Protein AF-A0A0A2LIE2-F1 (afdb_monomer_lite)

InterPro domains:
  IPR001138 Zn(2)Cys(6) fungal-type DNA-binding domain [cd00067] (327-348)
  IPR007219 Xylanolytic transcriptional activator, regulatory domain [PF04082] (505-646)
  IPR007219 Xylanolytic transcriptional activator, regulatory domain [SM00906] (578-647)
  IPR009580 GPI biosynthesis protein Pig-F [PF06699] (43-262)
  IPR052073 Amide and Lactam Catabolism Regulators [PTHR47171] (327-833)

Organism: Penicillium italicum (NCBI:txid40296)

Sequence (941 aa):
MAPDTSSAPGASSLTPHAHDEKPSAPPVNILPPLIARIYSIAHPALLLALGATRFEALVADPTKELLFTLPWLTLVQIFYVIVCLPPAGSTPSTETSASAPADGKSSPRSAGPGGAARHGKHGKRKQHTNSWASIWSRLLPALLSLSLTFALATPVLTILLVLFGAPVTTHNSETVLCAAHMAVLSATALTYAHGLDRAVWNEVWGISRPADAVWGSALGTGLGAWFGAVPIPLDWDRPWQAFPITILVGAYIGYAVGSLLGRAPLIYGKRVKFTSEEDTHFVFRVILKDKNGFLERAFAVKGSTAFFPSGRFIANTEMPEYEEISVRCDFATQDPCTNCKKSDVECRPYTRKRKRFTNSLSPGRNVSTSAPLSQTPRRQVPPESPEAQVASQRTSLSKSHGMIPIETNAIVVANNGDPFIKEESYRGRSEYLSGSVPFDENMVKPGRETTYTNPKASETDMQMLRDQGAYELPPLSVQKELMASFNMHCAPWTPVVDPKWLDESAPRSMLLLQAIFLAGSRVSKAHLDYGSSEVFYRRAKLLFFFGGCDNPLISIVAACLLHWYNPVGPEDVSTDTSGSWIRTAGAMAFQIGLHKEPSPNSRDRGFRRRLWWSLVVRDNIISVGVGRPRTINLRDSDVLPPSLNDFPVKNFKSQLFLAYCTISRLLGDTVESHLRKEISRQRRVDLENAVYRWAKQVIPGLRSSVAAQEDAAICNLEVQQMLVMYFVVLTILHRSPTPGSVPPAAALVASSFIAGIYEEFLLRDELRYLGPVFAFYPLCAGLSLLSSCRYADLQSTAEHELTVMKLCLQKLSERWLSAVGPLRALNNLTEKVQELGPFGGSSPALDPDAASFFEGFDTKLCKQWQTIGHPSEPTSGNTGIAPTCTMAELHDTDALRSLDSPPGQPVDTYDLASLDISLDPFSNNWEGAGFDWSGSWLLNI

Structure (mmCIF, N/CA/C/O backbone):
data_AF-A0A0A2LIE2-F1
#
_entry.id   AF-A0A0A2LIE2-F1
#
loop_
_atom_site.group_PDB
_atom_site.id
_atom_site.type_symbol
_atom_site.label_atom_id
_atom_site.label_alt_id
_atom_site.label_comp_id
_atom_site.label_asym_id
_atom_site.label_entity_id
_atom_site.label_seq_id
_atom_site.pdbx_PDB_ins_code
_atom_site.Cartn_x
_atom_site.Cartn_y
_atom_site.Cartn_z
_atom_site.occupancy
_atom_site.B_iso_or_equiv
_atom_site.auth_seq_id
_atom_site.auth_comp_id
_atom_site.auth_asym_id
_atom_site.auth_atom_id
_atom_site.pdbx_PDB_model_num
ATOM 1 N N . MET A 1 1 ? 49.812 33.417 40.196 1.00 37.03 1 MET A N 1
ATOM 2 C CA . MET A 1 1 ? 49.835 33.953 38.820 1.00 37.03 1 MET A CA 1
ATOM 3 C C . MET A 1 1 ? 48.599 33.430 38.109 1.00 37.03 1 MET A C 1
ATOM 5 O O . MET A 1 1 ? 48.400 32.225 38.123 1.00 37.03 1 MET A O 1
ATOM 9 N N . ALA A 1 2 ? 47.759 34.331 37.600 1.00 34.53 2 ALA A N 1
ATOM 10 C CA . ALA A 1 2 ? 46.683 34.057 36.633 1.00 34.53 2 ALA A CA 1
ATOM 11 C C . ALA A 1 2 ? 47.268 34.236 35.196 1.00 34.53 2 ALA A C 1
ATOM 13 O O . ALA A 1 2 ? 48.460 34.569 35.138 1.00 34.53 2 ALA A O 1
ATOM 14 N N . PRO A 1 3 ? 46.546 34.080 34.059 1.00 44.44 3 PRO A N 1
ATOM 15 C CA . PRO A 1 3 ? 45.090 33.968 33.835 1.00 44.44 3 PRO A CA 1
ATOM 16 C C . PRO A 1 3 ? 44.693 32.538 33.350 1.00 44.44 3 PRO A C 1
ATOM 18 O O . PRO A 1 3 ? 45.457 31.613 33.608 1.00 44.44 3 PRO A O 1
ATOM 21 N N . ASP A 1 4 ? 43.540 32.219 32.737 1.00 25.47 4 ASP A N 1
ATOM 22 C CA . ASP A 1 4 ? 42.397 33.019 32.242 1.00 25.47 4 ASP A CA 1
ATOM 23 C C . ASP A 1 4 ? 41.071 32.216 32.267 1.00 25.47 4 ASP A C 1
ATOM 25 O O . ASP A 1 4 ? 41.098 30.990 32.390 1.00 25.47 4 ASP A O 1
ATOM 29 N N . THR A 1 5 ? 39.918 32.884 32.122 1.00 35.94 5 THR A N 1
ATOM 30 C CA . THR A 1 5 ? 38.569 32.275 32.082 1.00 35.94 5 THR A CA 1
ATOM 31 C C . THR A 1 5 ? 37.539 33.116 31.302 1.00 35.94 5 THR A C 1
ATOM 33 O O . THR A 1 5 ? 37.449 34.327 31.471 1.00 35.94 5 THR A O 1
ATOM 36 N N . SER A 1 6 ? 36.690 32.472 30.486 1.00 29.42 6 SER A N 1
ATOM 37 C CA . SER A 1 6 ? 35.354 32.944 30.025 1.00 29.42 6 SER A CA 1
ATOM 38 C C . SER A 1 6 ? 34.735 31.854 29.121 1.00 29.42 6 SER A C 1
ATOM 40 O O . SER A 1 6 ? 35.446 31.282 28.305 1.00 29.42 6 SER A O 1
ATOM 42 N N . SER A 1 7 ? 33.514 31.321 29.289 1.00 27.72 7 SER A N 1
ATOM 43 C CA . SER A 1 7 ? 32.151 31.838 29.564 1.00 27.72 7 SER A CA 1
ATOM 44 C C . SER A 1 7 ? 31.351 32.176 28.293 1.00 27.72 7 SER A C 1
ATOM 46 O O . SER A 1 7 ? 31.768 33.008 27.494 1.00 27.72 7 SER A O 1
ATOM 48 N N . ALA A 1 8 ? 30.188 31.535 28.130 1.00 32.38 8 ALA A N 1
ATOM 49 C CA . ALA A 1 8 ? 29.359 31.565 26.920 1.00 32.38 8 ALA A CA 1
ATOM 50 C C . ALA A 1 8 ? 28.439 32.799 26.781 1.00 32.38 8 ALA A C 1
ATOM 52 O O . ALA A 1 8 ? 28.049 33.407 27.778 1.00 32.38 8 ALA A O 1
ATOM 53 N N . PRO A 1 9 ? 27.978 33.071 25.550 1.00 30.97 9 PRO A N 1
ATOM 54 C CA . PRO A 1 9 ? 26.602 33.473 25.233 1.00 30.97 9 PRO A CA 1
ATOM 55 C C . PRO A 1 9 ? 25.960 32.440 24.270 1.00 30.97 9 PRO A C 1
ATOM 57 O O . PRO A 1 9 ? 26.658 31.634 23.668 1.00 30.97 9 PRO A O 1
ATOM 60 N N . GLY A 1 10 ? 24.650 32.363 24.038 1.00 25.02 10 GLY A N 1
ATOM 61 C CA . GLY A 1 10 ? 23.540 33.264 24.356 1.00 25.02 10 GLY A CA 1
ATOM 62 C C . GLY A 1 10 ? 22.604 33.283 23.139 1.00 25.02 10 GLY A C 1
ATOM 63 O O . GLY A 1 10 ? 23.027 33.683 22.059 1.00 25.02 10 GLY A O 1
ATOM 64 N N . ALA A 1 11 ? 21.377 32.775 23.274 1.00 30.20 11 ALA A N 1
ATOM 65 C CA . ALA A 1 11 ? 20.496 32.517 22.129 1.00 30.20 11 ALA A CA 1
ATOM 66 C C . ALA A 1 11 ? 19.982 33.802 21.452 1.00 30.20 11 ALA A C 1
ATOM 68 O O . ALA A 1 11 ? 19.648 34.776 22.126 1.00 30.20 11 ALA A O 1
ATOM 69 N N . SER A 1 12 ? 19.823 33.764 20.127 1.00 25.59 12 SER A N 1
ATOM 70 C CA . SER A 1 12 ? 19.104 34.781 19.356 1.00 25.59 12 SER A CA 1
ATOM 71 C C . SER A 1 12 ? 18.188 34.131 18.316 1.00 25.59 12 SER A C 1
ATOM 73 O O . SER A 1 12 ? 18.589 33.270 17.536 1.00 25.59 12 SER A O 1
ATOM 75 N N . SER A 1 13 ? 16.918 34.529 18.346 1.00 25.16 13 SER A N 1
ATOM 76 C CA . SER A 1 13 ? 15.871 34.083 17.432 1.00 25.16 13 SER A CA 1
ATOM 77 C C . SER A 1 13 ? 15.876 34.913 16.147 1.00 25.16 13 SER A C 1
ATOM 79 O O . SER A 1 13 ? 15.996 36.136 16.185 1.00 25.16 13 SER A O 1
ATOM 81 N N . LEU A 1 14 ? 15.692 34.249 15.003 1.00 29.27 14 LEU A N 1
ATOM 82 C CA . LEU A 1 14 ? 15.468 34.896 13.710 1.00 29.27 14 LEU A CA 1
ATOM 83 C C . LEU A 1 14 ? 14.033 34.630 13.255 1.00 29.27 14 LEU A C 1
ATOM 85 O O . LEU A 1 14 ? 13.678 33.513 12.887 1.00 29.27 14 LEU A O 1
ATOM 89 N N . THR A 1 15 ? 13.206 35.671 13.292 1.00 26.48 15 THR A N 1
ATOM 90 C CA . THR A 1 15 ? 11.876 35.681 12.679 1.00 26.48 15 THR A CA 1
ATOM 91 C C . THR A 1 15 ? 11.996 35.851 11.158 1.00 26.48 15 THR A C 1
ATOM 93 O O . THR A 1 15 ? 12.762 36.703 10.701 1.00 26.48 15 THR A O 1
ATOM 96 N N . PRO A 1 16 ? 11.246 35.093 10.338 1.00 28.89 16 PRO A N 1
ATOM 97 C CA . PRO A 1 16 ? 11.212 35.319 8.898 1.00 28.89 16 PRO A CA 1
ATOM 98 C C . PRO A 1 16 ? 10.393 36.577 8.564 1.00 28.89 16 PRO A C 1
ATOM 100 O O . PRO A 1 16 ? 9.299 36.786 9.088 1.00 28.89 16 PRO A O 1
ATOM 103 N N . HIS A 1 17 ? 10.922 37.418 7.673 1.00 26.08 17 HIS A N 1
ATOM 104 C CA . HIS A 1 17 ? 10.235 38.616 7.188 1.00 26.08 17 HIS A CA 1
ATOM 105 C C . HIS A 1 17 ? 9.015 38.262 6.322 1.00 26.08 17 HIS A C 1
ATOM 107 O O . HIS A 1 17 ? 9.109 37.448 5.404 1.00 26.08 17 HIS A O 1
ATOM 113 N N . ALA A 1 18 ? 7.889 38.938 6.560 1.00 28.58 18 ALA A N 1
ATOM 114 C CA . ALA A 1 18 ? 6.739 38.900 5.662 1.00 28.58 18 ALA A CA 1
ATOM 115 C C . ALA A 1 18 ? 7.013 39.723 4.388 1.00 28.58 18 ALA A C 1
ATOM 117 O O . ALA A 1 18 ? 7.525 40.841 4.464 1.00 28.58 18 ALA A O 1
ATOM 118 N N . HIS A 1 19 ? 6.647 39.185 3.224 1.00 31.48 19 HIS A N 1
ATOM 119 C CA . HIS A 1 19 ? 6.670 39.916 1.956 1.00 31.48 19 HIS A CA 1
ATOM 120 C C . HIS A 1 19 ? 5.383 40.738 1.779 1.00 31.48 19 HIS A C 1
ATOM 122 O O . HIS A 1 19 ? 4.287 40.181 1.812 1.00 31.48 19 HIS A O 1
ATOM 128 N N . ASP A 1 20 ? 5.516 42.042 1.521 1.00 33.31 20 ASP A N 1
ATOM 129 C CA . ASP A 1 20 ? 4.395 42.906 1.126 1.00 33.31 20 ASP A CA 1
ATOM 130 C C . ASP A 1 20 ? 3.891 42.547 -0.286 1.00 33.31 20 ASP A C 1
ATOM 132 O O . ASP A 1 20 ? 4.528 42.862 -1.297 1.00 33.31 20 ASP A O 1
ATOM 136 N N . GLU A 1 21 ? 2.717 41.913 -0.377 1.00 37.44 21 GLU A N 1
ATOM 137 C CA . GLU A 1 21 ? 2.031 41.698 -1.654 1.00 37.44 21 GLU A CA 1
ATOM 138 C C . GLU A 1 21 ? 1.377 42.984 -2.181 1.00 37.44 21 GLU A C 1
ATOM 140 O O . GLU A 1 21 ? 0.647 43.700 -1.492 1.00 37.44 21 GLU A O 1
ATOM 145 N N . LYS A 1 22 ? 1.590 43.251 -3.471 1.00 37.78 22 LYS A N 1
ATOM 146 C CA . LYS A 1 22 ? 1.030 44.408 -4.177 1.00 37.78 22 LYS A CA 1
ATOM 147 C C . LYS A 1 22 ? -0.492 44.234 -4.358 1.00 37.78 22 LYS A C 1
ATOM 149 O O . LYS A 1 22 ? -0.913 43.185 -4.846 1.00 37.78 22 LYS A O 1
ATOM 154 N N . PRO A 1 23 ? -1.338 45.231 -4.033 1.00 48.53 23 PRO A N 1
ATOM 155 C CA . PRO A 1 23 ? -2.790 45.057 -4.056 1.00 48.53 23 PRO A CA 1
ATOM 156 C C . PRO A 1 23 ? -3.329 44.772 -5.466 1.00 48.53 23 PRO A C 1
ATOM 158 O O . PRO A 1 23 ? -3.129 45.545 -6.405 1.00 48.53 23 PRO A O 1
ATOM 161 N N . SER A 1 24 ? -4.049 43.656 -5.583 1.00 58.06 24 SER A N 1
ATOM 162 C CA . SER A 1 24 ? -4.661 43.165 -6.819 1.00 58.06 24 SER A CA 1
ATOM 163 C C . SER A 1 24 ? -5.745 44.103 -7.378 1.00 58.06 24 SER A C 1
ATOM 165 O O . SER A 1 24 ? -6.510 44.725 -6.635 1.00 58.06 24 SER A O 1
ATOM 167 N N . ALA A 1 25 ? -5.838 44.162 -8.710 1.00 64.25 25 ALA A N 1
ATOM 168 C CA . ALA A 1 25 ? -6.752 45.026 -9.458 1.00 64.25 25 ALA A CA 1
ATOM 169 C C . ALA A 1 25 ? -8.251 44.803 -9.116 1.00 64.25 25 ALA A C 1
ATOM 171 O O . ALA A 1 25 ? -8.649 43.696 -8.735 1.00 64.25 25 ALA A O 1
ATOM 172 N N . PRO A 1 26 ? -9.108 45.837 -9.259 1.00 74.50 26 PRO A N 1
ATOM 173 C CA . PRO A 1 26 ? -10.554 45.716 -9.056 1.00 74.50 26 PRO A CA 1
ATOM 174 C C . PRO A 1 26 ? -11.240 44.856 -10.142 1.00 74.50 26 PRO A C 1
ATOM 176 O O . PRO A 1 26 ? -10.688 44.713 -11.234 1.00 74.50 26 PRO A O 1
ATOM 179 N N . PRO A 1 27 ? -12.454 44.325 -9.875 1.00 80.50 27 PRO A N 1
ATOM 180 C CA . PRO A 1 27 ? -13.254 43.598 -10.869 1.00 80.50 27 PRO A CA 1
ATOM 181 C C . PRO A 1 27 ? -13.601 44.466 -12.088 1.00 80.50 27 PRO A C 1
ATOM 183 O O . PRO A 1 27 ? -13.761 45.689 -11.973 1.00 80.50 27 PRO A O 1
ATOM 186 N N . VAL A 1 28 ? -13.753 43.828 -13.251 1.00 84.56 28 VAL A N 1
ATOM 187 C CA . VAL A 1 28 ? -14.075 44.498 -14.515 1.00 84.56 28 VAL A CA 1
ATOM 188 C C . VAL A 1 28 ? -15.536 44.947 -14.524 1.00 84.56 28 VAL A C 1
ATOM 190 O O . VAL A 1 28 ? -16.464 44.147 -14.643 1.00 84.56 28 VAL A O 1
ATOM 193 N N . ASN A 1 29 ? -15.740 46.263 -14.457 1.00 84.50 29 ASN A N 1
ATOM 194 C CA . ASN A 1 29 ? -17.062 46.864 -14.605 1.00 84.50 29 ASN A CA 1
ATOM 195 C C . ASN A 1 29 ? -17.468 46.913 -16.084 1.00 84.50 29 ASN A C 1
ATOM 197 O O . ASN A 1 29 ? -16.696 47.362 -16.934 1.00 84.50 29 ASN A O 1
ATOM 201 N N . ILE A 1 30 ? -18.715 46.535 -16.371 1.00 87.69 30 ILE A N 1
ATOM 202 C CA . ILE A 1 30 ? -19.346 46.790 -17.671 1.00 87.69 30 ILE A CA 1
ATOM 203 C C . ILE A 1 30 ? -19.454 48.300 -17.887 1.00 87.69 30 ILE A C 1
ATOM 205 O O . ILE A 1 30 ? -19.803 49.047 -16.968 1.00 87.69 30 ILE A O 1
ATOM 209 N N . LEU A 1 31 ? -19.185 48.749 -19.111 1.00 86.12 31 LEU A N 1
ATOM 210 C CA . LEU A 1 31 ? -19.222 50.167 -19.445 1.00 86.12 31 LEU A CA 1
ATOM 211 C C . LEU A 1 31 ? -20.613 50.796 -19.180 1.00 86.12 31 LEU A C 1
ATOM 213 O O . LEU A 1 31 ? -21.639 50.157 -19.427 1.00 86.12 31 LEU A O 1
ATOM 217 N N . PRO A 1 32 ? -20.683 52.065 -18.722 1.00 77.00 32 PRO A N 1
ATOM 218 C CA . PRO A 1 32 ? -21.946 52.728 -18.379 1.00 77.00 32 PRO A CA 1
ATOM 219 C C . PRO A 1 32 ? -23.053 52.809 -19.454 1.00 77.00 32 PRO A C 1
ATOM 221 O O . PRO A 1 32 ? -24.215 52.810 -19.041 1.00 77.00 32 PRO A O 1
ATOM 224 N N . PRO A 1 33 ? -22.777 52.910 -20.777 1.00 88.19 33 PRO A N 1
ATOM 225 C CA . PRO A 1 33 ? -23.817 53.126 -21.785 1.00 88.19 33 PRO A CA 1
ATOM 226 C C . PRO A 1 33 ? -24.933 52.077 -21.774 1.00 88.19 33 PRO A C 1
ATOM 228 O O . PRO A 1 33 ? -24.690 50.883 -21.603 1.00 88.19 33 PRO A O 1
ATOM 231 N N . LEU A 1 34 ? -26.165 52.514 -22.054 1.00 84.00 34 LEU A N 1
ATOM 232 C CA . LEU A 1 34 ? -27.344 51.640 -22.081 1.00 84.00 34 LEU A CA 1
ATOM 233 C C . LEU A 1 34 ? -27.162 50.439 -23.028 1.00 84.00 34 LEU A C 1
ATOM 235 O O . LEU A 1 34 ? -27.483 49.312 -22.660 1.00 84.00 34 LEU A O 1
ATOM 239 N N . ILE A 1 35 ? -26.565 50.670 -24.203 1.00 83.81 35 ILE A N 1
ATOM 240 C CA . ILE A 1 35 ? -26.252 49.633 -25.201 1.00 83.81 35 ILE A CA 1
ATOM 241 C C . ILE A 1 35 ? -25.323 48.558 -24.611 1.00 83.81 35 ILE A C 1
ATOM 243 O O . ILE A 1 35 ? -25.584 47.372 -24.779 1.00 83.81 35 ILE A O 1
ATOM 247 N N . ALA A 1 36 ? -24.288 48.952 -23.860 1.00 86.88 36 ALA A N 1
ATOM 248 C CA . ALA A 1 36 ? -23.361 48.026 -23.205 1.00 86.88 36 ALA A CA 1
ATOM 249 C C . ALA A 1 36 ? -24.055 47.183 -22.122 1.00 86.88 36 ALA A C 1
ATOM 251 O O . ALA A 1 36 ? -23.837 45.975 -22.011 1.00 86.88 36 ALA A O 1
ATOM 252 N N . ARG A 1 37 ? -24.951 47.797 -21.342 1.00 85.94 37 ARG A N 1
ATOM 253 C CA . ARG A 1 37 ? -25.727 47.089 -20.314 1.00 85.94 37 ARG A CA 1
ATOM 254 C C . ARG A 1 37 ? -26.698 46.076 -20.917 1.00 85.94 37 ARG A C 1
ATOM 256 O O . ARG A 1 37 ? -26.693 44.933 -20.472 1.00 85.94 37 ARG A O 1
ATOM 263 N N . ILE A 1 38 ? -27.464 46.466 -21.939 1.00 87.81 38 ILE A N 1
ATOM 264 C CA . ILE A 1 38 ? -28.408 45.579 -22.641 1.00 87.81 38 ILE A CA 1
ATOM 265 C C . ILE A 1 38 ? -27.652 44.445 -23.339 1.00 87.81 38 ILE A C 1
ATOM 267 O O . ILE A 1 38 ? -27.948 43.272 -23.106 1.00 87.81 38 ILE A O 1
ATOM 271 N N . TYR A 1 39 ? -26.637 44.772 -24.147 1.00 90.31 39 TYR A N 1
ATOM 272 C CA . TYR A 1 39 ? -25.902 43.766 -24.910 1.00 90.31 39 TYR A CA 1
ATOM 273 C C . TYR A 1 39 ? -25.180 42.770 -23.999 1.00 90.31 39 TYR A C 1
ATOM 275 O O . TYR A 1 39 ? -25.213 41.575 -24.259 1.00 90.31 39 TYR A O 1
ATOM 283 N N . SER A 1 40 ? -24.620 43.212 -22.870 1.00 88.12 40 SER A N 1
ATOM 284 C CA . SER A 1 40 ? -23.960 42.304 -21.921 1.00 88.12 40 SER A CA 1
ATOM 285 C C . SER A 1 40 ? -24.896 41.332 -21.177 1.00 88.12 40 SER A C 1
ATOM 287 O O . SER A 1 40 ? -24.400 40.447 -20.485 1.00 88.12 40 SER A O 1
ATOM 289 N N . ILE A 1 41 ? -26.222 41.473 -21.308 1.00 88.44 41 ILE A N 1
ATOM 290 C CA . ILE A 1 41 ? -27.223 40.484 -20.859 1.00 88.44 41 ILE A CA 1
ATOM 291 C C . ILE A 1 41 ? -27.715 39.645 -22.048 1.00 88.44 41 ILE A C 1
ATOM 293 O O . ILE A 1 41 ? -27.882 38.435 -21.921 1.00 88.44 41 ILE A O 1
ATOM 297 N N . ALA A 1 42 ? -27.904 40.267 -23.215 1.00 90.38 42 ALA A N 1
ATOM 298 C CA . ALA A 1 42 ? -28.334 39.582 -24.433 1.00 90.38 42 ALA A CA 1
ATOM 299 C C . ALA A 1 42 ? -27.258 38.651 -25.031 1.00 90.38 42 ALA A C 1
ATOM 301 O O . ALA A 1 42 ? -27.597 37.649 -25.651 1.00 90.38 42 ALA A O 1
ATOM 302 N N . HIS A 1 43 ? -25.971 38.952 -24.839 1.00 93.25 43 HIS A N 1
ATOM 303 C CA . HIS A 1 43 ? -24.834 38.239 -25.436 1.00 93.25 43 HIS A CA 1
ATOM 304 C C . HIS A 1 43 ? -24.760 36.746 -25.053 1.00 93.25 43 HIS A C 1
ATOM 306 O O . HIS A 1 43 ? -24.727 35.922 -25.966 1.00 93.25 43 HIS A O 1
ATOM 312 N N . PRO A 1 44 ? -24.848 36.344 -23.765 1.00 92.88 44 PRO A N 1
ATOM 313 C CA . PRO A 1 44 ? -25.015 34.936 -23.390 1.00 92.88 44 PRO A CA 1
ATOM 314 C C . PRO A 1 44 ? -26.179 34.226 -24.098 1.00 92.88 44 PRO A C 1
ATOM 316 O O . PRO A 1 44 ? -26.014 33.109 -24.584 1.00 92.88 44 PRO A O 1
ATOM 319 N N . ALA A 1 45 ? -27.342 34.877 -24.203 1.00 92.44 45 ALA A N 1
ATOM 320 C CA . ALA A 1 45 ? -28.514 34.305 -24.864 1.00 92.44 45 ALA A CA 1
ATOM 321 C C . ALA A 1 45 ? -28.326 34.190 -26.388 1.00 92.44 45 ALA A C 1
ATOM 323 O O . ALA A 1 45 ? -28.741 33.199 -26.981 1.00 92.44 45 ALA A O 1
ATOM 324 N N . LEU A 1 46 ? -27.651 35.159 -27.015 1.00 93.12 46 LEU A N 1
ATOM 325 C CA . LEU A 1 46 ? -27.302 35.142 -28.438 1.00 93.12 46 LEU A CA 1
ATOM 326 C C . LEU A 1 46 ? -26.342 33.991 -28.774 1.00 93.12 46 LEU A C 1
ATOM 328 O O . LEU A 1 46 ? -26.532 33.314 -29.781 1.0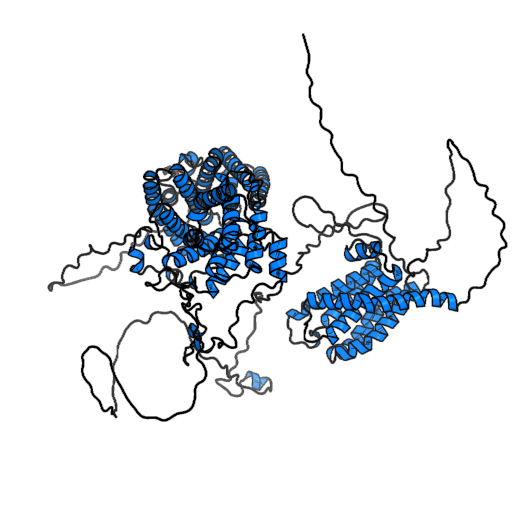0 93.12 46 LEU A O 1
ATOM 332 N N . LEU A 1 47 ? -25.345 33.734 -27.921 1.00 92.81 47 LEU A N 1
ATOM 333 C CA . LEU A 1 47 ? -24.417 32.611 -28.088 1.00 92.81 47 LEU A CA 1
ATOM 334 C C . LEU A 1 47 ? -25.116 31.255 -27.935 1.00 92.81 47 LEU A C 1
ATOM 336 O O . LEU A 1 47 ? -24.865 30.351 -28.730 1.00 92.81 47 LEU A O 1
ATOM 340 N N . LEU A 1 48 ? -26.020 31.120 -26.959 1.00 93.25 48 LEU A N 1
ATOM 341 C CA . LEU A 1 48 ? -26.832 29.910 -26.798 1.00 93.25 48 LEU A CA 1
ATOM 342 C C . LEU A 1 48 ? -27.803 29.707 -27.965 1.00 93.25 48 LEU A C 1
ATOM 344 O O . LEU A 1 48 ? -27.939 28.586 -28.443 1.00 93.25 48 LEU A O 1
ATOM 348 N N . ALA A 1 49 ? -28.432 30.772 -28.470 1.00 91.69 49 ALA A N 1
ATOM 349 C CA . ALA A 1 49 ? -29.295 30.699 -29.646 1.00 91.69 49 ALA A CA 1
ATOM 350 C C . ALA A 1 49 ? -28.513 30.297 -30.909 1.00 91.69 49 ALA A C 1
ATOM 352 O O . ALA A 1 49 ? -28.989 29.468 -31.684 1.00 91.69 49 ALA A O 1
ATOM 353 N N . LEU A 1 50 ? -27.296 30.824 -31.099 1.00 86.94 50 LEU A N 1
ATOM 354 C CA . LEU A 1 50 ? -26.409 30.435 -32.200 1.00 86.94 50 LEU A CA 1
ATOM 355 C C . LEU A 1 50 ? -26.017 28.950 -32.115 1.00 86.94 50 LEU A C 1
ATOM 357 O O . LEU A 1 50 ? -26.060 28.256 -33.125 1.00 86.94 50 LEU A O 1
ATOM 361 N N . GLY A 1 51 ? -25.694 28.450 -30.917 1.00 86.31 51 GLY A N 1
ATOM 362 C CA . GLY A 1 51 ? -25.409 27.029 -30.700 1.00 86.31 51 GLY A CA 1
ATOM 363 C C . GLY A 1 51 ? -26.631 26.132 -30.931 1.00 86.31 51 GLY A C 1
ATOM 364 O O . GLY A 1 51 ? -26.551 25.158 -31.673 1.00 86.31 51 GLY A O 1
ATOM 365 N N . ALA A 1 52 ? -27.783 26.483 -30.353 1.00 90.00 52 ALA A N 1
ATOM 366 C CA . ALA A 1 52 ? -29.011 25.691 -30.443 1.00 90.00 52 ALA A CA 1
ATOM 367 C C . ALA A 1 52 ? -29.583 25.625 -31.869 1.00 90.00 52 ALA A C 1
ATOM 369 O O . ALA A 1 52 ? -29.978 24.558 -32.326 1.00 90.00 52 ALA A O 1
ATOM 370 N N . THR A 1 53 ? -29.586 26.740 -32.608 1.00 90.56 53 THR A N 1
ATOM 371 C CA . THR A 1 53 ? -30.094 26.775 -33.997 1.00 90.56 53 THR A CA 1
ATOM 372 C C . THR A 1 53 ? -29.209 26.032 -34.998 1.00 90.56 53 THR A C 1
ATOM 374 O O . THR A 1 53 ? -29.678 25.684 -36.081 1.00 90.56 53 THR A O 1
ATOM 377 N N . ARG A 1 54 ? -27.942 25.775 -34.653 1.00 90.69 54 ARG A N 1
ATOM 378 C CA . ARG A 1 54 ? -26.992 24.995 -35.463 1.00 90.69 54 ARG A CA 1
ATOM 379 C C . ARG A 1 54 ? -26.742 23.590 -34.910 1.00 90.69 54 ARG A C 1
ATOM 381 O O . ARG A 1 54 ? -25.945 22.863 -35.490 1.00 90.69 54 ARG A O 1
ATOM 388 N N . PHE A 1 55 ? -27.425 23.186 -33.836 1.00 91.69 55 PHE A N 1
ATOM 389 C CA . PHE A 1 55 ? -27.159 21.927 -33.137 1.00 91.69 55 PHE A CA 1
ATOM 390 C C . PHE A 1 55 ? -27.334 20.694 -34.036 1.00 91.69 55 PHE A C 1
ATOM 392 O O . PHE A 1 55 ? -26.414 19.894 -34.138 1.00 91.69 55 PHE A O 1
ATOM 399 N N . GLU A 1 56 ? -28.444 20.584 -34.770 1.00 91.12 56 GLU A N 1
ATOM 400 C CA . GLU A 1 56 ? -28.670 19.475 -35.718 1.00 91.12 56 GLU A CA 1
ATOM 401 C C . GLU A 1 56 ? -27.571 19.384 -36.792 1.00 91.12 56 GLU A C 1
ATOM 403 O O . GLU A 1 56 ? -27.120 18.297 -37.148 1.00 91.12 56 GLU A O 1
ATOM 408 N N . ALA A 1 57 ? -27.081 20.529 -37.278 1.00 90.94 57 ALA A N 1
ATOM 409 C CA . ALA A 1 57 ? -25.993 20.568 -38.252 1.00 90.94 57 ALA A CA 1
ATOM 410 C C . ALA A 1 57 ? -24.645 20.172 -37.615 1.00 90.94 57 ALA A C 1
ATOM 412 O O . ALA A 1 57 ? -23.879 19.426 -38.221 1.00 90.94 57 ALA A O 1
ATOM 413 N N . LEU A 1 58 ? -24.379 20.620 -36.382 1.00 91.12 58 LEU A N 1
ATOM 414 C CA . LEU A 1 58 ? -23.192 20.263 -35.596 1.00 91.12 58 LEU A CA 1
ATOM 415 C C . LEU A 1 58 ? -23.137 18.756 -35.288 1.00 91.12 58 LEU A C 1
ATOM 417 O O . LEU A 1 58 ? -22.053 18.181 -35.247 1.00 91.12 58 LEU A O 1
ATOM 421 N N . VAL A 1 59 ? -24.297 18.122 -35.093 1.00 93.06 59 VAL A N 1
ATOM 422 C CA . VAL A 1 59 ? -24.428 16.667 -34.917 1.00 93.06 59 VAL A CA 1
ATOM 423 C C . VAL A 1 59 ? -24.217 15.912 -36.236 1.00 93.06 59 VAL A C 1
ATOM 425 O O . VAL A 1 59 ? -23.685 14.805 -36.222 1.00 93.06 59 VAL A O 1
ATOM 428 N N . ALA A 1 60 ? -24.595 16.500 -37.376 1.00 90.75 60 ALA A N 1
ATOM 429 C CA . ALA A 1 60 ? -24.431 15.887 -38.694 1.00 90.75 60 ALA A CA 1
ATOM 430 C C . ALA A 1 60 ? -22.991 15.969 -39.245 1.00 90.75 60 ALA A C 1
ATOM 432 O O . ALA A 1 60 ? -22.515 15.005 -39.844 1.00 90.75 60 ALA A O 1
ATOM 433 N N . ASP A 1 61 ? -22.299 17.100 -39.068 1.00 91.94 61 ASP A N 1
ATOM 434 C CA . ASP A 1 61 ? -20.897 17.284 -39.472 1.00 91.94 61 ASP A CA 1
ATOM 435 C C . ASP A 1 61 ? -20.182 18.289 -38.545 1.00 91.94 61 ASP A C 1
ATOM 437 O O . ASP A 1 61 ? -20.197 19.503 -38.800 1.00 91.94 61 ASP A O 1
ATOM 441 N N . PRO A 1 62 ? -19.538 17.814 -37.460 1.00 91.56 62 PRO A N 1
ATOM 442 C CA . PRO A 1 62 ? -18.960 18.703 -36.462 1.00 91.56 62 PRO A CA 1
ATOM 443 C C . PRO A 1 62 ? -17.796 19.527 -37.021 1.00 91.56 62 PRO A C 1
ATOM 445 O O . PRO A 1 62 ? -17.678 20.709 -36.708 1.00 91.56 62 PRO A O 1
ATOM 448 N N . THR A 1 63 ? -16.950 18.957 -37.882 1.00 91.69 63 THR A N 1
ATOM 449 C CA . THR A 1 63 ? -15.770 19.663 -38.404 1.00 91.69 63 THR A CA 1
ATOM 450 C C . THR A 1 63 ? -16.155 20.802 -39.346 1.00 91.69 63 THR A C 1
ATOM 452 O O . THR A 1 63 ? -15.597 21.899 -39.228 1.00 91.69 63 THR A O 1
ATOM 455 N N . LYS A 1 64 ? -17.126 20.597 -40.249 1.00 92.56 64 LYS A N 1
ATOM 456 C CA . LYS A 1 64 ? -17.585 21.673 -41.142 1.00 92.56 64 LYS A CA 1
ATOM 457 C C . LYS A 1 64 ? -18.343 22.760 -40.389 1.00 92.56 64 LYS A C 1
ATOM 459 O O . LYS A 1 64 ? -18.059 23.937 -40.612 1.00 92.56 64 LYS A O 1
ATOM 464 N N . GLU A 1 65 ? -19.267 22.398 -39.497 1.00 93.44 65 GLU A N 1
ATOM 465 C CA . GLU A 1 65 ? -20.034 23.408 -38.763 1.00 93.44 65 GLU A CA 1
ATOM 466 C C . GLU A 1 65 ? -19.162 24.204 -37.800 1.00 93.44 65 GLU A C 1
ATOM 468 O O . GLU A 1 65 ? -19.278 25.423 -37.796 1.00 93.44 65 GLU A O 1
ATOM 473 N N . LEU A 1 66 ? -18.218 23.586 -37.078 1.00 92.94 66 LEU A N 1
ATOM 474 C CA . LEU A 1 66 ? -17.303 24.342 -36.217 1.00 92.94 66 LEU A CA 1
ATOM 475 C C . LEU A 1 66 ? -16.471 25.351 -37.013 1.00 92.94 66 LEU A C 1
ATOM 477 O O . LEU A 1 66 ? -16.353 26.514 -36.622 1.00 92.94 66 LEU A O 1
ATOM 481 N N . LEU A 1 67 ? -15.920 24.944 -38.158 1.00 94.88 67 LEU A N 1
ATOM 482 C CA . LEU A 1 67 ? -15.174 25.864 -39.015 1.00 94.88 67 LEU A CA 1
ATOM 483 C C . LEU A 1 67 ? -16.062 27.016 -39.532 1.00 94.88 67 LEU A C 1
ATOM 485 O O . LEU A 1 67 ? -15.589 28.147 -39.645 1.00 94.88 67 LEU A O 1
ATOM 489 N N . PHE A 1 68 ? -17.345 26.751 -39.795 1.00 94.31 68 PHE A N 1
ATOM 490 C CA . PHE A 1 68 ? -18.328 27.744 -40.239 1.00 94.31 68 PHE A CA 1
ATOM 491 C C . PHE A 1 68 ? -18.838 28.669 -39.115 1.00 94.31 68 PHE A C 1
ATOM 493 O O . PHE A 1 68 ? -19.080 29.853 -39.358 1.00 94.31 68 PHE A O 1
ATOM 500 N N . THR A 1 69 ? -18.989 28.179 -37.881 1.00 92.62 69 THR A N 1
ATOM 501 C CA . THR A 1 69 ? -19.477 28.975 -36.741 1.00 92.62 69 THR A CA 1
ATOM 502 C C . THR A 1 69 ? -18.395 29.839 -36.104 1.00 92.62 69 THR A C 1
ATOM 504 O O . THR A 1 69 ? -18.718 30.884 -35.533 1.00 92.62 69 THR A O 1
ATOM 507 N N . LEU A 1 70 ? -17.117 29.461 -36.217 1.00 94.25 70 LEU A N 1
ATOM 508 C CA . LEU A 1 70 ? -15.999 30.179 -35.596 1.00 94.25 70 LEU A CA 1
ATOM 509 C C . LEU A 1 70 ? -15.888 31.665 -36.030 1.00 94.25 70 LEU A C 1
ATOM 511 O O . LEU A 1 70 ? -15.723 32.519 -35.152 1.00 94.25 70 LEU A O 1
ATOM 515 N N . PRO A 1 71 ? -16.049 32.049 -37.316 1.00 93.94 71 PRO A N 1
ATOM 516 C CA . PRO A 1 71 ? -16.124 33.458 -37.717 1.00 93.94 71 PRO A CA 1
ATOM 517 C C . PRO A 1 71 ? -17.279 34.227 -37.058 1.00 93.94 71 PRO A C 1
ATOM 519 O O . PRO A 1 71 ? -17.093 35.362 -36.622 1.00 93.94 71 PRO A O 1
ATOM 522 N N . TRP A 1 72 ? -18.460 33.619 -36.909 1.00 92.75 72 TRP A N 1
ATOM 523 C CA . TRP A 1 72 ? -19.592 34.282 -36.250 1.00 92.75 72 TRP A CA 1
ATOM 524 C C . TRP A 1 72 ? -19.386 34.415 -34.742 1.00 92.75 72 TRP A C 1
ATOM 526 O O . TRP A 1 72 ? -19.643 35.484 -34.188 1.00 92.75 72 TRP A O 1
ATOM 536 N N . LEU A 1 73 ? -18.840 33.384 -34.089 1.00 94.50 73 LEU A N 1
ATOM 537 C CA . LEU A 1 73 ? -18.454 33.445 -32.679 1.00 94.50 73 LEU A CA 1
ATOM 538 C C . LEU A 1 73 ? -17.437 34.570 -32.425 1.00 94.50 73 LEU A C 1
ATOM 540 O O . LEU A 1 73 ? -17.615 35.358 -31.494 1.00 94.50 73 LEU A O 1
ATOM 544 N N . THR A 1 74 ? -16.392 34.679 -33.252 1.00 94.25 74 THR A N 1
ATOM 545 C CA . THR A 1 74 ? -15.367 35.723 -33.082 1.00 94.25 74 THR A CA 1
ATOM 546 C C . THR A 1 74 ? -15.908 37.128 -33.320 1.00 94.25 74 THR A C 1
ATOM 548 O O . THR A 1 74 ? -15.569 38.027 -32.555 1.00 94.25 74 THR A O 1
ATOM 551 N N . LEU A 1 75 ? -16.790 37.335 -34.303 1.00 94.06 75 LEU A N 1
ATOM 552 C CA . LEU A 1 75 ? -17.432 38.635 -34.533 1.00 94.06 75 LEU A CA 1
ATOM 553 C C . LEU A 1 75 ? -18.337 39.049 -33.362 1.00 94.06 75 LEU A C 1
ATOM 555 O O . LEU A 1 75 ? -18.266 40.191 -32.905 1.00 94.06 75 LEU A O 1
ATOM 559 N N . VAL A 1 76 ? -19.131 38.115 -32.831 1.00 93.56 76 VAL A N 1
ATOM 560 C CA . VAL A 1 76 ? -19.997 38.338 -31.662 1.00 93.56 76 VAL A CA 1
ATOM 561 C C . VAL A 1 76 ? -19.165 38.639 -30.404 1.00 93.56 76 VAL A C 1
ATOM 563 O O . VAL A 1 76 ? -19.482 39.574 -29.668 1.00 93.56 76 VAL A O 1
ATOM 566 N N . GLN A 1 77 ? -18.040 37.945 -30.187 1.00 93.50 77 GLN A N 1
ATOM 567 C CA . GLN A 1 77 ? -17.128 38.242 -29.072 1.00 93.50 77 GLN A CA 1
ATOM 568 C C . GLN A 1 77 ? -16.331 39.546 -29.255 1.00 93.50 77 GLN A C 1
ATOM 570 O O . GLN A 1 77 ? -16.191 40.298 -28.291 1.00 93.50 77 GLN A O 1
ATOM 575 N N . ILE A 1 78 ? -15.862 39.882 -30.465 1.00 93.75 78 ILE A N 1
ATOM 576 C CA . ILE A 1 78 ? -15.231 41.187 -30.749 1.00 93.75 78 ILE A CA 1
ATOM 577 C C . ILE A 1 78 ? -16.208 42.322 -30.422 1.00 93.75 78 ILE A C 1
ATOM 579 O O . ILE A 1 78 ? -15.838 43.289 -29.752 1.00 93.75 78 ILE A O 1
ATOM 583 N N . PHE A 1 79 ? -17.463 42.204 -30.862 1.00 93.00 79 PHE A N 1
ATOM 584 C CA . PHE A 1 79 ? -18.481 43.210 -30.584 1.00 93.00 79 PHE A CA 1
ATOM 585 C C . PHE A 1 79 ? -18.751 43.332 -29.076 1.00 93.00 79 PHE A C 1
ATOM 587 O O . PHE A 1 79 ? -18.774 44.447 -28.550 1.00 93.00 79 PHE A O 1
ATOM 594 N N . TYR A 1 80 ? -18.850 42.206 -28.356 1.00 93.06 80 TYR A N 1
ATOM 595 C CA . TYR A 1 80 ? -18.962 42.198 -26.895 1.00 93.06 80 TYR A CA 1
ATOM 596 C C . TYR A 1 80 ? -17.819 42.957 -26.211 1.00 93.06 80 TYR A C 1
ATOM 598 O O . TYR A 1 80 ? -18.093 43.871 -25.431 1.00 93.06 80 TYR A O 1
ATOM 606 N N . VAL A 1 81 ? -16.552 42.645 -26.512 1.00 92.62 81 VAL A N 1
ATOM 607 C CA . VAL A 1 81 ? -15.421 43.281 -25.815 1.00 92.62 81 VAL A CA 1
ATOM 608 C C . VAL A 1 81 ? -15.297 44.776 -26.143 1.00 92.62 81 VAL A C 1
ATOM 610 O O . VAL A 1 81 ? -15.081 45.577 -25.235 1.00 92.62 81 VAL A O 1
ATOM 613 N N . ILE A 1 82 ? -15.541 45.191 -27.394 1.00 90.81 82 ILE A N 1
ATOM 614 C CA . ILE A 1 82 ? -15.489 46.608 -27.809 1.00 90.81 82 ILE A CA 1
ATOM 615 C C . ILE A 1 82 ? -16.595 47.445 -27.147 1.00 90.81 82 ILE A C 1
ATOM 617 O O . ILE A 1 82 ? -16.359 48.595 -26.749 1.00 90.81 82 ILE A O 1
ATOM 621 N N . VAL A 1 83 ? -17.811 46.896 -27.059 1.00 88.75 83 VAL A N 1
ATOM 622 C CA . VAL A 1 83 ? -19.002 47.621 -26.589 1.00 88.75 83 VAL A CA 1
ATOM 623 C C . VAL A 1 83 ? -19.144 47.562 -25.069 1.00 88.75 83 VAL A C 1
ATOM 625 O O . VAL A 1 83 ? -19.511 48.568 -24.462 1.00 88.75 83 VAL A O 1
ATOM 628 N N . CYS A 1 84 ? -18.849 46.419 -24.446 1.00 89.50 84 CYS A N 1
ATOM 629 C CA . CYS A 1 84 ? -19.168 46.167 -23.039 1.00 89.50 84 CYS A CA 1
ATOM 630 C C . CYS A 1 84 ? -17.990 46.330 -22.075 1.00 89.50 84 CYS A C 1
ATOM 632 O O . CYS A 1 84 ? -18.241 46.620 -20.905 1.00 89.50 84 CYS A O 1
ATOM 634 N N . LEU A 1 85 ? -16.740 46.165 -22.526 1.00 89.88 85 LEU A N 1
ATOM 635 C CA . LEU A 1 85 ? -15.568 46.105 -21.646 1.00 89.88 85 LEU A CA 1
ATOM 636 C C . LEU A 1 85 ? -14.607 47.296 -21.846 1.00 89.88 85 LEU A C 1
ATOM 638 O O . LEU A 1 85 ? -14.483 47.825 -22.956 1.00 89.88 85 LEU A O 1
ATOM 642 N N . PRO A 1 86 ? -13.891 47.729 -20.792 1.00 87.12 86 PRO A N 1
ATOM 643 C CA . PRO A 1 86 ? -12.755 48.634 -20.932 1.00 87.12 86 PRO A CA 1
ATOM 644 C C . PRO A 1 86 ? -11.541 47.885 -21.522 1.00 87.12 86 PRO A C 1
ATOM 646 O O . PRO A 1 86 ? -11.274 46.759 -21.101 1.00 87.12 86 PRO A O 1
ATOM 649 N N . PRO A 1 87 ? -10.781 48.479 -22.461 1.00 86.56 87 PRO A N 1
ATOM 650 C CA . PRO A 1 87 ? -9.510 47.909 -22.901 1.00 86.56 87 PRO A CA 1
ATOM 651 C C . PRO A 1 87 ? -8.447 48.040 -21.799 1.00 86.56 87 PRO A C 1
ATOM 653 O O . PRO A 1 87 ? -8.422 49.032 -21.056 1.00 86.56 87 PRO A O 1
ATOM 656 N N . ALA A 1 88 ? -7.545 47.061 -21.724 1.00 80.19 88 ALA A N 1
ATOM 657 C CA . ALA A 1 88 ? -6.430 47.044 -20.782 1.00 80.19 88 ALA A CA 1
ATOM 658 C C . ALA A 1 88 ? -5.625 48.362 -20.803 1.00 80.19 88 ALA A C 1
ATOM 660 O O . ALA A 1 88 ? -5.276 48.883 -21.862 1.00 80.19 88 ALA A O 1
ATOM 661 N N . GLY A 1 89 ? -5.334 48.907 -19.617 1.00 67.44 89 GLY A N 1
ATOM 662 C CA . GLY A 1 89 ? -4.586 50.161 -19.451 1.00 67.44 89 GLY A CA 1
ATOM 663 C C . GLY A 1 89 ? -5.415 51.455 -19.516 1.00 67.44 89 GLY A C 1
ATOM 664 O O . GLY A 1 89 ? -4.849 52.531 -19.337 1.00 67.44 89 GLY A O 1
ATOM 665 N N . SER A 1 90 ? -6.736 51.391 -19.723 1.00 66.44 90 SER A N 1
ATOM 666 C CA . SER A 1 90 ? -7.607 52.576 -19.642 1.00 66.44 90 SER A CA 1
ATOM 667 C C . SER A 1 90 ? -7.999 52.918 -18.193 1.00 66.44 90 SER A C 1
ATOM 669 O O . SER A 1 90 ? -8.435 52.055 -17.431 1.00 66.44 90 SER A O 1
ATOM 671 N N . THR A 1 91 ? -7.844 54.184 -17.787 1.00 41.41 91 THR A N 1
ATOM 672 C CA . THR A 1 91 ? -8.220 54.653 -16.442 1.00 41.41 91 THR A CA 1
ATOM 673 C C . THR A 1 91 ? -9.702 55.055 -16.379 1.00 41.41 91 THR A C 1
ATOM 675 O O . THR A 1 91 ? -10.191 55.738 -17.282 1.00 41.41 91 THR A O 1
ATOM 678 N N . PRO A 1 92 ? -10.450 54.669 -15.326 1.00 41.81 92 PRO A N 1
ATOM 679 C CA . PRO A 1 92 ? -11.852 55.051 -15.186 1.00 41.81 92 PRO A CA 1
ATOM 680 C C . PRO A 1 92 ? -11.980 56.517 -14.751 1.00 41.81 92 PRO A C 1
ATOM 682 O O . PRO A 1 92 ? -11.607 56.890 -13.639 1.00 41.81 92 PRO A O 1
ATOM 685 N N . SER A 1 93 ? -12.538 57.354 -15.625 1.00 31.69 93 SER A N 1
ATOM 686 C CA . SER A 1 93 ? -12.953 58.718 -15.294 1.00 31.69 93 SER A CA 1
ATOM 687 C C . SER A 1 93 ? -14.216 58.694 -14.426 1.00 31.69 93 SER A C 1
ATOM 689 O O . SER A 1 93 ? -15.290 58.348 -14.925 1.00 31.69 93 SER A O 1
ATOM 691 N N . THR A 1 94 ? -14.102 59.090 -13.159 1.00 27.66 94 THR A N 1
ATOM 692 C CA . THR A 1 94 ? -15.235 59.167 -12.221 1.00 27.66 94 THR A CA 1
ATOM 693 C C . THR A 1 94 ? -15.467 60.616 -11.800 1.00 27.66 94 THR A C 1
ATOM 695 O O . THR A 1 94 ? -14.592 61.227 -11.190 1.00 27.66 94 THR A O 1
ATOM 698 N N . GLU A 1 95 ? -16.646 61.161 -12.105 1.00 27.33 95 GLU A N 1
ATOM 699 C CA . GLU A 1 95 ? -17.069 62.496 -11.670 1.00 27.33 95 GLU A CA 1
ATOM 700 C C . GLU A 1 95 ? -18.035 62.436 -10.468 1.00 27.33 95 GLU A C 1
ATOM 702 O O . GLU A 1 95 ? -19.094 61.821 -10.541 1.00 27.33 95 GLU A O 1
ATOM 707 N N . THR A 1 96 ? -17.675 63.201 -9.429 1.00 26.59 96 THR A N 1
ATOM 708 C CA . THR A 1 96 ? -18.559 64.036 -8.582 1.00 26.59 96 THR A CA 1
ATOM 709 C C . THR A 1 96 ? -19.397 63.426 -7.432 1.00 26.59 96 THR A C 1
ATOM 711 O O . THR A 1 96 ? -20.130 62.456 -7.583 1.00 26.59 96 THR A O 1
ATOM 714 N N . SER A 1 97 ? -19.387 64.185 -6.316 1.00 26.06 97 SER A N 1
ATOM 715 C CA . SER A 1 97 ? -20.221 64.162 -5.084 1.00 26.06 97 SER A CA 1
ATOM 716 C C . SER A 1 97 ? -19.802 63.193 -3.949 1.00 26.06 97 SER A C 1
ATOM 718 O O . SER A 1 97 ? -19.571 62.019 -4.201 1.00 26.06 97 SER A O 1
ATOM 720 N N . ALA A 1 98 ? -19.670 63.610 -2.673 1.00 26.62 98 ALA A N 1
ATOM 721 C CA . ALA A 1 98 ? -19.714 64.963 -2.082 1.00 26.62 98 ALA A CA 1
ATOM 722 C C . ALA A 1 98 ? -18.886 65.094 -0.770 1.00 26.62 98 ALA A C 1
ATOM 724 O O . ALA A 1 98 ? -18.734 64.137 -0.022 1.00 26.62 98 ALA A O 1
ATOM 725 N N . SER A 1 99 ? -18.386 66.314 -0.527 1.00 27.16 99 SER A N 1
ATOM 726 C CA . SER A 1 99 ? -17.978 66.968 0.743 1.00 27.16 99 SER A CA 1
ATOM 727 C C . SER A 1 99 ? -17.726 66.170 2.046 1.00 27.16 99 SER A C 1
ATOM 729 O O . SER A 1 99 ? -18.666 65.682 2.670 1.00 27.16 99 SER A O 1
ATOM 731 N N . ALA A 1 100 ? -16.508 66.311 2.590 1.00 26.42 100 ALA A N 1
ATOM 732 C CA . ALA A 1 100 ? -16.225 66.392 4.035 1.00 26.42 100 ALA A CA 1
ATOM 733 C C . ALA A 1 100 ? -15.020 67.349 4.282 1.00 26.42 100 ALA A C 1
ATOM 735 O O . ALA A 1 100 ? -14.218 67.519 3.358 1.00 26.42 100 ALA A O 1
ATOM 736 N N . PRO A 1 101 ? -14.913 68.036 5.443 1.00 28.58 101 PRO A N 1
ATOM 737 C CA . PRO A 1 101 ? -14.017 69.188 5.620 1.00 28.58 101 PRO A CA 1
ATOM 738 C C . PRO A 1 101 ? -12.618 68.850 6.181 1.00 28.58 101 PRO A C 1
ATOM 740 O O . PRO A 1 101 ? -12.267 67.692 6.384 1.00 28.58 101 PRO A O 1
ATOM 743 N N . ALA A 1 102 ? -11.805 69.896 6.353 1.00 28.02 102 ALA A N 1
ATOM 744 C CA . ALA A 1 102 ? -10.359 69.853 6.576 1.00 28.02 102 ALA A CA 1
ATOM 745 C C . ALA A 1 102 ? -9.907 69.750 8.054 1.00 28.02 102 ALA A C 1
ATOM 747 O O . ALA A 1 102 ? -10.721 69.767 8.970 1.00 28.02 102 ALA A O 1
ATOM 748 N N . ASP A 1 103 ? -8.572 69.758 8.197 1.00 26.05 103 ASP A N 1
ATOM 749 C CA . ASP A 1 103 ? -7.707 69.953 9.380 1.00 26.05 103 ASP A CA 1
ATOM 750 C C . ASP A 1 103 ? -7.075 68.673 9.983 1.00 26.05 103 ASP A C 1
ATOM 752 O O . ASP A 1 103 ? -7.727 67.648 10.121 1.00 26.05 103 ASP A O 1
ATOM 756 N N . GLY A 1 104 ? -5.774 68.636 10.325 1.00 27.28 104 GLY A N 1
ATOM 757 C CA . GLY A 1 104 ? -4.769 69.711 10.320 1.00 27.28 104 GLY A CA 1
ATOM 758 C C . GLY A 1 104 ? -3.301 69.234 10.268 1.00 27.28 104 GLY A C 1
ATOM 759 O O . GLY A 1 104 ? -3.000 68.051 10.156 1.00 27.28 104 GLY A O 1
ATOM 760 N N . LYS A 1 105 ? -2.382 70.209 10.295 1.00 25.89 105 LYS A N 1
ATOM 761 C CA . LYS A 1 105 ? -0.910 70.097 10.126 1.00 25.89 105 LYS A CA 1
ATOM 762 C C . LYS A 1 105 ? -0.248 69.306 11.280 1.00 25.89 105 LYS A C 1
ATOM 764 O O . LYS A 1 105 ? -0.739 69.365 12.399 1.00 25.89 105 LYS A O 1
ATOM 769 N N . SER A 1 106 ? 0.919 68.675 11.095 1.00 26.89 106 SER A N 1
ATOM 770 C CA . SER A 1 106 ? 2.216 69.371 11.266 1.00 26.89 106 SER A CA 1
ATOM 771 C C . SER A 1 106 ? 3.446 68.613 10.713 1.00 26.89 106 SER A C 1
ATOM 773 O O . SER A 1 106 ? 3.396 67.434 10.385 1.00 26.89 106 SER A O 1
ATOM 775 N N . SER A 1 107 ? 4.562 69.344 10.581 1.00 24.58 107 SER A N 1
ATOM 776 C CA . SER A 1 107 ? 5.894 68.905 10.116 1.00 24.58 107 SER A CA 1
ATOM 777 C C . SER A 1 107 ? 6.942 69.229 11.201 1.00 24.58 107 SER A C 1
ATOM 779 O O . SER A 1 107 ? 6.643 70.043 12.079 1.00 24.58 107 SER A O 1
ATOM 781 N N . PRO A 1 108 ? 8.157 68.646 11.162 1.00 35.69 108 PRO A N 1
ATOM 782 C CA . PRO A 1 108 ? 9.352 69.413 10.735 1.00 35.69 108 PRO A CA 1
ATOM 783 C C . PRO A 1 108 ? 10.161 68.679 9.632 1.00 35.69 108 PRO A C 1
ATOM 785 O O . PRO A 1 108 ? 10.112 67.460 9.541 1.00 35.69 108 PRO A O 1
ATOM 788 N N . ARG A 1 109 ? 10.756 69.361 8.634 1.00 26.69 109 ARG A N 1
ATOM 789 C CA . ARG A 1 109 ? 12.120 69.967 8.603 1.00 26.69 109 ARG A CA 1
ATOM 790 C C . ARG A 1 109 ? 13.240 68.992 9.027 1.00 26.69 109 ARG A C 1
ATOM 792 O O . ARG A 1 109 ? 13.163 68.442 10.111 1.00 26.69 109 ARG A O 1
ATOM 799 N N . SER A 1 110 ? 14.338 68.806 8.284 1.00 27.14 110 SER A N 1
ATOM 800 C CA . SER A 1 110 ? 14.906 69.529 7.116 1.00 27.14 110 SER A CA 1
ATOM 801 C C . SER A 1 110 ? 15.752 68.552 6.244 1.00 27.14 110 SER A C 1
ATOM 803 O O . SER A 1 110 ? 15.789 67.375 6.578 1.00 27.14 110 SER A O 1
ATOM 805 N N . ALA A 1 111 ? 16.415 68.886 5.124 1.00 27.22 111 ALA A N 1
ATOM 806 C CA . ALA A 1 111 ? 16.793 70.184 4.541 1.00 27.22 111 ALA A CA 1
ATOM 807 C C . ALA A 1 111 ? 16.788 70.176 2.979 1.00 27.22 111 ALA A C 1
ATOM 809 O O . ALA A 1 111 ? 15.796 69.791 2.369 1.00 27.22 111 ALA A O 1
ATOM 810 N N . GLY A 1 112 ? 17.871 70.648 2.345 1.00 24.84 112 GLY A N 1
ATOM 811 C CA . GLY A 1 112 ? 18.193 70.626 0.905 1.00 24.84 112 GLY A CA 1
ATOM 812 C C . GLY A 1 112 ? 19.725 70.732 0.739 1.00 24.84 112 GLY A C 1
ATOM 813 O O . GLY A 1 112 ? 20.410 70.380 1.701 1.00 24.84 112 GLY A O 1
ATOM 814 N N . PRO A 1 113 ? 20.302 71.263 -0.365 1.00 39.31 113 PRO A N 1
ATOM 815 C CA . PRO A 1 113 ? 19.715 71.850 -1.585 1.00 39.31 113 PRO A CA 1
ATOM 816 C C . PRO A 1 113 ? 20.032 70.986 -2.840 1.00 39.31 113 PRO A C 1
ATOM 818 O O . PRO A 1 113 ? 20.654 69.941 -2.722 1.00 39.31 113 PRO A O 1
ATOM 821 N N . GLY A 1 114 ? 19.681 71.317 -4.087 1.00 27.38 114 GLY A N 1
ATOM 822 C CA . GLY A 1 114 ? 18.890 72.408 -4.667 1.00 27.38 114 GLY A CA 1
ATOM 823 C C . GLY A 1 114 ? 19.103 72.432 -6.193 1.00 27.38 114 GLY A C 1
ATOM 824 O O . GLY A 1 114 ? 20.200 72.153 -6.663 1.00 27.38 114 GLY A O 1
ATOM 825 N N . GLY A 1 115 ? 18.068 72.740 -6.979 1.00 26.86 115 GLY A N 1
ATOM 826 C CA . GLY A 1 115 ? 18.135 72.683 -8.448 1.00 26.86 115 GLY A CA 1
ATOM 827 C C . GLY A 1 115 ? 16.867 73.246 -9.085 1.00 26.86 115 GLY A C 1
ATOM 828 O O . GLY A 1 115 ? 15.874 72.544 -9.231 1.00 26.86 115 GLY A O 1
ATOM 829 N N . ALA A 1 116 ? 16.884 74.547 -9.371 1.00 28.72 116 ALA A N 1
ATOM 830 C CA . ALA A 1 116 ? 15.717 75.374 -9.669 1.00 28.72 116 ALA A CA 1
ATOM 831 C C . ALA A 1 116 ? 14.737 74.814 -10.723 1.00 28.72 116 ALA A C 1
ATOM 833 O O . ALA A 1 116 ? 15.085 74.585 -11.879 1.00 28.72 116 ALA A O 1
ATOM 834 N N . ALA A 1 117 ? 13.460 74.744 -10.346 1.00 27.72 117 ALA A N 1
ATOM 835 C CA . ALA A 1 117 ? 12.354 74.660 -11.291 1.00 27.72 117 ALA A CA 1
ATOM 836 C C . ALA A 1 117 ? 12.014 76.044 -11.871 1.00 27.72 117 ALA A C 1
ATOM 838 O O . ALA A 1 117 ? 12.062 77.042 -11.149 1.00 27.72 117 ALA A O 1
ATOM 839 N N . ARG A 1 118 ? 11.484 76.083 -13.102 1.00 26.81 118 ARG A N 1
ATOM 840 C CA . ARG A 1 118 ? 10.304 76.920 -13.394 1.00 26.81 118 ARG A CA 1
ATOM 841 C C . ARG A 1 118 ? 9.532 76.465 -14.634 1.00 26.81 118 ARG A C 1
ATOM 843 O O . ARG A 1 118 ? 9.915 76.713 -15.771 1.00 26.81 118 ARG A O 1
ATOM 850 N N . HIS A 1 119 ? 8.381 75.855 -14.380 1.00 27.36 119 HIS A N 1
ATOM 851 C CA . HIS A 1 119 ? 7.299 75.691 -15.347 1.00 27.36 119 HIS A CA 1
ATOM 852 C C . HIS A 1 119 ? 6.339 76.892 -15.274 1.00 27.36 119 HIS A C 1
ATOM 854 O O . HIS A 1 119 ? 6.134 77.452 -14.197 1.00 27.36 119 HIS A O 1
ATOM 860 N N . GLY A 1 120 ? 5.625 77.158 -16.373 1.00 27.70 120 GLY A N 1
ATOM 861 C CA . GLY A 1 120 ? 4.191 77.462 -16.280 1.00 27.70 120 GLY A CA 1
ATOM 862 C C . GLY A 1 120 ? 3.691 78.756 -16.926 1.00 27.70 120 GLY A C 1
ATOM 863 O O . GLY A 1 120 ? 3.717 79.812 -16.303 1.00 27.70 120 GLY A O 1
ATOM 864 N N . LYS A 1 121 ? 3.042 78.628 -18.092 1.00 25.25 121 LYS A N 1
ATOM 865 C CA . LYS A 1 121 ? 1.563 78.610 -18.241 1.00 25.25 121 LYS A CA 1
ATOM 866 C C . LYS A 1 121 ? 1.216 78.429 -19.731 1.00 25.25 121 LYS A C 1
ATOM 868 O O . LYS A 1 121 ? 1.684 79.176 -20.572 1.00 25.25 121 LYS A O 1
ATOM 873 N N . HIS A 1 122 ? 0.594 77.317 -20.123 1.00 29.53 122 HIS A N 1
ATOM 874 C CA . HIS A 1 122 ? -0.866 77.122 -20.162 1.00 29.53 122 HIS A CA 1
ATOM 875 C C . HIS A 1 122 ? -1.612 78.046 -21.142 1.00 29.53 122 HIS A C 1
ATOM 877 O O . HIS A 1 122 ? -2.055 79.130 -20.776 1.00 29.53 122 HIS A O 1
ATOM 883 N N . GLY A 1 123 ? -1.861 77.529 -22.349 1.00 25.72 123 GLY A N 1
ATOM 884 C CA . GLY A 1 123 ? -2.961 77.949 -23.217 1.00 25.72 123 GLY A CA 1
ATOM 885 C C . GLY A 1 123 ? -3.898 76.761 -23.451 1.00 25.72 123 GLY A C 1
ATOM 886 O O . GLY A 1 123 ? -3.478 75.749 -24.007 1.00 25.72 123 GLY A O 1
ATOM 887 N N . LYS A 1 124 ? -5.159 76.853 -23.010 1.00 35.16 124 LYS A N 1
ATOM 888 C CA . LYS A 1 124 ? -6.179 75.833 -23.309 1.00 35.16 124 LYS A CA 1
ATOM 889 C C . LYS A 1 124 ? -6.564 75.924 -24.788 1.00 35.16 124 LYS A C 1
ATOM 891 O O . LYS A 1 124 ? -6.962 76.996 -25.235 1.00 35.16 124 LYS A O 1
ATOM 896 N N . ARG A 1 125 ? -6.578 74.802 -25.513 1.00 26.77 125 ARG A N 1
ATOM 897 C CA . ARG A 1 125 ? -7.272 74.699 -26.806 1.00 26.77 125 ARG A CA 1
ATOM 898 C C . ARG A 1 125 ? -8.216 73.501 -26.779 1.00 26.77 125 ARG A C 1
ATOM 900 O O . ARG A 1 125 ? -7.782 72.377 -26.557 1.00 26.77 125 ARG A O 1
ATOM 907 N N . LYS A 1 126 ? -9.513 73.753 -26.993 1.00 37.97 126 LYS A N 1
ATOM 908 C CA . LYS A 1 126 ? -10.490 72.698 -27.302 1.00 37.97 126 LYS A CA 1
ATOM 909 C C . LYS A 1 126 ? -10.003 71.973 -28.557 1.00 37.97 126 LYS A C 1
ATOM 911 O O . LYS A 1 126 ? -9.786 72.639 -29.569 1.00 37.97 126 LYS A O 1
ATOM 916 N N . GLN A 1 127 ? -9.879 70.651 -28.512 1.00 33.38 127 GLN A N 1
ATOM 917 C CA . GLN A 1 127 ? -9.624 69.856 -29.707 1.00 33.38 127 GLN A CA 1
ATOM 918 C C . GLN A 1 127 ? -10.729 68.818 -29.880 1.00 33.38 127 GLN A C 1
ATOM 920 O O . GLN A 1 127 ? -10.939 67.943 -29.047 1.00 33.38 127 GLN A O 1
ATOM 925 N N . HIS A 1 128 ? -11.459 68.995 -30.974 1.00 39.72 128 HIS A N 1
ATOM 926 C CA . HIS A 1 128 ? -12.483 68.104 -31.491 1.00 39.72 128 HIS A CA 1
ATOM 927 C C . HIS A 1 128 ? -11.819 66.770 -31.863 1.00 39.72 128 HIS A C 1
ATOM 929 O O . HIS A 1 128 ? -11.060 66.715 -32.831 1.00 39.72 128 HIS A O 1
ATOM 935 N N . THR A 1 129 ? -12.024 65.718 -31.068 1.00 37.84 129 THR A N 1
ATOM 936 C CA . THR A 1 129 ? -11.427 64.403 -31.330 1.00 37.84 129 THR A CA 1
ATOM 937 C C . THR A 1 129 ? -12.281 63.624 -32.326 1.00 37.84 129 THR A C 1
ATOM 939 O O . THR A 1 129 ? -13.499 63.516 -32.198 1.00 37.84 129 THR A O 1
ATOM 942 N N . ASN A 1 130 ? -11.637 63.102 -33.368 1.00 43.16 130 ASN A N 1
ATOM 943 C CA . ASN A 1 130 ? -12.323 62.459 -34.485 1.00 43.16 130 ASN A CA 1
ATOM 944 C C . ASN A 1 130 ? -13.019 61.167 -34.026 1.00 43.16 130 ASN A C 1
ATOM 946 O O . ASN A 1 130 ? -12.366 60.295 -33.455 1.00 43.16 130 ASN A O 1
ATOM 950 N N . SER A 1 131 ? -14.310 61.007 -34.346 1.00 52.62 131 SER A N 1
ATOM 951 C CA . SER A 1 131 ? -15.113 59.818 -33.992 1.00 52.62 131 SER A CA 1
ATOM 952 C C . SER A 1 131 ? -14.415 58.495 -34.361 1.00 52.62 131 SER A C 1
ATOM 954 O O . SER A 1 131 ? -14.348 57.576 -33.546 1.00 52.62 131 SER A O 1
ATOM 956 N N . TRP A 1 132 ? -13.765 58.447 -35.529 1.00 48.97 132 TRP A N 1
ATOM 957 C CA . TRP A 1 132 ? -12.960 57.309 -35.981 1.00 48.97 132 TRP A CA 1
ATOM 958 C C . TRP A 1 132 ? -11.814 56.927 -35.026 1.00 48.97 132 TRP A C 1
ATOM 960 O O . TRP A 1 132 ? -11.594 55.742 -34.789 1.00 48.97 132 TRP A O 1
ATOM 970 N N . ALA A 1 133 ? -11.114 57.893 -34.422 1.00 57.19 133 ALA A N 1
ATOM 971 C CA . ALA A 1 133 ? -10.015 57.615 -33.490 1.00 57.19 133 ALA A CA 1
ATOM 972 C C . ALA A 1 133 ? -10.504 56.965 -32.179 1.00 57.19 133 ALA A C 1
ATOM 974 O O . ALA A 1 133 ? -9.773 56.190 -31.565 1.00 57.19 133 ALA A O 1
ATOM 975 N N . SER A 1 134 ? -11.756 57.228 -31.780 1.00 62.72 134 SER A N 1
ATOM 976 C CA . SER A 1 134 ? -12.397 56.579 -30.626 1.00 62.72 134 SER A CA 1
ATOM 977 C C . SER A 1 134 ? -12.810 55.126 -30.888 1.00 62.72 134 SER A C 1
ATOM 979 O O . SER A 1 134 ? -12.981 54.368 -29.934 1.00 62.72 134 SER A O 1
ATOM 981 N N . ILE A 1 135 ? -13.018 54.743 -32.151 1.00 64.69 135 ILE A N 1
ATOM 982 C CA . ILE A 1 135 ? -13.349 53.365 -32.540 1.00 64.69 135 ILE A CA 1
ATOM 983 C C . ILE A 1 135 ? -12.054 52.558 -32.685 1.00 64.69 135 ILE A C 1
ATOM 985 O O . ILE A 1 135 ? -11.924 51.483 -32.097 1.00 64.69 135 ILE A O 1
ATOM 989 N N . TRP A 1 136 ? -11.054 53.108 -33.383 1.00 72.12 136 TRP A N 1
ATOM 990 C CA . TRP A 1 136 ? -9.749 52.464 -33.569 1.00 72.12 136 TRP A CA 1
ATOM 991 C C . TRP A 1 136 ? -9.015 52.176 -32.250 1.00 72.12 136 TRP A C 1
ATOM 993 O O . TRP A 1 136 ? -8.367 51.136 -32.141 1.00 72.12 136 TRP A O 1
ATOM 1003 N N . SER A 1 137 ? -9.177 53.019 -31.222 1.00 77.94 137 SER A N 1
ATOM 1004 C CA . SER A 1 137 ? -8.580 52.799 -29.893 1.00 77.94 137 SER A CA 1
ATOM 1005 C C . SER A 1 137 ? -9.142 51.593 -29.125 1.00 77.94 137 SER A C 1
ATOM 1007 O O . SER A 1 137 ? -8.521 51.156 -28.161 1.00 77.94 137 SER A O 1
ATOM 1009 N N . ARG A 1 138 ? -10.284 51.032 -29.551 1.00 83.31 138 ARG A N 1
ATOM 1010 C CA . ARG A 1 138 ? -10.868 49.790 -29.004 1.00 83.31 138 ARG A CA 1
ATOM 1011 C C . ARG A 1 138 ? -10.763 48.616 -29.968 1.00 83.31 138 ARG A C 1
ATOM 1013 O O . ARG A 1 138 ? -10.506 47.493 -29.543 1.00 83.31 138 ARG A O 1
ATOM 1020 N N . LEU A 1 139 ? -10.910 48.881 -31.266 1.00 86.69 139 LEU A N 1
ATOM 1021 C CA . LEU A 1 139 ? -10.801 47.868 -32.311 1.00 86.69 139 LEU A CA 1
ATOM 1022 C C . LEU A 1 139 ? -9.399 47.246 -32.360 1.00 86.69 139 LEU A C 1
ATOM 1024 O O . LEU A 1 139 ? -9.286 46.028 -32.452 1.00 86.69 139 LEU A O 1
ATOM 1028 N N . LEU A 1 140 ? -8.334 48.049 -32.240 1.00 86.19 140 LEU A N 1
ATOM 1029 C CA . LEU A 1 140 ? -6.966 47.526 -32.272 1.00 86.19 140 LEU A CA 1
ATOM 1030 C C . LEU A 1 140 ? -6.666 46.591 -31.075 1.00 86.19 140 LEU A C 1
ATOM 1032 O O . LEU A 1 140 ? -6.237 45.464 -31.327 1.00 86.19 140 LEU A O 1
ATOM 1036 N N . PRO A 1 141 ? -6.960 46.948 -29.803 1.00 87.75 141 PRO A N 1
ATOM 1037 C CA . PRO A 1 141 ? -6.883 45.999 -28.690 1.00 87.75 141 PRO A CA 1
ATOM 1038 C C . PRO A 1 141 ? -7.744 44.743 -28.870 1.00 87.75 141 PRO A C 1
ATOM 1040 O O . PRO A 1 141 ? -7.294 43.659 -28.506 1.00 87.75 141 PRO A O 1
ATOM 1043 N N . ALA A 1 142 ? -8.946 44.843 -29.451 1.00 89.94 142 ALA A N 1
ATOM 1044 C CA . ALA A 1 142 ? -9.810 43.683 -29.696 1.00 89.94 142 ALA A CA 1
ATOM 1045 C C . ALA A 1 142 ? -9.207 42.708 -30.722 1.00 89.94 142 ALA A C 1
ATOM 1047 O O . ALA A 1 142 ? -9.152 41.505 -30.468 1.00 89.94 142 ALA A O 1
ATOM 1048 N N . LEU A 1 143 ? -8.682 43.219 -31.840 1.00 91.00 143 LEU A N 1
ATOM 1049 C CA . LEU A 1 143 ? -8.016 42.406 -32.864 1.00 91.00 143 LEU A CA 1
ATOM 1050 C C . LEU A 1 143 ? -6.703 41.788 -32.360 1.00 91.00 143 LEU A C 1
ATOM 1052 O O . LEU A 1 143 ? -6.408 40.634 -32.672 1.00 91.00 143 LEU A O 1
ATOM 1056 N N . LEU A 1 144 ? -5.930 42.515 -31.545 1.00 89.06 144 LEU A N 1
ATOM 1057 C CA . LEU A 1 144 ? -4.737 41.970 -30.887 1.00 89.06 144 LEU A CA 1
ATOM 1058 C C . LEU A 1 144 ? -5.101 40.867 -29.881 1.00 89.06 144 LEU A C 1
ATOM 1060 O O . LEU A 1 144 ? -4.468 39.816 -29.881 1.00 89.06 144 LEU A O 1
ATOM 1064 N N . SER A 1 145 ? -6.151 41.067 -29.080 1.00 92.12 145 SER A N 1
ATOM 1065 C CA . SER A 1 145 ? -6.643 40.081 -28.103 1.00 92.12 145 SER A CA 1
ATOM 1066 C C . SER A 1 145 ? -7.147 38.805 -28.776 1.00 92.12 145 SER A C 1
ATOM 1068 O O . SER A 1 145 ? -6.867 37.702 -28.305 1.00 92.12 145 SER A O 1
ATOM 1070 N N . LEU A 1 146 ? -7.833 38.929 -29.918 1.00 93.38 146 LEU A N 1
ATOM 1071 C CA . LEU A 1 146 ? -8.269 37.775 -30.701 1.00 93.38 146 LEU A CA 1
ATOM 1072 C C . LEU A 1 146 ? -7.084 37.039 -31.349 1.00 93.38 146 LEU A C 1
ATOM 1074 O O . LEU A 1 146 ? -6.988 35.819 -31.228 1.00 93.38 146 LEU A O 1
ATOM 1078 N N . SER A 1 147 ? -6.149 37.763 -31.974 1.00 92.12 147 SER A N 1
ATOM 1079 C CA . SER A 1 147 ? -4.925 37.171 -32.542 1.00 92.12 147 SER A CA 1
ATOM 1080 C C . SER A 1 147 ? -4.124 36.405 -31.484 1.00 92.12 147 SER A C 1
ATOM 1082 O O . SER A 1 147 ? -3.679 35.286 -31.720 1.00 92.12 147 SER A O 1
ATOM 1084 N N . LEU A 1 148 ? -3.998 36.978 -30.285 1.00 90.44 148 LEU A N 1
ATOM 1085 C CA . LEU A 1 148 ? -3.332 36.372 -29.135 1.00 90.44 148 LEU A CA 1
ATOM 1086 C C . LEU A 1 148 ? -4.090 35.150 -28.586 1.00 90.44 148 LEU A C 1
ATOM 1088 O O . LEU A 1 148 ? -3.469 34.162 -28.197 1.00 90.44 148 LEU A O 1
ATOM 1092 N N . THR A 1 149 ? -5.427 35.195 -28.597 1.00 92.88 149 THR A N 1
ATOM 1093 C CA . THR A 1 149 ? -6.287 34.054 -28.245 1.00 92.88 149 THR A CA 1
ATOM 1094 C C . THR A 1 149 ? -6.005 32.867 -29.168 1.00 92.88 149 THR A C 1
ATOM 1096 O O . THR A 1 149 ? -5.749 31.766 -28.683 1.00 92.88 149 THR A O 1
ATOM 1099 N N . PHE A 1 150 ? -5.969 33.087 -30.484 1.00 94.81 150 PHE A N 1
ATOM 1100 C CA . PHE A 1 150 ? -5.654 32.024 -31.439 1.00 94.81 150 PHE A CA 1
ATOM 1101 C C . PHE A 1 150 ? -4.195 31.559 -31.372 1.00 94.81 150 PHE A C 1
ATOM 1103 O O . PHE A 1 150 ? -3.942 30.362 -31.466 1.00 94.81 150 PHE A O 1
ATOM 1110 N N . ALA A 1 151 ? -3.240 32.473 -31.181 1.00 92.81 151 ALA A N 1
ATOM 1111 C CA . ALA A 1 151 ? -1.818 32.137 -31.158 1.00 92.81 151 ALA A CA 1
ATOM 1112 C C . ALA A 1 151 ? -1.373 31.398 -29.883 1.00 92.81 151 ALA A C 1
ATOM 1114 O O . ALA A 1 151 ? -0.470 30.569 -29.959 1.00 92.81 151 ALA A O 1
ATOM 1115 N N . LEU A 1 152 ? -1.971 31.695 -28.719 1.00 90.44 152 LEU A N 1
ATOM 1116 C CA . LEU A 1 152 ? -1.539 31.143 -27.426 1.00 90.44 152 LEU A CA 1
ATOM 1117 C C . LEU A 1 152 ? -2.599 30.271 -26.743 1.00 90.44 152 LEU A C 1
ATOM 1119 O O . LEU A 1 152 ? -2.287 29.163 -26.312 1.00 90.44 152 LEU A O 1
ATOM 1123 N N . ALA A 1 153 ? -3.845 30.740 -26.633 1.00 90.62 153 ALA A N 1
ATOM 1124 C CA . ALA A 1 153 ? -4.867 30.017 -25.876 1.00 90.62 153 ALA A CA 1
ATOM 1125 C C . ALA A 1 153 ? -5.377 28.775 -26.626 1.00 90.62 153 ALA A C 1
ATOM 1127 O O . ALA A 1 153 ? -5.588 27.743 -25.994 1.00 90.62 153 ALA A O 1
ATOM 1128 N N . THR A 1 154 ? -5.509 28.826 -27.957 1.00 95.38 154 THR A N 1
ATOM 1129 C CA . THR A 1 154 ? -5.939 27.659 -28.750 1.00 95.38 154 THR A CA 1
ATOM 1130 C C . THR A 1 154 ? -4.947 26.485 -28.678 1.00 95.38 154 THR A C 1
ATOM 1132 O O . THR A 1 154 ? -5.403 25.380 -28.379 1.00 95.38 154 THR A O 1
ATOM 1135 N N . PRO A 1 155 ? -3.616 26.651 -28.854 1.00 95.12 155 PRO A N 1
ATOM 1136 C CA . PRO A 1 155 ? -2.662 25.557 -28.646 1.00 95.12 155 PRO A CA 1
ATOM 1137 C C . PRO A 1 155 ? -2.674 25.003 -27.218 1.00 95.12 155 PRO A C 1
ATOM 1139 O O . PRO A 1 155 ? -2.702 23.788 -27.040 1.00 95.12 155 PRO A O 1
ATOM 1142 N N . VAL A 1 156 ? -2.724 25.872 -26.199 1.00 92.81 156 VAL A N 1
ATOM 1143 C CA . VAL A 1 156 ? -2.781 25.444 -24.789 1.00 92.81 156 VAL A CA 1
ATOM 1144 C C . VAL A 1 156 ? -4.047 24.629 -24.510 1.00 92.81 156 VAL A C 1
ATOM 1146 O O . VAL A 1 156 ? -3.957 23.555 -23.923 1.00 92.81 156 VAL A O 1
ATOM 1149 N N . LEU A 1 157 ? -5.217 25.076 -24.976 1.00 93.44 157 LEU A N 1
ATOM 1150 C CA . LEU A 1 157 ? -6.468 24.329 -24.815 1.00 93.44 157 LEU A CA 1
ATOM 1151 C C . LEU A 1 157 ? -6.515 23.052 -25.665 1.00 93.44 157 LEU A C 1
ATOM 1153 O O . LEU A 1 157 ? -7.114 22.077 -25.227 1.00 93.44 157 LEU A O 1
ATOM 1157 N N . THR A 1 158 ? -5.844 23.009 -26.820 1.00 94.38 158 THR A N 1
ATOM 1158 C CA . THR A 1 158 ? -5.693 21.777 -27.619 1.00 94.38 158 THR A CA 1
ATOM 1159 C C . THR A 1 158 ? -4.889 20.736 -26.840 1.00 94.38 158 THR A C 1
ATOM 1161 O O . THR A 1 158 ? -5.333 19.602 -26.689 1.00 94.38 158 THR A O 1
ATOM 1164 N N . ILE A 1 159 ? -3.740 21.137 -26.280 1.00 92.94 159 ILE A N 1
ATOM 1165 C CA . ILE A 1 159 ? -2.901 20.273 -25.436 1.00 92.94 159 ILE A CA 1
ATOM 1166 C C . ILE A 1 159 ? -3.685 19.810 -24.204 1.00 92.94 159 ILE A C 1
ATOM 1168 O O . ILE A 1 159 ? -3.646 18.630 -23.870 1.00 92.94 159 ILE A O 1
ATOM 1172 N N . LEU A 1 160 ? -4.435 20.704 -23.551 1.00 90.81 160 LEU A N 1
ATOM 1173 C CA . LEU A 1 160 ? -5.264 20.338 -22.403 1.00 90.81 160 LEU A CA 1
ATOM 1174 C C . LEU A 1 160 ? -6.367 19.344 -22.786 1.00 90.81 160 LEU A C 1
ATOM 1176 O O . LEU A 1 160 ? -6.488 18.332 -22.109 1.00 90.81 160 LEU A O 1
ATOM 1180 N N . LEU A 1 161 ? -7.123 19.557 -23.870 1.00 91.69 161 LEU A N 1
ATOM 1181 C CA . LEU A 1 161 ? -8.140 18.594 -24.322 1.00 91.69 161 LEU A CA 1
ATOM 1182 C C . LEU A 1 161 ? -7.534 17.208 -24.587 1.00 91.69 161 LEU A C 1
ATOM 1184 O O . LEU A 1 161 ? -8.117 16.209 -24.173 1.00 91.69 161 LEU A O 1
ATOM 1188 N N . VAL A 1 162 ? -6.347 17.142 -25.196 1.00 91.50 162 VAL A N 1
ATOM 1189 C CA . VAL A 1 162 ? -5.602 15.887 -25.396 1.00 91.50 162 VAL A CA 1
ATOM 1190 C C . VAL A 1 162 ? -5.202 15.243 -24.063 1.00 91.50 162 VAL A C 1
ATOM 1192 O O . VAL A 1 162 ? -5.453 14.057 -23.858 1.00 91.50 162 VAL A O 1
ATOM 1195 N N . LEU A 1 163 ? -4.648 16.011 -23.118 1.00 89.06 163 LEU A N 1
ATOM 1196 C CA . LEU A 1 163 ? -4.303 15.516 -21.776 1.00 89.06 163 LEU A CA 1
ATOM 1197 C C . LEU A 1 163 ? -5.533 15.043 -20.979 1.00 89.06 163 LEU A C 1
ATOM 1199 O O . LEU A 1 163 ? -5.419 14.116 -20.182 1.00 89.06 163 LEU A O 1
ATOM 1203 N N . PHE A 1 164 ? -6.702 15.647 -21.211 1.00 82.94 164 PHE A N 1
ATOM 1204 C CA . PHE A 1 164 ? -7.985 15.252 -20.624 1.00 82.94 164 PHE A CA 1
ATOM 1205 C C . PHE A 1 164 ? -8.713 14.132 -21.399 1.00 82.94 164 PHE A C 1
ATOM 1207 O O . PHE A 1 164 ? -9.805 13.740 -20.992 1.00 82.94 164 PHE A O 1
ATOM 1214 N N . GLY A 1 165 ? -8.111 13.571 -22.457 1.00 82.56 165 GLY A N 1
ATOM 1215 C CA . GLY A 1 165 ? -8.578 12.344 -23.116 1.00 82.56 165 GLY A CA 1
ATOM 1216 C C . GLY A 1 165 ? -9.007 12.471 -24.582 1.00 82.56 165 GLY A C 1
ATOM 1217 O O . GLY A 1 165 ? -9.470 11.479 -25.144 1.00 82.56 165 GLY A O 1
ATOM 1218 N N . ALA A 1 166 ? -8.858 13.634 -25.225 1.00 87.06 166 ALA A N 1
ATOM 1219 C CA . ALA A 1 166 ? -9.078 13.740 -26.668 1.00 87.06 166 ALA A CA 1
ATOM 1220 C C . ALA A 1 166 ? -8.026 12.916 -27.450 1.00 87.06 166 ALA A C 1
ATOM 1222 O O . ALA A 1 166 ? -6.845 12.919 -27.086 1.00 87.06 166 ALA A O 1
ATOM 1223 N N . PRO A 1 167 ? -8.421 12.199 -28.518 1.00 83.44 167 PRO A N 1
ATOM 1224 C CA . PRO A 1 167 ? -7.514 11.332 -29.268 1.00 83.44 167 PRO A CA 1
ATOM 1225 C C . PRO A 1 167 ? -6.355 12.104 -29.924 1.00 83.44 167 PRO A C 1
ATOM 1227 O O . PRO A 1 167 ? -6.553 13.110 -30.591 1.00 83.44 167 PRO A O 1
ATOM 1230 N N . VAL A 1 168 ? -5.131 11.585 -29.770 1.00 79.69 168 VAL A N 1
ATOM 1231 C CA . VAL A 1 168 ? -3.888 12.179 -30.318 1.00 79.69 168 VAL A CA 1
ATOM 1232 C C . VAL A 1 168 ? -3.727 11.926 -31.827 1.00 79.69 168 VAL A C 1
ATOM 1234 O O . VAL A 1 168 ? -2.998 12.635 -32.517 1.00 79.69 168 VAL A O 1
ATOM 1237 N N . THR A 1 169 ? -4.344 10.859 -32.340 1.00 76.81 169 THR A N 1
ATOM 1238 C CA . THR A 1 169 ? -4.099 10.325 -33.693 1.00 76.81 169 THR A CA 1
ATOM 1239 C C . THR A 1 169 ? -5.317 10.380 -34.614 1.00 76.81 169 THR A C 1
ATOM 1241 O O . THR A 1 169 ? -5.171 10.210 -35.823 1.00 76.81 169 THR A O 1
ATOM 1244 N N . THR A 1 170 ? -6.509 10.628 -34.073 1.00 78.19 170 THR A N 1
ATOM 1245 C CA . THR A 1 170 ? -7.773 10.756 -34.815 1.00 78.19 170 THR A CA 1
ATOM 1246 C C . THR A 1 170 ? -8.506 12.007 -34.336 1.00 78.19 170 THR A C 1
ATOM 1248 O O . THR A 1 170 ? -8.200 12.516 -33.267 1.00 78.19 170 THR A O 1
ATOM 1251 N N . HIS A 1 171 ? -9.453 12.531 -35.118 1.00 83.19 171 HIS A N 1
ATOM 1252 C CA . HIS A 1 171 ? -10.254 13.712 -34.750 1.00 83.19 171 HIS A CA 1
ATOM 1253 C C . HIS A 1 171 ? -9.427 14.969 -34.369 1.00 83.19 171 HIS A C 1
ATOM 1255 O O . HIS A 1 171 ? -9.786 15.761 -33.490 1.00 83.19 171 HIS A O 1
ATOM 1261 N N . ASN A 1 172 ? -8.279 15.159 -35.032 1.00 88.31 172 ASN A N 1
ATOM 1262 C CA . ASN A 1 172 ? -7.370 16.284 -34.784 1.00 88.31 172 ASN A CA 1
ATOM 1263 C C . ASN A 1 172 ? -8.016 17.638 -35.130 1.00 88.31 172 ASN A C 1
ATOM 1265 O O . ASN A 1 172 ? -7.862 18.612 -34.392 1.00 88.31 172 ASN A O 1
ATOM 1269 N N . SER A 1 173 ? -8.765 17.695 -36.235 1.00 91.19 173 SER A N 1
ATOM 1270 C CA . SER A 1 173 ? -9.527 18.870 -36.679 1.00 91.19 173 SER A CA 1
ATOM 1271 C C . SER A 1 173 ? -10.569 19.294 -35.646 1.00 91.19 173 SER A C 1
ATOM 1273 O O . SER A 1 173 ? -10.633 20.457 -35.263 1.00 91.19 173 SER A O 1
ATOM 1275 N N . GLU A 1 174 ? -11.334 18.330 -35.155 1.00 91.81 174 GLU A N 1
ATOM 1276 C CA . GLU A 1 174 ? -12.390 18.447 -34.162 1.00 91.81 174 GLU A CA 1
ATOM 1277 C C . GLU A 1 174 ? -11.822 18.961 -32.836 1.00 91.81 174 GLU A C 1
ATOM 1279 O O . GLU A 1 174 ? -12.370 19.887 -32.240 1.00 91.81 174 GLU A O 1
ATOM 1284 N N . THR A 1 175 ? -10.680 18.413 -32.409 1.00 93.94 175 THR A N 1
ATOM 1285 C CA . THR A 1 175 ? -9.988 18.808 -31.175 1.00 93.94 175 THR A CA 1
ATOM 1286 C C . THR A 1 175 ? -9.478 20.249 -31.253 1.00 93.94 175 THR A C 1
ATOM 1288 O O . THR A 1 175 ? -9.745 21.044 -30.350 1.00 93.94 175 THR A O 1
ATOM 1291 N N . VAL A 1 176 ? -8.805 20.626 -32.348 1.00 95.69 176 VAL A N 1
ATOM 1292 C CA . VAL A 1 176 ? -8.296 21.996 -32.557 1.00 95.69 176 VAL A CA 1
ATOM 1293 C C . VAL A 1 176 ? -9.439 23.003 -32.714 1.00 95.69 176 VAL A C 1
ATOM 1295 O O . VAL A 1 176 ? -9.380 24.095 -32.148 1.00 95.69 176 VAL A O 1
ATOM 1298 N N . LEU A 1 177 ? -10.507 22.654 -33.438 1.00 95.62 177 LEU A N 1
ATOM 1299 C CA . LEU A 1 177 ? -11.672 23.525 -33.610 1.00 95.62 177 LEU A CA 1
ATOM 1300 C C . LEU A 1 177 ? -12.468 23.681 -32.306 1.00 95.62 177 LEU A C 1
ATOM 1302 O O . LEU A 1 177 ? -12.877 24.798 -31.985 1.00 95.62 177 LEU A O 1
ATOM 1306 N N . CYS A 1 178 ? -12.633 22.621 -31.510 1.00 95.31 178 CYS A N 1
ATOM 1307 C CA . CYS A 1 178 ? -13.229 22.708 -30.174 1.00 95.31 178 CYS A CA 1
ATOM 1308 C C . CYS A 1 178 ? -12.389 23.603 -29.249 1.00 95.31 178 CYS A C 1
ATOM 1310 O O . CYS A 1 178 ? -12.922 24.527 -28.628 1.00 95.31 178 CYS A O 1
ATOM 1312 N N . ALA A 1 179 ? -11.064 23.406 -29.224 1.00 96.38 179 ALA A N 1
ATOM 1313 C CA . ALA A 1 179 ? -10.140 24.266 -28.488 1.00 96.38 179 ALA A CA 1
ATOM 1314 C C . ALA A 1 179 ? -10.233 25.733 -28.935 1.00 96.38 179 ALA A C 1
ATOM 1316 O O . ALA A 1 179 ? -10.217 26.626 -28.092 1.00 96.38 179 ALA A O 1
ATOM 1317 N N . ALA A 1 180 ? -10.390 25.997 -30.237 1.00 96.81 180 ALA A N 1
ATOM 1318 C CA . ALA A 1 180 ? -10.546 27.345 -30.778 1.00 96.81 180 ALA A CA 1
ATOM 1319 C C . ALA A 1 180 ? -11.837 28.032 -30.296 1.00 96.81 180 ALA A C 1
ATOM 1321 O O . ALA A 1 180 ? -11.798 29.202 -29.914 1.00 96.81 180 ALA A O 1
ATOM 1322 N N . HIS A 1 181 ? -12.964 27.315 -30.239 1.00 96.19 181 HIS A N 1
ATOM 1323 C CA . HIS A 1 181 ? -14.211 27.855 -29.682 1.00 96.19 181 HIS A CA 1
ATOM 1324 C C . HIS A 1 181 ? -14.073 28.130 -28.180 1.00 96.19 181 HIS A C 1
ATOM 1326 O O . HIS A 1 181 ? -14.412 29.220 -27.717 1.00 96.19 181 HIS A O 1
ATOM 1332 N N . MET A 1 182 ? -13.506 27.187 -27.419 1.00 96.38 182 MET A N 1
ATOM 1333 C CA . MET A 1 182 ? -13.242 27.369 -25.987 1.00 96.38 182 MET A CA 1
ATOM 1334 C C . MET A 1 182 ? -12.272 28.529 -25.714 1.00 96.38 182 MET A C 1
ATOM 1336 O O . MET A 1 182 ? -12.474 29.275 -24.755 1.00 96.38 182 MET A O 1
ATOM 1340 N N . ALA A 1 183 ? -11.257 28.732 -26.559 1.00 96.25 183 ALA A N 1
ATOM 1341 C CA . ALA A 1 183 ? -10.317 29.846 -26.465 1.00 96.25 183 ALA A CA 1
ATOM 1342 C C . ALA A 1 183 ? -11.019 31.193 -26.685 1.00 96.25 183 ALA A C 1
ATOM 1344 O O . ALA A 1 183 ? -10.844 32.118 -25.892 1.00 96.25 183 ALA A O 1
ATOM 1345 N N . VAL A 1 184 ? -11.860 31.296 -27.718 1.00 96.44 184 VAL A N 1
ATOM 1346 C CA . VAL A 1 184 ? -12.615 32.519 -28.034 1.00 96.44 184 VAL A CA 1
ATOM 1347 C C . VAL A 1 184 ? -13.663 32.844 -26.958 1.00 96.44 184 VAL A C 1
ATOM 1349 O O . VAL A 1 184 ? -13.861 34.014 -26.631 1.00 96.44 184 VAL A O 1
ATOM 1352 N N . LEU A 1 185 ? -14.288 31.830 -26.347 1.00 95.44 185 LEU A N 1
ATOM 1353 C CA . LEU A 1 185 ? -15.182 32.007 -25.196 1.00 95.44 185 LEU A CA 1
ATOM 1354 C C . LEU A 1 185 ? -14.429 32.442 -23.924 1.00 95.44 185 LEU A C 1
ATOM 1356 O O . LEU A 1 185 ? -14.856 33.373 -23.245 1.00 95.44 185 LEU A O 1
ATOM 1360 N N . SER A 1 186 ? -13.312 31.796 -23.582 1.00 93.44 186 SER A N 1
ATOM 1361 C CA . SER A 1 186 ? -12.651 31.995 -22.282 1.00 93.44 186 SER A CA 1
ATOM 1362 C C . SER A 1 186 ? -11.588 33.099 -22.269 1.00 93.44 186 SER A C 1
ATOM 1364 O O . SER A 1 186 ? -11.546 33.898 -21.334 1.00 93.44 186 SER A O 1
ATOM 1366 N N . ALA A 1 187 ? -10.733 33.184 -23.290 1.00 92.50 187 ALA A N 1
ATOM 1367 C CA . ALA A 1 187 ? -9.519 33.997 -23.243 1.00 92.50 187 ALA A CA 1
ATOM 1368 C C . ALA A 1 187 ? -9.651 35.376 -23.915 1.00 92.50 187 ALA A C 1
ATOM 1370 O O . ALA A 1 187 ? -8.957 36.306 -23.502 1.00 92.50 187 ALA A O 1
ATOM 1371 N N . THR A 1 188 ? -10.537 35.568 -24.902 1.00 92.88 188 THR A N 1
ATOM 1372 C CA . THR A 1 188 ? -10.627 36.848 -25.645 1.00 92.88 188 THR A CA 1
ATOM 1373 C C . THR A 1 188 ? -11.068 38.021 -24.763 1.00 92.88 188 THR A C 1
ATOM 1375 O O . THR A 1 188 ? -10.506 39.111 -24.856 1.00 92.88 188 THR A O 1
ATOM 1378 N N . ALA A 1 189 ? -12.019 37.811 -23.850 1.00 91.56 189 ALA A N 1
ATOM 1379 C CA . ALA A 1 189 ? -12.457 38.862 -22.930 1.00 91.56 189 ALA A CA 1
ATOM 1380 C C . ALA A 1 189 ? -11.421 39.144 -21.819 1.00 91.56 189 ALA A C 1
ATOM 1382 O O . ALA A 1 189 ? -11.215 40.304 -21.459 1.00 91.56 189 ALA A O 1
ATOM 1383 N N . LEU A 1 190 ? -10.722 38.109 -21.328 1.00 90.38 190 LEU A N 1
ATOM 1384 C CA . LEU A 1 190 ? -9.633 38.244 -20.348 1.00 90.38 190 LEU A CA 1
ATOM 1385 C C . LEU A 1 190 ? -8.437 39.010 -20.934 1.00 90.38 190 LEU A C 1
ATOM 1387 O O . LEU A 1 190 ? -7.974 39.983 -20.337 1.00 90.38 190 LEU A O 1
ATOM 1391 N N . THR A 1 191 ? -7.966 38.606 -22.118 1.00 90.56 191 THR A N 1
ATOM 1392 C CA . THR A 1 191 ? -6.852 39.266 -22.822 1.00 90.56 191 THR A CA 1
ATOM 1393 C C . THR A 1 191 ? -7.178 40.723 -23.155 1.00 90.56 191 THR A C 1
ATOM 1395 O O . THR A 1 191 ? -6.324 41.585 -22.966 1.00 90.56 191 THR A O 1
ATOM 1398 N N . TYR A 1 192 ? -8.418 41.036 -23.541 1.00 91.44 192 TYR A N 1
ATOM 1399 C CA . TYR A 1 192 ? -8.832 42.413 -23.823 1.00 91.44 192 TYR A CA 1
ATOM 1400 C C . TYR A 1 192 ? -8.899 43.308 -22.576 1.00 91.44 192 TYR A C 1
ATOM 1402 O O . TYR A 1 192 ? -8.420 44.444 -22.609 1.00 91.44 192 TYR A O 1
ATOM 1410 N N . ALA A 1 193 ? -9.480 42.818 -21.475 1.00 88.31 193 ALA A N 1
ATOM 1411 C CA . ALA A 1 193 ? -9.681 43.617 -20.263 1.00 88.31 193 ALA A CA 1
ATOM 1412 C C . ALA A 1 193 ? -8.415 43.751 -19.394 1.00 88.31 193 ALA A C 1
ATOM 1414 O O . ALA A 1 193 ? -8.265 44.735 -18.666 1.00 88.31 193 ALA A O 1
ATOM 1415 N N . HIS A 1 194 ? -7.502 42.775 -19.452 1.00 85.19 194 HIS A N 1
ATOM 1416 C CA . HIS A 1 194 ? -6.329 42.708 -18.571 1.00 85.19 194 HIS A CA 1
ATOM 1417 C C . HIS A 1 194 ? -4.971 42.654 -19.289 1.00 85.19 194 HIS A C 1
ATOM 1419 O O . HIS A 1 194 ? -3.939 42.850 -18.647 1.00 85.19 194 HIS A O 1
ATOM 1425 N N . GLY A 1 195 ? -4.937 42.411 -20.600 1.00 84.44 195 GLY A N 1
ATOM 1426 C CA . GLY A 1 195 ? -3.692 42.255 -21.349 1.00 84.44 195 GLY A CA 1
ATOM 1427 C C . GLY A 1 195 ? -2.920 40.990 -20.958 1.00 84.44 195 GLY A C 1
ATOM 1428 O O . GLY A 1 195 ? -3.500 39.943 -20.674 1.00 84.44 195 GLY A O 1
ATOM 1429 N N . LEU A 1 196 ? -1.589 41.095 -20.950 1.00 82.38 196 LEU A N 1
ATOM 1430 C CA . LEU A 1 196 ? -0.643 40.011 -20.645 1.00 82.38 196 LEU A CA 1
ATOM 1431 C C . LEU A 1 196 ? 0.082 40.198 -19.298 1.00 82.38 196 LEU A C 1
ATOM 1433 O O . LEU A 1 196 ? 1.199 39.717 -19.117 1.00 82.38 196 LEU A O 1
ATOM 1437 N N . ASP A 1 197 ? -0.525 40.904 -18.341 1.00 81.81 197 ASP A N 1
ATOM 1438 C CA . ASP A 1 197 ? 0.080 41.084 -17.017 1.00 81.81 197 ASP A CA 1
ATOM 1439 C C . ASP A 1 197 ? 0.195 39.737 -16.277 1.00 81.81 197 ASP A C 1
ATOM 1441 O O . ASP A 1 197 ? -0.804 39.089 -15.955 1.00 81.81 197 ASP A O 1
ATOM 1445 N N . ARG A 1 198 ? 1.434 39.323 -15.986 1.00 77.88 198 ARG A N 1
ATOM 1446 C CA . ARG A 1 198 ? 1.751 38.067 -15.293 1.00 77.88 198 ARG A CA 1
ATOM 1447 C C . ARG A 1 198 ? 1.040 37.957 -13.941 1.00 77.88 198 ARG A C 1
ATOM 1449 O O . ARG A 1 198 ? 0.607 36.865 -13.591 1.00 77.88 198 ARG A O 1
ATOM 1456 N N . ALA A 1 199 ? 0.884 39.058 -13.202 1.00 78.38 199 ALA A N 1
ATOM 1457 C CA . ALA A 1 199 ? 0.187 39.037 -11.916 1.00 78.38 199 ALA A CA 1
ATOM 1458 C C . ALA A 1 199 ? -1.304 38.701 -12.091 1.00 78.38 199 ALA A C 1
ATOM 1460 O O . ALA A 1 199 ? -1.846 37.873 -11.361 1.00 78.38 199 ALA A O 1
ATOM 1461 N N . VAL A 1 200 ? -1.949 39.269 -13.117 1.00 79.62 200 VAL A N 1
ATOM 1462 C CA . VAL A 1 200 ? -3.340 38.952 -13.473 1.00 79.62 200 VAL A CA 1
ATOM 1463 C C . VAL A 1 200 ? -3.471 37.481 -13.858 1.00 79.62 200 VAL A C 1
ATOM 1465 O O . VAL A 1 200 ? -4.328 36.792 -13.312 1.00 79.62 200 VAL A O 1
ATOM 1468 N N . TRP A 1 201 ? -2.631 36.985 -14.770 1.00 83.56 201 TRP A N 1
ATOM 1469 C CA . TRP A 1 201 ? -2.739 35.604 -15.247 1.00 83.56 201 TRP A CA 1
ATOM 1470 C C . TRP A 1 201 ? -2.461 34.574 -14.146 1.00 83.56 201 TRP A C 1
ATOM 1472 O O . TRP A 1 201 ? -3.167 33.569 -14.082 1.00 83.56 201 TRP A O 1
ATOM 1482 N N . ASN A 1 202 ? -1.535 34.851 -13.223 1.00 81.31 202 ASN A N 1
ATOM 1483 C CA . ASN A 1 202 ? -1.329 34.019 -12.035 1.00 81.31 202 ASN A CA 1
ATOM 1484 C C . ASN A 1 202 ? -2.595 33.941 -11.161 1.00 81.31 202 ASN A C 1
ATOM 1486 O O . ASN A 1 202 ? -2.981 32.852 -10.747 1.00 81.31 202 ASN A O 1
ATOM 1490 N N . GLU A 1 203 ? -3.286 35.061 -10.917 1.00 81.62 203 GLU A N 1
ATOM 1491 C CA . GLU A 1 203 ? -4.552 35.052 -10.168 1.00 81.62 203 GLU A CA 1
ATOM 1492 C C . GLU A 1 203 ? -5.711 34.380 -10.929 1.00 81.62 203 GLU A C 1
ATOM 1494 O O . GLU A 1 203 ? -6.613 33.829 -10.296 1.00 81.62 203 GLU A O 1
ATOM 1499 N N . VAL A 1 204 ? -5.718 34.438 -12.268 1.00 81.69 204 VAL A N 1
ATOM 1500 C CA . VAL A 1 204 ? -6.718 33.763 -13.118 1.00 81.69 204 VAL A CA 1
ATOM 1501 C C . VAL A 1 204 ? -6.571 32.245 -13.008 1.00 81.69 204 VAL A C 1
ATOM 1503 O O . VAL A 1 204 ? -7.563 31.574 -12.726 1.00 81.69 204 VAL A O 1
ATOM 1506 N N . TRP A 1 205 ? -5.351 31.720 -13.177 1.00 80.44 205 TRP A N 1
ATOM 1507 C CA . TRP A 1 205 ? -5.051 30.290 -13.025 1.00 80.44 205 TRP A CA 1
ATOM 1508 C C . TRP A 1 205 ? -5.193 29.814 -11.574 1.00 80.44 205 TRP A C 1
ATOM 1510 O O . TRP A 1 205 ? -5.725 28.737 -11.330 1.00 80.44 205 TRP A O 1
ATOM 1520 N N . GLY A 1 206 ? -4.786 30.638 -10.605 1.00 78.56 206 GLY A N 1
ATOM 1521 C CA . GLY A 1 206 ? -4.916 30.371 -9.170 1.00 78.56 206 GLY A CA 1
ATOM 1522 C C . GLY A 1 206 ? -6.305 30.643 -8.580 1.00 78.56 206 GLY A C 1
ATOM 1523 O O . GLY A 1 206 ? -6.414 30.763 -7.362 1.00 78.56 206 GLY A O 1
ATOM 1524 N N . ILE A 1 207 ? -7.348 30.811 -9.406 1.00 82.31 207 ILE A N 1
ATOM 1525 C CA . ILE A 1 207 ? -8.759 31.003 -9.002 1.00 82.31 207 ILE A CA 1
ATOM 1526 C C . ILE A 1 207 ? -8.926 32.099 -7.912 1.00 82.31 207 ILE A C 1
ATOM 1528 O O . ILE A 1 207 ? -9.780 32.015 -7.040 1.00 82.31 207 ILE A O 1
ATOM 1532 N N . SER A 1 208 ? -8.087 33.141 -7.935 1.00 77.44 208 SER A N 1
ATOM 1533 C CA . SER A 1 208 ? -7.956 34.150 -6.858 1.00 77.44 208 SER A CA 1
ATOM 1534 C C . SER A 1 208 ? -8.403 35.567 -7.270 1.00 77.44 208 SER A C 1
ATOM 1536 O O . SER A 1 208 ? -8.368 36.520 -6.476 1.00 77.44 208 SER A O 1
ATOM 1538 N N . ARG A 1 209 ? -8.853 35.716 -8.523 1.00 81.00 209 ARG A N 1
ATOM 1539 C CA . ARG A 1 209 ? -9.478 36.937 -9.058 1.00 81.00 209 ARG A CA 1
ATOM 1540 C C . ARG A 1 209 ? -10.787 37.275 -8.317 1.00 81.00 209 ARG A C 1
ATOM 1542 O O . ARG A 1 209 ? -11.464 36.380 -7.807 1.00 81.00 209 ARG A O 1
ATOM 1549 N N . PRO A 1 210 ? -11.177 38.562 -8.253 1.00 83.06 210 PRO A N 1
ATOM 1550 C CA . PRO A 1 210 ? -12.524 38.932 -7.837 1.00 83.06 210 PRO A CA 1
ATOM 1551 C C . PRO A 1 210 ? -13.515 38.501 -8.923 1.00 83.06 210 PRO A C 1
ATOM 1553 O O . PRO A 1 210 ? -13.250 38.684 -10.109 1.00 83.06 210 PRO A O 1
ATOM 1556 N N . ALA A 1 211 ? -14.655 37.941 -8.531 1.00 84.38 211 ALA A N 1
ATOM 1557 C CA . ALA A 1 211 ? -15.638 37.454 -9.484 1.00 84.38 211 ALA A CA 1
ATOM 1558 C C . ALA A 1 211 ? -16.258 38.611 -10.283 1.00 84.38 211 ALA A C 1
ATOM 1560 O O . ALA A 1 211 ? -16.808 39.556 -9.715 1.00 84.38 211 ALA A O 1
ATOM 1561 N N . ASP A 1 212 ? -16.178 38.521 -11.606 1.00 88.25 212 ASP A N 1
ATOM 1562 C CA . ASP A 1 212 ? -16.824 39.427 -12.548 1.00 88.25 212 ASP A CA 1
ATOM 1563 C C . ASP A 1 212 ? -17.331 38.659 -13.780 1.00 88.25 212 ASP A C 1
ATOM 1565 O O . ASP A 1 212 ? -17.171 37.441 -13.892 1.00 88.25 212 ASP A O 1
ATOM 1569 N N . ALA A 1 213 ? -17.969 39.370 -14.712 1.00 88.00 213 ALA A N 1
ATOM 1570 C CA . ALA A 1 213 ? -18.543 38.779 -15.920 1.00 88.00 213 ALA A CA 1
ATOM 1571 C C . ALA A 1 213 ? -17.505 38.132 -16.856 1.00 88.00 213 ALA A C 1
ATOM 1573 O O . ALA A 1 213 ? -17.889 37.304 -17.678 1.00 88.00 213 ALA A O 1
ATOM 1574 N N . VAL A 1 214 ? -16.232 38.539 -16.772 1.00 91.19 214 VAL A N 1
ATOM 1575 C CA . VAL A 1 214 ? -15.147 38.134 -17.677 1.00 91.19 214 VAL A CA 1
ATOM 1576 C C . VAL A 1 214 ? -14.465 36.877 -17.144 1.00 91.19 214 VAL A C 1
ATOM 1578 O O . VAL A 1 214 ? -14.390 35.861 -17.834 1.00 91.19 214 VAL A O 1
ATOM 1581 N N . TRP A 1 215 ? -14.012 36.911 -15.891 1.00 90.25 215 TRP A N 1
ATOM 1582 C CA . TRP A 1 215 ? -13.417 35.742 -15.250 1.00 90.25 215 TRP A CA 1
ATOM 1583 C C . TRP A 1 215 ? -14.464 34.652 -14.983 1.00 90.25 215 TRP A C 1
ATOM 1585 O O . TRP A 1 215 ? -14.199 33.473 -15.218 1.00 90.25 215 TRP A O 1
ATOM 1595 N N . GLY A 1 216 ? -15.686 35.038 -14.596 1.00 90.31 216 GLY A N 1
ATOM 1596 C CA . GLY A 1 216 ? -16.804 34.111 -14.417 1.00 90.31 216 GLY A CA 1
ATOM 1597 C C . GLY A 1 216 ? -17.163 33.361 -15.700 1.00 90.31 216 GLY A C 1
ATOM 1598 O O . GLY A 1 216 ? -17.387 32.153 -15.653 1.00 90.31 216 GLY A O 1
ATOM 1599 N N . SER A 1 217 ? -17.150 34.027 -16.863 1.00 92.50 217 SER A N 1
ATOM 1600 C CA . SER A 1 217 ? -17.405 33.358 -18.144 1.00 92.50 217 SER A CA 1
ATOM 1601 C C . SER A 1 217 ? -16.265 32.421 -18.558 1.00 92.50 217 SER A C 1
ATOM 1603 O O . SER A 1 217 ? -16.528 31.353 -19.108 1.00 92.50 217 SER A O 1
ATOM 1605 N N . ALA A 1 218 ? -15.009 32.766 -18.256 1.00 92.81 218 ALA A N 1
ATOM 1606 C CA . ALA A 1 218 ? -13.855 31.907 -18.523 1.00 92.81 218 ALA A CA 1
ATOM 1607 C C . ALA A 1 218 ? -13.868 30.627 -17.668 1.00 92.81 218 ALA A C 1
ATOM 1609 O O . ALA A 1 218 ? -13.794 29.524 -18.214 1.00 92.81 218 ALA A O 1
ATOM 1610 N N . LEU A 1 219 ? -14.052 30.763 -16.348 1.00 91.56 219 LEU A N 1
ATOM 1611 C CA . LEU A 1 219 ? -14.193 29.629 -15.428 1.00 91.56 219 LEU A CA 1
ATOM 1612 C C . LEU A 1 219 ? -15.414 28.770 -15.788 1.00 91.56 219 LEU A C 1
ATOM 1614 O O . LEU A 1 219 ? -15.321 27.544 -15.839 1.00 91.56 219 LEU A O 1
ATOM 1618 N N . GLY A 1 220 ? -16.542 29.417 -16.095 1.00 93.81 220 GLY A N 1
ATOM 1619 C CA . GLY A 1 220 ? -17.764 28.756 -16.540 1.00 93.81 220 GLY A CA 1
ATOM 1620 C C . GLY A 1 220 ? -17.566 27.942 -17.818 1.00 93.81 220 GLY A C 1
ATOM 1621 O O . GLY A 1 220 ? -18.023 26.807 -17.877 1.00 93.81 220 GLY A O 1
ATOM 1622 N N . THR A 1 221 ? -16.828 28.462 -18.806 1.00 95.56 221 THR A N 1
ATOM 1623 C CA . THR A 1 221 ? -16.494 27.730 -20.046 1.00 95.56 221 THR A CA 1
ATOM 1624 C C . THR A 1 221 ? -15.741 26.431 -19.739 1.00 95.56 221 THR A C 1
ATOM 1626 O O . THR A 1 221 ? -16.091 25.381 -20.273 1.00 95.56 221 THR A O 1
ATOM 1629 N N . GLY A 1 222 ? -14.740 26.479 -18.851 1.00 93.06 222 GLY A N 1
ATOM 1630 C CA . GLY A 1 222 ? -13.949 25.304 -18.465 1.00 93.06 222 GLY A CA 1
ATOM 1631 C C . GLY A 1 222 ? -14.746 24.265 -17.669 1.00 93.06 222 GLY A C 1
ATOM 1632 O O . GLY A 1 222 ? -14.739 23.086 -18.015 1.00 93.06 222 GLY A O 1
ATOM 1633 N N . LEU A 1 223 ? -15.484 24.698 -16.640 1.00 93.06 223 LEU A N 1
ATOM 1634 C CA . LEU A 1 223 ? -16.338 23.806 -15.842 1.00 93.06 223 LEU A CA 1
ATOM 1635 C C . LEU A 1 223 ? -17.477 23.207 -16.676 1.00 93.06 223 LEU A C 1
ATOM 1637 O O . LEU A 1 223 ? -17.788 22.027 -16.544 1.00 93.06 223 LEU A O 1
ATOM 1641 N N . GLY A 1 224 ? -18.076 24.005 -17.560 1.00 95.19 224 GLY A N 1
ATOM 1642 C CA . GLY A 1 224 ? -19.106 23.558 -18.489 1.00 95.19 224 GLY A CA 1
ATOM 1643 C C . GLY A 1 224 ? -18.585 22.509 -19.468 1.00 95.19 224 GLY A C 1
ATOM 1644 O O . GLY A 1 224 ? -19.230 21.481 -19.642 1.00 95.19 224 GLY A O 1
ATOM 1645 N N . ALA A 1 225 ? -17.398 22.717 -20.046 1.00 94.75 225 ALA A N 1
ATOM 1646 C CA . ALA A 1 225 ? -16.737 21.729 -20.899 1.00 94.75 225 ALA A CA 1
ATOM 1647 C C . ALA A 1 225 ? -16.453 20.411 -20.155 1.00 94.75 225 ALA A C 1
ATOM 1649 O O . ALA A 1 225 ? -16.678 19.335 -20.704 1.00 94.75 225 ALA A O 1
ATOM 1650 N N . TRP A 1 226 ? -16.027 20.491 -18.888 1.00 93.38 226 TRP A N 1
ATOM 1651 C CA . TRP A 1 226 ? -15.796 19.323 -18.034 1.00 93.38 226 TRP A CA 1
ATOM 1652 C C . TRP A 1 226 ? -17.085 18.537 -17.747 1.00 93.38 226 TRP A C 1
ATOM 1654 O O . TRP A 1 226 ? -17.123 17.328 -17.965 1.00 93.38 226 TRP A O 1
ATOM 1664 N N . PHE A 1 227 ? -18.180 19.206 -17.363 1.00 92.38 227 PHE A N 1
ATOM 1665 C CA . PHE A 1 227 ? -19.490 18.548 -17.245 1.00 92.38 227 PHE A CA 1
ATOM 1666 C C . PHE A 1 227 ? -19.988 18.001 -18.592 1.00 92.38 227 PHE A C 1
ATOM 1668 O O . PHE A 1 227 ? -20.583 16.927 -18.635 1.00 92.38 227 PHE A O 1
ATOM 1675 N N . GLY A 1 228 ? -19.693 18.689 -19.697 1.00 91.19 228 GLY A N 1
ATOM 1676 C CA . GLY A 1 228 ? -19.975 18.240 -21.061 1.00 91.19 228 GLY A CA 1
ATOM 1677 C C . GLY A 1 228 ? -19.202 16.987 -21.491 1.00 91.19 228 GLY A C 1
ATOM 1678 O O . GLY A 1 228 ? -19.595 16.347 -22.463 1.00 91.19 228 GLY A O 1
ATOM 1679 N N . ALA A 1 229 ? -18.152 16.583 -20.771 1.00 90.19 229 ALA A N 1
ATOM 1680 C CA . ALA A 1 229 ? -17.476 15.305 -20.994 1.00 90.19 229 ALA A CA 1
ATOM 1681 C C . ALA A 1 229 ? -18.190 14.121 -20.312 1.00 90.19 229 ALA A C 1
ATOM 1683 O O . ALA A 1 229 ? -18.052 12.994 -20.778 1.00 90.19 229 ALA A O 1
ATOM 1684 N N . VAL A 1 230 ? -18.983 14.352 -19.254 1.00 89.94 230 VAL A N 1
ATOM 1685 C CA . VAL A 1 230 ? -19.664 13.289 -18.480 1.00 89.94 230 VAL A CA 1
ATOM 1686 C C . VAL A 1 230 ? -20.627 12.434 -19.318 1.00 89.94 230 VAL A C 1
ATOM 1688 O O . VAL A 1 230 ? -20.666 11.228 -19.085 1.00 89.94 230 VAL A O 1
ATOM 1691 N N . PRO A 1 231 ? -21.367 12.969 -20.312 1.00 87.94 231 PRO A N 1
ATOM 1692 C CA . PRO A 1 231 ? -22.151 12.132 -21.211 1.00 87.94 231 PRO A CA 1
ATOM 1693 C C . PRO A 1 231 ? -21.320 11.143 -22.034 1.00 87.94 231 PRO A C 1
ATOM 1695 O O . PRO A 1 231 ? -21.833 10.074 -22.332 1.00 87.94 231 PRO A O 1
ATOM 1698 N N . ILE A 1 232 ? -20.068 11.444 -22.405 1.00 83.81 232 ILE A N 1
ATOM 1699 C CA . ILE A 1 232 ? -19.325 10.633 -23.390 1.00 83.81 232 ILE A CA 1
ATOM 1700 C C . ILE A 1 232 ? -19.143 9.171 -22.914 1.00 83.81 232 ILE A C 1
ATOM 1702 O O . ILE A 1 232 ? -19.504 8.277 -23.673 1.00 83.81 232 ILE A O 1
ATOM 1706 N N . PRO A 1 233 ? -18.700 8.876 -21.670 1.00 82.19 233 PRO A N 1
ATOM 1707 C CA . PRO A 1 233 ? -18.569 7.496 -21.187 1.00 82.19 233 PRO A CA 1
ATOM 1708 C C . PRO A 1 233 ? -19.883 6.773 -20.851 1.00 82.19 233 PRO A C 1
ATOM 1710 O O . PRO A 1 233 ? -19.826 5.606 -20.475 1.00 82.19 233 PRO A O 1
ATOM 1713 N N . LEU A 1 234 ? -21.045 7.439 -20.914 1.00 82.31 234 LEU A N 1
ATOM 1714 C CA . LEU A 1 234 ? -22.345 6.810 -20.621 1.00 82.31 234 LEU A CA 1
ATOM 1715 C C . LEU A 1 234 ? -22.925 6.021 -21.806 1.00 82.31 234 LEU A C 1
ATOM 1717 O O . LEU A 1 234 ? -23.918 5.328 -21.617 1.00 82.31 234 LEU A O 1
ATOM 1721 N N . ASP A 1 235 ? -22.328 6.171 -22.993 1.00 73.38 235 ASP A N 1
ATOM 1722 C CA . ASP A 1 235 ? -22.575 5.424 -24.236 1.00 73.38 235 ASP A CA 1
ATOM 1723 C C . ASP A 1 235 ? -24.054 5.049 -24.489 1.00 73.38 235 ASP A C 1
ATOM 1725 O O . ASP A 1 235 ? -24.481 3.906 -24.350 1.00 73.38 235 ASP A O 1
ATOM 1729 N N . TRP A 1 236 ? -24.877 6.049 -24.827 1.00 80.81 236 TRP A N 1
ATOM 1730 C CA . TRP A 1 236 ? -26.315 5.894 -25.096 1.00 80.81 236 TRP A CA 1
ATOM 1731 C C . TRP A 1 236 ? -26.606 5.656 -26.591 1.00 80.81 236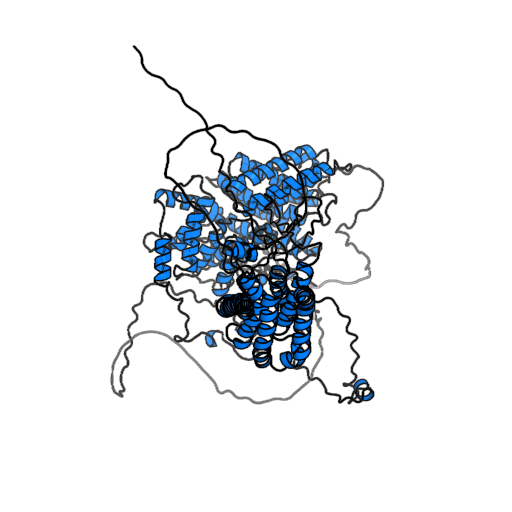 TRP A C 1
ATOM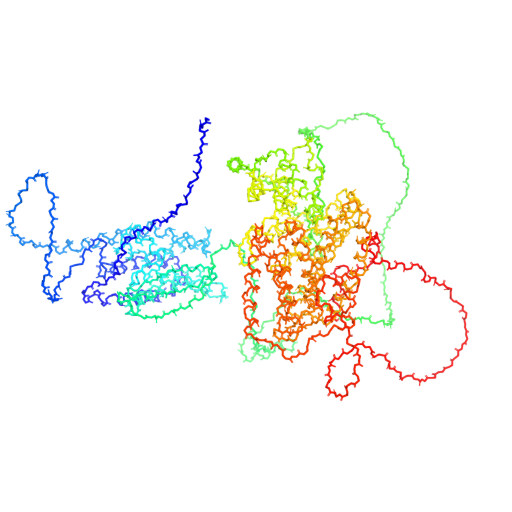 1733 O O . TRP A 1 236 ? -27.752 5.825 -27.026 1.00 80.81 236 TRP A O 1
ATOM 1743 N N . ASP A 1 237 ? -25.579 5.325 -27.386 1.00 77.56 237 ASP A N 1
ATOM 1744 C CA . ASP A 1 237 ? -25.635 5.129 -28.842 1.00 77.56 237 ASP A CA 1
ATOM 1745 C C . ASP A 1 237 ? -26.291 6.307 -29.607 1.00 77.56 237 ASP A C 1
ATOM 1747 O O . ASP A 1 237 ? -27.026 6.120 -30.585 1.00 77.56 237 ASP A O 1
ATOM 1751 N N . ARG A 1 238 ? -26.077 7.561 -29.164 1.00 88.25 238 ARG A N 1
ATOM 1752 C CA . ARG A 1 238 ? -26.664 8.759 -29.804 1.00 88.25 238 ARG A CA 1
ATOM 1753 C C . ARG A 1 238 ? -25.629 9.618 -30.537 1.00 88.25 238 ARG A C 1
ATOM 1755 O O . ARG A 1 238 ? -24.589 9.930 -29.968 1.00 88.25 238 ARG A O 1
ATOM 1762 N N . PRO A 1 239 ? -25.932 10.126 -31.750 1.00 86.56 239 PRO A N 1
ATOM 1763 C CA . PRO A 1 239 ? -24.962 10.891 -32.541 1.00 86.56 239 PRO A CA 1
ATOM 1764 C C . PRO A 1 239 ? -24.557 12.216 -31.877 1.00 86.56 239 PRO A C 1
ATOM 1766 O O . PRO A 1 239 ? -23.421 12.653 -32.021 1.00 86.56 239 PRO A O 1
ATOM 1769 N N . TRP A 1 240 ? -25.441 12.829 -31.081 1.00 90.19 240 TRP A N 1
ATOM 1770 C CA . TRP A 1 240 ? -25.126 14.053 -30.337 1.00 90.19 240 TRP A CA 1
ATOM 1771 C C . TRP A 1 240 ? -24.128 13.851 -29.187 1.00 90.19 240 TRP A C 1
ATOM 1773 O O . TRP A 1 240 ? -23.591 14.829 -28.673 1.00 90.19 240 TRP A O 1
ATOM 1783 N N . GLN A 1 241 ? -23.889 12.602 -28.781 1.00 91.19 241 GLN A N 1
ATOM 1784 C CA . GLN A 1 241 ? -22.985 12.220 -27.695 1.00 91.19 241 GLN A CA 1
ATOM 1785 C C . GLN A 1 241 ? -21.518 12.141 -28.151 1.00 91.19 241 GLN A C 1
ATOM 1787 O O . GLN A 1 241 ? -20.616 12.056 -27.320 1.00 91.19 241 GLN A O 1
ATOM 1792 N N . ALA A 1 242 ? -21.269 12.176 -29.465 1.00 88.44 242 ALA A N 1
ATOM 1793 C CA . ALA A 1 242 ? -19.935 12.064 -30.032 1.00 88.44 242 ALA A CA 1
ATOM 1794 C C . ALA A 1 242 ? -19.039 13.263 -29.668 1.00 88.44 242 ALA A C 1
ATOM 1796 O O . ALA A 1 242 ? -19.472 14.418 -29.611 1.00 88.44 242 ALA A O 1
ATOM 1797 N N . PHE A 1 243 ? -17.748 12.996 -29.473 1.00 90.00 243 PHE A N 1
ATOM 1798 C CA . PHE A 1 243 ? -16.738 14.044 -29.345 1.00 90.00 243 PHE A CA 1
ATOM 1799 C C . PHE A 1 243 ? -16.664 14.869 -30.649 1.00 90.00 243 PHE A C 1
ATOM 1801 O O . PHE A 1 243 ? -16.613 14.267 -31.721 1.00 90.00 243 PHE A O 1
ATOM 1808 N N . PRO A 1 244 ? -16.630 16.219 -30.606 1.00 93.00 244 PRO A N 1
ATOM 1809 C CA . PRO A 1 244 ? -16.500 17.097 -29.435 1.00 93.00 244 PRO A CA 1
ATOM 1810 C C . PRO A 1 244 ? -17.831 17.739 -28.971 1.00 93.00 244 PRO A C 1
ATOM 1812 O O . PRO A 1 244 ? -17.816 18.707 -28.207 1.00 93.00 244 PRO A O 1
ATOM 1815 N N . ILE A 1 245 ? -18.982 17.255 -29.451 1.00 93.31 245 ILE A N 1
ATOM 1816 C CA . ILE A 1 245 ? -20.276 17.961 -29.422 1.00 93.31 245 ILE A CA 1
ATOM 1817 C C . ILE A 1 245 ? -20.718 18.291 -27.989 1.00 93.31 245 ILE A C 1
ATOM 1819 O O . ILE A 1 245 ? -21.014 19.448 -27.682 1.00 93.31 245 ILE A O 1
ATOM 1823 N N . THR A 1 246 ? -20.730 17.308 -27.087 1.00 93.81 246 THR A N 1
ATOM 1824 C CA . THR A 1 246 ? -21.225 17.490 -25.710 1.00 93.81 246 THR A CA 1
ATOM 1825 C C . THR A 1 246 ? -20.336 18.413 -24.876 1.00 93.81 246 THR A C 1
ATOM 1827 O O . THR A 1 246 ? -20.846 19.233 -24.111 1.00 93.81 246 THR A O 1
ATOM 1830 N N . ILE A 1 247 ? -19.014 18.335 -25.068 1.00 94.19 247 ILE A N 1
ATOM 1831 C CA . ILE A 1 247 ? -18.020 19.214 -24.432 1.00 94.19 247 ILE A CA 1
ATOM 1832 C C . ILE A 1 247 ? -18.265 20.660 -24.865 1.00 94.19 247 ILE A C 1
ATOM 1834 O O . ILE A 1 247 ? -18.291 21.564 -24.030 1.00 94.19 247 ILE A O 1
ATOM 1838 N N . LEU A 1 248 ? -18.513 20.884 -26.156 1.00 94.44 248 LEU A N 1
ATOM 1839 C CA . LEU A 1 248 ? -18.793 22.211 -26.687 1.00 94.44 248 LEU A CA 1
ATOM 1840 C C . LEU A 1 248 ? -20.127 22.778 -26.180 1.00 94.44 248 LEU A C 1
ATOM 1842 O O . LEU A 1 248 ? -20.171 23.927 -25.742 1.00 94.44 248 LEU A O 1
ATOM 1846 N N . VAL A 1 249 ? -21.204 21.986 -26.189 1.00 95.00 249 VAL A N 1
ATOM 1847 C CA . VAL A 1 249 ? -22.505 22.397 -25.626 1.00 95.00 249 VAL A CA 1
ATOM 1848 C C . VAL A 1 249 ? -22.351 22.772 -24.151 1.00 95.00 249 VAL A C 1
ATOM 1850 O O . VAL A 1 249 ? -22.806 23.839 -23.731 1.00 95.00 249 VAL A O 1
ATOM 1853 N N . GLY A 1 250 ? -21.629 21.949 -23.387 1.00 95.81 250 GLY A N 1
ATOM 1854 C CA . GLY A 1 250 ? -21.254 22.243 -22.009 1.00 95.81 250 GLY A CA 1
ATOM 1855 C C . GLY A 1 250 ? -20.489 23.563 -21.876 1.00 95.81 250 GLY A C 1
ATOM 1856 O O . GLY A 1 250 ? -20.840 24.386 -21.033 1.00 95.81 250 GLY A O 1
ATOM 1857 N N . ALA A 1 251 ? -19.502 23.821 -22.738 1.00 96.38 251 ALA A N 1
ATOM 1858 C CA . ALA A 1 251 ? -18.715 25.055 -22.741 1.00 96.38 251 ALA A CA 1
ATOM 1859 C C . ALA A 1 251 ? -19.570 26.314 -22.994 1.00 96.38 251 ALA A C 1
ATOM 1861 O O . ALA A 1 251 ? -19.393 27.322 -22.309 1.00 96.38 251 ALA A O 1
ATOM 1862 N N . TYR A 1 252 ? -20.528 26.260 -23.927 1.00 96.19 252 TYR A N 1
ATOM 1863 C CA . TYR A 1 252 ? -21.445 27.371 -24.222 1.00 96.19 252 TYR A CA 1
ATOM 1864 C C . TYR A 1 252 ? -22.436 27.638 -23.077 1.00 96.19 252 TYR A C 1
ATOM 1866 O O . TYR A 1 252 ? -22.630 28.791 -22.682 1.00 96.19 252 TYR A O 1
ATOM 1874 N N . ILE A 1 253 ? -23.032 26.585 -22.503 1.00 96.25 253 ILE A N 1
ATOM 1875 C CA . ILE A 1 253 ? -23.911 26.690 -21.323 1.00 96.25 253 ILE A CA 1
ATOM 1876 C C . ILE A 1 253 ? -23.125 27.241 -20.130 1.00 96.25 253 ILE A C 1
ATOM 1878 O O . ILE A 1 253 ? -23.565 28.182 -19.467 1.00 96.25 253 ILE A O 1
ATOM 1882 N N . GLY A 1 254 ? -21.925 26.711 -19.900 1.00 95.94 254 GLY A N 1
ATOM 1883 C CA . GLY A 1 254 ? -21.016 27.142 -18.848 1.00 95.94 254 GLY A CA 1
ATOM 1884 C C . GLY A 1 254 ? -20.584 28.602 -18.987 1.00 95.94 254 GLY A C 1
ATOM 1885 O O . GLY A 1 254 ? -20.626 29.338 -18.002 1.00 95.94 254 GLY A O 1
ATOM 1886 N N . TYR A 1 255 ? -20.246 29.063 -20.198 1.00 96.31 255 TYR A N 1
ATOM 1887 C CA . TYR A 1 255 ? -19.970 30.477 -20.479 1.00 96.31 255 TYR A CA 1
ATOM 1888 C C . TYR A 1 255 ? -21.154 31.366 -20.080 1.00 96.31 255 TYR A C 1
ATOM 1890 O O . TYR A 1 255 ? -20.973 32.370 -19.388 1.00 96.31 255 TYR A O 1
ATOM 1898 N N . ALA A 1 256 ? -22.373 30.991 -20.485 1.00 95.75 256 ALA A N 1
ATOM 1899 C CA . ALA A 1 256 ? -23.571 31.779 -20.222 1.00 95.75 256 ALA A CA 1
ATOM 1900 C C . ALA A 1 256 ? -23.906 31.852 -18.723 1.00 95.75 256 ALA A C 1
ATOM 1902 O O . ALA A 1 256 ? -24.104 32.944 -18.185 1.00 95.75 256 ALA A O 1
ATOM 1903 N N . VAL A 1 257 ? -23.897 30.708 -18.031 1.00 94.62 257 VAL A N 1
ATOM 1904 C CA . VAL A 1 257 ? -24.113 30.626 -16.577 1.00 94.62 257 VAL A CA 1
ATOM 1905 C C . VAL A 1 257 ? -23.025 31.395 -15.823 1.00 94.62 257 VAL A C 1
ATOM 1907 O O . VAL A 1 257 ? -23.340 32.216 -14.964 1.00 94.62 257 VAL A O 1
ATOM 1910 N N . GLY A 1 258 ? -21.754 31.197 -16.178 1.00 92.12 258 GLY A N 1
ATOM 1911 C CA . GLY A 1 258 ? -20.615 31.868 -15.554 1.00 92.12 258 GLY A CA 1
ATOM 1912 C C . GLY A 1 258 ? -20.625 33.387 -15.744 1.00 92.12 258 GLY A C 1
ATOM 1913 O O . GLY A 1 258 ? -20.360 34.127 -14.797 1.00 92.12 258 GLY A O 1
ATOM 1914 N N . SER A 1 259 ? -21.004 33.870 -16.932 1.00 92.19 259 SER A N 1
ATOM 1915 C CA . SER A 1 259 ? -21.145 35.305 -17.209 1.00 92.19 259 SER A CA 1
ATOM 1916 C C . SER A 1 259 ? -22.272 35.942 -16.387 1.00 92.19 259 SER A C 1
ATOM 1918 O O . SER A 1 259 ? -22.094 37.027 -15.834 1.00 92.19 259 SER A O 1
ATOM 1920 N N . LEU A 1 260 ? -23.419 35.263 -16.245 1.00 90.88 260 LEU A N 1
ATOM 1921 C CA . LEU A 1 260 ? -24.552 35.753 -15.452 1.00 90.88 260 LEU A CA 1
ATOM 1922 C C . LEU A 1 260 ? -24.271 35.709 -13.941 1.00 90.88 260 LEU A C 1
ATOM 1924 O O . LEU A 1 260 ? -24.501 36.704 -13.252 1.00 90.88 260 LEU A O 1
ATOM 1928 N N . LEU A 1 261 ? -23.718 34.605 -13.423 1.00 87.94 261 LEU A N 1
ATOM 1929 C CA . LEU A 1 261 ? -23.334 34.478 -12.010 1.00 87.94 261 LEU A CA 1
ATOM 1930 C C . LEU A 1 261 ? -22.233 35.470 -11.626 1.00 87.94 261 LEU A C 1
ATOM 1932 O O . LEU A 1 261 ? -22.329 36.108 -10.579 1.00 87.94 261 LEU A O 1
ATOM 1936 N N . GLY A 1 262 ? -21.243 35.678 -12.499 1.00 86.00 262 GLY A N 1
ATOM 1937 C CA . GLY A 1 262 ? -20.190 36.677 -12.314 1.00 86.00 262 GLY A CA 1
ATOM 1938 C C . GLY A 1 262 ? -20.707 38.116 -12.204 1.00 86.00 262 GLY A C 1
ATOM 1939 O O . GLY A 1 262 ? -19.985 38.979 -11.724 1.00 86.00 262 GLY A O 1
ATOM 1940 N N . ARG A 1 263 ? -21.959 38.390 -12.600 1.00 84.25 263 ARG A N 1
ATOM 1941 C CA . ARG A 1 263 ? -22.629 39.701 -12.482 1.00 84.25 263 ARG A CA 1
ATOM 1942 C C . ARG A 1 263 ? -23.619 39.783 -11.321 1.00 84.25 263 ARG A C 1
ATOM 1944 O O . ARG A 1 263 ? -24.143 40.864 -11.054 1.00 84.25 263 ARG A O 1
ATOM 1951 N N . ALA A 1 264 ? -23.935 38.665 -10.669 1.00 85.31 264 ALA A N 1
ATOM 1952 C CA . ALA A 1 264 ? -24.931 38.637 -9.607 1.00 85.31 264 ALA A CA 1
ATOM 1953 C C . ALA A 1 264 ? -24.451 39.492 -8.416 1.00 85.31 264 ALA A C 1
ATOM 1955 O O . ALA A 1 264 ? -23.321 39.292 -7.967 1.00 85.31 264 ALA A O 1
ATOM 1956 N N . PRO A 1 265 ? -25.280 40.384 -7.832 1.00 78.12 265 PRO A N 1
ATOM 1957 C CA . PRO A 1 265 ? -24.863 41.243 -6.713 1.00 78.12 265 PRO A CA 1
ATOM 1958 C C . PRO A 1 265 ? -24.329 40.481 -5.490 1.00 78.12 265 PRO A C 1
ATOM 1960 O O . PRO A 1 265 ? -23.553 41.014 -4.707 1.00 78.12 265 PRO A O 1
ATOM 1963 N N . LEU A 1 266 ? -24.725 39.214 -5.334 1.00 77.19 266 LEU A N 1
ATOM 1964 C CA . LEU A 1 266 ? -24.275 38.326 -4.260 1.00 77.19 266 LEU A CA 1
ATOM 1965 C C . LEU A 1 266 ? -22.856 37.766 -4.460 1.00 77.19 266 LEU A C 1
ATOM 1967 O O . LEU A 1 266 ? -22.297 37.232 -3.499 1.00 77.19 266 LEU A O 1
ATOM 1971 N N . ILE A 1 267 ? -22.300 37.858 -5.672 1.00 79.19 267 ILE A N 1
ATOM 1972 C CA . ILE A 1 267 ? -21.037 37.229 -6.096 1.00 79.19 267 ILE A CA 1
ATOM 1973 C C . ILE A 1 267 ? -20.048 38.281 -6.629 1.00 79.19 267 ILE A C 1
ATOM 1975 O O . ILE A 1 267 ? -18.858 38.189 -6.340 1.00 79.19 267 ILE A O 1
ATOM 1979 N N . TYR A 1 268 ? -20.525 39.300 -7.353 1.00 84.12 268 TYR A N 1
ATOM 1980 C CA . TYR A 1 268 ? -19.690 40.324 -7.989 1.00 84.12 268 TYR A CA 1
ATOM 1981 C C . TYR A 1 268 ? -18.697 40.980 -7.016 1.00 84.12 268 TYR A C 1
ATOM 1983 O O . TYR A 1 268 ? -19.061 41.452 -5.941 1.00 84.12 268 TYR A O 1
ATOM 1991 N N . GLY A 1 269 ? -17.423 41.019 -7.404 1.00 78.50 269 GLY A N 1
ATOM 1992 C CA . GLY A 1 269 ? -16.326 41.609 -6.638 1.00 78.50 269 GLY A CA 1
ATOM 1993 C C . GLY A 1 269 ? -15.796 40.773 -5.469 1.00 78.50 269 GLY A C 1
ATOM 1994 O O . GLY A 1 269 ? -14.727 41.106 -4.950 1.00 78.50 269 GLY A O 1
ATOM 1995 N N . LYS A 1 270 ? -16.471 39.686 -5.074 1.00 80.50 270 LYS A N 1
ATOM 1996 C CA . LYS A 1 270 ? -15.984 38.766 -4.033 1.00 80.50 270 LYS A CA 1
ATOM 1997 C C . LYS A 1 270 ? -14.867 37.884 -4.581 1.00 80.50 270 LYS A C 1
ATOM 1999 O O . LYS A 1 270 ? -14.880 37.501 -5.747 1.00 80.50 270 LYS A O 1
ATOM 2004 N N . ARG A 1 271 ? -13.893 37.564 -3.732 1.00 77.31 271 ARG A N 1
ATOM 2005 C CA . ARG A 1 271 ? -12.740 36.714 -4.068 1.00 77.31 271 ARG A CA 1
ATOM 2006 C C . ARG A 1 271 ? -12.886 35.344 -3.424 1.00 77.31 271 ARG A C 1
ATOM 2008 O O . ARG A 1 271 ? -13.456 35.240 -2.340 1.00 77.31 271 ARG A O 1
ATOM 2015 N N . VAL A 1 272 ? -12.311 34.328 -4.056 1.00 72.75 272 VAL A N 1
ATOM 2016 C CA . VAL A 1 272 ? -11.998 33.055 -3.402 1.00 72.75 272 VAL A CA 1
ATOM 2017 C C . VAL A 1 272 ? -10.613 33.198 -2.770 1.00 72.75 272 VAL A C 1
ATOM 2019 O O . VAL A 1 272 ? -9.694 33.717 -3.402 1.00 72.75 272 VAL A O 1
ATOM 2022 N N . LYS A 1 273 ? -10.459 32.772 -1.514 1.00 62.41 273 LYS A N 1
ATOM 2023 C CA . LYS A 1 273 ? -9.150 32.568 -0.887 1.00 62.41 273 LYS A CA 1
ATOM 2024 C C . LYS A 1 273 ? -9.032 31.113 -0.469 1.00 62.41 273 LYS A C 1
ATOM 2026 O O . LYS A 1 273 ? -9.920 30.607 0.210 1.00 62.41 273 LYS A O 1
ATOM 2031 N N . PHE A 1 274 ? -7.927 30.487 -0.847 1.00 60.06 274 PHE A N 1
ATOM 2032 C CA . PHE A 1 274 ? -7.527 29.179 -0.349 1.00 60.06 274 PHE A CA 1
ATOM 2033 C C . PHE A 1 274 ? -6.712 29.396 0.925 1.00 60.06 274 PHE A C 1
ATOM 2035 O O . PHE A 1 274 ? -5.647 30.008 0.883 1.00 60.06 274 PHE A O 1
ATOM 2042 N N . THR A 1 275 ? -7.239 28.954 2.062 1.00 46.88 275 THR A N 1
ATOM 2043 C CA . THR A 1 275 ? -6.500 28.887 3.326 1.00 46.88 275 THR A CA 1
ATOM 2044 C C . THR A 1 275 ? -5.986 27.468 3.501 1.00 46.88 275 THR A C 1
ATOM 2046 O O . THR A 1 275 ? -6.788 26.537 3.544 1.00 46.88 275 THR A O 1
ATOM 2049 N N . SER A 1 276 ? -4.671 27.296 3.611 1.00 39.50 276 SER A N 1
ATOM 2050 C CA . SER A 1 276 ? -4.095 26.080 4.177 1.00 39.50 276 SER A CA 1
ATOM 2051 C C . SER A 1 276 ? -4.253 26.144 5.694 1.00 39.50 276 SER A C 1
ATOM 2053 O O . SER A 1 276 ? -3.591 26.958 6.338 1.00 39.50 276 SER A O 1
ATOM 2055 N N . GLU A 1 277 ? -5.132 25.319 6.257 1.00 35.56 277 GLU A N 1
ATOM 2056 C CA . GLU A 1 277 ? -4.982 24.925 7.658 1.00 35.56 277 GLU A CA 1
ATOM 2057 C C . GLU A 1 277 ? -3.826 23.922 7.741 1.00 35.56 277 GLU A C 1
ATOM 2059 O O . GLU A 1 277 ? -3.680 23.042 6.887 1.00 35.56 277 GLU A O 1
ATOM 2064 N N . GLU A 1 278 ? -2.971 24.100 8.745 1.00 43.50 278 GLU A N 1
ATOM 2065 C CA . GLU A 1 278 ? -2.095 23.028 9.200 1.00 43.50 278 GLU A CA 1
ATOM 2066 C C . GLU A 1 278 ? -2.987 21.939 9.823 1.00 43.50 278 GLU A C 1
ATOM 2068 O O . GLU A 1 278 ? -3.932 22.244 10.546 1.00 43.50 278 GLU A O 1
ATOM 2073 N N . ASP A 1 279 ? -2.683 20.680 9.503 1.00 35.19 279 ASP A N 1
ATOM 2074 C CA . ASP A 1 279 ? -3.413 19.457 9.866 1.00 35.19 279 ASP A CA 1
ATOM 2075 C C . ASP A 1 279 ? -4.827 19.207 9.276 1.00 35.19 279 ASP A C 1
ATOM 2077 O O . ASP A 1 279 ? -5.823 19.867 9.544 1.00 35.19 279 ASP A O 1
ATOM 2081 N N . THR A 1 280 ? -4.922 18.048 8.610 1.00 36.06 280 THR A N 1
ATOM 2082 C CA . THR A 1 280 ? -6.132 17.259 8.291 1.00 36.06 280 THR A CA 1
ATOM 2083 C C . THR A 1 280 ? -7.175 17.830 7.312 1.00 36.06 280 THR A C 1
ATOM 2085 O O . THR A 1 280 ? -7.977 18.695 7.628 1.00 36.06 280 THR A O 1
ATOM 2088 N N . HIS A 1 281 ? -7.275 17.154 6.157 1.00 32.66 281 HIS A N 1
ATOM 2089 C CA . HIS A 1 281 ? -8.242 17.352 5.065 1.00 32.66 281 HIS A CA 1
ATOM 2090 C C . HIS A 1 281 ? -8.164 18.701 4.323 1.00 32.66 281 HIS A C 1
ATOM 2092 O O . HIS A 1 281 ? -8.403 19.765 4.879 1.00 32.66 281 HIS A O 1
ATOM 2098 N N . PHE A 1 282 ? -7.991 18.644 2.995 1.00 31.12 282 PHE A N 1
ATOM 2099 C CA . PHE A 1 282 ? -8.270 19.778 2.104 1.00 31.12 282 PHE A CA 1
ATOM 2100 C C . PHE A 1 282 ? -9.780 20.081 2.075 1.00 31.12 282 PHE A C 1
ATOM 2102 O O . PHE A 1 282 ? -10.511 19.672 1.171 1.00 31.12 282 PHE A O 1
ATOM 2109 N N . VAL A 1 283 ? -10.267 20.799 3.086 1.00 34.50 283 VAL A N 1
ATOM 2110 C CA . VAL A 1 283 ? -11.617 21.361 3.104 1.00 34.50 283 VAL A CA 1
ATOM 2111 C C . VAL A 1 283 ? -11.600 22.649 2.285 1.00 34.50 283 VAL A C 1
ATOM 2113 O O . VAL A 1 283 ? -11.119 23.687 2.732 1.00 34.50 283 VAL A O 1
ATOM 2116 N N . PHE A 1 284 ? -12.145 22.599 1.068 1.00 35.62 284 PHE A N 1
ATOM 2117 C CA . PHE A 1 284 ? -12.270 23.767 0.189 1.00 35.62 284 PHE A CA 1
ATOM 2118 C C . PHE A 1 284 ? -13.280 24.788 0.746 1.00 35.62 284 PHE A C 1
ATOM 2120 O O . PHE A 1 284 ? -14.434 24.857 0.317 1.00 35.62 284 PHE A O 1
ATOM 2127 N N . ARG A 1 285 ? -12.850 25.605 1.715 1.00 35.28 285 ARG A N 1
ATOM 2128 C CA . ARG A 1 285 ? -13.656 26.679 2.304 1.00 35.28 285 ARG A CA 1
ATOM 2129 C C . ARG A 1 285 ? -13.586 27.929 1.425 1.00 35.28 285 ARG A C 1
ATOM 2131 O O . ARG A 1 285 ? -12.718 28.780 1.586 1.00 35.28 285 ARG A O 1
ATOM 2138 N N . VAL A 1 286 ? -14.530 28.066 0.495 1.00 41.72 286 VAL A N 1
ATOM 2139 C CA . VAL A 1 286 ? -14.665 29.278 -0.332 1.00 41.72 286 VAL A CA 1
ATOM 2140 C C . VAL A 1 286 ? -15.186 30.441 0.526 1.00 41.72 286 VAL A C 1
ATOM 2142 O O . VAL A 1 286 ? -16.392 30.595 0.723 1.00 41.72 286 VAL A O 1
ATOM 2145 N N . ILE A 1 287 ? -14.278 31.269 1.055 1.00 44.69 287 ILE A N 1
ATOM 2146 C CA . ILE A 1 287 ? -14.624 32.454 1.861 1.00 44.69 287 ILE A CA 1
ATOM 2147 C C . ILE A 1 287 ? -14.835 33.675 0.955 1.00 44.69 287 ILE A C 1
ATOM 2149 O O . ILE A 1 287 ? -13.887 34.365 0.580 1.00 44.69 287 ILE A O 1
ATOM 2153 N N . LEU A 1 288 ? -16.097 33.987 0.660 1.00 45.53 288 LEU A N 1
ATOM 2154 C CA . LEU A 1 288 ? -16.496 35.167 -0.114 1.00 45.53 288 LEU A CA 1
ATOM 2155 C C . LEU A 1 288 ? -16.482 36.457 0.737 1.00 45.53 288 LEU A C 1
ATOM 2157 O O . LEU A 1 288 ? -17.526 36.880 1.235 1.00 45.53 288 LEU A O 1
ATOM 2161 N N . LYS A 1 289 ? -15.325 37.119 0.880 1.00 44.28 289 LYS A N 1
ATOM 2162 C CA . LYS A 1 289 ? -15.248 38.448 1.531 1.00 44.28 289 LYS A CA 1
ATOM 2163 C C . LYS A 1 289 ? -15.786 39.572 0.634 1.00 44.28 289 LYS A C 1
ATOM 2165 O O . LYS A 1 289 ? -15.380 39.693 -0.520 1.00 44.28 289 LYS A O 1
ATOM 2170 N N . ASP A 1 290 ? -16.635 40.423 1.209 1.00 40.97 290 ASP A N 1
ATOM 2171 C CA . ASP A 1 290 ? -17.044 41.721 0.652 1.00 40.97 290 ASP A CA 1
ATOM 2172 C C . ASP A 1 290 ? -16.124 42.858 1.155 1.00 40.97 290 ASP A C 1
ATOM 2174 O O . ASP A 1 290 ? -15.456 42.719 2.185 1.00 40.97 290 ASP A O 1
ATOM 2178 N N . LYS A 1 291 ? -16.090 43.993 0.445 1.00 42.19 291 LYS A N 1
ATOM 2179 C CA . LYS A 1 291 ? -15.185 45.135 0.687 1.00 42.19 291 LYS A CA 1
ATOM 2180 C C . LYS A 1 291 ? -15.304 45.757 2.081 1.00 42.19 291 LYS A C 1
ATOM 2182 O O . LYS A 1 291 ? -14.333 46.345 2.544 1.00 42.19 291 LYS A O 1
ATOM 2187 N N . ASN A 1 292 ? -16.452 45.599 2.743 1.00 40.38 292 ASN A N 1
ATOM 2188 C CA . ASN A 1 292 ? -16.738 46.193 4.054 1.00 40.38 292 ASN A CA 1
ATOM 2189 C C . ASN A 1 292 ? -16.697 45.182 5.220 1.00 40.38 292 ASN A C 1
ATOM 2191 O O . ASN A 1 292 ? -17.045 45.534 6.341 1.00 40.38 292 ASN A O 1
ATOM 2195 N N . GLY A 1 293 ? -16.261 43.937 4.981 1.00 42.53 293 GLY A N 1
ATOM 2196 C CA . GLY A 1 293 ? -15.841 43.029 6.054 1.00 42.53 293 GLY A CA 1
ATOM 2197 C C . GLY A 1 293 ? -16.927 42.527 7.016 1.00 42.53 293 GLY A C 1
ATOM 2198 O O . GLY A 1 293 ? -16.631 42.391 8.201 1.00 42.53 293 GLY A O 1
ATOM 2199 N N . PHE A 1 294 ? -18.142 42.208 6.545 1.00 33.50 294 PHE A N 1
ATOM 2200 C CA . PHE A 1 294 ? -19.198 41.660 7.412 1.00 33.50 294 PHE A CA 1
ATOM 2201 C C . PHE A 1 294 ? -19.912 40.409 6.851 1.00 33.50 294 PHE A C 1
ATOM 2203 O O . PHE A 1 294 ? -20.411 40.419 5.729 1.00 33.50 294 PHE A O 1
ATOM 2210 N N . LEU A 1 295 ? -19.971 39.382 7.712 1.00 33.66 295 LEU A N 1
ATOM 2211 C CA . LEU A 1 295 ? -20.767 38.137 7.725 1.00 33.66 295 LEU A CA 1
ATOM 2212 C C . LEU A 1 295 ? -20.628 37.063 6.615 1.00 33.66 295 LEU A C 1
ATOM 2214 O O . LEU A 1 295 ? -20.529 37.318 5.417 1.00 33.66 295 LEU A O 1
ATOM 2218 N N . GLU A 1 296 ? -20.618 35.808 7.079 1.00 40.22 296 GLU A N 1
ATOM 2219 C CA . GLU A 1 296 ? -20.299 34.584 6.335 1.00 40.22 296 GLU A CA 1
ATOM 2220 C C . GLU A 1 296 ? -21.483 33.949 5.584 1.00 40.22 296 GLU A C 1
ATOM 2222 O O . GLU A 1 296 ? -22.608 33.879 6.079 1.00 40.22 296 GLU A O 1
ATOM 2227 N N . ARG A 1 297 ? -21.165 33.296 4.458 1.00 36.66 297 ARG A N 1
ATOM 2228 C CA . ARG A 1 297 ? -21.737 31.988 4.099 1.00 36.66 297 ARG A CA 1
ATOM 2229 C C . ARG A 1 297 ? -20.621 31.092 3.572 1.00 36.66 297 ARG A C 1
ATOM 2231 O O . ARG A 1 297 ? -20.098 31.345 2.490 1.00 36.66 297 ARG A O 1
ATOM 2238 N N . ALA A 1 298 ? -20.265 30.058 4.329 1.00 34.22 298 ALA A N 1
ATOM 2239 C CA . ALA A 1 298 ? -19.367 29.011 3.861 1.00 34.22 298 ALA A CA 1
ATOM 2240 C C . ALA A 1 298 ? -20.168 27.979 3.053 1.00 34.22 298 ALA A C 1
ATOM 2242 O O . ALA A 1 298 ? -21.081 27.349 3.583 1.00 34.22 298 ALA A O 1
ATOM 2243 N N . PHE A 1 299 ? -19.816 27.789 1.782 1.00 34.22 299 PHE A N 1
ATOM 2244 C CA . PHE A 1 299 ? -20.273 26.640 1.003 1.00 34.22 299 PHE A CA 1
ATOM 2245 C C . PHE A 1 299 ? -19.162 25.593 0.992 1.00 34.22 299 PHE A C 1
ATOM 2247 O O . PHE A 1 299 ? -18.130 25.783 0.351 1.00 34.22 299 PHE A O 1
ATOM 2254 N N . ALA A 1 300 ? -19.373 24.493 1.714 1.00 28.19 300 ALA A N 1
ATOM 2255 C CA . ALA A 1 300 ? -18.490 23.338 1.673 1.00 28.19 300 ALA A CA 1
ATOM 2256 C C . ALA A 1 300 ? -18.783 22.521 0.405 1.00 28.19 300 ALA A C 1
ATOM 2258 O O . ALA A 1 300 ? -19.675 21.673 0.391 1.00 28.19 300 ALA A O 1
ATOM 2259 N N . VAL A 1 301 ? -18.039 22.781 -0.671 1.00 32.59 301 VAL A N 1
ATOM 2260 C CA . VAL A 1 301 ? -18.052 21.915 -1.856 1.00 32.59 301 VAL A CA 1
ATOM 2261 C C . VAL A 1 301 ? -17.039 20.800 -1.627 1.00 32.59 301 VAL A C 1
ATOM 2263 O O . VAL A 1 301 ? -15.834 21.041 -1.563 1.00 32.59 301 VAL A O 1
ATOM 2266 N N . LYS A 1 302 ? -17.530 19.567 -1.488 1.00 26.11 302 LYS A N 1
ATOM 2267 C CA . LYS A 1 302 ? -16.705 18.373 -1.263 1.00 26.11 302 LYS A CA 1
ATOM 2268 C C . LYS A 1 302 ? -16.064 17.922 -2.586 1.00 26.11 302 LYS A C 1
ATOM 2270 O O . LYS A 1 302 ? -16.480 16.941 -3.190 1.00 26.11 302 LYS A O 1
ATOM 2275 N N . GLY A 1 303 ? -15.097 18.700 -3.070 1.00 27.80 303 GLY A N 1
ATOM 2276 C CA . GLY A 1 303 ? -14.358 18.418 -4.299 1.00 27.80 303 GLY A CA 1
ATOM 2277 C C . GLY A 1 303 ? -13.237 17.407 -4.065 1.00 27.80 303 GLY A C 1
ATOM 2278 O O . GLY A 1 303 ? -12.241 17.731 -3.426 1.00 27.80 303 GLY A O 1
ATOM 2279 N N . SER A 1 304 ? -13.370 16.197 -4.606 1.00 26.84 304 SER A N 1
ATOM 2280 C CA . SER A 1 304 ? -12.253 15.252 -4.696 1.00 26.84 304 SER A CA 1
ATOM 2281 C C . SER A 1 304 ? -11.286 15.700 -5.792 1.00 26.84 304 SER A C 1
ATOM 2283 O O . SER A 1 304 ? -11.631 15.673 -6.972 1.00 26.84 304 SER A O 1
ATOM 2285 N N . THR A 1 305 ? -10.062 16.084 -5.427 1.00 28.42 305 THR A N 1
ATOM 2286 C CA . THR A 1 305 ? -8.991 16.399 -6.385 1.00 28.42 305 THR A CA 1
ATOM 2287 C C . THR A 1 305 ? -8.435 15.133 -7.032 1.00 28.42 305 THR A C 1
ATOM 2289 O O . THR A 1 305 ? -7.375 14.637 -6.657 1.00 28.42 305 THR A O 1
ATOM 2292 N N . ALA A 1 306 ? -9.145 14.627 -8.037 1.00 25.62 306 ALA A N 1
ATOM 2293 C CA . ALA A 1 306 ? -8.611 13.668 -8.993 1.00 25.62 306 ALA A CA 1
ATOM 2294 C C . ALA A 1 306 ? -7.933 14.422 -10.152 1.00 25.62 306 ALA A C 1
ATOM 2296 O O . ALA A 1 306 ? -8.552 14.690 -11.179 1.00 25.62 306 ALA A O 1
ATOM 2297 N N . PHE A 1 307 ? -6.652 14.763 -9.984 1.00 24.94 307 PHE A N 1
ATOM 2298 C CA . PHE A 1 307 ? -5.756 15.007 -11.118 1.00 24.94 307 PHE A CA 1
ATOM 2299 C C . PHE A 1 307 ? -4.972 13.713 -11.387 1.00 24.94 307 PHE A C 1
ATOM 2301 O O . PHE A 1 307 ? -4.409 13.120 -10.470 1.00 24.94 307 PHE A O 1
ATOM 2308 N N . PHE A 1 308 ? -5.027 13.257 -12.638 1.00 25.06 308 PHE A N 1
ATOM 2309 C CA . PHE A 1 308 ? -4.641 11.935 -13.150 1.00 25.06 308 PHE A CA 1
ATOM 2310 C C . PHE A 1 308 ? -3.458 11.202 -12.481 1.00 25.06 308 PHE A C 1
ATOM 2312 O O . PHE A 1 308 ? -2.326 11.686 -12.529 1.00 25.06 308 PHE A O 1
ATOM 2319 N N . PRO A 1 309 ? -3.644 9.922 -12.100 1.00 24.92 309 PRO A N 1
ATOM 2320 C CA . PRO A 1 309 ? -2.728 8.872 -12.523 1.00 24.92 309 PRO A CA 1
ATOM 2321 C C . PRO A 1 309 ? -2.951 8.538 -14.012 1.00 24.92 309 PRO A C 1
ATOM 2323 O O . PRO A 1 309 ? -4.061 8.641 -14.539 1.00 24.92 309 PRO A O 1
ATOM 2326 N N . SER A 1 310 ? -1.882 8.133 -14.694 1.00 27.73 310 SER A N 1
ATOM 2327 C CA . SER A 1 310 ? -1.870 7.779 -16.117 1.00 27.73 310 SER A CA 1
ATOM 2328 C C . SER A 1 310 ? -2.770 6.579 -16.461 1.00 27.73 310 SER A C 1
ATOM 2330 O O . SER A 1 310 ? -3.070 5.722 -15.631 1.00 27.73 310 SER A O 1
ATOM 2332 N N . GLY A 1 311 ? -3.236 6.545 -17.713 1.00 30.55 311 GLY A N 1
ATOM 2333 C CA . GLY A 1 311 ? -4.413 5.777 -18.115 1.00 30.55 311 GLY A CA 1
ATOM 2334 C C . GLY A 1 311 ? -4.332 4.252 -17.975 1.00 30.55 311 GLY A C 1
ATOM 2335 O O . GLY A 1 311 ? -3.493 3.590 -18.586 1.00 30.55 311 GLY A O 1
ATOM 2336 N N . ARG A 1 312 ? -5.335 3.691 -17.291 1.00 25.88 312 ARG A N 1
ATOM 2337 C CA . ARG A 1 312 ? -5.921 2.376 -17.591 1.00 25.88 312 ARG A CA 1
ATOM 2338 C C . ARG A 1 312 ? -7.374 2.357 -17.115 1.00 25.88 312 ARG A C 1
ATOM 2340 O O . ARG A 1 312 ? -7.632 2.243 -15.921 1.00 25.88 312 ARG A O 1
ATOM 2347 N N . PHE A 1 313 ? -8.320 2.458 -18.046 1.00 23.89 313 PHE A N 1
ATOM 2348 C CA . PHE A 1 313 ? -9.721 2.166 -17.749 1.00 23.89 313 PHE A CA 1
ATOM 2349 C C . PHE A 1 313 ? -9.887 0.650 -17.601 1.00 23.89 313 PHE A C 1
ATOM 2351 O O . PHE A 1 313 ? -9.774 -0.092 -18.575 1.00 23.89 313 PHE A O 1
ATOM 2358 N N . ILE A 1 314 ? -10.160 0.199 -16.378 1.00 27.09 314 ILE A N 1
ATOM 2359 C CA . ILE A 1 314 ? -10.855 -1.063 -16.127 1.00 27.09 314 ILE A CA 1
ATOM 2360 C C . ILE A 1 314 ? -12.276 -0.659 -15.751 1.00 27.09 314 ILE A C 1
ATOM 2362 O O . ILE A 1 314 ? -12.480 -0.014 -14.723 1.00 27.09 314 ILE A O 1
ATOM 2366 N N . ALA A 1 315 ? -13.242 -0.989 -16.604 1.00 25.66 315 ALA A N 1
ATOM 2367 C CA . ALA A 1 315 ? -14.647 -0.773 -16.297 1.00 25.66 315 ALA A CA 1
ATOM 2368 C C . ALA A 1 315 ? -15.078 -1.754 -15.200 1.00 25.66 315 ALA A C 1
ATOM 2370 O O . ALA A 1 315 ? -14.953 -2.962 -15.375 1.00 25.66 315 ALA A O 1
ATOM 2371 N N . ASN A 1 316 ? -15.574 -1.222 -14.086 1.00 25.25 316 ASN A N 1
ATOM 2372 C CA . ASN A 1 316 ? -16.329 -1.951 -13.073 1.00 25.25 316 ASN A CA 1
ATOM 2373 C C . ASN A 1 316 ? -17.229 -0.941 -12.354 1.00 25.25 316 ASN A C 1
ATOM 2375 O O . ASN A 1 316 ? -16.800 -0.274 -11.413 1.00 25.25 316 ASN A O 1
ATOM 2379 N N . THR A 1 317 ? -18.476 -0.846 -12.806 1.00 28.09 317 THR A N 1
ATOM 2380 C CA . THR A 1 317 ? -19.549 -0.188 -12.061 1.00 28.09 317 THR A CA 1
ATOM 2381 C C . THR A 1 317 ? -20.737 -1.134 -12.061 1.00 28.09 317 THR A C 1
ATOM 2383 O O . THR A 1 317 ? -21.235 -1.510 -13.122 1.00 28.09 317 THR A O 1
ATOM 2386 N N . GLU A 1 318 ? -21.159 -1.554 -10.874 1.00 28.78 318 GLU A N 1
ATOM 2387 C CA . GLU A 1 318 ? -22.375 -2.343 -10.690 1.00 28.78 318 GLU A CA 1
ATOM 2388 C C . GLU A 1 318 ? -23.592 -1.482 -11.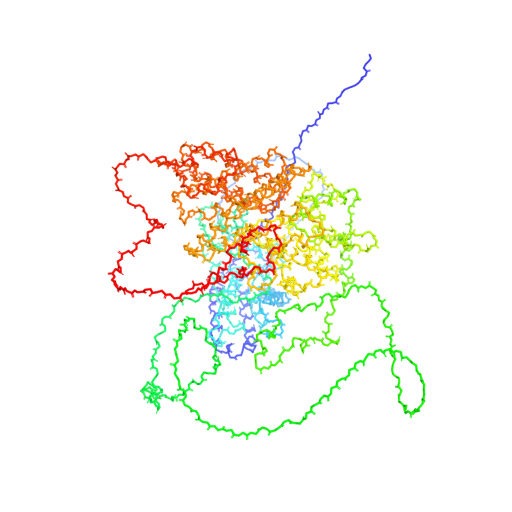069 1.00 28.78 318 GLU A C 1
ATOM 2390 O O . GLU A 1 318 ? -23.660 -0.300 -10.721 1.00 28.78 318 GLU A O 1
ATOM 2395 N N . MET A 1 319 ? -24.537 -2.056 -11.818 1.00 26.23 319 MET A N 1
ATOM 2396 C CA . MET A 1 319 ? -25.789 -1.382 -12.171 1.00 26.23 319 MET A CA 1
ATOM 2397 C C . MET A 1 319 ? -26.790 -1.463 -11.008 1.00 26.23 319 MET A C 1
ATOM 2399 O O . MET A 1 319 ? -26.849 -2.500 -10.346 1.00 26.23 319 MET A O 1
ATOM 2403 N N . PRO A 1 320 ? -27.627 -0.432 -10.783 1.00 29.36 320 PRO A N 1
ATOM 2404 C CA . PRO A 1 320 ? -28.842 -0.601 -9.995 1.00 29.36 320 PRO A CA 1
ATOM 2405 C C . PRO A 1 320 ? -29.822 -1.515 -10.746 1.00 29.36 320 PRO A C 1
ATOM 2407 O O . PRO A 1 320 ? -29.925 -1.444 -11.972 1.00 29.36 320 PRO A O 1
ATOM 2410 N N . GLU A 1 321 ? -30.548 -2.361 -10.015 1.00 29.50 321 GLU A N 1
ATOM 2411 C CA . GLU A 1 321 ? -31.551 -3.259 -10.594 1.00 29.50 321 GLU A CA 1
ATOM 2412 C C . GLU A 1 321 ? -32.641 -2.475 -11.341 1.00 29.50 321 GLU A C 1
ATOM 2414 O O . GLU A 1 321 ? -33.243 -1.543 -10.804 1.00 29.50 321 GLU A O 1
ATOM 2419 N N . TYR A 1 322 ? -32.911 -2.887 -12.581 1.00 28.19 322 TYR A N 1
ATOM 2420 C CA . TYR A 1 322 ? -34.071 -2.457 -13.355 1.00 28.19 322 TYR A CA 1
ATOM 2421 C C . TYR A 1 322 ? -34.914 -3.694 -13.663 1.00 28.19 322 TYR A C 1
ATOM 2423 O O . TYR A 1 322 ? -34.416 -4.673 -14.221 1.00 28.19 322 TYR A O 1
ATOM 2431 N N . GLU A 1 323 ? -36.184 -3.667 -13.274 1.00 31.20 323 GLU A N 1
ATOM 2432 C CA . GLU A 1 323 ? -37.084 -4.812 -13.395 1.00 31.20 323 GLU A CA 1
ATOM 2433 C C . GLU A 1 323 ? -37.608 -4.921 -14.843 1.00 31.20 323 GLU A C 1
ATOM 2435 O O . GLU A 1 323 ? -38.625 -4.334 -15.213 1.00 31.20 323 GLU A O 1
ATOM 2440 N N . GLU A 1 324 ? -36.882 -5.641 -15.707 1.00 31.73 324 GLU A N 1
ATOM 2441 C CA . GLU A 1 324 ? -37.332 -5.913 -17.079 1.00 31.73 324 GLU A CA 1
ATOM 2442 C C . GLU A 1 324 ? -38.537 -6.868 -17.091 1.00 31.73 324 GLU A C 1
ATOM 2444 O O . GLU A 1 324 ? -38.408 -8.089 -16.940 1.00 31.73 324 GLU A O 1
ATOM 2449 N N . ILE A 1 325 ? -39.724 -6.325 -17.377 1.00 32.16 325 ILE A N 1
ATOM 2450 C CA . ILE A 1 325 ? -40.918 -7.118 -17.693 1.00 32.16 325 ILE A CA 1
ATOM 2451 C C . ILE A 1 325 ? -40.730 -7.772 -19.071 1.00 32.16 325 ILE A C 1
ATOM 2453 O O . ILE A 1 325 ? -41.149 -7.255 -20.109 1.00 32.16 325 ILE A O 1
ATOM 2457 N N . SER A 1 326 ? -40.087 -8.939 -19.085 1.00 39.19 326 SER A N 1
ATOM 2458 C CA . SER A 1 326 ? -39.910 -9.737 -20.298 1.00 39.19 326 SER A CA 1
ATOM 2459 C C . SER A 1 326 ? -41.222 -10.415 -20.721 1.00 39.19 326 SER A C 1
ATOM 2461 O O . SER A 1 326 ? -41.787 -11.259 -20.021 1.00 39.19 326 SER A O 1
ATOM 2463 N N . VAL A 1 327 ? -41.726 -10.063 -21.907 1.00 59.19 327 VAL A N 1
ATOM 2464 C CA . VAL A 1 327 ? -42.914 -10.706 -22.488 1.00 59.19 327 VAL A CA 1
ATOM 2465 C C . VAL A 1 327 ? -42.506 -12.029 -23.139 1.00 59.19 327 VAL A C 1
ATOM 2467 O O . VAL A 1 327 ? -41.662 -12.070 -24.035 1.00 59.19 327 VAL A O 1
ATOM 2470 N N . ARG A 1 328 ? -43.111 -13.135 -22.695 1.00 60.88 328 ARG A N 1
ATOM 2471 C CA . ARG A 1 328 ? -42.757 -14.486 -23.152 1.00 60.88 328 ARG A CA 1
ATOM 2472 C C . ARG A 1 328 ? -43.086 -14.675 -24.639 1.00 60.88 328 ARG A C 1
ATOM 2474 O O . ARG A 1 328 ? -44.224 -14.476 -25.057 1.00 60.88 328 ARG A O 1
ATOM 2481 N N . CYS A 1 329 ? -42.094 -15.093 -25.423 1.00 77.31 329 CYS A N 1
ATOM 2482 C CA . CYS A 1 329 ? -42.248 -15.409 -26.843 1.00 77.31 329 CYS A CA 1
ATOM 2483 C C . CYS A 1 329 ? -42.572 -16.900 -27.040 1.00 77.31 329 CYS A C 1
ATOM 2485 O O . CYS A 1 329 ? -41.840 -17.768 -26.566 1.00 77.31 329 CYS A O 1
ATOM 2487 N N . ASP A 1 330 ? -43.654 -17.189 -27.759 1.00 82.44 330 ASP A N 1
ATOM 2488 C CA . ASP A 1 330 ? -44.199 -18.522 -28.047 1.00 82.44 330 ASP A CA 1
ATOM 2489 C C . ASP A 1 330 ? -43.815 -19.056 -29.444 1.00 82.44 330 ASP A C 1
ATOM 2491 O O . ASP A 1 330 ? -44.416 -20.008 -29.943 1.00 82.44 330 ASP A O 1
ATOM 2495 N N . PHE A 1 331 ? -42.760 -18.493 -30.052 1.00 80.38 331 PHE A N 1
ATOM 2496 C CA . PHE A 1 331 ? -42.241 -18.879 -31.376 1.00 80.38 331 PHE A CA 1
ATOM 2497 C C . PHE A 1 331 ? -41.970 -20.388 -31.523 1.00 80.38 331 PHE A C 1
ATOM 2499 O O . PHE A 1 331 ? -42.170 -20.966 -32.585 1.00 80.38 331 PHE A O 1
ATOM 2506 N N . ALA A 1 332 ? -41.543 -21.054 -30.445 1.00 70.69 332 ALA A N 1
ATOM 2507 C CA . ALA A 1 332 ? -41.268 -22.494 -30.447 1.00 70.69 332 ALA A CA 1
ATOM 2508 C C . ALA A 1 332 ? -42.524 -23.374 -30.637 1.00 70.69 332 ALA A C 1
ATOM 2510 O O . ALA A 1 332 ? -42.396 -24.558 -30.938 1.00 70.69 332 ALA A O 1
ATOM 2511 N N . THR A 1 333 ? -43.719 -22.810 -30.443 1.00 76.12 333 THR A N 1
ATOM 2512 C CA . THR A 1 333 ? -45.018 -23.480 -30.617 1.00 76.12 333 THR A CA 1
ATOM 2513 C C . THR A 1 333 ? -45.831 -22.927 -31.787 1.00 76.12 333 THR A C 1
ATOM 2515 O O . THR A 1 333 ? -46.698 -23.635 -32.294 1.00 76.12 333 THR A O 1
ATOM 2518 N N . GLN A 1 334 ? -45.572 -21.690 -32.226 1.00 73.00 334 GLN A N 1
ATOM 2519 C CA . GLN A 1 334 ? -46.285 -21.055 -33.332 1.00 73.00 334 GLN A CA 1
ATOM 2520 C C . GLN A 1 334 ? -45.402 -20.026 -34.053 1.00 73.00 334 GLN A C 1
ATOM 2522 O O . GLN A 1 334 ? -44.866 -19.119 -33.420 1.00 73.00 334 GLN A O 1
ATOM 2527 N N . ASP A 1 335 ? -45.303 -20.141 -35.378 1.00 79.88 335 ASP A N 1
ATOM 2528 C CA . ASP A 1 335 ? -44.586 -19.206 -36.253 1.00 79.88 335 ASP A CA 1
ATOM 2529 C C . ASP A 1 335 ? -45.586 -18.524 -37.218 1.00 79.88 335 ASP A C 1
ATOM 2531 O O . ASP A 1 335 ? -46.289 -19.236 -37.947 1.00 79.88 335 ASP A O 1
ATOM 2535 N N . PRO A 1 336 ? -45.726 -17.181 -37.217 1.00 80.25 336 PRO A N 1
ATOM 2536 C CA . PRO A 1 336 ? -45.122 -16.224 -36.285 1.00 80.25 336 PRO A CA 1
ATOM 2537 C C . PRO A 1 336 ? -45.735 -16.310 -34.878 1.00 80.25 336 PRO A C 1
ATOM 2539 O O . PRO A 1 336 ? -46.899 -16.685 -34.715 1.00 80.25 336 PRO A O 1
ATOM 2542 N N . CYS A 1 337 ? -44.969 -15.899 -33.862 1.00 88.62 337 CYS A N 1
ATOM 2543 C CA . CYS A 1 337 ? -45.409 -15.946 -32.465 1.00 88.62 337 CYS A CA 1
ATOM 2544 C C . CYS A 1 337 ? -46.624 -15.032 -32.202 1.00 88.62 337 CYS A C 1
ATOM 2546 O O . CYS A 1 337 ? -46.826 -14.028 -32.898 1.00 88.62 337 CYS A O 1
ATOM 2548 N N . THR A 1 338 ? -47.425 -15.337 -31.174 1.00 85.75 338 THR A N 1
ATOM 2549 C CA . THR A 1 338 ? -48.700 -14.648 -30.899 1.00 85.75 338 THR A CA 1
ATOM 2550 C C . THR A 1 338 ? -48.525 -13.138 -30.723 1.00 85.75 338 THR A C 1
ATOM 2552 O O . THR A 1 338 ? -49.381 -12.360 -31.149 1.00 85.75 338 THR A O 1
ATOM 2555 N N . ASN A 1 339 ? -47.410 -12.704 -30.131 1.00 83.06 339 ASN A N 1
ATOM 2556 C CA . ASN A 1 339 ? -47.142 -11.287 -29.885 1.00 83.06 339 ASN A CA 1
ATOM 2557 C C . ASN A 1 339 ? -46.731 -10.541 -31.166 1.00 83.06 339 ASN A C 1
ATOM 2559 O O . ASN A 1 339 ? -47.308 -9.498 -31.459 1.00 83.06 339 ASN A O 1
ATOM 2563 N N . CYS A 1 340 ? -45.835 -11.101 -31.987 1.00 83.94 340 CYS A N 1
ATOM 2564 C CA . CYS A 1 340 ? -45.494 -10.515 -33.291 1.00 83.94 340 CYS A CA 1
ATOM 2565 C C . CYS A 1 340 ? -46.710 -10.466 -34.229 1.00 83.94 340 CYS A C 1
ATOM 2567 O O . CYS A 1 340 ? -46.923 -9.460 -34.901 1.00 83.94 340 CYS A O 1
ATOM 2569 N N . LYS A 1 341 ? -47.564 -11.499 -34.196 1.00 82.56 341 LYS A N 1
ATOM 2570 C CA . LYS A 1 341 ? -48.823 -11.545 -34.951 1.00 82.56 341 LYS A CA 1
ATOM 2571 C C . LYS A 1 341 ? -49.847 -10.497 -34.495 1.00 82.56 341 LYS A C 1
ATOM 2573 O O . LYS A 1 341 ? -50.586 -9.980 -35.325 1.00 82.56 341 LYS A O 1
ATOM 2578 N N . LYS A 1 342 ? -49.917 -10.179 -33.196 1.00 84.19 342 LYS A N 1
ATOM 2579 C CA . LYS A 1 342 ? -50.794 -9.115 -32.665 1.00 84.19 342 LYS A CA 1
ATOM 2580 C C . LYS A 1 342 ? -50.286 -7.707 -32.966 1.00 84.19 342 LYS A C 1
ATOM 2582 O O . LYS A 1 342 ? -51.098 -6.800 -33.101 1.00 84.19 342 LYS A O 1
ATOM 2587 N N . SER A 1 343 ? -48.971 -7.530 -33.026 1.00 78.12 343 SER A N 1
ATOM 2588 C CA . SER A 1 343 ? -48.329 -6.233 -33.262 1.00 78.12 343 SER A CA 1
ATOM 2589 C C . SER A 1 343 ? -48.044 -5.940 -34.743 1.00 78.12 343 SER A C 1
ATOM 2591 O O . SER A 1 343 ? -47.477 -4.894 -35.030 1.00 78.12 343 SER A O 1
ATOM 2593 N N . ASP A 1 344 ? -48.431 -6.842 -35.653 1.00 75.81 344 ASP A N 1
ATOM 2594 C CA . ASP A 1 344 ? -48.210 -6.761 -37.108 1.00 75.81 344 ASP A CA 1
ATOM 2595 C C . ASP A 1 344 ? -46.736 -6.508 -37.493 1.00 75.81 344 ASP A C 1
ATOM 2597 O O . ASP A 1 344 ? -46.407 -5.688 -38.349 1.00 75.81 344 ASP A O 1
ATOM 2601 N N . VAL A 1 345 ? -45.819 -7.211 -36.811 1.00 78.38 345 VAL A N 1
ATOM 2602 C CA . VAL A 1 345 ? -44.363 -7.102 -37.021 1.00 78.38 345 VAL A CA 1
ATOM 2603 C C . VAL A 1 345 ? -43.779 -8.441 -37.458 1.00 78.38 345 VAL A C 1
ATOM 2605 O O . VAL A 1 345 ? -44.162 -9.499 -36.956 1.00 78.38 345 VAL A O 1
ATOM 2608 N N . GLU A 1 346 ? -42.796 -8.395 -38.357 1.00 77.25 346 GLU A N 1
ATOM 2609 C CA . GLU A 1 346 ? -42.096 -9.580 -38.856 1.00 77.25 346 GLU A CA 1
ATOM 2610 C C . GLU A 1 346 ? -41.408 -10.353 -37.712 1.00 77.25 346 GLU A C 1
ATOM 2612 O O . GLU A 1 346 ? -40.519 -9.841 -37.028 1.00 77.25 346 GLU A O 1
ATOM 2617 N N . CYS A 1 347 ? -41.810 -11.609 -37.503 1.00 80.69 347 CYS A N 1
ATOM 2618 C CA . CYS A 1 347 ? -41.246 -12.457 -36.457 1.00 80.69 347 CYS A CA 1
ATOM 2619 C C . CYS A 1 347 ? -39.945 -13.106 -36.948 1.00 80.69 347 CYS A C 1
ATOM 2621 O O . CYS A 1 347 ? -39.972 -13.956 -37.834 1.00 80.69 347 CYS A O 1
ATOM 2623 N N . ARG A 1 348 ? -38.795 -12.716 -36.381 1.00 77.00 348 ARG A N 1
ATOM 2624 C CA . ARG A 1 348 ? -37.480 -13.260 -36.762 1.00 77.00 348 ARG A CA 1
ATOM 2625 C C . ARG A 1 348 ? -36.868 -14.103 -35.633 1.00 77.00 348 ARG A C 1
ATOM 2627 O O . ARG A 1 348 ? -36.594 -13.553 -34.564 1.00 77.00 348 ARG A O 1
ATOM 2634 N N . PRO A 1 349 ? -36.593 -15.406 -35.839 1.00 67.75 349 PRO A N 1
ATOM 2635 C CA . PRO A 1 349 ? -35.964 -16.241 -34.818 1.00 67.75 349 PRO A CA 1
ATOM 2636 C C . PRO A 1 349 ? -34.511 -15.833 -34.542 1.00 67.75 349 PRO A C 1
ATOM 2638 O O . PRO A 1 349 ? -33.640 -15.914 -35.408 1.00 67.75 349 PRO A O 1
ATOM 2641 N N . TYR A 1 350 ? -34.219 -15.457 -33.295 1.00 53.06 350 TYR A N 1
ATOM 2642 C CA . TYR A 1 350 ? -32.858 -15.152 -32.852 1.00 53.06 350 TYR A CA 1
ATOM 2643 C C . TYR A 1 350 ? -32.050 -16.435 -32.585 1.00 53.06 350 TYR A C 1
ATOM 2645 O O . TYR A 1 350 ? -32.141 -17.054 -31.522 1.00 53.06 350 TYR A O 1
ATOM 2653 N N . THR A 1 351 ? -31.201 -16.834 -33.535 1.00 41.97 351 THR A N 1
ATOM 2654 C CA . THR A 1 351 ? -30.268 -17.956 -33.350 1.00 41.97 351 THR A CA 1
ATOM 2655 C C . THR A 1 351 ? -29.052 -17.543 -32.515 1.00 41.97 351 THR A C 1
ATOM 2657 O O . THR A 1 351 ? -28.041 -17.071 -33.044 1.00 41.97 351 THR A O 1
ATOM 2660 N N . ARG A 1 352 ? -29.113 -17.761 -31.196 1.00 36.66 352 ARG A N 1
ATOM 2661 C CA . ARG A 1 352 ? -27.986 -17.532 -30.276 1.00 36.66 352 ARG A CA 1
ATOM 2662 C C . ARG A 1 352 ? -26.819 -18.485 -30.580 1.00 36.66 352 ARG A C 1
ATOM 2664 O O . ARG A 1 352 ? -26.851 -19.653 -30.198 1.00 36.66 352 ARG A O 1
ATOM 2671 N N . LYS A 1 353 ? -25.734 -17.989 -31.186 1.00 38.78 353 LYS A N 1
ATOM 2672 C CA . LYS A 1 353 ? -24.475 -18.749 -31.312 1.00 38.78 353 LYS A CA 1
ATOM 2673 C C . LYS A 1 353 ? -23.780 -18.861 -29.946 1.00 38.78 353 LYS A C 1
ATOM 2675 O O . LYS A 1 353 ? -23.032 -17.971 -29.558 1.00 38.78 353 LYS A O 1
ATOM 2680 N N . ARG A 1 354 ? -23.996 -19.963 -29.217 1.00 34.56 354 ARG A N 1
ATOM 2681 C CA . ARG A 1 354 ? -23.229 -20.300 -28.000 1.00 34.56 354 ARG A CA 1
ATOM 2682 C C . ARG A 1 354 ? -22.879 -21.792 -27.971 1.00 34.56 354 ARG A C 1
ATOM 2684 O O . ARG A 1 354 ? -23.777 -22.627 -27.910 1.00 34.56 354 ARG A O 1
ATOM 2691 N N . LYS A 1 355 ? -21.582 -22.131 -27.959 1.00 30.08 355 LYS A N 1
ATOM 2692 C CA . LYS A 1 355 ? -21.126 -23.462 -27.514 1.00 30.08 355 LYS A CA 1
ATOM 2693 C C . LYS A 1 355 ? -21.348 -23.575 -26.002 1.00 30.08 355 LYS A C 1
ATOM 2695 O O . LYS A 1 355 ? -21.114 -22.621 -25.263 1.00 30.08 355 LYS A O 1
ATOM 2700 N N . ARG A 1 356 ? -21.838 -24.731 -25.563 1.00 29.12 356 ARG A N 1
ATOM 2701 C CA . ARG A 1 356 ? -22.280 -25.008 -24.193 1.00 29.12 356 ARG A CA 1
ATOM 2702 C C . ARG A 1 356 ? -21.184 -25.760 -23.439 1.00 29.12 356 ARG A C 1
ATOM 2704 O O . ARG A 1 356 ? -20.806 -26.838 -23.874 1.00 29.12 356 ARG A O 1
ATOM 2711 N N . PHE A 1 357 ? -20.767 -25.235 -22.292 1.00 27.19 357 PHE A N 1
ATOM 2712 C CA . PHE A 1 357 ? -20.311 -26.052 -21.169 1.00 27.19 357 PHE A CA 1
ATOM 2713 C C . PHE A 1 357 ? -21.091 -25.621 -19.929 1.00 27.19 357 PHE A C 1
ATOM 2715 O O . PHE A 1 357 ? -21.373 -24.438 -19.737 1.00 27.19 357 PHE A O 1
ATOM 2722 N N . THR A 1 358 ? -21.517 -26.608 -19.151 1.00 30.23 358 THR A N 1
ATOM 2723 C CA . THR A 1 358 ? -22.365 -26.466 -17.967 1.00 30.23 358 THR A CA 1
ATOM 2724 C C . THR A 1 358 ? -21.655 -27.129 -16.801 1.00 30.23 358 THR A C 1
ATOM 2726 O O . THR A 1 358 ? -21.533 -28.351 -16.801 1.00 30.23 358 THR A O 1
ATOM 2729 N N . ASN A 1 359 ? -21.248 -26.346 -15.803 1.00 25.97 359 ASN A N 1
ATOM 2730 C CA . ASN A 1 359 ? -20.890 -26.891 -14.498 1.00 25.97 359 ASN A CA 1
ATOM 2731 C C . ASN A 1 359 ? -22.142 -26.852 -13.621 1.00 25.97 359 ASN A C 1
ATOM 2733 O O . ASN A 1 359 ? -22.498 -25.814 -13.071 1.00 25.97 359 ASN A O 1
ATOM 2737 N N . SER A 1 360 ? -22.821 -27.992 -13.537 1.00 28.59 360 SER A N 1
ATOM 2738 C CA . SER A 1 360 ? -23.864 -28.258 -12.551 1.00 28.59 360 SER A CA 1
ATOM 2739 C C . SER A 1 360 ? -23.353 -29.391 -11.670 1.00 28.59 360 SER A C 1
ATOM 2741 O O . SER A 1 360 ? -23.161 -30.501 -12.160 1.00 28.59 360 SER A O 1
ATOM 2743 N N . LEU A 1 361 ? -23.084 -29.102 -10.397 1.00 28.97 361 LEU A N 1
ATOM 2744 C CA . LEU A 1 361 ? -22.652 -30.101 -9.424 1.00 28.97 361 LEU A CA 1
ATOM 2745 C C . LEU A 1 361 ? -23.879 -30.702 -8.735 1.00 28.97 361 LEU A C 1
ATOM 2747 O O . LEU A 1 361 ? -24.621 -30.009 -8.047 1.00 28.97 361 LEU A O 1
ATOM 2751 N N . SER A 1 362 ? -24.099 -31.998 -8.942 1.00 29.59 362 SER A N 1
ATOM 2752 C CA . SER A 1 362 ? -24.931 -32.870 -8.103 1.00 29.59 362 SER A CA 1
ATOM 2753 C C . SER A 1 362 ? -24.533 -34.329 -8.389 1.00 29.59 362 SER A C 1
ATOM 2755 O O . SER A 1 362 ? -24.290 -34.660 -9.552 1.00 29.59 362 SER A O 1
ATOM 2757 N N . PRO A 1 363 ? -24.403 -35.201 -7.372 1.00 32.69 363 PRO A N 1
ATOM 2758 C CA . PRO A 1 363 ? -23.723 -36.489 -7.524 1.00 32.69 363 PRO A CA 1
ATOM 2759 C C . PRO A 1 363 ? -24.622 -37.597 -8.100 1.00 32.69 363 PRO A C 1
ATOM 2761 O O . PRO A 1 363 ? -25.736 -37.831 -7.634 1.00 32.69 363 PRO A O 1
ATOM 2764 N N . GLY A 1 364 ? -24.106 -38.327 -9.095 1.00 27.84 364 GLY A N 1
ATOM 2765 C CA . GLY A 1 364 ? -24.784 -39.461 -9.730 1.00 27.84 364 GLY A CA 1
ATOM 2766 C C . GLY A 1 364 ? -24.526 -40.789 -9.012 1.00 27.84 364 GLY A C 1
ATOM 2767 O O . GLY A 1 364 ? -23.407 -41.293 -9.006 1.00 27.84 364 GLY A O 1
ATOM 2768 N N . ARG A 1 365 ? -25.581 -41.369 -8.433 1.00 25.97 365 ARG A N 1
ATOM 2769 C CA . ARG A 1 365 ? -25.597 -42.693 -7.784 1.00 25.97 365 ARG A CA 1
ATOM 2770 C C . ARG A 1 365 ? -25.642 -43.813 -8.841 1.00 25.97 365 ARG A C 1
ATOM 2772 O O . ARG A 1 365 ? -26.276 -43.647 -9.880 1.00 25.97 365 ARG A O 1
ATOM 2779 N N . ASN A 1 366 ? -25.015 -44.959 -8.563 1.00 28.34 366 ASN A N 1
ATOM 2780 C CA . ASN A 1 366 ? -25.068 -46.160 -9.416 1.00 28.34 366 ASN A CA 1
ATOM 2781 C C . ASN A 1 366 ? -26.513 -46.640 -9.678 1.00 28.34 366 ASN A C 1
ATOM 2783 O O . ASN A 1 366 ? -27.324 -46.579 -8.756 1.00 28.34 366 ASN A O 1
ATOM 2787 N N . VAL A 1 367 ? -26.779 -47.227 -10.859 1.00 26.39 367 VAL A N 1
ATOM 2788 C CA . VAL A 1 367 ? -27.395 -48.570 -11.044 1.00 26.39 367 VAL A CA 1
ATOM 2789 C C . VAL A 1 367 ? -27.504 -48.948 -12.539 1.00 26.39 367 VAL A C 1
ATOM 2791 O O . VAL A 1 367 ? -27.723 -48.113 -13.411 1.00 26.39 367 VAL A O 1
ATOM 2794 N N . SER A 1 368 ? -27.316 -50.241 -12.806 1.00 25.03 368 SER A N 1
ATOM 2795 C CA . SER A 1 368 ? -27.290 -50.956 -14.091 1.00 25.03 368 SER A CA 1
ATOM 2796 C C . SER A 1 368 ? -28.618 -51.004 -14.870 1.00 25.03 368 SER A C 1
ATOM 2798 O O . SER A 1 368 ? -29.664 -51.129 -14.242 1.00 25.03 368 SER A O 1
ATOM 2800 N N . THR A 1 369 ? -28.579 -51.143 -16.211 1.00 25.48 369 THR A N 1
ATOM 2801 C CA . THR A 1 369 ? -29.162 -52.318 -16.929 1.00 25.48 369 THR A CA 1
ATOM 2802 C C . THR A 1 369 ? -28.837 -52.406 -18.440 1.00 25.48 369 THR A C 1
ATOM 2804 O O . THR A 1 369 ? -28.931 -51.435 -19.178 1.00 25.48 369 THR A O 1
ATOM 2807 N N . SER A 1 370 ? -28.458 -53.621 -18.866 1.00 25.14 370 SER A N 1
ATOM 2808 C CA . SER A 1 370 ? -28.662 -54.307 -20.170 1.00 25.14 370 SER A CA 1
ATOM 2809 C C . SER A 1 370 ? -28.887 -53.538 -21.498 1.00 25.14 370 SER A C 1
ATOM 2811 O O . SER A 1 370 ? -29.961 -52.988 -21.703 1.00 25.14 370 SER A O 1
ATOM 2813 N N . ALA A 1 371 ? -27.922 -53.685 -22.431 1.00 23.33 371 ALA A N 1
ATOM 2814 C CA . ALA A 1 371 ? -27.962 -54.457 -23.711 1.00 23.33 371 ALA A CA 1
ATOM 2815 C C . ALA A 1 371 ? -29.196 -54.373 -24.675 1.00 23.33 371 ALA A C 1
ATOM 2817 O O . ALA A 1 371 ? -30.283 -54.052 -24.213 1.00 23.33 371 ALA A O 1
ATOM 2818 N N . PRO A 1 372 ? -29.107 -54.766 -25.983 1.00 34.69 372 PRO A N 1
ATOM 2819 C CA . PRO A 1 372 ? -28.001 -55.460 -26.680 1.00 34.69 372 PRO A CA 1
ATOM 2820 C C . PRO A 1 372 ? -27.606 -54.936 -28.100 1.00 34.69 372 PRO A C 1
ATOM 2822 O O . PRO A 1 372 ? -28.329 -54.152 -28.691 1.00 34.69 372 PRO A O 1
ATOM 2825 N N . LEU A 1 373 ? -26.473 -55.455 -28.629 1.00 25.72 373 LEU A N 1
ATOM 2826 C CA . LEU A 1 373 ? -26.161 -55.883 -30.030 1.00 25.72 373 LEU A CA 1
ATOM 2827 C C . LEU A 1 373 ? -26.620 -55.018 -31.249 1.00 25.72 373 LEU A C 1
ATOM 2829 O O . LEU A 1 373 ? -27.738 -54.543 -31.310 1.00 25.72 373 LEU A O 1
ATOM 2833 N N . SER A 1 374 ? -25.905 -54.888 -32.377 1.00 25.67 374 SER A N 1
ATOM 2834 C CA . SER A 1 374 ? -24.584 -55.354 -32.851 1.00 25.67 374 SER A CA 1
ATOM 2835 C C . SER A 1 374 ? -24.378 -54.882 -34.306 1.00 25.67 374 SER A C 1
ATOM 2837 O O . SER A 1 374 ? -25.364 -54.884 -35.038 1.00 25.67 374 SER A O 1
ATOM 2839 N N . GLN A 1 375 ? -23.142 -54.612 -34.760 1.00 26.62 375 GLN A N 1
ATOM 2840 C CA . GLN A 1 375 ? -22.531 -55.184 -35.989 1.00 26.62 375 GLN A CA 1
ATOM 2841 C C . GLN A 1 375 ? -21.158 -54.551 -36.320 1.00 26.62 375 GLN A C 1
ATOM 2843 O O . GLN A 1 375 ? -20.904 -53.373 -36.095 1.00 26.62 375 GLN A O 1
ATOM 2848 N N . THR A 1 376 ? -20.259 -55.401 -36.812 1.00 22.11 376 THR A N 1
ATOM 2849 C CA . THR A 1 376 ? -18.823 -55.223 -37.126 1.00 22.11 376 THR A CA 1
ATOM 2850 C C . THR A 1 376 ? -18.609 -55.232 -38.666 1.00 22.11 376 THR A C 1
ATOM 2852 O O . THR A 1 376 ? -19.609 -55.193 -39.380 1.00 22.11 376 THR A O 1
ATOM 2855 N N . PRO A 1 377 ? -17.406 -55.451 -39.265 1.00 35.44 377 PRO A N 1
ATOM 2856 C CA . PRO A 1 377 ? -16.018 -54.987 -39.004 1.00 35.44 377 PRO A CA 1
ATOM 2857 C C . PRO A 1 377 ? -15.251 -54.490 -40.272 1.00 35.44 377 PRO A C 1
ATOM 2859 O O . PRO A 1 377 ? -15.630 -54.811 -41.395 1.00 35.44 377 PRO A O 1
ATOM 2862 N N . ARG A 1 378 ? -14.056 -53.885 -40.088 1.00 23.41 378 ARG A N 1
ATOM 2863 C CA . ARG A 1 378 ? -12.754 -54.151 -40.797 1.00 23.41 378 ARG A CA 1
ATOM 2864 C C . ARG A 1 378 ? -11.721 -53.086 -40.344 1.00 23.41 378 ARG A C 1
ATOM 2866 O O . ARG A 1 378 ? -12.068 -51.917 -40.347 1.00 23.41 378 ARG A O 1
ATOM 2873 N N . ARG A 1 379 ? -10.528 -53.366 -39.777 1.00 24.09 379 ARG A N 1
ATOM 2874 C CA . ARG A 1 379 ? -9.371 -54.227 -40.172 1.00 24.09 379 ARG A CA 1
ATOM 2875 C C . ARG A 1 379 ? -8.787 -53.749 -41.525 1.00 24.09 379 ARG A C 1
ATOM 2877 O O . ARG A 1 379 ? -9.553 -53.651 -42.469 1.00 24.09 379 ARG A O 1
ATOM 2884 N N . GLN A 1 380 ? -7.493 -53.439 -41.701 1.00 24.86 380 GLN A N 1
ATOM 2885 C CA . GLN A 1 380 ? -6.275 -54.063 -41.145 1.00 24.86 380 GLN A CA 1
ATOM 2886 C C . GLN A 1 380 ? -5.083 -53.092 -40.956 1.00 24.86 380 GLN A C 1
ATOM 2888 O O . GLN A 1 380 ? -4.955 -52.105 -41.671 1.00 24.86 380 GLN A O 1
ATOM 2893 N N . VAL A 1 381 ? -4.167 -53.480 -40.061 1.00 30.89 381 VAL A N 1
ATOM 2894 C CA . VAL A 1 381 ? -2.740 -53.095 -40.019 1.00 30.89 381 VAL A CA 1
ATOM 2895 C C . VAL A 1 381 ? -1.911 -54.293 -40.527 1.00 30.89 381 VAL A C 1
ATOM 2897 O O . VAL A 1 381 ? -2.323 -55.427 -40.260 1.00 30.89 381 VAL A O 1
ATOM 2900 N N . PRO A 1 382 ? -0.766 -54.087 -41.204 1.00 30.42 382 PRO A N 1
ATOM 2901 C CA . PRO A 1 382 ? 0.335 -55.056 -41.279 1.00 30.42 382 PRO A CA 1
ATOM 2902 C C . PRO A 1 382 ? 1.601 -54.572 -40.520 1.00 30.42 382 PRO A C 1
ATOM 2904 O O . PRO A 1 382 ? 1.705 -53.376 -40.243 1.00 30.42 382 PRO A O 1
ATOM 2907 N N . PRO A 1 383 ? 2.528 -55.470 -40.122 1.00 34.81 383 PRO A N 1
ATOM 2908 C CA . PRO A 1 383 ? 3.075 -55.383 -38.762 1.00 34.81 383 PRO A CA 1
ATOM 2909 C C . PRO A 1 383 ? 4.614 -55.514 -38.619 1.00 34.81 383 PRO A C 1
ATOM 2911 O O . PRO A 1 383 ? 5.340 -55.678 -39.593 1.00 34.81 383 PRO A O 1
ATOM 2914 N N . GLU A 1 384 ? 5.027 -55.556 -37.344 1.00 25.02 384 GLU A N 1
ATOM 2915 C CA . GLU A 1 384 ? 6.158 -56.319 -36.772 1.00 25.02 384 GLU A CA 1
ATOM 2916 C C . GLU A 1 384 ? 7.594 -55.745 -36.714 1.00 25.02 384 GLU A C 1
ATOM 2918 O O . GLU A 1 384 ? 8.009 -54.845 -37.437 1.00 25.02 384 GLU A O 1
ATOM 2923 N N . SER A 1 385 ? 8.281 -56.248 -35.681 1.00 25.55 385 SER A N 1
ATOM 2924 C CA . SER A 1 385 ? 9.538 -55.854 -35.015 1.00 25.55 385 SER A CA 1
ATOM 2925 C C . SER A 1 385 ? 10.635 -56.928 -35.308 1.00 25.55 385 SER A C 1
ATOM 2927 O O . SER A 1 385 ? 10.418 -57.657 -36.279 1.00 25.55 385 SER A O 1
ATOM 2929 N N . PRO A 1 386 ? 11.769 -57.130 -34.572 1.00 38.28 386 PRO A N 1
ATOM 2930 C CA . PRO A 1 386 ? 12.297 -56.508 -33.337 1.00 38.28 386 PRO A CA 1
ATOM 2931 C C . PRO A 1 386 ? 13.841 -56.249 -33.314 1.00 38.28 386 PRO A C 1
ATOM 2933 O O . PRO A 1 386 ? 14.491 -56.254 -34.351 1.00 38.28 386 PRO A O 1
ATOM 2936 N N . GLU A 1 387 ? 14.400 -56.067 -32.098 1.00 25.52 387 GLU A N 1
ATOM 2937 C CA . GLU A 1 387 ? 15.833 -56.188 -31.702 1.00 25.52 387 GLU A CA 1
ATOM 2938 C C . GLU A 1 387 ? 16.840 -55.102 -32.175 1.00 25.52 387 GLU A C 1
ATOM 2940 O O . GLU A 1 387 ? 16.561 -54.331 -33.084 1.00 25.52 387 GLU A O 1
ATOM 2945 N N . ALA A 1 388 ? 18.075 -54.999 -31.649 1.00 25.14 388 ALA A N 1
ATOM 2946 C CA . ALA A 1 388 ? 18.597 -54.874 -30.266 1.00 25.14 388 ALA A CA 1
ATOM 2947 C C . ALA A 1 388 ? 20.129 -54.575 -30.336 1.00 25.14 388 ALA A C 1
ATOM 2949 O O . ALA A 1 388 ? 20.743 -54.892 -31.346 1.00 25.14 388 ALA A O 1
ATOM 2950 N N . GLN A 1 389 ? 20.754 -54.074 -29.248 1.00 24.89 389 GLN A N 1
ATOM 2951 C CA . GLN A 1 389 ? 22.231 -53.946 -29.041 1.00 24.89 389 GLN A CA 1
ATOM 2952 C C . GLN A 1 389 ? 22.944 -52.859 -29.911 1.00 24.89 389 GLN A C 1
ATOM 2954 O O . GLN A 1 389 ? 22.678 -52.744 -31.095 1.00 24.89 389 GLN A O 1
ATOM 2959 N N . VAL A 1 390 ? 23.722 -51.869 -29.427 1.00 24.80 390 VAL A N 1
ATOM 2960 C CA . VAL A 1 390 ? 24.880 -51.726 -28.493 1.00 24.80 390 VAL A CA 1
ATOM 2961 C C . VAL A 1 390 ? 26.202 -51.438 -29.251 1.00 24.80 390 VAL A C 1
ATOM 2963 O O . VAL A 1 390 ? 26.568 -52.153 -30.170 1.00 24.80 390 VAL A O 1
ATOM 2966 N N . ALA A 1 391 ? 26.935 -50.419 -28.765 1.00 24.06 391 ALA A N 1
ATOM 2967 C CA . ALA A 1 391 ? 28.369 -50.111 -28.961 1.00 24.06 391 ALA A CA 1
ATOM 2968 C C . ALA A 1 391 ? 28.920 -49.496 -30.286 1.00 24.06 391 ALA A C 1
ATOM 2970 O O . ALA A 1 391 ? 29.151 -50.173 -31.273 1.00 24.06 391 ALA A O 1
ATOM 2971 N N . SER A 1 392 ? 29.365 -48.233 -30.148 1.00 23.53 392 SER A N 1
ATOM 2972 C CA . SER A 1 392 ? 30.774 -47.773 -30.285 1.00 23.53 392 SER A CA 1
ATOM 2973 C C . SER A 1 392 ? 31.507 -47.676 -31.649 1.00 23.53 392 SER A C 1
ATOM 2975 O O . SER A 1 392 ? 31.541 -48.608 -32.434 1.00 23.53 392 SER A O 1
ATOM 2977 N N . GLN A 1 393 ? 32.263 -46.566 -31.785 1.00 24.33 393 GLN A N 1
ATOM 2978 C CA . GLN A 1 393 ? 33.431 -46.308 -32.668 1.00 24.33 393 GLN A CA 1
ATOM 2979 C C . GLN A 1 393 ? 33.203 -46.334 -34.201 1.00 24.33 393 GLN A C 1
ATOM 2981 O O . GLN A 1 393 ? 32.867 -47.343 -34.794 1.00 24.33 393 GLN A O 1
ATOM 2986 N N . ARG A 1 394 ? 33.241 -45.179 -34.889 1.00 21.80 394 ARG A N 1
ATOM 2987 C CA . ARG A 1 394 ? 34.397 -44.332 -35.309 1.00 21.80 394 ARG A CA 1
ATOM 2988 C C . ARG A 1 394 ? 35.098 -44.815 -36.594 1.00 21.80 394 ARG A C 1
ATOM 2990 O O . ARG A 1 394 ? 35.633 -45.912 -36.620 1.00 21.80 394 ARG A O 1
ATOM 2997 N N . THR A 1 395 ? 35.268 -43.862 -37.529 1.00 22.27 395 THR A N 1
ATOM 2998 C CA . THR A 1 395 ? 36.224 -43.835 -38.673 1.00 22.27 395 THR A CA 1
ATOM 2999 C C . THR A 1 395 ? 36.038 -44.910 -39.770 1.00 22.27 395 THR A C 1
ATOM 3001 O O . THR A 1 395 ? 35.767 -46.055 -39.464 1.00 22.27 395 THR A O 1
ATOM 3004 N N . SER A 1 396 ? 36.186 -44.642 -41.078 1.00 22.81 396 SER A N 1
ATOM 3005 C CA . SER A 1 396 ? 36.533 -43.407 -41.822 1.00 22.81 396 SER A CA 1
ATOM 3006 C C . SER A 1 396 ? 36.453 -43.619 -43.352 1.00 22.81 396 SER A C 1
ATOM 3008 O O . SER A 1 396 ? 36.826 -44.701 -43.782 1.00 22.81 396 SER A O 1
ATOM 3010 N N . LEU A 1 397 ? 36.187 -42.548 -44.134 1.00 23.67 397 LEU A N 1
ATOM 3011 C CA . LEU A 1 397 ? 36.645 -42.313 -45.539 1.00 23.67 397 LEU A CA 1
ATOM 3012 C C . LEU A 1 397 ? 36.149 -43.294 -46.654 1.00 23.67 397 LEU A C 1
ATOM 3014 O O . LEU A 1 397 ? 36.073 -44.490 -46.446 1.00 23.67 397 LEU A O 1
ATOM 3018 N N . SER A 1 398 ? 35.864 -42.902 -47.912 1.00 23.86 398 SER A N 1
ATOM 3019 C CA . SER A 1 398 ? 35.778 -41.579 -48.570 1.00 23.86 398 SER A CA 1
ATOM 3020 C C . SER A 1 398 ? 35.153 -41.657 -49.990 1.00 23.86 398 SER A C 1
ATOM 3022 O O . SER A 1 398 ? 35.227 -42.711 -50.612 1.00 23.86 398 SER A O 1
ATOM 3024 N N . LYS A 1 399 ? 34.721 -40.495 -50.532 1.00 26.38 399 LYS A N 1
ATOM 3025 C CA . LYS A 1 399 ? 34.412 -40.170 -51.960 1.00 26.38 399 LYS A CA 1
ATOM 3026 C C . LYS A 1 399 ? 33.109 -40.785 -52.548 1.00 26.38 399 LYS A C 1
ATOM 3028 O O . LYS A 1 399 ? 32.734 -41.883 -52.178 1.00 26.38 399 LYS A O 1
ATOM 3033 N N . SER A 1 400 ? 32.363 -40.120 -53.450 1.00 24.72 400 SER A N 1
ATOM 3034 C CA . SER A 1 400 ? 32.666 -38.914 -54.259 1.00 24.72 400 SER A CA 1
ATOM 3035 C C . SER A 1 400 ? 31.475 -37.966 -54.550 1.00 24.72 400 SER A C 1
ATOM 3037 O O . SER A 1 400 ? 30.460 -38.396 -55.080 1.00 24.72 400 SER A O 1
ATOM 3039 N N . HIS A 1 401 ? 31.712 -36.664 -54.342 1.00 24.61 401 HIS A N 1
ATOM 3040 C CA . HIS A 1 401 ? 31.327 -35.497 -55.170 1.00 24.61 401 HIS A CA 1
ATOM 3041 C C . HIS A 1 401 ? 29.900 -35.309 -55.746 1.00 24.61 401 HIS A C 1
ATOM 3043 O O . HIS A 1 401 ? 29.528 -35.900 -56.753 1.00 24.61 401 HIS A O 1
ATOM 3049 N N . GLY A 1 402 ? 29.241 -34.257 -55.244 1.00 26.16 402 GLY A N 1
ATOM 3050 C CA . GLY A 1 402 ? 28.289 -33.379 -55.944 1.00 26.16 402 GLY A CA 1
ATOM 3051 C C . GLY A 1 402 ? 28.246 -32.038 -55.190 1.00 26.16 402 GLY A C 1
ATOM 3052 O O . GLY A 1 402 ? 28.120 -32.057 -53.969 1.00 26.16 402 GLY A O 1
ATOM 3053 N N . MET A 1 403 ? 28.475 -30.896 -55.852 1.00 23.22 403 MET A N 1
ATOM 3054 C CA . MET A 1 403 ? 28.981 -29.669 -55.197 1.00 23.22 403 MET A CA 1
ATOM 3055 C C . MET A 1 403 ? 28.183 -28.408 -55.580 1.00 23.22 403 MET A C 1
ATOM 3057 O O . MET A 1 403 ? 28.136 -28.073 -56.758 1.00 23.22 403 MET A O 1
ATOM 3061 N N . ILE A 1 404 ? 27.627 -27.686 -54.593 1.00 25.70 404 ILE A N 1
ATOM 3062 C CA . ILE A 1 404 ? 27.082 -26.307 -54.690 1.00 25.70 404 ILE A CA 1
ATOM 3063 C C . ILE A 1 404 ? 27.423 -25.574 -53.358 1.00 25.70 404 ILE A C 1
ATOM 3065 O O . ILE A 1 404 ? 27.460 -26.250 -52.326 1.00 25.70 404 ILE A O 1
ATOM 3069 N N . PRO A 1 405 ? 27.782 -24.266 -53.339 1.00 27.50 405 PRO A N 1
ATOM 3070 C CA . PRO A 1 405 ? 28.696 -23.744 -52.313 1.00 27.50 405 PRO A CA 1
ATOM 3071 C C . PRO A 1 405 ? 28.076 -23.012 -51.103 1.00 27.50 405 PRO A C 1
ATOM 3073 O O . PRO A 1 405 ? 27.176 -22.193 -51.233 1.00 27.50 405 PRO A O 1
ATOM 3076 N N . ILE A 1 406 ? 28.684 -23.294 -49.945 1.00 24.25 406 ILE A N 1
ATOM 3077 C CA . ILE A 1 406 ? 29.054 -22.424 -48.805 1.00 24.25 406 ILE A CA 1
ATOM 3078 C C . ILE A 1 406 ? 28.392 -21.029 -48.706 1.00 24.25 406 ILE A C 1
ATOM 3080 O O . ILE A 1 406 ? 28.768 -20.110 -49.430 1.00 24.25 406 ILE A O 1
ATOM 3084 N N . GLU A 1 407 ? 27.625 -20.827 -47.629 1.00 26.67 407 GLU A N 1
ATOM 3085 C CA . GLU A 1 407 ? 27.637 -19.573 -46.856 1.00 26.67 407 GLU A CA 1
ATOM 3086 C C . GLU A 1 407 ? 28.169 -19.821 -45.432 1.00 26.67 407 GLU A C 1
ATOM 3088 O O . GLU A 1 407 ? 28.151 -20.940 -44.909 1.00 26.67 407 GLU A O 1
ATOM 3093 N N . THR A 1 408 ? 28.738 -18.776 -44.834 1.00 25.55 408 THR A N 1
ATOM 3094 C CA . THR A 1 408 ? 29.717 -18.890 -43.747 1.00 25.55 408 THR A CA 1
ATOM 3095 C C . THR A 1 408 ? 29.070 -19.000 -42.364 1.00 25.55 408 THR A C 1
ATOM 3097 O O . THR A 1 408 ? 28.554 -18.020 -41.830 1.00 25.55 408 THR A O 1
ATOM 3100 N N . ASN A 1 409 ? 29.202 -20.161 -41.713 1.00 25.05 409 ASN A N 1
ATOM 3101 C CA . ASN A 1 409 ? 28.918 -20.293 -40.280 1.00 25.05 409 ASN A CA 1
ATOM 3102 C C . ASN A 1 409 ? 29.941 -19.496 -39.454 1.00 25.05 409 ASN A C 1
ATOM 3104 O O . ASN A 1 409 ? 31.050 -19.966 -39.192 1.00 25.05 409 ASN A O 1
ATOM 3108 N N . ALA A 1 410 ? 29.554 -18.301 -39.006 1.00 25.44 410 ALA A N 1
ATOM 3109 C CA . ALA A 1 410 ? 30.292 -17.571 -37.985 1.00 25.44 410 ALA A CA 1
ATOM 3110 C C . ALA A 1 410 ? 30.180 -18.307 -36.639 1.00 25.44 410 ALA A C 1
ATOM 3112 O O . ALA A 1 410 ? 29.094 -18.461 -36.077 1.00 25.44 410 ALA A O 1
ATOM 3113 N N . ILE A 1 411 ? 31.323 -18.763 -36.127 1.00 25.89 411 ILE A N 1
ATOM 3114 C CA . ILE A 1 411 ? 31.445 -19.415 -34.823 1.00 25.89 411 ILE A CA 1
ATOM 3115 C C . ILE A 1 411 ? 31.092 -18.395 -33.735 1.00 25.89 411 ILE A C 1
ATOM 3117 O O . ILE A 1 411 ? 31.887 -17.506 -33.430 1.00 25.89 411 ILE A O 1
ATOM 3121 N N . VAL A 1 412 ? 29.919 -18.538 -33.113 1.00 26.92 412 VAL A N 1
ATOM 3122 C CA . VAL A 1 412 ? 29.652 -17.876 -31.831 1.00 26.92 412 VAL A CA 1
ATOM 3123 C C . VAL A 1 412 ? 30.388 -18.667 -30.758 1.00 26.92 412 VAL A C 1
ATOM 3125 O O . VAL A 1 412 ? 29.995 -19.775 -30.396 1.00 26.92 412 VAL A O 1
ATOM 3128 N N . VAL A 1 413 ? 31.494 -18.090 -30.294 1.00 24.25 413 VAL A N 1
ATOM 3129 C CA . VAL A 1 413 ? 32.289 -18.591 -29.172 1.00 24.25 413 VAL A CA 1
ATOM 3130 C C . VAL A 1 413 ? 31.385 -18.789 -27.957 1.00 24.25 413 VAL A C 1
ATOM 3132 O O . VAL A 1 413 ? 30.637 -17.889 -27.574 1.00 24.25 413 VAL A O 1
ATOM 3135 N N . ALA A 1 414 ? 31.467 -19.969 -27.342 1.00 26.73 414 ALA A N 1
ATOM 3136 C CA . ALA A 1 414 ? 30.773 -20.253 -26.097 1.00 26.73 414 ALA A CA 1
ATOM 3137 C C . ALA A 1 414 ? 31.350 -19.381 -24.970 1.00 26.73 414 ALA A C 1
ATOM 3139 O O . ALA A 1 414 ? 32.476 -19.601 -24.528 1.00 26.73 414 ALA A O 1
ATOM 3140 N N . ASN A 1 415 ? 30.564 -18.415 -24.492 1.00 25.28 415 ASN A N 1
ATOM 3141 C CA . ASN A 1 415 ? 30.797 -17.784 -23.198 1.00 25.28 415 ASN A CA 1
ATOM 3142 C C . ASN A 1 415 ? 30.011 -18.548 -22.130 1.00 25.28 415 ASN A C 1
ATOM 3144 O O . ASN A 1 415 ? 28.810 -18.773 -22.279 1.00 25.28 415 ASN A O 1
ATOM 3148 N N . ASN A 1 416 ? 30.695 -18.917 -21.047 1.00 30.83 416 ASN A N 1
ATOM 3149 C CA . ASN A 1 416 ? 30.119 -19.619 -19.902 1.00 30.83 416 ASN A CA 1
ATOM 3150 C C . ASN A 1 416 ? 29.200 -18.690 -19.088 1.00 30.83 416 ASN A C 1
ATOM 3152 O O . ASN A 1 416 ? 29.614 -18.123 -18.081 1.00 30.83 416 ASN A O 1
ATOM 3156 N N . GLY A 1 417 ? 27.951 -18.547 -19.524 1.00 29.22 417 GLY A N 1
ATOM 3157 C CA . GLY A 1 417 ? 26.838 -18.079 -18.699 1.00 29.22 417 GLY A CA 1
ATOM 3158 C C . GLY A 1 417 ? 25.793 -19.186 -18.600 1.00 29.22 417 GLY A C 1
ATOM 3159 O O . GLY A 1 417 ? 25.483 -19.808 -19.617 1.00 29.22 417 GLY A O 1
ATOM 3160 N N . ASP A 1 418 ? 25.275 -19.451 -17.395 1.00 29.77 418 ASP A N 1
ATOM 3161 C CA . ASP A 1 418 ? 24.207 -20.441 -17.189 1.00 29.77 418 ASP A CA 1
ATOM 3162 C C . ASP A 1 418 ? 23.039 -20.184 -18.168 1.00 29.77 418 ASP A C 1
ATOM 3164 O O . ASP A 1 418 ? 22.678 -19.023 -18.402 1.00 29.77 418 ASP A O 1
ATOM 3168 N N . PRO A 1 419 ? 22.427 -21.234 -18.751 1.00 33.22 419 PRO A N 1
ATOM 3169 C CA . PRO A 1 419 ? 21.329 -21.059 -19.688 1.00 33.22 419 PRO A CA 1
ATOM 3170 C C . PRO A 1 419 ? 20.169 -20.336 -18.999 1.00 33.22 419 PRO A C 1
ATOM 3172 O O . PRO A 1 419 ? 19.629 -20.812 -18.001 1.00 33.22 419 PRO A O 1
ATOM 3175 N N . PHE A 1 420 ? 19.794 -19.185 -19.565 1.00 39.25 420 PHE A N 1
ATOM 3176 C CA . PHE A 1 420 ? 18.643 -18.380 -19.159 1.00 39.25 420 PHE A CA 1
ATOM 3177 C C . PHE A 1 420 ? 17.441 -19.289 -18.883 1.00 39.25 420 PHE A C 1
ATOM 3179 O O . PHE A 1 420 ? 17.012 -20.016 -19.783 1.00 39.25 420 PHE A O 1
ATOM 3186 N N . ILE A 1 421 ? 16.917 -19.256 -17.651 1.00 40.72 421 ILE A N 1
ATOM 3187 C CA . ILE A 1 421 ? 15.817 -20.128 -17.228 1.00 40.72 421 ILE A CA 1
ATOM 3188 C C . ILE A 1 421 ? 14.578 -19.759 -18.035 1.00 40.72 421 ILE A C 1
ATOM 3190 O O . ILE A 1 421 ? 13.865 -18.801 -17.750 1.00 40.72 421 ILE A O 1
ATOM 3194 N N . LYS A 1 422 ? 14.366 -20.549 -19.084 1.00 41.19 422 LYS A N 1
ATOM 3195 C CA . LYS A 1 422 ? 13.235 -20.488 -20.000 1.00 41.19 422 LYS A CA 1
ATOM 3196 C C . LYS A 1 422 ? 12.284 -21.654 -19.724 1.00 41.19 422 LYS A C 1
ATOM 3198 O O . LYS A 1 422 ? 11.710 -22.210 -20.657 1.00 41.19 422 LYS A O 1
ATOM 3203 N N . GLU A 1 423 ? 12.148 -22.019 -18.443 1.00 43.09 423 GLU A N 1
ATOM 3204 C CA . GLU A 1 423 ? 10.959 -22.740 -17.983 1.00 43.09 423 GLU A CA 1
ATOM 3205 C C . GLU A 1 423 ? 9.721 -21.933 -18.387 1.00 43.09 423 GLU A C 1
ATOM 3207 O O . GLU A 1 423 ? 9.779 -20.707 -18.509 1.00 43.09 423 GLU A O 1
ATOM 3212 N N . GLU A 1 424 ? 8.635 -22.636 -18.691 1.00 46.62 424 GLU A N 1
ATOM 3213 C CA . GLU A 1 424 ? 7.519 -22.113 -19.475 1.00 46.62 424 GLU A CA 1
ATOM 3214 C C . GLU A 1 424 ? 6.765 -21.021 -18.704 1.00 46.62 424 GLU A C 1
ATOM 3216 O O . GLU A 1 424 ? 5.849 -21.265 -17.923 1.00 46.62 424 GLU A O 1
ATOM 3221 N N . SER A 1 425 ? 7.208 -19.780 -18.915 1.00 42.56 425 SER A N 1
ATOM 3222 C CA . SER A 1 425 ? 6.899 -18.614 -18.090 1.00 42.56 425 SER A CA 1
ATOM 3223 C C . SER A 1 425 ? 5.524 -18.009 -18.374 1.00 42.56 425 SER A C 1
ATOM 3225 O O . SER A 1 425 ? 5.380 -16.792 -18.484 1.00 42.56 425 SER A O 1
ATOM 3227 N N . TYR A 1 426 ? 4.512 -18.853 -18.550 1.00 53.22 426 TYR A N 1
ATOM 3228 C CA . TYR A 1 426 ? 3.134 -18.444 -18.768 1.00 53.22 426 TYR A CA 1
ATOM 3229 C C . TYR A 1 426 ? 2.210 -19.640 -18.513 1.00 53.22 426 TYR A C 1
ATOM 3231 O O . TYR A 1 426 ? 2.448 -20.718 -19.057 1.00 53.22 426 TYR A O 1
ATOM 3239 N N . ARG A 1 427 ? 1.098 -19.446 -17.783 1.00 51.66 427 ARG A N 1
ATOM 3240 C CA . ARG A 1 427 ? -0.116 -20.208 -18.118 1.00 51.66 427 ARG A CA 1
ATOM 3241 C C . ARG A 1 427 ? -0.479 -19.776 -19.525 1.00 51.66 427 ARG A C 1
ATOM 3243 O O . ARG A 1 427 ? -1.023 -18.686 -19.709 1.00 51.66 427 ARG A O 1
ATOM 3250 N N . GLY A 1 428 ? -0.050 -20.570 -20.501 1.00 58.53 428 GLY A N 1
ATOM 3251 C CA . GLY A 1 428 ? -0.233 -20.244 -21.901 1.00 58.53 428 GLY A CA 1
ATOM 3252 C C . GLY A 1 428 ? -1.694 -19.931 -22.180 1.00 58.53 428 GLY A C 1
ATOM 3253 O O . GLY A 1 428 ? -2.598 -20.509 -21.572 1.00 58.53 428 GLY A O 1
ATOM 3254 N N . ARG A 1 429 ? -1.941 -19.092 -23.185 1.00 69.50 429 ARG A N 1
ATOM 3255 C CA . ARG A 1 429 ? -3.254 -19.072 -23.831 1.00 69.50 429 ARG A CA 1
ATOM 3256 C C . ARG A 1 429 ? -3.630 -20.495 -24.257 1.00 69.50 429 ARG A C 1
ATOM 3258 O O . ARG A 1 429 ? -4.800 -20.842 -24.202 1.00 69.50 429 ARG A O 1
ATOM 3265 N N . SER A 1 430 ? -2.644 -21.343 -24.562 1.00 68.44 430 SER A N 1
ATOM 3266 C CA . SER A 1 430 ? -2.783 -22.797 -24.724 1.00 68.44 430 SER A CA 1
ATOM 3267 C C . SER A 1 430 ? -3.609 -23.505 -23.642 1.00 68.44 430 SER A C 1
ATOM 3269 O O . SER A 1 430 ? -4.451 -24.326 -23.996 1.00 68.44 430 SER A O 1
ATOM 3271 N N . GLU A 1 431 ? -3.460 -23.181 -22.353 1.00 70.06 431 GLU A N 1
ATOM 3272 C CA . GLU A 1 431 ? -4.129 -23.912 -21.258 1.00 70.06 431 GLU A CA 1
ATOM 3273 C C . GLU A 1 431 ? -5.667 -23.823 -21.347 1.00 70.06 431 GLU A C 1
ATOM 3275 O O . GLU A 1 431 ? -6.367 -24.731 -20.903 1.00 70.06 431 GLU A O 1
ATOM 3280 N N . TYR A 1 432 ? -6.203 -22.776 -21.993 1.00 73.25 432 TYR A N 1
ATOM 3281 C CA . TYR A 1 432 ? -7.643 -22.592 -22.219 1.00 73.25 432 TYR A CA 1
ATOM 3282 C C . TYR A 1 432 ? -8.062 -22.431 -23.697 1.00 73.25 432 TYR A C 1
ATOM 3284 O O . TYR A 1 432 ? -9.255 -22.510 -23.997 1.00 73.25 432 TYR A O 1
ATOM 3292 N N . LEU A 1 433 ? -7.126 -22.235 -24.636 1.00 73.31 433 LEU A N 1
ATOM 3293 C CA . LEU A 1 433 ? -7.396 -22.157 -26.081 1.00 73.31 433 LEU A CA 1
ATOM 3294 C C . LEU A 1 433 ? -7.151 -23.473 -26.835 1.00 73.31 433 LEU A C 1
ATOM 3296 O O . LEU A 1 433 ? -7.771 -23.663 -27.881 1.00 73.31 433 LEU A O 1
ATOM 3300 N N . SER A 1 434 ? -6.330 -24.402 -26.328 1.00 66.12 434 SER A N 1
ATOM 3301 C CA . SER A 1 434 ? -5.958 -25.642 -27.046 1.00 66.12 434 SER A CA 1
ATOM 3302 C C . SER A 1 434 ? -7.082 -26.676 -27.217 1.00 66.12 434 SER A C 1
ATOM 3304 O O . SER A 1 434 ? -6.833 -27.789 -27.674 1.00 66.12 434 SER A O 1
ATOM 3306 N N . GLY A 1 435 ? -8.323 -26.346 -26.843 1.00 71.31 435 GLY A N 1
ATOM 3307 C CA . GLY A 1 435 ? -9.411 -27.308 -26.645 1.00 71.31 435 GLY A CA 1
ATOM 3308 C C . GLY A 1 435 ? -9.699 -28.230 -27.836 1.00 71.31 435 GLY A C 1
ATOM 3309 O O . GLY A 1 435 ? -9.655 -29.446 -27.690 1.00 71.31 435 GLY A O 1
ATOM 3310 N N . SER A 1 436 ? -10.018 -27.678 -29.013 1.00 73.31 436 SER A N 1
ATOM 3311 C CA . SER A 1 436 ? -10.303 -28.479 -30.225 1.00 73.31 436 SER A CA 1
ATOM 3312 C C . SER A 1 436 ? -9.249 -28.351 -31.327 1.00 73.31 436 SER A C 1
ATOM 3314 O O . SER A 1 436 ? -9.414 -28.935 -32.394 1.00 73.31 436 SER A O 1
ATOM 3316 N N . VAL A 1 437 ? -8.208 -27.550 -31.102 1.00 74.44 437 VAL A N 1
ATOM 3317 C CA . VAL A 1 437 ? -7.093 -27.321 -32.027 1.00 74.44 437 VAL A CA 1
ATOM 3318 C C . VAL A 1 437 ? -5.835 -27.208 -31.169 1.00 74.44 437 VAL A C 1
ATOM 3320 O O . VAL A 1 437 ? -5.852 -26.401 -30.240 1.00 74.44 437 VAL A O 1
ATOM 3323 N N . PRO A 1 438 ? -4.758 -27.967 -31.441 1.00 73.00 438 PRO A N 1
ATOM 3324 C CA . PRO A 1 438 ? -3.519 -27.828 -30.690 1.00 73.00 438 PRO A CA 1
ATOM 3325 C C . PRO A 1 438 ? -2.955 -26.417 -30.894 1.00 73.00 438 PRO A C 1
ATOM 3327 O O . PRO A 1 438 ? -2.618 -26.033 -32.014 1.00 73.00 438 PRO A O 1
ATOM 3330 N N . PHE A 1 439 ? -2.871 -25.649 -29.811 1.00 69.25 439 PHE A N 1
ATOM 3331 C CA . PHE A 1 439 ? -2.232 -24.341 -29.782 1.00 69.25 439 PHE A CA 1
ATOM 3332 C C . PHE A 1 439 ? -1.027 -24.427 -28.845 1.00 69.25 439 PHE A C 1
ATOM 3334 O O . PHE A 1 439 ? -1.166 -24.600 -27.636 1.00 69.25 439 PHE A O 1
ATOM 3341 N N . ASP A 1 440 ? 0.168 -24.328 -29.411 1.00 68.00 440 ASP A N 1
ATOM 3342 C CA . ASP A 1 440 ? 1.402 -24.202 -28.646 1.00 68.00 440 ASP A CA 1
ATOM 3343 C C . ASP A 1 440 ? 1.783 -22.714 -28.590 1.00 68.00 440 ASP A C 1
ATOM 3345 O O . ASP A 1 440 ? 1.826 -22.035 -29.616 1.00 68.00 440 ASP A O 1
ATOM 3349 N N . GLU A 1 441 ? 2.079 -22.188 -27.399 1.00 70.44 441 GLU A N 1
ATOM 3350 C CA . GLU A 1 441 ? 2.521 -20.799 -27.231 1.00 70.44 441 GLU A CA 1
ATOM 3351 C C . GLU A 1 441 ? 3.845 -20.532 -27.982 1.00 70.44 441 GLU A C 1
ATOM 3353 O O . GLU A 1 441 ? 4.112 -19.397 -28.382 1.00 70.44 441 GLU A O 1
ATOM 3358 N N . ASN A 1 442 ? 4.644 -21.573 -28.270 1.00 68.12 442 ASN A N 1
ATOM 3359 C CA . ASN A 1 442 ? 5.794 -21.496 -29.175 1.00 68.12 442 ASN A CA 1
ATOM 3360 C C . ASN A 1 442 ? 5.421 -20.991 -30.578 1.00 68.12 442 ASN A C 1
ATOM 3362 O O . ASN A 1 442 ? 6.234 -20.311 -31.199 1.00 68.12 442 ASN A O 1
ATOM 3366 N N . MET A 1 443 ? 4.200 -21.255 -31.062 1.00 69.81 443 MET A N 1
ATOM 3367 C CA . MET A 1 443 ? 3.714 -20.788 -32.370 1.00 69.81 443 MET A CA 1
ATOM 3368 C C . MET A 1 443 ? 3.536 -19.265 -32.430 1.00 69.81 443 MET A C 1
ATOM 3370 O O . MET A 1 443 ? 3.472 -18.701 -33.519 1.00 69.81 443 MET A O 1
ATOM 3374 N N . VAL A 1 444 ? 3.443 -18.599 -31.272 1.00 67.44 444 VAL A N 1
ATOM 3375 C CA . VAL A 1 444 ? 3.305 -17.137 -31.159 1.00 67.44 444 VAL A CA 1
ATOM 3376 C C . VAL A 1 444 ? 4.557 -16.497 -30.545 1.00 67.44 444 VAL A C 1
ATOM 3378 O O . VAL A 1 444 ? 4.583 -15.290 -30.304 1.00 67.44 444 VAL A O 1
ATOM 3381 N N . LYS A 1 445 ? 5.632 -17.270 -30.322 1.00 64.06 445 LYS A N 1
ATOM 3382 C CA . LYS A 1 445 ? 6.932 -16.682 -29.985 1.00 64.06 445 LYS A CA 1
ATOM 3383 C C . LYS A 1 445 ? 7.413 -15.875 -31.197 1.00 64.06 445 LYS A C 1
ATOM 3385 O O . LYS A 1 445 ? 7.486 -16.437 -32.291 1.00 64.06 445 LYS A O 1
ATOM 3390 N N . PRO A 1 446 ? 7.748 -14.581 -31.034 1.00 58.44 446 PRO A N 1
ATOM 3391 C CA . PRO A 1 446 ? 8.330 -13.810 -32.120 1.00 58.44 446 PRO A CA 1
ATOM 3392 C C . PRO A 1 446 ? 9.589 -14.508 -32.640 1.00 58.44 446 PRO A C 1
ATOM 3394 O O . PRO A 1 446 ? 10.391 -15.034 -31.861 1.00 58.44 446 PRO A O 1
ATOM 3397 N N . GLY A 1 447 ? 9.767 -14.507 -33.962 1.00 57.94 447 GLY A N 1
ATOM 3398 C CA . GLY A 1 447 ? 10.996 -14.991 -34.586 1.00 57.94 447 GLY A CA 1
ATOM 3399 C C . GLY A 1 447 ? 12.209 -14.164 -34.143 1.00 57.94 447 GLY A C 1
ATOM 3400 O O . GLY A 1 447 ? 12.080 -13.135 -33.471 1.00 57.94 447 GLY A O 1
ATOM 3401 N N . ARG A 1 448 ? 13.418 -14.564 -34.564 1.00 58.06 448 ARG A N 1
ATOM 3402 C CA . ARG A 1 448 ? 14.641 -13.778 -34.284 1.00 58.06 448 ARG A CA 1
ATOM 3403 C C . ARG A 1 448 ? 14.513 -12.310 -34.721 1.00 58.06 448 ARG A C 1
ATOM 3405 O O . ARG A 1 448 ? 15.059 -11.439 -34.060 1.00 58.06 448 ARG A O 1
ATOM 3412 N N . GLU A 1 449 ? 13.742 -12.052 -35.773 1.00 53.56 449 GLU A N 1
ATOM 3413 C CA . GLU A 1 449 ? 13.470 -10.726 -36.350 1.00 53.56 449 GLU A CA 1
ATOM 3414 C C . GLU A 1 449 ? 12.534 -9.838 -35.508 1.00 53.56 449 GLU A C 1
ATOM 3416 O O . GLU A 1 449 ? 12.514 -8.626 -35.689 1.00 53.56 449 GLU A O 1
ATOM 3421 N N . THR A 1 450 ? 11.755 -10.416 -34.587 1.00 53.47 450 THR A N 1
ATOM 3422 C CA . THR A 1 450 ? 10.763 -9.702 -33.753 1.00 53.47 450 THR A CA 1
ATOM 3423 C C . THR A 1 450 ? 11.015 -9.872 -32.252 1.00 53.47 450 THR A C 1
ATOM 3425 O O . THR A 1 450 ? 10.201 -9.473 -31.419 1.00 53.47 450 THR A O 1
ATOM 3428 N N . THR A 1 451 ? 12.156 -10.458 -31.880 1.00 53.19 451 THR A N 1
ATOM 3429 C CA . THR A 1 451 ? 12.584 -10.576 -30.483 1.00 53.19 451 THR A CA 1
ATOM 3430 C C . THR A 1 451 ? 12.873 -9.184 -29.920 1.00 53.19 451 THR A C 1
ATOM 3432 O O . THR A 1 451 ? 13.884 -8.576 -30.261 1.00 53.19 451 THR A O 1
ATOM 3435 N N . TYR A 1 452 ? 12.002 -8.687 -29.036 1.00 55.16 452 TYR A N 1
ATOM 3436 C CA . TYR A 1 452 ? 12.241 -7.455 -28.281 1.00 55.16 452 TYR A CA 1
ATOM 3437 C C . TYR A 1 452 ? 13.461 -7.640 -27.368 1.00 55.16 452 TYR A C 1
ATOM 3439 O O . TYR A 1 452 ? 13.369 -8.178 -26.264 1.00 55.16 452 TYR A O 1
ATOM 3447 N N . THR A 1 453 ? 14.629 -7.209 -27.841 1.00 56.72 453 THR A N 1
ATOM 3448 C CA . THR A 1 453 ? 15.778 -6.956 -26.977 1.00 56.72 453 THR A CA 1
ATOM 3449 C C . THR A 1 453 ? 15.480 -5.696 -26.183 1.00 56.72 453 THR A C 1
ATOM 3451 O O . THR A 1 453 ? 15.230 -4.654 -26.792 1.00 56.72 453 THR A O 1
ATOM 3454 N N . ASN A 1 454 ? 15.527 -5.779 -24.852 1.00 59.88 454 ASN A N 1
ATOM 3455 C CA . ASN A 1 454 ? 15.405 -4.601 -23.996 1.00 59.88 454 ASN A CA 1
ATOM 3456 C C . ASN A 1 454 ? 16.411 -3.546 -24.498 1.00 59.88 454 ASN A C 1
ATOM 3458 O O . ASN A 1 454 ? 17.599 -3.877 -24.605 1.00 59.88 454 ASN A O 1
ATOM 3462 N N . PRO A 1 455 ? 15.974 -2.332 -24.887 1.00 60.47 455 PRO A N 1
ATOM 3463 C CA . PRO A 1 455 ? 16.893 -1.332 -25.398 1.00 60.47 455 PRO A CA 1
ATOM 3464 C C . PRO A 1 455 ? 17.927 -1.047 -24.312 1.00 60.47 455 PRO A C 1
ATOM 3466 O O . PRO A 1 455 ? 17.575 -0.784 -23.161 1.00 60.47 455 PRO A O 1
ATOM 3469 N N . LYS A 1 456 ? 19.213 -1.142 -24.671 1.00 66.81 456 LYS A N 1
ATOM 3470 C CA . LYS A 1 456 ? 20.289 -0.725 -23.770 1.00 66.81 456 LYS A CA 1
ATOM 3471 C C . LYS A 1 456 ? 20.024 0.722 -23.363 1.00 66.81 456 LYS A C 1
ATOM 3473 O O . LYS A 1 456 ? 19.614 1.512 -24.215 1.00 66.81 456 LYS A O 1
ATOM 3478 N N . ALA A 1 457 ? 20.256 1.031 -22.087 1.00 75.44 457 ALA A N 1
ATOM 3479 C CA . ALA A 1 457 ? 20.109 2.377 -21.542 1.00 75.44 457 ALA A CA 1
ATOM 3480 C C . ALA A 1 457 ? 20.735 3.397 -22.502 1.00 75.44 457 ALA A C 1
ATOM 3482 O O . ALA A 1 457 ? 21.873 3.204 -22.945 1.00 75.44 457 ALA A O 1
ATOM 3483 N N . SER A 1 458 ? 19.980 4.430 -22.883 1.00 83.06 458 SER A N 1
ATOM 3484 C CA . SER A 1 458 ? 20.481 5.414 -23.842 1.00 83.06 458 SER A CA 1
ATOM 3485 C C . SER A 1 458 ? 21.674 6.162 -23.244 1.00 83.06 458 SER A C 1
ATOM 3487 O O . SER A 1 458 ? 21.829 6.223 -22.025 1.00 83.06 458 SER A O 1
ATOM 3489 N N . GLU A 1 459 ? 22.518 6.781 -24.073 1.00 86.50 459 GLU A N 1
ATOM 3490 C CA . GLU A 1 459 ? 23.638 7.569 -23.533 1.00 86.50 459 GLU A CA 1
ATOM 3491 C C . GLU A 1 459 ? 23.138 8.714 -22.629 1.00 86.50 459 GLU A C 1
ATOM 3493 O O . GLU A 1 459 ? 23.794 9.073 -21.655 1.00 86.50 459 GLU A O 1
ATOM 3498 N N . THR A 1 460 ? 21.931 9.231 -22.886 1.00 89.75 460 THR A N 1
ATOM 3499 C CA . THR A 1 460 ? 21.249 10.202 -22.021 1.00 89.75 460 THR A CA 1
ATOM 3500 C C . THR A 1 460 ? 20.841 9.596 -20.674 1.00 89.75 460 THR A C 1
ATOM 3502 O O . THR A 1 460 ? 21.064 10.231 -19.645 1.00 89.75 460 THR A O 1
ATOM 3505 N N . ASP A 1 461 ? 20.313 8.367 -20.650 1.00 89.31 461 ASP A N 1
ATOM 3506 C CA . ASP A 1 461 ? 20.000 7.652 -19.403 1.00 89.31 461 ASP A CA 1
ATOM 3507 C C . ASP A 1 461 ? 21.275 7.361 -18.603 1.00 89.31 461 ASP A C 1
ATOM 3509 O O . ASP A 1 461 ? 21.333 7.602 -17.399 1.00 89.31 461 ASP A O 1
ATOM 3513 N N . MET A 1 462 ? 22.331 6.898 -19.278 1.00 89.31 462 MET A N 1
ATOM 3514 C CA . MET A 1 462 ? 23.629 6.624 -18.662 1.00 89.31 462 MET A CA 1
ATOM 3515 C C . MET A 1 462 ? 24.277 7.896 -18.107 1.00 89.31 462 MET A C 1
ATOM 3517 O O . MET A 1 462 ? 24.847 7.860 -17.016 1.00 89.31 462 MET A O 1
ATOM 3521 N N . GLN A 1 463 ? 24.155 9.029 -18.804 1.00 92.56 463 GLN A N 1
ATOM 3522 C CA . GLN A 1 463 ? 24.608 10.323 -18.301 1.00 92.56 463 GLN A CA 1
ATOM 3523 C C . GLN A 1 463 ? 23.795 10.768 -17.080 1.00 92.56 463 GLN A C 1
ATOM 3525 O O . GLN A 1 463 ? 24.389 11.102 -16.059 1.00 92.56 463 GLN A O 1
ATOM 3530 N N . MET A 1 464 ? 22.462 10.667 -17.124 1.00 93.50 464 MET A N 1
ATOM 3531 C CA . MET A 1 464 ? 21.603 10.939 -15.966 1.00 93.50 464 MET A CA 1
ATOM 3532 C C . MET A 1 464 ? 21.984 10.066 -14.760 1.00 93.50 464 MET A C 1
ATOM 3534 O O . MET A 1 464 ? 22.068 10.569 -13.644 1.00 93.50 464 MET A O 1
ATOM 3538 N N . LEU A 1 465 ? 22.241 8.770 -14.954 1.00 93.75 465 LEU A N 1
ATOM 3539 C CA . LEU A 1 465 ? 22.646 7.870 -13.870 1.00 93.75 465 LEU A CA 1
ATOM 3540 C C . LEU A 1 465 ? 23.998 8.259 -13.254 1.00 93.75 465 LEU A C 1
ATOM 3542 O O . LEU A 1 465 ? 24.166 8.124 -12.040 1.00 93.75 465 LEU A O 1
ATOM 3546 N N . ARG A 1 466 ? 24.942 8.769 -14.057 1.00 93.44 466 ARG A N 1
ATOM 3547 C CA . ARG A 1 466 ? 26.210 9.335 -13.567 1.00 93.44 466 ARG A CA 1
ATOM 3548 C C . ARG A 1 466 ? 25.974 10.629 -12.783 1.00 93.44 466 ARG A C 1
ATOM 3550 O O . ARG A 1 466 ? 26.406 10.715 -11.639 1.00 93.44 466 ARG A O 1
ATOM 3557 N N . ASP A 1 467 ? 25.220 11.573 -13.341 1.00 94.19 467 ASP A N 1
ATOM 3558 C CA . ASP A 1 467 ? 24.943 12.887 -12.732 1.00 94.19 467 ASP A CA 1
ATOM 3559 C C . ASP A 1 467 ? 24.104 12.797 -11.444 1.00 94.19 467 ASP A C 1
ATOM 3561 O O . ASP A 1 467 ? 24.181 13.662 -10.575 1.00 94.19 467 ASP A O 1
ATOM 3565 N N . GLN A 1 468 ? 23.297 11.743 -11.302 1.00 93.69 468 GLN A N 1
ATOM 3566 C CA . GLN A 1 468 ? 22.528 11.429 -10.092 1.00 93.69 468 GLN A CA 1
ATOM 3567 C C . GLN A 1 468 ? 23.292 10.540 -9.093 1.00 93.69 468 GLN A C 1
ATOM 3569 O O . GLN A 1 468 ? 22.709 10.096 -8.100 1.00 93.69 468 GLN A O 1
ATOM 3574 N N . GLY A 1 469 ? 24.565 10.226 -9.358 1.00 92.69 469 GLY A N 1
ATOM 3575 C CA . GLY A 1 469 ? 25.397 9.405 -8.479 1.00 92.69 469 GLY A CA 1
ATOM 3576 C C . GLY A 1 469 ? 24.878 7.975 -8.286 1.00 92.69 469 GLY A C 1
ATOM 3577 O O . GLY A 1 469 ? 25.110 7.375 -7.241 1.00 92.69 469 GLY A O 1
ATOM 3578 N N . ALA A 1 470 ? 24.143 7.403 -9.248 1.00 92.56 470 ALA A N 1
ATOM 3579 C CA . ALA A 1 470 ? 23.459 6.113 -9.086 1.00 92.56 470 ALA A CA 1
ATOM 3580 C C . ALA A 1 470 ? 24.417 4.947 -8.763 1.00 92.56 470 ALA A C 1
ATOM 3582 O O . ALA A 1 470 ? 24.060 4.018 -8.036 1.00 92.56 470 ALA A O 1
ATOM 3583 N N . TYR A 1 471 ? 25.651 5.028 -9.265 1.00 91.88 471 TYR A N 1
ATOM 3584 C CA . TYR A 1 471 ? 26.715 4.041 -9.062 1.00 91.88 471 TYR A CA 1
ATOM 3585 C C . TYR A 1 471 ? 27.623 4.328 -7.853 1.00 91.88 471 TYR A C 1
ATOM 3587 O O . TYR A 1 471 ? 28.567 3.581 -7.608 1.00 91.88 471 TYR A O 1
ATOM 3595 N N . GLU A 1 472 ? 27.364 5.395 -7.094 1.00 91.69 472 GLU A N 1
ATOM 3596 C CA . GLU A 1 472 ? 28.177 5.752 -5.933 1.00 91.69 472 GLU A CA 1
ATOM 3597 C C . GLU A 1 472 ? 27.876 4.841 -4.739 1.00 91.69 472 GLU A C 1
ATOM 3599 O O . GLU A 1 472 ? 26.724 4.666 -4.324 1.00 91.69 472 GLU A O 1
ATOM 3604 N N . LEU A 1 473 ? 28.941 4.298 -4.152 1.00 89.94 473 LEU A N 1
ATOM 3605 C CA . LEU A 1 473 ? 28.905 3.463 -2.956 1.00 89.94 473 LEU A CA 1
ATOM 3606 C C . LEU A 1 473 ? 29.496 4.243 -1.765 1.00 89.94 473 LEU A C 1
ATOM 3608 O O . LEU A 1 473 ? 30.454 4.996 -1.953 1.00 89.94 473 LEU A O 1
ATOM 3612 N N . PRO A 1 474 ? 28.979 4.063 -0.535 1.00 90.56 474 PRO A N 1
ATOM 3613 C CA . PRO A 1 474 ? 29.566 4.668 0.661 1.00 90.56 474 PRO A CA 1
ATOM 3614 C C . PRO A 1 474 ? 30.912 3.992 1.013 1.00 90.56 474 PRO A C 1
ATOM 3616 O O . PRO A 1 474 ? 31.265 2.975 0.407 1.00 90.56 474 PRO A O 1
ATOM 3619 N N . PRO A 1 475 ? 31.682 4.495 1.998 1.00 90.94 475 PRO A N 1
ATOM 3620 C CA . PRO A 1 475 ? 32.929 3.858 2.431 1.00 90.94 475 PRO A CA 1
ATOM 3621 C C . PRO A 1 475 ? 32.752 2.373 2.794 1.00 90.94 475 PRO A C 1
ATOM 3623 O O . PRO A 1 475 ? 31.713 1.978 3.321 1.00 90.94 475 PRO A O 1
ATOM 3626 N N . LEU A 1 476 ? 33.773 1.538 2.559 1.00 90.38 476 LEU A N 1
ATOM 3627 C CA . LEU A 1 476 ? 33.685 0.077 2.754 1.00 90.38 476 LEU A CA 1
ATOM 3628 C C . LEU A 1 476 ? 33.275 -0.345 4.179 1.00 90.38 476 LEU A C 1
ATOM 3630 O O . LEU A 1 476 ? 32.636 -1.381 4.343 1.00 90.38 476 LEU A O 1
ATOM 3634 N N . SER A 1 477 ? 33.609 0.444 5.203 1.00 89.94 477 SER A N 1
ATOM 3635 C CA . SER A 1 477 ? 33.132 0.239 6.579 1.00 89.94 477 SER A CA 1
ATOM 3636 C C . SER A 1 477 ? 31.609 0.377 6.684 1.00 89.94 477 SER A C 1
ATOM 3638 O O . SER A 1 477 ? 30.951 -0.504 7.229 1.00 89.94 477 SER A O 1
ATOM 3640 N N . VAL A 1 478 ? 31.046 1.431 6.089 1.00 90.38 478 VAL A N 1
ATOM 3641 C CA . VAL A 1 478 ? 29.598 1.680 6.022 1.00 90.38 478 VAL A CA 1
ATOM 3642 C C . VAL A 1 478 ? 28.897 0.601 5.194 1.00 90.38 478 VAL A C 1
ATOM 3644 O O . VAL A 1 478 ? 27.857 0.104 5.609 1.00 90.38 478 VAL A O 1
ATOM 3647 N N . GLN A 1 479 ? 29.481 0.171 4.068 1.00 91.56 479 GLN A N 1
ATOM 3648 C CA . GLN A 1 479 ? 28.937 -0.943 3.277 1.00 91.56 479 GLN A CA 1
ATOM 3649 C C . GLN A 1 479 ? 28.842 -2.239 4.099 1.00 91.56 479 GLN A C 1
ATOM 3651 O O . GLN A 1 479 ? 27.819 -2.919 4.054 1.00 91.56 479 GLN A O 1
ATOM 3656 N N . LYS A 1 480 ? 29.891 -2.569 4.868 1.00 92.00 480 LYS A N 1
ATOM 3657 C CA . LYS A 1 480 ? 29.919 -3.753 5.742 1.00 92.00 480 LYS A CA 1
ATOM 3658 C C . LYS A 1 480 ? 28.885 -3.664 6.865 1.00 92.00 480 LYS A C 1
ATOM 3660 O O . LYS A 1 480 ? 28.171 -4.636 7.083 1.00 92.00 480 LYS A O 1
ATOM 3665 N N . GLU A 1 481 ? 28.757 -2.510 7.517 1.00 91.94 481 GLU A N 1
ATOM 3666 C CA . GLU A 1 481 ? 27.765 -2.274 8.579 1.00 91.94 481 GLU A CA 1
ATOM 3667 C C . GLU A 1 481 ? 26.319 -2.371 8.059 1.00 91.94 481 GLU A C 1
ATOM 3669 O O . GLU A 1 481 ? 25.472 -3.026 8.668 1.00 91.94 481 GLU A O 1
ATOM 3674 N N . LEU A 1 482 ? 26.038 -1.783 6.891 1.00 93.31 482 LEU A N 1
ATOM 3675 C CA . LEU A 1 482 ? 24.734 -1.873 6.227 1.00 93.31 482 LEU A CA 1
ATOM 3676 C C . LEU A 1 482 ? 24.397 -3.311 5.815 1.00 93.31 482 LEU A C 1
ATOM 3678 O O . LEU A 1 482 ? 23.270 -3.761 6.018 1.00 93.31 482 LEU A O 1
ATOM 3682 N N . MET A 1 483 ? 25.373 -4.042 5.270 1.00 93.38 483 MET A N 1
ATOM 3683 C CA . MET A 1 483 ? 25.228 -5.449 4.892 1.00 93.38 483 MET A CA 1
ATOM 3684 C C . MET A 1 483 ? 25.007 -6.346 6.120 1.00 93.38 483 MET A C 1
ATOM 3686 O O . MET A 1 483 ? 24.145 -7.222 6.089 1.00 93.38 483 MET A O 1
ATOM 3690 N N . ALA A 1 484 ? 25.729 -6.110 7.220 1.00 93.88 484 ALA A N 1
ATOM 3691 C CA . ALA A 1 484 ? 25.532 -6.815 8.486 1.00 93.88 484 ALA A CA 1
ATOM 3692 C C . ALA A 1 484 ? 24.134 -6.542 9.065 1.00 93.88 484 ALA A C 1
ATOM 3694 O O . ALA A 1 484 ? 23.399 -7.484 9.353 1.00 93.88 484 ALA A O 1
ATOM 3695 N N . SER A 1 485 ? 23.728 -5.269 9.126 1.00 94.06 485 SER A N 1
ATOM 3696 C CA . SER A 1 485 ? 22.390 -4.841 9.561 1.00 94.06 485 SER A CA 1
ATOM 3697 C C . SER A 1 485 ? 21.279 -5.510 8.733 1.00 94.06 485 SER A C 1
ATOM 3699 O O . SER A 1 485 ? 20.317 -6.042 9.290 1.00 94.06 485 SER A O 1
ATOM 3701 N N . PHE A 1 486 ? 21.433 -5.556 7.403 1.00 95.31 486 PHE A N 1
ATOM 3702 C CA . PHE A 1 486 ? 20.515 -6.252 6.497 1.00 95.31 486 PHE A CA 1
ATOM 3703 C C . PHE A 1 486 ? 20.462 -7.766 6.757 1.00 95.31 486 PHE A C 1
ATOM 3705 O O . PHE A 1 486 ? 19.374 -8.327 6.902 1.00 95.31 486 PHE A O 1
ATOM 3712 N N . ASN A 1 487 ? 21.615 -8.433 6.839 1.00 94.06 487 ASN A N 1
ATOM 3713 C CA . ASN A 1 487 ? 21.691 -9.881 7.050 1.00 94.06 487 ASN A CA 1
ATOM 3714 C C . ASN A 1 487 ? 21.118 -10.306 8.410 1.00 94.06 487 ASN A C 1
ATOM 3716 O O . ASN A 1 487 ? 20.530 -11.379 8.520 1.00 94.06 487 ASN A O 1
ATOM 3720 N N . MET A 1 488 ? 21.264 -9.457 9.428 1.00 93.00 488 MET A N 1
ATOM 3721 C CA . MET A 1 488 ? 20.810 -9.715 10.790 1.00 93.00 488 MET A CA 1
ATOM 3722 C C . MET A 1 488 ? 19.302 -9.492 10.972 1.00 93.00 488 MET A C 1
ATOM 3724 O O . MET A 1 488 ? 18.654 -10.302 11.629 1.00 93.00 488 MET A O 1
ATOM 3728 N N . HIS A 1 489 ? 18.738 -8.425 10.388 1.00 93.50 489 HIS A N 1
ATOM 3729 C CA . HIS A 1 489 ? 17.365 -7.986 10.685 1.00 93.50 489 HIS A CA 1
ATOM 3730 C C . HIS A 1 489 ? 16.387 -8.026 9.497 1.00 93.50 489 HIS A C 1
ATOM 3732 O O . HIS A 1 489 ? 15.181 -8.043 9.723 1.00 93.50 489 HIS A O 1
ATOM 3738 N N . CYS A 1 490 ? 16.856 -8.077 8.244 1.00 95.00 490 CYS A N 1
ATOM 3739 C CA . CYS A 1 490 ? 15.991 -8.062 7.050 1.00 95.00 490 CYS A CA 1
ATOM 3740 C C . CYS A 1 490 ? 15.984 -9.396 6.286 1.00 95.00 490 CYS A C 1
ATOM 3742 O O . CYS A 1 490 ? 14.934 -9.827 5.796 1.00 95.00 490 CYS A O 1
ATOM 3744 N N . ALA A 1 491 ? 17.141 -10.053 6.168 1.00 93.69 491 ALA A N 1
ATOM 3745 C CA . ALA A 1 491 ? 17.296 -11.305 5.427 1.00 93.69 491 ALA A CA 1
ATOM 3746 C C . ALA A 1 491 ? 16.499 -12.500 6.003 1.00 93.69 491 ALA A C 1
ATOM 3748 O O . ALA A 1 491 ? 15.948 -13.246 5.191 1.00 93.69 491 ALA A O 1
ATOM 3749 N N . PRO A 1 492 ? 16.326 -12.682 7.334 1.00 92.69 492 PRO A N 1
ATOM 3750 C CA . PRO A 1 492 ? 15.488 -13.759 7.882 1.00 92.69 492 PRO A CA 1
ATOM 3751 C C . PRO A 1 492 ? 14.038 -13.714 7.381 1.00 92.69 492 PRO A C 1
ATOM 3753 O O . PRO A 1 492 ? 13.434 -14.740 7.080 1.00 92.69 492 PRO A O 1
ATOM 3756 N N . TRP A 1 493 ? 13.503 -12.505 7.204 1.00 94.06 493 TRP A N 1
ATOM 3757 C CA . TRP A 1 493 ? 12.152 -12.257 6.696 1.00 94.06 493 TRP A CA 1
ATOM 3758 C C . TRP A 1 493 ? 12.077 -12.185 5.163 1.00 94.06 493 TRP A C 1
ATOM 3760 O O . TRP A 1 493 ? 10.980 -12.039 4.615 1.00 94.06 493 TRP A O 1
ATOM 3770 N N . THR A 1 494 ? 13.224 -12.196 4.475 1.00 93.31 494 THR A N 1
ATOM 3771 C CA . THR A 1 494 ? 13.366 -12.026 3.016 1.00 93.31 494 THR A CA 1
ATOM 3772 C C . THR A 1 494 ? 14.601 -12.801 2.500 1.00 93.31 494 THR A C 1
ATOM 3774 O O . THR A 1 494 ? 15.589 -12.188 2.086 1.00 93.31 494 THR A O 1
ATOM 3777 N N . PRO A 1 495 ? 14.602 -14.152 2.522 1.00 94.56 495 PRO A N 1
ATOM 3778 C CA . PRO A 1 495 ? 15.763 -14.994 2.195 1.00 94.56 495 PRO A CA 1
ATOM 3779 C C . PRO A 1 495 ? 15.987 -15.131 0.672 1.00 94.56 495 PRO A C 1
ATOM 3781 O O . PRO A 1 495 ? 16.076 -16.232 0.116 1.00 94.56 495 PRO A O 1
ATOM 3784 N N . VAL A 1 496 ? 16.050 -13.982 -0.008 1.00 94.19 496 VAL A N 1
ATOM 3785 C CA . VAL A 1 496 ? 15.974 -13.813 -1.470 1.00 94.19 496 VAL A CA 1
ATOM 3786 C C . VAL A 1 496 ? 17.240 -13.236 -2.106 1.00 94.19 496 VAL A C 1
ATOM 3788 O O . VAL A 1 496 ? 17.301 -13.081 -3.322 1.00 94.19 496 VAL A O 1
ATOM 3791 N N . VAL A 1 497 ? 18.253 -12.913 -1.304 1.00 92.81 497 VAL A N 1
ATOM 3792 C CA . VAL A 1 497 ? 19.575 -12.519 -1.803 1.00 92.81 497 VAL A CA 1
ATOM 3793 C C . VAL A 1 497 ? 20.440 -13.769 -1.860 1.00 92.81 497 VAL A C 1
ATOM 3795 O O . VAL A 1 497 ? 20.688 -14.403 -0.836 1.00 92.81 497 VAL A O 1
ATOM 3798 N N . ASP A 1 498 ? 20.874 -14.148 -3.059 1.00 87.19 498 ASP A N 1
ATOM 3799 C CA . ASP A 1 498 ? 21.800 -15.262 -3.230 1.00 87.19 498 ASP A CA 1
ATOM 3800 C C . ASP A 1 498 ? 23.251 -14.777 -3.022 1.00 87.19 498 ASP A C 1
ATOM 3802 O O . ASP A 1 498 ? 23.659 -13.821 -3.693 1.00 87.19 498 ASP A O 1
ATOM 3806 N N . PRO A 1 499 ? 24.052 -15.403 -2.134 1.00 86.25 499 PRO A N 1
ATOM 3807 C CA . PRO A 1 499 ? 25.439 -15.005 -1.892 1.00 86.25 499 PRO A CA 1
ATOM 3808 C C . PRO A 1 499 ? 26.297 -14.921 -3.160 1.00 86.25 499 PRO A C 1
ATOM 3810 O O . PRO A 1 499 ? 27.183 -14.071 -3.231 1.00 86.25 499 PRO A O 1
ATOM 3813 N N . LYS A 1 500 ? 26.006 -15.729 -4.195 1.00 85.69 500 LYS A N 1
ATOM 3814 C CA . LYS A 1 500 ? 26.764 -15.713 -5.460 1.00 85.69 500 LYS A CA 1
ATOM 3815 C C . LYS A 1 500 ? 26.647 -14.384 -6.224 1.00 85.69 500 LYS A C 1
ATOM 3817 O O . LYS A 1 500 ? 27.485 -14.088 -7.065 1.00 85.69 500 LYS A O 1
ATOM 3822 N N . TRP A 1 501 ? 25.623 -13.571 -5.944 1.00 87.19 501 TRP A N 1
ATOM 3823 C CA . TRP A 1 501 ? 25.447 -12.238 -6.540 1.00 87.19 501 TRP A CA 1
ATOM 3824 C C . TRP A 1 501 ? 26.218 -11.129 -5.810 1.00 87.19 501 TRP A C 1
ATOM 3826 O O . TRP A 1 501 ? 26.249 -9.992 -6.284 1.00 87.19 501 TRP A O 1
ATOM 3836 N N . LEU A 1 502 ? 26.816 -11.446 -4.657 1.00 85.75 502 LEU A N 1
ATOM 3837 C CA . LEU A 1 502 ? 27.606 -10.528 -3.836 1.00 85.75 502 LEU A CA 1
ATOM 3838 C C . LEU A 1 502 ? 29.110 -10.844 -3.861 1.00 85.75 502 LEU A C 1
ATOM 3840 O O . LEU A 1 502 ? 29.876 -10.140 -3.198 1.00 85.75 502 LEU A O 1
ATOM 3844 N N . ASP A 1 503 ? 29.540 -11.859 -4.614 1.00 81.25 503 ASP A N 1
ATOM 3845 C CA . ASP A 1 503 ? 30.954 -12.202 -4.792 1.00 81.25 503 ASP A CA 1
ATOM 3846 C C . ASP A 1 503 ? 31.753 -11.012 -5.368 1.00 81.25 503 ASP A C 1
ATOM 3848 O O . ASP A 1 503 ? 31.238 -10.205 -6.141 1.00 81.25 503 ASP A O 1
ATOM 3852 N N . GLU A 1 504 ? 33.010 -10.884 -4.949 1.00 76.00 504 GLU A N 1
ATOM 3853 C CA . GLU A 1 504 ? 33.965 -9.866 -5.409 1.00 76.00 504 GLU A CA 1
ATOM 3854 C C . GLU A 1 504 ? 34.695 -10.297 -6.683 1.00 76.00 504 GLU A C 1
ATOM 3856 O O . GLU A 1 504 ? 35.247 -9.452 -7.383 1.00 76.00 504 GLU A O 1
ATOM 3861 N N . SER A 1 505 ? 34.655 -11.592 -7.019 1.00 74.25 505 SER A N 1
ATOM 3862 C CA . SER A 1 505 ? 35.225 -12.126 -8.261 1.00 74.25 505 SER A CA 1
ATOM 3863 C C . SER A 1 505 ? 34.463 -11.699 -9.527 1.00 74.25 505 SER A C 1
ATOM 3865 O O . SER A 1 505 ? 35.013 -11.756 -10.629 1.00 74.25 505 SER A O 1
ATOM 3867 N N . ALA A 1 506 ? 33.213 -11.248 -9.378 1.00 71.31 506 ALA A N 1
ATOM 3868 C CA . ALA A 1 506 ? 32.305 -10.882 -10.460 1.00 71.31 506 ALA A CA 1
ATOM 3869 C C . ALA A 1 506 ? 31.812 -9.424 -10.327 1.00 71.31 506 ALA A C 1
ATOM 3871 O O . ALA A 1 506 ? 31.735 -8.889 -9.218 1.00 71.31 506 ALA A O 1
ATOM 3872 N N . PRO A 1 507 ? 31.426 -8.755 -11.433 1.00 74.81 507 PRO A N 1
ATOM 3873 C CA . PRO A 1 507 ? 30.834 -7.420 -11.368 1.00 74.81 507 PRO A CA 1
ATOM 3874 C C . PRO A 1 507 ? 29.483 -7.456 -10.632 1.00 74.81 507 PRO A C 1
ATOM 3876 O O . PRO A 1 507 ? 28.467 -7.897 -11.170 1.00 74.81 507 PRO A O 1
ATOM 3879 N N . ARG A 1 508 ? 29.479 -6.976 -9.383 1.00 82.25 508 ARG A N 1
ATOM 3880 C CA . ARG A 1 508 ? 28.291 -6.898 -8.518 1.00 82.25 508 ARG A CA 1
ATOM 3881 C C . ARG A 1 508 ? 27.189 -6.041 -9.149 1.00 82.25 508 ARG A C 1
ATOM 3883 O O . ARG A 1 508 ? 27.448 -4.954 -9.665 1.00 82.25 508 ARG A O 1
ATOM 3890 N N . SER A 1 509 ? 25.934 -6.478 -9.024 1.00 89.19 509 SER A N 1
ATOM 3891 C CA . SER A 1 509 ? 24.791 -5.665 -9.452 1.00 89.19 509 SER A CA 1
ATOM 3892 C C . SER A 1 509 ? 24.628 -4.443 -8.546 1.00 89.19 509 SER A C 1
ATOM 3894 O O . SER A 1 509 ? 24.262 -4.564 -7.376 1.00 89.19 509 SER A O 1
ATOM 3896 N N . MET A 1 510 ? 24.852 -3.251 -9.104 1.00 91.44 510 MET A N 1
ATOM 3897 C CA . MET A 1 510 ? 24.678 -1.992 -8.377 1.00 91.44 510 MET A CA 1
ATOM 3898 C C . MET A 1 510 ? 23.240 -1.821 -7.863 1.00 91.44 510 MET A C 1
ATOM 3900 O O . MET A 1 510 ? 23.040 -1.396 -6.730 1.00 91.44 510 MET A O 1
ATOM 3904 N N . LEU A 1 511 ? 22.238 -2.216 -8.658 1.00 94.25 511 LEU A N 1
ATOM 3905 C CA . LEU A 1 511 ? 20.828 -2.187 -8.258 1.00 94.25 511 LEU A CA 1
ATOM 3906 C C . LEU A 1 511 ? 20.592 -3.001 -6.975 1.00 94.25 511 LEU A C 1
ATOM 3908 O O . LEU A 1 511 ? 19.944 -2.517 -6.047 1.00 94.25 511 LEU A O 1
ATOM 3912 N N . LEU A 1 512 ? 21.154 -4.213 -6.908 1.00 94.81 512 LEU A N 1
ATOM 3913 C CA . LEU A 1 512 ? 21.039 -5.081 -5.737 1.00 94.81 512 LEU A CA 1
ATOM 3914 C C . LEU A 1 512 ? 21.736 -4.474 -4.512 1.00 94.81 512 LEU A C 1
ATOM 3916 O O . LEU A 1 512 ? 21.150 -4.463 -3.433 1.00 94.81 512 LEU A O 1
ATOM 3920 N N . LEU A 1 513 ? 22.946 -3.926 -4.677 1.00 94.31 513 LEU A N 1
ATOM 3921 C CA . LEU A 1 513 ? 23.683 -3.278 -3.586 1.00 94.31 513 LEU A CA 1
ATOM 3922 C C . LEU A 1 513 ? 22.926 -2.074 -3.014 1.00 94.31 513 LEU A C 1
ATOM 3924 O O . LEU A 1 513 ? 22.728 -2.009 -1.804 1.00 94.31 513 LEU A O 1
ATOM 3928 N N . GLN A 1 514 ? 22.445 -1.157 -3.862 1.00 95.56 514 GLN A N 1
ATOM 3929 C CA . GLN A 1 514 ? 21.690 0.016 -3.404 1.00 95.56 514 GLN A CA 1
ATOM 3930 C C . GLN A 1 514 ? 20.376 -0.399 -2.703 1.00 95.56 514 GLN A C 1
ATOM 3932 O O . GLN A 1 514 ? 20.007 0.188 -1.686 1.00 95.56 514 GLN A O 1
ATOM 3937 N N . ALA A 1 515 ? 19.695 -1.451 -3.181 1.00 96.88 515 ALA A N 1
ATOM 3938 C CA . ALA A 1 515 ? 18.485 -1.980 -2.543 1.00 96.88 515 ALA A CA 1
ATOM 3939 C C . ALA A 1 515 ? 18.762 -2.667 -1.185 1.00 96.88 515 ALA A C 1
ATOM 3941 O O . ALA A 1 515 ? 17.985 -2.506 -0.242 1.00 96.88 515 ALA A O 1
ATOM 3942 N N . ILE A 1 516 ? 19.887 -3.380 -1.051 1.00 96.31 516 ILE A N 1
ATOM 3943 C CA . ILE A 1 516 ? 20.349 -3.941 0.229 1.00 96.31 516 ILE A CA 1
ATOM 3944 C C . ILE A 1 516 ? 20.729 -2.822 1.206 1.00 96.31 516 ILE A C 1
ATOM 3946 O O . ILE A 1 516 ? 20.338 -2.871 2.370 1.00 96.31 516 ILE A O 1
ATOM 3950 N N . PHE A 1 517 ? 21.444 -1.790 0.751 1.00 95.19 517 PHE A N 1
ATOM 3951 C CA . PHE A 1 517 ? 21.843 -0.655 1.588 1.00 95.19 517 PHE A CA 1
ATOM 3952 C C . PHE A 1 517 ? 20.654 0.175 2.066 1.00 95.19 517 PHE A C 1
ATOM 3954 O O . PHE A 1 517 ? 20.629 0.571 3.229 1.00 95.19 517 PHE A O 1
ATOM 3961 N N . LEU A 1 518 ? 19.624 0.357 1.236 1.00 95.25 518 LEU A N 1
ATOM 3962 C CA . LEU A 1 518 ? 18.338 0.895 1.678 1.00 95.25 518 LEU A CA 1
ATOM 3963 C C . LEU A 1 518 ? 17.777 0.081 2.854 1.00 95.25 518 LEU A C 1
ATOM 3965 O O . LEU A 1 518 ? 17.517 0.649 3.916 1.00 95.25 518 LEU A O 1
ATOM 3969 N N . ALA A 1 519 ? 17.615 -1.233 2.682 1.00 95.25 519 ALA A N 1
ATOM 3970 C CA . ALA A 1 519 ? 17.040 -2.095 3.709 1.00 95.25 519 ALA A CA 1
ATOM 3971 C C . ALA A 1 519 ? 17.891 -2.098 4.994 1.00 95.25 519 ALA A C 1
ATOM 3973 O O . ALA A 1 519 ? 17.355 -1.902 6.080 1.00 95.25 519 ALA A O 1
ATOM 3974 N N . GLY A 1 520 ? 19.216 -2.222 4.871 1.00 94.38 520 GLY A N 1
ATOM 3975 C CA . GLY A 1 520 ? 20.163 -2.143 5.985 1.00 94.38 520 GLY A CA 1
ATOM 3976 C C . GLY A 1 520 ? 20.133 -0.793 6.710 1.00 94.38 520 GLY A C 1
ATOM 3977 O O . GLY A 1 520 ? 20.125 -0.758 7.937 1.00 94.38 520 GLY A O 1
ATOM 3978 N N . SER A 1 521 ? 20.030 0.327 5.984 1.00 93.00 521 SER A N 1
ATOM 3979 C CA . SER A 1 521 ? 19.993 1.678 6.577 1.00 93.00 521 SER A CA 1
ATOM 3980 C C . SER A 1 521 ? 18.738 1.912 7.421 1.00 93.00 521 SER A C 1
ATOM 3982 O O . SER A 1 521 ? 18.776 2.639 8.411 1.00 93.00 521 SER A O 1
ATOM 3984 N N . ARG A 1 522 ? 17.633 1.240 7.072 1.00 91.50 522 ARG A N 1
ATOM 3985 C CA . ARG A 1 522 ? 16.365 1.274 7.809 1.00 91.50 522 ARG A CA 1
ATOM 3986 C C . ARG A 1 522 ? 16.375 0.450 9.095 1.00 91.50 522 ARG A C 1
ATOM 3988 O O . ARG A 1 522 ? 15.477 0.646 9.901 1.00 91.50 522 ARG A O 1
ATOM 3995 N N . VAL A 1 523 ? 17.360 -0.423 9.314 1.00 91.31 523 VAL A N 1
ATOM 3996 C CA . VAL A 1 523 ? 17.478 -1.246 10.537 1.00 91.31 523 VAL A CA 1
ATOM 3997 C C . VAL A 1 523 ? 18.799 -1.042 11.289 1.00 91.31 523 VAL A C 1
ATOM 3999 O O . VAL A 1 523 ? 18.927 -1.501 12.420 1.00 91.31 523 VAL A O 1
ATOM 4002 N N . SER A 1 524 ? 19.757 -0.297 10.729 1.00 88.38 524 SER A N 1
ATOM 4003 C CA . SER A 1 524 ? 21.036 -0.005 11.387 1.00 88.38 524 SER A CA 1
ATOM 4004 C C . SER A 1 524 ? 20.875 0.855 12.651 1.00 88.38 524 SER A C 1
ATOM 4006 O O . SER A 1 524 ? 19.918 1.630 12.809 1.00 88.38 524 SER A O 1
ATOM 4008 N N . LYS A 1 525 ? 21.851 0.701 13.555 1.00 73.75 525 LYS A N 1
ATOM 4009 C CA . LYS A 1 525 ? 22.031 1.485 14.786 1.00 73.75 525 LYS A CA 1
ATOM 4010 C C . LYS A 1 525 ? 22.715 2.832 14.542 1.00 73.75 525 LYS A C 1
ATOM 4012 O O . LYS A 1 525 ? 22.552 3.734 15.358 1.00 73.75 525 LYS A O 1
ATOM 4017 N N . ALA A 1 526 ? 23.505 2.954 13.476 1.00 61.97 526 ALA A N 1
ATOM 4018 C CA . ALA A 1 526 ? 24.317 4.135 13.222 1.00 61.97 526 ALA A CA 1
ATOM 4019 C C . ALA A 1 526 ? 23.501 5.254 12.554 1.00 61.97 526 ALA A C 1
ATOM 4021 O O . ALA A 1 526 ? 22.801 5.021 11.568 1.00 61.97 526 ALA A O 1
ATOM 4022 N N . HIS A 1 527 ? 23.661 6.491 13.034 1.00 61.53 527 HIS A N 1
ATOM 4023 C CA . HIS A 1 527 ? 23.378 7.667 12.214 1.00 61.53 527 HIS A CA 1
ATOM 4024 C C . HIS A 1 527 ? 24.473 7.754 11.146 1.00 61.53 527 HIS A C 1
ATOM 4026 O O . HIS A 1 527 ? 25.616 8.096 11.435 1.00 61.53 527 HIS A O 1
ATOM 4032 N N . LEU A 1 528 ? 24.141 7.342 9.922 1.00 63.78 528 LEU A N 1
ATOM 4033 C CA . LEU A 1 528 ? 25.086 7.290 8.812 1.00 63.78 528 LEU A CA 1
ATOM 4034 C C . LEU A 1 528 ? 25.090 8.619 8.051 1.00 63.78 528 LEU A C 1
ATOM 4036 O O . LEU A 1 528 ? 24.341 8.794 7.092 1.00 63.78 528 LEU A O 1
ATOM 4040 N N . ASP A 1 529 ? 26.006 9.515 8.424 1.00 56.97 529 ASP A N 1
ATOM 4041 C CA . ASP A 1 529 ? 26.250 10.793 7.727 1.00 56.97 529 ASP A CA 1
ATOM 4042 C C . ASP A 1 529 ? 26.557 10.618 6.222 1.00 56.97 529 ASP A C 1
ATOM 4044 O O . ASP A 1 529 ? 26.390 11.535 5.423 1.00 56.97 529 ASP A O 1
ATOM 4048 N N . TYR A 1 530 ? 26.984 9.415 5.820 1.00 54.81 530 TYR A N 1
ATOM 4049 C CA . TYR A 1 530 ? 27.376 9.053 4.454 1.00 54.81 530 TYR A CA 1
ATOM 4050 C C . TYR A 1 530 ? 26.217 8.611 3.538 1.00 54.81 530 TYR A C 1
ATOM 4052 O O . TYR A 1 530 ? 26.462 8.236 2.389 1.00 54.81 530 TYR A O 1
ATOM 4060 N N . GLY A 1 531 ? 24.965 8.638 4.007 1.00 60.72 531 GLY A N 1
ATOM 4061 C CA . GLY A 1 531 ? 23.797 8.419 3.149 1.00 60.72 531 GLY A CA 1
ATOM 4062 C C . GLY A 1 531 ? 22.519 8.093 3.916 1.00 60.72 531 GLY A C 1
ATOM 4063 O O . GLY A 1 531 ? 22.457 7.103 4.644 1.00 60.72 531 GLY A O 1
ATOM 4064 N N . SER A 1 532 ? 21.467 8.888 3.700 1.00 81.69 532 SER A N 1
ATOM 4065 C CA . SER A 1 532 ? 20.125 8.563 4.188 1.00 81.69 532 SER A CA 1
ATOM 4066 C C . SER A 1 532 ? 19.510 7.402 3.395 1.00 81.69 532 SER A C 1
ATOM 4068 O O . SER A 1 532 ? 19.889 7.123 2.253 1.00 81.69 532 SER A O 1
ATOM 4070 N N . SER A 1 533 ? 18.498 6.750 3.973 1.00 89.00 533 SER A N 1
ATOM 4071 C CA . SER A 1 533 ? 17.709 5.714 3.290 1.00 89.00 533 SER A CA 1
ATOM 4072 C C . SER A 1 533 ? 17.092 6.211 1.974 1.00 89.00 533 SER A C 1
ATOM 4074 O O . SER A 1 533 ? 17.003 5.453 1.012 1.00 89.00 533 SER A O 1
ATOM 4076 N N . GLU A 1 534 ? 16.746 7.498 1.891 1.00 91.62 534 GLU A N 1
ATOM 4077 C CA . GLU A 1 534 ? 16.285 8.169 0.671 1.00 91.62 534 GLU A CA 1
ATOM 4078 C C . GLU A 1 534 ? 17.343 8.195 -0.444 1.00 91.62 534 GLU A C 1
ATOM 4080 O O . GLU A 1 534 ? 16.999 7.977 -1.605 1.00 91.62 534 GLU A O 1
ATOM 4085 N N . VAL A 1 535 ? 18.628 8.395 -0.126 1.00 92.94 535 VAL A N 1
ATOM 4086 C CA . VAL A 1 535 ? 19.704 8.375 -1.133 1.00 92.94 535 VAL A CA 1
ATOM 4087 C C . VAL A 1 535 ? 19.838 6.977 -1.737 1.00 92.94 535 VAL A C 1
ATOM 4089 O O . VAL A 1 535 ? 19.807 6.831 -2.961 1.00 92.94 535 VAL A O 1
ATOM 4092 N N . PHE A 1 536 ? 19.916 5.937 -0.900 1.00 94.62 536 PHE A N 1
ATOM 4093 C CA . PHE A 1 536 ? 19.972 4.547 -1.370 1.00 94.62 536 PHE A CA 1
ATOM 4094 C C . PHE A 1 536 ? 18.720 4.169 -2.175 1.00 94.62 536 PHE A C 1
ATOM 4096 O O . PHE A 1 536 ? 18.832 3.578 -3.251 1.00 94.62 536 PHE A O 1
ATOM 4103 N N . TYR A 1 537 ? 17.537 4.591 -1.714 1.00 95.94 537 TYR A N 1
ATOM 4104 C CA . TYR A 1 537 ? 16.279 4.416 -2.437 1.00 95.94 537 TYR A CA 1
ATOM 4105 C C . TYR A 1 537 ? 16.297 5.073 -3.820 1.00 95.94 537 TYR A C 1
ATOM 4107 O O . TYR A 1 537 ? 15.996 4.417 -4.816 1.00 95.94 537 TYR A O 1
ATOM 4115 N N . ARG A 1 538 ? 16.676 6.353 -3.904 1.00 95.75 538 ARG A N 1
ATOM 4116 C CA . ARG A 1 538 ? 16.730 7.123 -5.153 1.00 95.75 538 ARG A CA 1
ATOM 4117 C C . ARG A 1 538 ? 17.682 6.483 -6.158 1.00 95.75 538 ARG A C 1
ATOM 4119 O O . ARG A 1 538 ? 17.293 6.288 -7.308 1.00 95.75 538 ARG A O 1
ATOM 4126 N N . ARG A 1 539 ? 18.891 6.103 -5.724 1.00 95.44 539 ARG A N 1
ATOM 4127 C CA . ARG A 1 539 ? 19.882 5.416 -6.572 1.00 95.44 539 ARG A CA 1
ATOM 4128 C C . ARG A 1 539 ? 19.347 4.071 -7.077 1.00 95.44 539 ARG A C 1
ATOM 4130 O O . ARG A 1 539 ? 19.380 3.818 -8.278 1.00 95.44 539 ARG A O 1
ATOM 4137 N N . ALA A 1 540 ? 18.775 3.245 -6.198 1.00 96.00 540 ALA A N 1
ATOM 4138 C CA . ALA A 1 540 ? 18.176 1.965 -6.578 1.00 96.00 540 ALA A CA 1
ATOM 4139 C C . ALA A 1 540 ? 16.970 2.124 -7.529 1.00 96.00 540 ALA A C 1
ATOM 4141 O O . ALA A 1 540 ? 16.893 1.419 -8.532 1.00 96.00 540 ALA A O 1
ATOM 4142 N N . LYS A 1 541 ? 16.067 3.083 -7.281 1.00 95.81 541 LYS A N 1
ATOM 4143 C CA . LYS A 1 541 ? 14.920 3.395 -8.154 1.00 95.81 541 LYS A CA 1
ATOM 4144 C C . LYS A 1 541 ? 15.376 3.820 -9.553 1.00 95.81 541 LYS A C 1
ATOM 4146 O O . LYS A 1 541 ? 14.824 3.346 -10.542 1.00 95.81 541 LYS A O 1
ATOM 4151 N N . LEU A 1 542 ? 16.399 4.673 -9.646 1.00 94.81 542 LEU A N 1
ATOM 4152 C CA . LEU A 1 542 ? 16.982 5.085 -10.924 1.00 94.81 542 LEU A CA 1
ATOM 4153 C C . LEU A 1 542 ? 17.582 3.893 -11.686 1.00 94.81 542 LEU A C 1
ATOM 4155 O O . LEU A 1 542 ? 17.273 3.702 -12.859 1.00 94.81 542 LEU A O 1
ATOM 4159 N N . LEU A 1 543 ? 18.370 3.046 -11.019 1.00 93.69 543 LEU A N 1
ATOM 4160 C CA . LEU A 1 543 ? 18.949 1.843 -11.632 1.00 93.69 543 LEU A CA 1
ATOM 4161 C C . LEU A 1 543 ? 17.886 0.821 -12.058 1.00 93.69 543 LEU A C 1
ATOM 4163 O O . LEU A 1 543 ? 18.063 0.150 -13.070 1.00 93.69 543 LEU A O 1
ATOM 4167 N N . PHE A 1 544 ? 16.779 0.716 -11.322 1.00 93.62 544 PHE A N 1
ATOM 4168 C CA . PHE A 1 544 ? 15.678 -0.186 -11.654 1.00 93.62 544 PHE A CA 1
ATOM 4169 C C . PHE A 1 544 ? 15.004 0.198 -12.980 1.00 93.62 544 PHE A C 1
ATOM 4171 O O . PHE A 1 544 ? 14.779 -0.668 -13.822 1.00 93.62 544 PHE A O 1
ATOM 4178 N N . PHE A 1 545 ? 14.708 1.488 -13.181 1.00 91.19 545 PHE A N 1
ATOM 4179 C CA . PHE A 1 545 ? 14.011 1.962 -14.382 1.00 91.19 545 PHE A CA 1
ATOM 4180 C C . PHE A 1 545 ? 14.936 2.248 -15.574 1.00 91.19 545 PHE A C 1
ATOM 4182 O O . PHE A 1 545 ? 14.532 2.012 -16.708 1.00 91.19 545 PHE A O 1
ATOM 4189 N N . PHE A 1 546 ? 16.159 2.728 -15.333 1.00 90.00 546 PHE A N 1
ATOM 4190 C CA . PHE A 1 546 ? 17.057 3.229 -16.385 1.00 90.00 546 PHE A CA 1
ATOM 4191 C C . PHE A 1 546 ? 18.386 2.468 -16.491 1.00 90.00 546 PHE A C 1
ATOM 4193 O O . PHE A 1 546 ? 19.099 2.621 -17.475 1.00 90.00 546 PHE A O 1
ATOM 4200 N N . GLY A 1 547 ? 18.745 1.639 -15.507 1.00 81.25 547 GLY A N 1
ATOM 4201 C CA . GLY A 1 547 ? 20.081 1.036 -15.395 1.00 81.25 547 GLY A CA 1
ATOM 4202 C C . GLY A 1 547 ? 20.366 -0.178 -16.283 1.00 81.25 547 GLY A C 1
ATOM 4203 O O . GLY A 1 547 ? 21.409 -0.796 -16.095 1.00 81.25 547 GLY A O 1
ATOM 4204 N N . GLY A 1 548 ? 19.469 -0.546 -17.206 1.00 67.50 548 GLY A N 1
ATOM 4205 C CA . GLY A 1 548 ? 19.636 -1.719 -18.076 1.00 67.50 548 GLY A CA 1
ATOM 4206 C C . GLY A 1 548 ? 19.601 -3.044 -17.304 1.00 67.50 548 GLY A C 1
ATOM 4207 O O . GLY A 1 548 ? 20.619 -3.703 -17.122 1.00 67.50 548 GLY A O 1
ATOM 4208 N N . CYS A 1 549 ? 18.424 -3.440 -16.813 1.00 65.75 549 CYS A N 1
ATOM 4209 C CA . CYS A 1 549 ? 18.267 -4.669 -16.032 1.00 65.75 549 CYS A CA 1
ATOM 4210 C C . CYS A 1 549 ? 18.405 -5.948 -16.888 1.00 65.75 549 CYS A C 1
ATOM 4212 O O . CYS A 1 549 ? 17.409 -6.466 -17.394 1.00 65.75 549 CYS A O 1
ATOM 4214 N N . ASP A 1 550 ? 19.621 -6.493 -16.991 1.00 69.44 550 ASP A N 1
ATOM 4215 C CA . ASP A 1 550 ? 19.905 -7.734 -17.738 1.00 69.44 550 ASP A CA 1
ATOM 4216 C C . ASP A 1 550 ? 19.395 -9.020 -17.051 1.00 69.44 550 ASP A C 1
ATOM 4218 O O . ASP A 1 550 ? 19.161 -10.030 -17.716 1.00 69.44 550 ASP A O 1
ATOM 4222 N N . ASN A 1 551 ? 19.211 -9.014 -15.723 1.00 85.25 551 ASN A N 1
ATOM 4223 C CA . ASN A 1 551 ? 18.756 -10.182 -14.957 1.00 85.25 551 ASN A CA 1
ATOM 4224 C C . ASN A 1 551 ? 17.411 -9.904 -14.248 1.00 85.25 551 ASN A C 1
ATOM 4226 O O . ASN A 1 551 ? 17.397 -9.192 -13.238 1.00 85.25 551 ASN A O 1
ATOM 4230 N N . PRO A 1 552 ? 16.289 -10.502 -14.704 1.00 88.38 552 PRO A N 1
ATOM 4231 C CA . PRO A 1 552 ? 14.968 -10.226 -14.144 1.00 88.38 552 PRO A CA 1
ATOM 4232 C C . PRO A 1 552 ? 14.798 -10.727 -12.703 1.00 88.38 552 PRO A C 1
ATOM 4234 O O . PRO A 1 552 ? 14.040 -10.120 -11.949 1.00 88.38 552 PRO A O 1
ATOM 4237 N N . LEU A 1 553 ? 15.517 -11.777 -12.277 1.00 91.44 553 LEU A N 1
ATOM 4238 C CA . LEU A 1 553 ? 15.486 -12.231 -10.880 1.00 91.44 553 LEU A CA 1
ATOM 4239 C C . LEU A 1 553 ? 16.087 -11.172 -9.953 1.00 91.44 553 LEU A C 1
ATOM 4241 O O . LEU A 1 553 ? 15.512 -10.886 -8.906 1.00 91.44 553 LEU A O 1
ATOM 4245 N N . ILE A 1 554 ? 17.192 -10.539 -10.360 1.00 92.38 554 ILE A N 1
ATOM 4246 C CA . ILE A 1 554 ? 17.802 -9.448 -9.590 1.00 92.38 554 ILE A CA 1
ATOM 4247 C C . ILE A 1 554 ? 16.861 -8.238 -9.534 1.00 92.38 554 ILE A C 1
ATOM 4249 O O . ILE A 1 554 ? 16.720 -7.644 -8.469 1.00 92.38 554 ILE A O 1
ATOM 4253 N N . SER A 1 555 ? 16.157 -7.903 -10.621 1.00 93.88 555 SER A N 1
ATOM 4254 C CA . SER A 1 555 ? 15.141 -6.840 -10.605 1.00 93.88 555 SER A CA 1
ATOM 4255 C C . SER A 1 555 ? 13.982 -7.151 -9.655 1.00 93.88 555 SER A C 1
ATOM 4257 O O . SER A 1 555 ? 13.592 -6.286 -8.876 1.00 93.88 555 SER A O 1
ATOM 4259 N N . ILE A 1 556 ? 13.455 -8.381 -9.666 1.00 95.94 556 ILE A N 1
ATOM 4260 C CA . ILE A 1 556 ? 12.373 -8.808 -8.760 1.00 95.94 556 ILE A CA 1
ATOM 4261 C C . ILE A 1 556 ? 12.844 -8.773 -7.304 1.00 95.94 556 ILE A C 1
ATOM 4263 O O . ILE A 1 556 ? 12.114 -8.290 -6.444 1.00 95.94 556 ILE A O 1
ATOM 4267 N N . VAL A 1 557 ? 14.068 -9.224 -7.021 1.00 96.69 557 VAL A N 1
ATOM 4268 C CA . VAL A 1 557 ? 14.670 -9.166 -5.681 1.00 96.69 557 VAL A CA 1
ATOM 4269 C C . VAL A 1 557 ? 14.896 -7.723 -5.235 1.00 96.69 557 VAL A C 1
ATOM 4271 O O . VAL A 1 557 ? 14.528 -7.371 -4.118 1.00 96.69 557 VAL A O 1
ATOM 4274 N N . ALA A 1 558 ? 15.417 -6.856 -6.102 1.00 96.62 558 ALA A N 1
ATOM 4275 C CA . ALA A 1 558 ? 15.599 -5.442 -5.795 1.00 96.62 558 ALA A CA 1
ATOM 4276 C C . ALA A 1 558 ? 14.258 -4.737 -5.542 1.00 96.62 558 ALA A C 1
ATOM 4278 O O . ALA A 1 558 ? 14.127 -4.049 -4.537 1.00 96.62 558 ALA A O 1
ATOM 4279 N N . ALA A 1 559 ? 13.231 -4.970 -6.366 1.00 96.44 559 ALA A N 1
ATOM 4280 C CA . ALA A 1 559 ? 11.872 -4.485 -6.114 1.00 96.44 559 ALA A CA 1
ATOM 4281 C C . ALA A 1 559 ? 11.290 -5.056 -4.807 1.00 96.44 559 ALA A C 1
ATOM 4283 O O . ALA A 1 559 ? 10.690 -4.322 -4.024 1.00 96.44 559 ALA A O 1
ATOM 4284 N N . CYS A 1 560 ? 11.540 -6.336 -4.513 1.00 96.44 560 CYS A N 1
ATOM 4285 C CA . CYS A 1 560 ? 11.163 -6.950 -3.244 1.00 96.44 560 CYS A CA 1
ATOM 4286 C C . CYS A 1 560 ? 11.856 -6.285 -2.045 1.00 96.44 560 CYS A C 1
ATOM 4288 O O . CYS A 1 560 ? 11.249 -6.238 -0.984 1.00 96.44 560 CYS A O 1
ATOM 4290 N N . LEU A 1 561 ? 13.078 -5.754 -2.190 1.00 96.94 561 LEU A N 1
ATOM 4291 C CA . LEU A 1 561 ? 13.815 -5.027 -1.144 1.00 96.94 561 LEU A CA 1
ATOM 4292 C C . LEU A 1 561 ? 13.489 -3.524 -1.085 1.00 96.94 561 LEU A C 1
ATOM 4294 O O . LEU A 1 561 ? 13.500 -2.935 -0.006 1.00 96.94 561 LEU A O 1
ATOM 4298 N N . LEU A 1 562 ? 13.110 -2.895 -2.198 1.00 96.12 562 LEU A N 1
ATOM 4299 C CA . LEU A 1 562 ? 12.682 -1.489 -2.242 1.00 96.12 562 LEU A CA 1
ATOM 4300 C C . LEU A 1 562 ? 11.433 -1.221 -1.380 1.00 96.12 562 LEU A C 1
ATOM 4302 O O . LEU A 1 562 ? 11.187 -0.085 -0.970 1.00 96.12 562 LEU A O 1
ATOM 4306 N N . HIS A 1 563 ? 10.709 -2.278 -0.991 1.00 92.44 563 HIS A N 1
ATOM 4307 C CA . HIS A 1 563 ? 9.619 -2.216 -0.018 1.00 92.44 563 HIS A CA 1
ATOM 4308 C C . HIS A 1 563 ? 10.018 -1.612 1.342 1.00 92.44 563 HIS A C 1
ATOM 4310 O O . HIS A 1 563 ? 9.145 -1.072 2.025 1.00 92.44 563 HIS A O 1
ATOM 4316 N N . TRP A 1 564 ? 11.302 -1.667 1.724 1.00 93.38 564 TRP A N 1
ATOM 4317 C CA . TRP A 1 564 ? 11.825 -1.081 2.964 1.00 93.38 564 TRP A CA 1
ATOM 4318 C C . TRP A 1 564 ? 11.886 0.461 2.939 1.00 93.38 564 TRP A C 1
ATOM 4320 O O . TRP A 1 564 ? 12.238 1.061 3.949 1.00 93.38 564 TRP A O 1
ATOM 4330 N N . TYR A 1 565 ? 11.545 1.150 1.840 1.00 92.31 565 TYR A N 1
ATOM 4331 C CA . TYR A 1 565 ? 11.542 2.620 1.843 1.00 92.31 565 TYR A CA 1
ATOM 4332 C C . TYR A 1 565 ? 10.304 3.236 2.512 1.00 92.31 565 TYR A C 1
ATOM 4334 O O . TYR A 1 565 ? 10.475 4.051 3.411 1.00 92.31 565 TYR A O 1
ATOM 4342 N N . ASN A 1 566 ? 9.095 2.854 2.090 1.00 90.69 566 ASN A N 1
ATOM 4343 C CA . ASN A 1 566 ? 7.780 3.285 2.605 1.00 90.69 566 ASN A CA 1
ATOM 4344 C C . ASN A 1 566 ? 7.702 4.695 3.255 1.00 90.69 566 ASN A C 1
ATOM 4346 O O . ASN A 1 566 ? 7.583 4.804 4.478 1.00 90.69 566 ASN A O 1
ATOM 4350 N N . PRO A 1 567 ? 7.747 5.778 2.457 1.00 87.56 567 PRO A N 1
ATOM 4351 C CA . PRO A 1 567 ? 7.845 7.146 2.965 1.00 87.56 567 PRO A CA 1
ATOM 4352 C C . PRO A 1 567 ? 6.502 7.761 3.389 1.00 87.56 567 PRO A C 1
ATOM 4354 O O . PRO A 1 567 ? 6.504 8.842 3.961 1.00 87.56 567 PRO A O 1
ATOM 4357 N N . VAL A 1 568 ? 5.364 7.125 3.098 1.00 85.38 568 VAL A N 1
ATOM 4358 C CA . VAL A 1 568 ? 4.021 7.664 3.384 1.00 85.38 568 VAL A CA 1
ATOM 4359 C C . VAL A 1 568 ? 3.081 6.583 3.919 1.00 85.38 568 VAL A C 1
ATOM 4361 O O . VAL A 1 568 ? 3.345 5.382 3.772 1.00 85.38 568 VAL A O 1
ATOM 4364 N N . GLY A 1 569 ? 1.994 7.012 4.562 1.00 80.81 569 GLY A N 1
ATOM 4365 C CA . GLY A 1 569 ? 0.939 6.134 5.062 1.00 80.81 569 GLY A CA 1
ATOM 4366 C C . GLY A 1 569 ? -0.026 5.640 3.969 1.00 80.81 569 GLY A C 1
ATOM 4367 O O . GLY A 1 569 ? 0.057 6.065 2.814 1.00 80.81 569 GLY A O 1
ATOM 4368 N N . PRO A 1 570 ? -0.941 4.709 4.300 1.00 83.69 570 PRO A N 1
ATOM 4369 C CA . PRO A 1 570 ? -1.980 4.223 3.385 1.00 83.69 570 PRO A CA 1
ATOM 4370 C C . PRO A 1 570 ? -2.995 5.288 2.935 1.00 83.69 570 PRO A C 1
ATOM 4372 O O . PRO A 1 570 ? -3.725 5.042 1.971 1.00 83.69 570 PRO A O 1
ATOM 4375 N N . GLU A 1 571 ? -3.058 6.430 3.617 1.00 83.38 571 GLU A N 1
ATOM 4376 C CA . GLU A 1 571 ? -3.857 7.608 3.278 1.00 83.38 571 GLU A CA 1
ATOM 4377 C C . GLU A 1 571 ? -3.388 8.317 1.995 1.00 83.38 571 GLU A C 1
ATOM 4379 O O . GLU A 1 571 ? -4.214 8.887 1.281 1.00 83.38 571 GLU A O 1
ATOM 4384 N N . ASP A 1 572 ? -2.098 8.218 1.659 1.00 84.38 572 ASP A N 1
ATOM 4385 C CA . ASP A 1 572 ? -1.495 8.914 0.524 1.00 84.38 572 ASP A CA 1
ATOM 4386 C C . ASP A 1 572 ? -1.347 8.018 -0.716 1.00 84.38 572 ASP A C 1
ATOM 4388 O O . ASP A 1 572 ? -1.093 6.806 -0.658 1.00 84.38 572 ASP A O 1
ATOM 4392 N N . VAL A 1 573 ? -1.456 8.637 -1.894 1.00 86.69 573 VAL A N 1
ATOM 4393 C CA . VAL A 1 573 ? -1.198 7.976 -3.179 1.00 86.69 573 VAL A CA 1
ATOM 4394 C C . VAL A 1 573 ? 0.268 8.178 -3.556 1.00 86.69 573 VAL A C 1
ATOM 4396 O O . VAL A 1 573 ? 0.664 9.258 -3.984 1.00 86.69 573 VAL A O 1
ATOM 4399 N N . SER A 1 574 ? 1.083 7.126 -3.435 1.00 88.88 574 SER A N 1
ATOM 4400 C CA . SER A 1 574 ? 2.491 7.164 -3.847 1.00 88.88 574 SER A CA 1
ATOM 4401 C C . SER A 1 574 ? 2.983 5.849 -4.458 1.00 88.88 574 SER A C 1
ATOM 4403 O O . SER A 1 574 ? 2.683 4.747 -3.980 1.00 88.88 574 SER A O 1
ATOM 4405 N N . THR A 1 575 ? 3.807 5.994 -5.502 1.00 93.00 575 THR A N 1
ATOM 4406 C CA . THR A 1 575 ? 4.541 4.898 -6.161 1.00 93.00 575 THR A CA 1
ATOM 4407 C C . THR A 1 575 ? 5.720 4.377 -5.333 1.00 93.00 575 THR A C 1
ATOM 4409 O O . THR A 1 575 ? 6.267 3.328 -5.663 1.00 93.00 575 THR A O 1
ATOM 4412 N N . ASP A 1 576 ? 6.074 5.063 -4.244 1.00 92.44 576 ASP A N 1
ATOM 4413 C CA . ASP A 1 576 ? 7.225 4.756 -3.388 1.00 92.44 576 ASP A CA 1
ATOM 4414 C C . ASP A 1 576 ? 6.856 3.924 -2.140 1.00 92.44 576 ASP A C 1
ATOM 4416 O O . ASP A 1 576 ? 7.712 3.580 -1.323 1.00 92.44 576 ASP A O 1
ATOM 4420 N N . THR A 1 577 ? 5.572 3.582 -1.986 1.00 92.69 577 THR A N 1
ATOM 4421 C CA . THR A 1 577 ? 5.045 2.739 -0.896 1.00 92.69 577 THR A CA 1
ATOM 4422 C C . THR A 1 577 ? 5.482 1.277 -1.018 1.00 92.69 577 THR A C 1
ATOM 4424 O O . THR A 1 577 ? 5.671 0.767 -2.127 1.00 92.69 577 THR A O 1
ATOM 4427 N N . SER A 1 578 ? 5.547 0.541 0.103 1.00 92.75 578 SER A N 1
ATOM 4428 C CA . SER A 1 578 ? 5.862 -0.900 0.088 1.00 92.75 578 SER A CA 1
ATOM 4429 C C . SER A 1 578 ? 4.937 -1.682 -0.847 1.00 92.75 578 SER A C 1
ATOM 4431 O O . SER A 1 578 ? 5.390 -2.541 -1.599 1.00 92.75 578 SER A O 1
ATOM 4433 N N . GLY A 1 579 ? 3.638 -1.361 -0.839 1.00 93.00 579 GLY A N 1
ATOM 4434 C CA . GLY A 1 579 ? 2.653 -2.029 -1.689 1.00 93.00 579 GLY A CA 1
ATOM 4435 C C . GLY A 1 579 ? 2.842 -1.754 -3.180 1.00 93.00 579 GLY A C 1
ATOM 4436 O O . GLY A 1 579 ? 2.515 -2.612 -3.992 1.00 93.00 579 GLY A O 1
ATOM 4437 N N . SER A 1 580 ? 3.375 -0.589 -3.559 1.00 93.88 580 SER A N 1
ATOM 4438 C CA . SER A 1 580 ? 3.719 -0.294 -4.955 1.00 93.88 580 SER A CA 1
ATOM 4439 C C . SER A 1 580 ? 4.841 -1.215 -5.440 1.00 93.88 580 SER A C 1
ATOM 4441 O O . SER A 1 580 ? 4.675 -1.930 -6.427 1.00 93.88 580 SER A O 1
ATOM 4443 N N . TRP A 1 581 ? 5.938 -1.291 -4.684 1.00 95.94 581 TRP A N 1
ATOM 4444 C CA . TRP A 1 581 ? 7.092 -2.122 -5.029 1.00 95.94 581 TRP A CA 1
ATOM 4445 C C . TRP A 1 581 ? 6.793 -3.620 -5.051 1.00 95.94 581 TRP A C 1
ATOM 4447 O O . TRP A 1 581 ? 7.217 -4.306 -5.979 1.00 95.94 581 TRP A O 1
ATOM 4457 N N . ILE A 1 582 ? 6.007 -4.123 -4.096 1.00 96.38 582 ILE A N 1
ATOM 4458 C CA . ILE A 1 582 ? 5.613 -5.538 -4.067 1.00 96.38 582 ILE A CA 1
ATOM 4459 C C . ILE A 1 582 ? 4.656 -5.886 -5.215 1.00 96.38 582 ILE A C 1
ATOM 4461 O O . ILE A 1 582 ? 4.812 -6.949 -5.812 1.00 96.38 582 ILE A O 1
ATOM 4465 N N . ARG A 1 583 ? 3.753 -4.980 -5.626 1.00 95.56 583 ARG A N 1
ATOM 4466 C CA . ARG A 1 583 ? 2.950 -5.171 -6.850 1.00 95.56 583 ARG A CA 1
ATOM 4467 C C . ARG A 1 583 ? 3.807 -5.189 -8.115 1.00 95.56 583 ARG A C 1
ATOM 4469 O O . ARG A 1 583 ? 3.574 -6.028 -8.979 1.00 95.56 583 ARG A O 1
ATOM 4476 N N . THR A 1 584 ? 4.814 -4.320 -8.220 1.00 95.88 584 THR A N 1
ATOM 4477 C CA . THR A 1 584 ? 5.775 -4.335 -9.338 1.00 95.88 584 THR A CA 1
ATOM 4478 C C . THR A 1 584 ? 6.563 -5.647 -9.374 1.00 95.88 584 THR A C 1
ATOM 4480 O O . THR A 1 584 ? 6.631 -6.294 -10.419 1.00 95.88 584 THR A O 1
ATOM 4483 N N . ALA A 1 585 ? 7.092 -6.090 -8.229 1.00 96.56 585 ALA A N 1
ATOM 4484 C CA . ALA A 1 585 ? 7.808 -7.357 -8.108 1.00 96.56 585 ALA A CA 1
ATOM 4485 C C . ALA A 1 585 ? 6.911 -8.561 -8.451 1.00 96.56 585 ALA A C 1
ATOM 4487 O O . ALA A 1 585 ? 7.327 -9.431 -9.211 1.00 96.56 585 ALA A O 1
ATOM 4488 N N . GLY A 1 586 ? 5.662 -8.576 -7.969 1.00 95.31 586 GLY A N 1
ATOM 4489 C CA . GLY A 1 586 ? 4.654 -9.585 -8.301 1.00 95.31 586 GLY A CA 1
ATOM 4490 C C . GLY A 1 586 ? 4.317 -9.618 -9.794 1.00 95.31 586 GLY A C 1
ATOM 4491 O O . GLY A 1 586 ? 4.340 -10.681 -10.407 1.00 95.31 586 GLY A O 1
ATOM 4492 N N . ALA A 1 587 ? 4.091 -8.460 -10.421 1.00 93.56 587 ALA A N 1
ATOM 4493 C CA . ALA A 1 587 ? 3.819 -8.370 -11.856 1.00 93.56 587 ALA A CA 1
ATOM 4494 C C . ALA A 1 587 ? 4.986 -8.893 -12.715 1.00 93.56 587 ALA A C 1
ATOM 4496 O O . ALA A 1 587 ? 4.756 -9.528 -13.745 1.00 93.56 587 ALA A O 1
ATOM 4497 N N . MET A 1 588 ? 6.236 -8.663 -12.301 1.00 93.00 588 MET A N 1
ATOM 4498 C CA . MET A 1 588 ? 7.418 -9.246 -12.950 1.00 93.00 588 MET A CA 1
ATOM 4499 C C . MET A 1 588 ? 7.546 -10.753 -12.669 1.00 93.00 588 MET A C 1
ATOM 4501 O O . MET A 1 588 ? 7.836 -11.523 -13.582 1.00 93.00 588 MET A O 1
ATOM 4505 N N . ALA A 1 589 ? 7.263 -11.194 -11.441 1.00 93.12 589 ALA A N 1
ATOM 4506 C CA . ALA A 1 589 ? 7.257 -12.602 -11.046 1.00 93.12 589 ALA A CA 1
ATOM 4507 C C . ALA A 1 589 ? 6.229 -13.435 -11.836 1.00 93.12 589 ALA A C 1
ATOM 4509 O O . ALA A 1 589 ? 6.531 -14.559 -12.241 1.00 93.12 589 ALA A O 1
ATOM 4510 N N . PHE A 1 590 ? 5.048 -12.879 -12.129 1.00 90.25 590 PHE A N 1
ATOM 4511 C CA . PHE A 1 590 ? 4.078 -13.510 -13.026 1.00 90.25 590 PHE A CA 1
ATOM 4512 C C . PHE A 1 590 ? 4.615 -13.645 -14.460 1.00 90.25 590 PHE A C 1
ATOM 4514 O O . PHE A 1 590 ? 4.526 -14.734 -15.024 1.00 90.25 590 PHE A O 1
ATOM 4521 N N . GLN A 1 591 ? 5.234 -12.594 -15.016 1.00 86.50 591 GLN A N 1
ATOM 4522 C CA . GLN A 1 591 ? 5.793 -12.593 -16.381 1.00 86.50 591 GLN A CA 1
ATOM 4523 C C . GLN A 1 591 ? 6.909 -13.625 -16.604 1.00 86.50 591 GLN A C 1
ATOM 4525 O O . GLN A 1 591 ? 7.037 -14.140 -17.710 1.00 86.50 591 GLN A O 1
ATOM 4530 N N . ILE A 1 592 ? 7.714 -13.927 -15.578 1.00 85.56 592 ILE A N 1
ATOM 4531 C CA . ILE A 1 592 ? 8.793 -14.927 -15.671 1.00 85.56 592 ILE A CA 1
ATOM 4532 C C . ILE A 1 592 ? 8.425 -16.298 -15.074 1.00 85.56 592 ILE A C 1
ATOM 4534 O O . ILE A 1 592 ? 9.296 -17.147 -14.922 1.00 85.56 592 ILE A O 1
ATOM 4538 N N . GLY A 1 593 ? 7.155 -16.538 -14.728 1.00 86.31 593 GLY A N 1
ATOM 4539 C CA . GLY A 1 593 ? 6.718 -17.849 -14.233 1.00 86.31 593 GLY A CA 1
ATOM 4540 C C . GLY A 1 593 ? 7.174 -18.208 -12.812 1.00 86.31 593 GLY A C 1
ATOM 4541 O O . GLY A 1 593 ? 7.185 -19.382 -12.466 1.00 86.31 593 GLY A O 1
ATOM 4542 N N . LEU A 1 594 ? 7.515 -17.246 -11.944 1.00 91.44 594 LEU A N 1
ATOM 4543 C CA . LEU A 1 594 ? 7.816 -17.550 -10.529 1.00 91.44 594 LEU A CA 1
ATOM 4544 C C . LEU A 1 594 ? 6.599 -18.042 -9.738 1.00 91.44 594 LEU A C 1
ATOM 4546 O O . LEU A 1 594 ? 6.775 -18.658 -8.696 1.00 91.44 594 LEU A O 1
ATOM 4550 N N . HIS A 1 595 ? 5.389 -17.792 -10.238 1.00 91.06 595 HIS A N 1
ATOM 4551 C CA . HIS A 1 595 ? 4.143 -18.359 -9.724 1.00 91.06 595 HIS A CA 1
ATOM 4552 C C . HIS A 1 595 ? 3.954 -19.843 -10.089 1.00 91.06 595 HIS A C 1
ATOM 4554 O O . HIS A 1 595 ? 2.931 -20.420 -9.706 1.00 91.06 595 HIS A O 1
ATOM 4560 N N . LYS A 1 596 ? 4.904 -20.439 -10.829 1.00 87.31 596 LYS A N 1
ATOM 4561 C CA . LYS A 1 596 ? 4.918 -21.847 -11.227 1.00 87.31 596 LYS A CA 1
ATOM 4562 C C . LYS A 1 596 ? 5.958 -22.658 -10.469 1.00 87.31 596 LYS A C 1
ATOM 4564 O O . LYS A 1 596 ? 7.106 -22.222 -10.335 1.00 87.31 596 LYS A O 1
ATOM 4569 N N . GLU A 1 597 ? 5.541 -23.830 -9.994 1.00 87.81 597 GLU A N 1
ATOM 4570 C CA . GLU A 1 597 ? 6.398 -24.780 -9.290 1.00 87.81 597 GLU A CA 1
ATOM 4571 C C . GLU A 1 597 ? 7.585 -25.176 -10.190 1.00 87.81 597 GLU A C 1
ATOM 4573 O O . GLU A 1 597 ? 7.380 -25.711 -11.283 1.00 87.81 597 GLU A O 1
ATOM 4578 N N . PRO A 1 598 ? 8.832 -24.889 -9.776 1.00 87.81 598 PRO A N 1
ATOM 4579 C CA . PRO A 1 598 ? 10.018 -25.239 -10.551 1.00 87.81 598 PRO A CA 1
ATOM 4580 C C . PRO A 1 598 ? 10.188 -26.757 -10.659 1.00 87.81 598 PRO A C 1
ATOM 4582 O O . PRO A 1 598 ? 9.843 -27.505 -9.740 1.00 87.81 598 PRO A O 1
ATOM 4585 N N . SER A 1 599 ? 10.810 -27.212 -11.750 1.00 85.75 599 SER A N 1
ATOM 4586 C CA . SER A 1 599 ? 11.111 -28.634 -11.949 1.00 85.75 599 SER A CA 1
ATOM 4587 C C . SER A 1 599 ? 11.860 -29.231 -10.741 1.00 85.75 599 SER A C 1
ATOM 4589 O O . SER A 1 599 ? 12.792 -28.587 -10.243 1.00 85.75 599 SER A O 1
ATOM 4591 N N . PRO A 1 600 ? 11.547 -30.466 -10.287 1.00 83.81 600 PRO A N 1
ATOM 4592 C CA . PRO A 1 600 ? 12.257 -31.118 -9.179 1.00 83.81 600 PRO A CA 1
ATOM 4593 C C . PRO A 1 600 ? 13.778 -31.198 -9.376 1.00 83.81 600 PRO A C 1
ATOM 4595 O O . PRO A 1 600 ? 14.530 -31.165 -8.407 1.00 83.81 600 PRO A O 1
ATOM 4598 N N . ASN A 1 601 ? 14.229 -31.246 -10.634 1.00 84.62 601 ASN A N 1
ATOM 4599 C CA . ASN A 1 601 ? 15.643 -31.295 -11.005 1.00 84.62 601 ASN A CA 1
ATOM 4600 C C . ASN A 1 601 ? 16.282 -29.900 -11.188 1.00 84.62 601 ASN A C 1
ATOM 4602 O O . ASN A 1 601 ? 17.464 -29.820 -11.533 1.00 84.62 601 ASN A O 1
ATOM 4606 N N . SER A 1 602 ? 15.541 -28.796 -11.007 1.00 86.06 602 SER A N 1
ATOM 4607 C CA . SER A 1 602 ? 16.099 -27.453 -11.195 1.00 86.06 602 SER A CA 1
ATOM 4608 C C . SER A 1 602 ? 17.040 -27.068 -10.055 1.00 86.06 602 SER A C 1
ATOM 4610 O O . SER A 1 602 ? 16.673 -27.072 -8.878 1.00 86.06 602 SER A O 1
ATOM 4612 N N . ARG A 1 603 ? 18.251 -26.628 -10.420 1.00 83.06 603 ARG A N 1
ATOM 4613 C CA . ARG A 1 603 ? 19.299 -26.179 -9.484 1.00 83.06 603 ARG A CA 1
ATOM 4614 C C . ARG A 1 603 ? 18.888 -24.968 -8.640 1.00 83.06 603 ARG A C 1
ATOM 4616 O O . ARG A 1 603 ? 19.514 -24.718 -7.614 1.00 83.06 603 ARG A O 1
ATOM 4623 N N . ASP A 1 604 ? 17.879 -24.209 -9.064 1.00 86.19 604 ASP A N 1
ATOM 4624 C CA . ASP A 1 604 ? 17.396 -23.005 -8.381 1.00 86.19 604 ASP A CA 1
ATOM 4625 C C . ASP A 1 604 ? 16.013 -23.168 -7.720 1.00 86.19 604 ASP A C 1
ATOM 4627 O O . ASP A 1 604 ? 15.483 -22.193 -7.182 1.00 86.19 604 ASP A O 1
ATOM 4631 N N . ARG A 1 605 ? 15.450 -24.388 -7.690 1.00 89.69 605 ARG A N 1
ATOM 4632 C CA . ARG A 1 605 ? 14.117 -24.691 -7.131 1.00 89.69 605 ARG A CA 1
ATOM 4633 C C . ARG A 1 605 ? 13.868 -24.037 -5.772 1.00 89.69 605 ARG A C 1
ATOM 4635 O O . ARG A 1 605 ? 12.913 -23.274 -5.615 1.00 89.69 605 ARG A O 1
ATOM 4642 N N . GLY A 1 606 ? 14.768 -24.273 -4.817 1.00 92.12 606 GLY A N 1
ATOM 4643 C CA . GLY A 1 606 ? 14.645 -23.709 -3.474 1.00 92.12 606 GLY A CA 1
ATOM 4644 C C . GLY A 1 606 ? 14.722 -22.181 -3.454 1.00 92.12 606 GLY A C 1
ATOM 4645 O O . GLY A 1 606 ? 13.972 -21.530 -2.732 1.00 92.12 606 GLY A O 1
ATOM 4646 N N . PHE A 1 607 ? 15.560 -21.577 -4.304 1.00 93.56 607 PHE A N 1
ATOM 4647 C CA . PHE A 1 607 ? 15.618 -20.120 -4.444 1.00 93.56 607 PHE A CA 1
ATOM 4648 C C . PHE A 1 607 ? 14.291 -19.550 -4.967 1.00 93.56 607 PHE A C 1
ATOM 4650 O O . PHE A 1 607 ? 13.758 -18.608 -4.379 1.00 93.56 607 PHE A O 1
ATOM 4657 N N . ARG A 1 608 ? 13.724 -20.141 -6.027 1.00 93.31 608 ARG A N 1
ATOM 4658 C CA . ARG A 1 608 ? 12.465 -19.678 -6.631 1.00 93.31 608 ARG A CA 1
ATOM 4659 C C . ARG A 1 608 ? 11.283 -19.788 -5.681 1.00 93.31 608 ARG A C 1
ATOM 4661 O O . ARG A 1 608 ? 10.538 -18.819 -5.558 1.00 93.31 608 ARG A O 1
ATOM 4668 N N . ARG A 1 609 ? 11.164 -20.898 -4.944 1.00 94.62 609 ARG A N 1
ATOM 4669 C CA . ARG A 1 609 ? 10.163 -21.055 -3.875 1.00 94.62 609 ARG A CA 1
ATOM 4670 C C . ARG A 1 609 ? 10.302 -19.973 -2.803 1.00 94.62 609 ARG A C 1
ATOM 4672 O O . ARG A 1 609 ? 9.322 -19.294 -2.505 1.00 94.62 609 ARG A O 1
ATOM 4679 N N . ARG A 1 610 ? 11.510 -19.745 -2.268 1.00 95.94 610 ARG A N 1
ATOM 4680 C CA . ARG A 1 610 ? 11.755 -18.685 -1.267 1.00 95.94 610 ARG A CA 1
ATOM 4681 C C . ARG A 1 610 ? 11.427 -17.287 -1.797 1.00 95.94 610 ARG A C 1
ATOM 4683 O O . ARG A 1 610 ? 10.875 -16.477 -1.053 1.00 95.94 610 ARG A O 1
ATOM 4690 N N . LEU A 1 611 ? 11.738 -16.997 -3.063 1.00 96.75 611 LEU A N 1
ATOM 4691 C CA . LEU A 1 611 ? 11.424 -15.717 -3.701 1.00 96.75 611 LEU A CA 1
ATOM 4692 C C . LEU A 1 611 ? 9.915 -15.526 -3.888 1.00 96.75 611 LEU A C 1
ATOM 4694 O O . LEU A 1 611 ? 9.383 -14.503 -3.461 1.00 96.75 611 LEU A O 1
ATOM 4698 N N . TRP A 1 612 ? 9.217 -16.516 -4.449 1.00 96.88 612 TRP A N 1
ATOM 4699 C CA . TRP A 1 612 ? 7.764 -16.469 -4.618 1.00 96.88 612 TRP A CA 1
ATOM 4700 C C . TRP A 1 612 ? 7.041 -16.287 -3.281 1.00 96.88 612 TRP A C 1
ATOM 4702 O O . TRP A 1 612 ? 6.255 -15.353 -3.120 1.00 96.88 612 TRP A O 1
ATOM 4712 N N . TRP A 1 613 ? 7.375 -17.105 -2.281 1.00 97.06 613 TRP A N 1
ATOM 4713 C CA . TRP A 1 613 ? 6.758 -16.995 -0.963 1.00 97.06 613 TRP A CA 1
ATOM 4714 C C . TRP A 1 613 ? 7.125 -15.701 -0.237 1.00 97.06 613 TRP A C 1
ATOM 4716 O O . TRP A 1 613 ? 6.273 -15.148 0.450 1.00 97.06 613 TRP A O 1
ATOM 4726 N N . SER A 1 614 ? 8.312 -15.124 -0.455 1.00 97.62 614 SER A N 1
ATOM 4727 C CA . SER A 1 614 ? 8.615 -13.780 0.061 1.00 97.62 614 SER A CA 1
ATOM 4728 C C . SER A 1 614 ? 7.658 -12.722 -0.503 1.00 97.62 614 SER A C 1
ATOM 4730 O O . SER A 1 614 ? 7.200 -11.861 0.249 1.00 97.62 614 SER A O 1
ATOM 4732 N N . LEU A 1 615 ? 7.290 -12.810 -1.788 1.00 97.88 615 LEU A N 1
ATOM 4733 C CA . LEU A 1 615 ? 6.295 -11.919 -2.398 1.00 97.88 615 LEU A CA 1
ATOM 4734 C C . LEU A 1 615 ? 4.888 -12.163 -1.836 1.00 97.88 615 LEU A C 1
ATOM 4736 O O . LEU A 1 615 ? 4.241 -11.202 -1.429 1.00 97.88 615 LEU A O 1
ATOM 4740 N N . VAL A 1 616 ? 4.444 -13.424 -1.739 1.00 96.94 616 VAL A N 1
ATOM 4741 C CA . VAL A 1 616 ? 3.149 -13.810 -1.134 1.00 96.94 616 VAL A CA 1
ATOM 4742 C C . VAL A 1 616 ? 3.019 -13.265 0.290 1.00 96.94 616 VAL A C 1
ATOM 4744 O O . VAL A 1 616 ? 2.023 -12.632 0.635 1.00 96.94 616 VAL A O 1
ATOM 4747 N N . VAL A 1 617 ? 4.042 -13.474 1.121 1.00 96.75 617 VAL A N 1
ATOM 4748 C CA . VAL A 1 617 ? 4.072 -13.010 2.512 1.00 96.75 617 VAL A CA 1
ATOM 4749 C C . VAL A 1 617 ? 3.971 -11.491 2.586 1.00 96.75 617 VAL A C 1
ATOM 4751 O O . VAL A 1 617 ? 3.186 -10.970 3.379 1.00 96.75 617 VAL A O 1
ATOM 4754 N N . ARG A 1 618 ? 4.732 -10.766 1.754 1.00 96.25 618 ARG A N 1
ATOM 4755 C CA . ARG A 1 618 ? 4.680 -9.299 1.708 1.00 96.25 618 ARG A CA 1
ATOM 4756 C C . ARG A 1 618 ? 3.333 -8.779 1.215 1.00 96.25 618 ARG A C 1
ATOM 4758 O O . ARG A 1 618 ? 2.815 -7.847 1.823 1.00 96.25 618 ARG A O 1
ATOM 4765 N N . ASP A 1 619 ? 2.753 -9.375 0.177 1.00 96.31 619 ASP A N 1
ATOM 4766 C CA . ASP A 1 619 ? 1.430 -8.997 -0.327 1.00 96.31 619 ASP A CA 1
ATOM 4767 C C . ASP A 1 619 ? 0.352 -9.217 0.747 1.00 96.31 619 ASP A C 1
ATOM 4769 O O . ASP A 1 619 ? -0.427 -8.300 1.000 1.00 96.31 619 ASP A O 1
ATOM 4773 N N . ASN A 1 620 ? 0.386 -10.341 1.478 1.00 95.56 620 ASN A N 1
ATOM 4774 C CA . ASN A 1 620 ? -0.475 -10.586 2.643 1.00 95.56 620 ASN A CA 1
ATOM 4775 C C . ASN A 1 620 ? -0.337 -9.476 3.706 1.00 95.56 620 ASN A C 1
ATOM 4777 O O . ASN A 1 620 ? -1.317 -8.793 4.012 1.00 95.56 620 ASN A O 1
ATOM 4781 N N . ILE A 1 621 ? 0.863 -9.276 4.275 1.00 95.50 621 ILE A N 1
ATOM 4782 C CA . ILE A 1 621 ? 1.039 -8.365 5.423 1.00 95.50 621 ILE A CA 1
ATOM 4783 C C . ILE A 1 621 ? 0.828 -6.888 5.062 1.00 95.50 621 ILE A C 1
ATOM 4785 O O . ILE A 1 621 ? 0.313 -6.125 5.878 1.00 95.50 621 ILE A O 1
ATOM 4789 N N . ILE A 1 622 ? 1.181 -6.472 3.841 1.00 93.81 622 ILE A N 1
ATOM 4790 C CA . ILE A 1 622 ? 0.962 -5.095 3.391 1.00 93.81 622 ILE A CA 1
ATOM 4791 C C . ILE A 1 622 ? -0.528 -4.863 3.158 1.00 93.81 622 ILE A C 1
ATOM 4793 O O . ILE A 1 622 ? -1.047 -3.870 3.656 1.00 93.81 622 ILE A O 1
ATOM 4797 N N . SER A 1 623 ? -1.222 -5.774 2.465 1.00 92.94 623 SER A N 1
ATOM 4798 C CA . SER A 1 623 ? -2.668 -5.678 2.203 1.00 92.94 623 SER A CA 1
ATOM 4799 C C . SER A 1 623 ? -3.474 -5.525 3.493 1.00 92.94 623 SER A C 1
ATOM 4801 O O . SER A 1 623 ? -4.331 -4.646 3.585 1.00 92.94 623 SER A O 1
ATOM 4803 N N . VAL A 1 624 ? -3.114 -6.307 4.517 1.00 92.69 624 VAL A N 1
ATOM 4804 C CA . VAL A 1 624 ? -3.648 -6.208 5.882 1.00 92.69 624 VAL A CA 1
ATOM 4805 C C . VAL A 1 624 ? -3.394 -4.821 6.479 1.00 92.69 624 VAL A C 1
ATOM 4807 O O . VAL A 1 624 ? -4.343 -4.148 6.873 1.00 92.69 624 VAL A O 1
ATOM 4810 N N . GLY A 1 625 ? -2.136 -4.365 6.498 1.00 90.81 625 GLY A N 1
ATOM 4811 C CA . GLY A 1 625 ? -1.758 -3.099 7.132 1.00 90.81 625 GLY A CA 1
ATOM 4812 C C . GLY A 1 625 ? -2.308 -1.837 6.455 1.00 90.81 625 GLY A C 1
ATOM 4813 O O . GLY A 1 625 ? -2.433 -0.807 7.111 1.00 90.81 625 GLY A O 1
ATOM 4814 N N . VAL A 1 626 ? -2.647 -1.903 5.161 1.00 89.44 626 VAL A N 1
ATOM 4815 C CA . VAL A 1 626 ? -3.204 -0.771 4.392 1.00 89.44 626 VAL A CA 1
ATOM 4816 C C . VAL A 1 626 ? -4.705 -0.891 4.099 1.00 89.44 626 VAL A C 1
ATOM 4818 O O . VAL A 1 626 ? -5.262 -0.003 3.455 1.00 89.44 626 VAL A O 1
ATOM 4821 N N . GLY A 1 627 ? -5.355 -1.984 4.515 1.00 88.19 627 GLY A N 1
ATOM 4822 C CA . GLY A 1 627 ? -6.782 -2.234 4.282 1.00 88.19 627 GLY A CA 1
ATOM 4823 C C . GLY A 1 627 ? -7.180 -2.390 2.807 1.00 88.19 627 GLY A C 1
ATOM 4824 O O . GLY A 1 627 ? -8.291 -2.014 2.435 1.00 88.19 627 GLY A O 1
ATOM 4825 N N . ARG A 1 628 ? -6.287 -2.901 1.947 1.00 87.69 628 ARG A N 1
ATOM 4826 C CA . ARG A 1 628 ? -6.539 -3.097 0.500 1.00 87.69 628 ARG A CA 1
ATOM 4827 C C . ARG A 1 628 ? -6.539 -4.596 0.150 1.00 87.69 628 ARG A C 1
ATOM 4829 O O . ARG A 1 628 ? -5.937 -5.369 0.888 1.00 87.69 628 ARG A O 1
ATOM 4836 N N . PRO A 1 629 ? -7.192 -5.033 -0.944 1.00 88.25 629 PRO A N 1
ATOM 4837 C CA . PRO A 1 629 ? -7.164 -6.436 -1.361 1.00 88.25 629 PRO A CA 1
ATOM 4838 C C . PRO A 1 629 ? -5.756 -6.927 -1.719 1.00 88.25 629 PRO A C 1
ATOM 4840 O O . PRO A 1 629 ? -4.943 -6.159 -2.241 1.00 88.25 629 PRO A O 1
ATOM 4843 N N . ARG A 1 630 ? -5.522 -8.228 -1.503 1.00 89.88 630 ARG A N 1
ATOM 4844 C CA . ARG A 1 630 ? -4.331 -8.944 -1.981 1.00 89.88 630 ARG A CA 1
ATOM 4845 C C . ARG A 1 630 ? -4.240 -8.870 -3.503 1.00 89.88 630 ARG A C 1
ATOM 4847 O O . ARG A 1 630 ? -5.265 -8.896 -4.185 1.00 89.88 630 ARG A O 1
ATOM 4854 N N . THR A 1 631 ? -3.024 -8.800 -4.036 1.00 91.25 631 THR A N 1
ATOM 4855 C CA . THR A 1 631 ? -2.770 -8.871 -5.484 1.00 91.25 631 THR A CA 1
ATOM 4856 C C . THR A 1 631 ? -2.265 -10.225 -5.957 1.00 91.25 631 THR A C 1
ATOM 4858 O O . THR A 1 631 ? -2.429 -10.549 -7.132 1.00 91.25 631 THR A O 1
ATOM 4861 N N . ILE A 1 632 ? -1.711 -11.041 -5.058 1.00 92.81 632 ILE A N 1
ATOM 4862 C CA . ILE A 1 632 ? -1.346 -12.428 -5.337 1.00 92.81 632 ILE A CA 1
ATOM 4863 C C . ILE A 1 632 ? -2.456 -13.339 -4.809 1.00 92.81 632 ILE A C 1
ATOM 4865 O O . ILE A 1 632 ? -2.596 -13.569 -3.609 1.00 92.81 632 ILE A O 1
ATOM 4869 N N . ASN A 1 633 ? -3.244 -13.887 -5.730 1.00 89.56 633 ASN A N 1
ATOM 4870 C CA . ASN A 1 633 ? -4.204 -14.945 -5.448 1.00 89.56 633 ASN A CA 1
ATOM 4871 C C . ASN A 1 633 ? -3.509 -16.309 -5.578 1.00 89.56 633 ASN A C 1
ATOM 4873 O O . ASN A 1 633 ? -3.063 -16.688 -6.659 1.00 89.56 633 ASN A O 1
ATOM 4877 N N . LEU A 1 634 ? -3.436 -17.071 -4.483 1.00 88.31 634 LEU A N 1
ATOM 4878 C CA . LEU A 1 634 ? -2.764 -18.376 -4.474 1.00 88.31 634 LEU A CA 1
ATOM 4879 C C . LEU A 1 634 ? -3.440 -19.429 -5.367 1.00 88.31 634 LEU A C 1
ATOM 4881 O O . LEU A 1 634 ? -2.779 -20.384 -5.746 1.00 88.31 634 LEU A O 1
ATOM 4885 N N . ARG A 1 635 ? -4.704 -19.244 -5.779 1.00 85.88 635 ARG A N 1
ATOM 4886 C CA . ARG A 1 635 ? -5.359 -20.123 -6.772 1.00 85.88 635 ARG A CA 1
ATOM 4887 C C . ARG A 1 635 ? -4.751 -20.012 -8.176 1.00 85.88 635 ARG A C 1
ATOM 4889 O O . ARG A 1 635 ? -4.930 -20.912 -8.994 1.00 85.88 635 ARG A O 1
ATOM 4896 N N . ASP A 1 636 ? -4.025 -18.929 -8.443 1.00 86.44 636 ASP A N 1
ATOM 4897 C CA . ASP A 1 636 ? -3.336 -18.693 -9.712 1.00 86.44 636 ASP A CA 1
ATOM 4898 C C . ASP A 1 636 ? -1.882 -19.206 -9.695 1.00 86.44 636 ASP A C 1
ATOM 4900 O O . ASP A 1 636 ? -1.164 -19.059 -10.684 1.00 86.44 636 ASP A O 1
ATOM 4904 N N . SER A 1 637 ? -1.453 -19.843 -8.597 1.00 89.69 637 SER A N 1
ATOM 4905 C CA . SER A 1 637 ? -0.122 -20.424 -8.408 1.00 89.69 637 SER A CA 1
ATOM 4906 C C . SER A 1 637 ? -0.204 -21.907 -8.039 1.00 89.69 637 SER A C 1
ATOM 4908 O O . SER A 1 637 ? -1.125 -22.334 -7.351 1.00 89.69 637 SER A O 1
ATOM 4910 N N . ASP A 1 638 ? 0.776 -22.688 -8.486 1.00 88.19 638 ASP A N 1
ATOM 4911 C CA . ASP A 1 638 ? 0.959 -24.097 -8.105 1.00 88.19 638 ASP A CA 1
ATOM 4912 C C . ASP A 1 638 ? 2.257 -24.326 -7.303 1.00 88.19 638 ASP A C 1
ATOM 4914 O O . ASP A 1 638 ? 2.578 -25.461 -6.959 1.00 88.19 638 ASP A O 1
ATOM 4918 N N . VAL A 1 639 ? 2.966 -23.246 -6.938 1.00 91.12 639 VAL A N 1
ATOM 4919 C CA . VAL A 1 639 ? 4.188 -23.301 -6.121 1.00 91.12 639 VAL A CA 1
ATOM 4920 C C . VAL A 1 639 ? 3.858 -23.807 -4.724 1.00 91.12 639 VAL A C 1
ATOM 4922 O O . VAL A 1 639 ? 3.104 -23.178 -3.974 1.00 91.12 639 VAL A O 1
ATOM 4925 N N . LEU A 1 640 ? 4.480 -24.919 -4.348 1.00 90.56 640 LEU A N 1
ATOM 4926 C CA . LEU A 1 640 ? 4.271 -25.538 -3.045 1.00 90.56 640 LEU A CA 1
ATOM 4927 C C . LEU A 1 640 ? 4.855 -24.667 -1.914 1.00 90.56 640 LEU A C 1
ATOM 4929 O O . LEU A 1 640 ? 5.779 -23.879 -2.153 1.00 90.56 640 LEU A O 1
ATOM 4933 N N . PRO A 1 641 ? 4.339 -24.783 -0.672 1.00 88.56 641 PRO A N 1
ATOM 4934 C CA . PRO A 1 641 ? 4.939 -24.149 0.499 1.00 88.56 641 PRO A CA 1
ATOM 4935 C C . PRO A 1 641 ? 6.446 -24.444 0.607 1.00 88.56 641 PRO A C 1
ATOM 4937 O O . PRO A 1 641 ? 6.881 -25.545 0.261 1.00 88.56 641 PRO A O 1
ATOM 4940 N N . PRO A 1 642 ? 7.261 -23.485 1.083 1.00 91.31 642 PRO A N 1
ATOM 4941 C CA . PRO A 1 642 ? 8.690 -23.702 1.220 1.00 91.31 642 PRO A CA 1
ATOM 4942 C C . PRO A 1 642 ? 8.958 -24.747 2.310 1.00 91.31 642 PRO A C 1
ATOM 4944 O O . PRO A 1 642 ? 8.223 -24.852 3.289 1.00 91.31 642 PRO A O 1
ATOM 4947 N N . SER A 1 643 ? 10.043 -25.495 2.148 1.00 91.19 643 SER A N 1
ATOM 4948 C CA . SER A 1 643 ? 10.514 -26.520 3.083 1.00 91.19 643 SER A CA 1
ATOM 4949 C C . SER A 1 643 ? 11.923 -26.197 3.586 1.00 91.19 643 SER A C 1
ATOM 4951 O O . SER A 1 643 ? 12.621 -25.363 3.007 1.00 91.19 643 SER A O 1
ATOM 4953 N N . LEU A 1 644 ? 12.412 -26.903 4.611 1.00 92.12 644 LEU A N 1
ATOM 4954 C CA . LEU A 1 644 ? 13.810 -26.766 5.050 1.00 92.12 644 LEU A CA 1
ATOM 4955 C C . LEU A 1 644 ? 14.819 -27.201 3.967 1.00 92.12 644 LEU A C 1
ATOM 4957 O O . LEU A 1 644 ? 15.963 -26.753 3.984 1.00 92.12 644 LEU A O 1
ATOM 4961 N N . ASN A 1 645 ? 14.419 -28.044 3.008 1.00 91.75 645 ASN A N 1
ATOM 4962 C CA . ASN A 1 645 ? 15.266 -28.432 1.871 1.00 91.75 645 ASN A CA 1
ATOM 4963 C C . ASN A 1 645 ? 15.434 -27.306 0.844 1.00 91.75 645 ASN A C 1
ATOM 4965 O O . ASN A 1 645 ? 16.393 -27.320 0.078 1.00 91.75 645 ASN A O 1
ATOM 4969 N N . ASP A 1 646 ? 14.549 -26.308 0.855 1.00 91.94 646 ASP A N 1
ATOM 4970 C CA . ASP A 1 646 ? 14.626 -25.160 -0.043 1.00 91.94 646 ASP A CA 1
ATOM 4971 C C . ASP A 1 646 ? 15.655 -24.106 0.421 1.00 91.94 646 ASP A C 1
ATOM 4973 O O . ASP A 1 646 ? 15.803 -23.074 -0.234 1.00 91.94 646 ASP A O 1
ATOM 4977 N N . PHE A 1 647 ? 16.392 -24.343 1.517 1.00 92.62 647 PHE A N 1
ATOM 4978 C CA . PHE A 1 647 ? 17.415 -23.444 2.070 1.00 92.62 647 PHE A CA 1
ATOM 4979 C C . PHE A 1 647 ? 18.835 -24.024 1.956 1.00 92.62 647 PHE A C 1
ATOM 4981 O O . PHE A 1 647 ? 19.026 -25.219 2.173 1.00 92.62 647 PHE A O 1
ATOM 4988 N N . PRO A 1 648 ? 19.863 -23.186 1.699 1.00 89.62 648 PRO A N 1
ATOM 4989 C CA . PRO A 1 648 ? 21.257 -23.640 1.658 1.00 89.62 648 PRO A CA 1
ATOM 4990 C C . PRO A 1 648 ? 21.799 -24.033 3.042 1.00 89.62 648 PRO A C 1
ATOM 4992 O O . PRO A 1 648 ? 22.713 -24.845 3.136 1.00 89.62 648 PRO A O 1
ATOM 4995 N N . VAL A 1 649 ? 21.242 -23.461 4.114 1.00 89.94 649 VAL A N 1
ATOM 4996 C CA . VAL A 1 649 ? 21.593 -23.757 5.507 1.00 89.94 649 VAL A CA 1
ATOM 4997 C C . VAL A 1 649 ? 20.301 -23.989 6.283 1.00 89.94 649 VAL A C 1
ATOM 4999 O O . VAL A 1 649 ? 19.429 -23.121 6.310 1.00 89.94 649 VAL A O 1
ATOM 5002 N N . LYS A 1 650 ? 20.188 -25.159 6.916 1.00 91.31 650 LYS A N 1
ATOM 5003 C CA . LYS A 1 650 ? 19.042 -25.554 7.743 1.00 91.31 650 LYS A CA 1
ATOM 5004 C C . LYS A 1 650 ? 19.289 -25.109 9.181 1.00 91.31 650 LYS A C 1
ATOM 5006 O O . LYS A 1 650 ? 20.043 -25.748 9.906 1.00 91.31 650 LYS A O 1
ATOM 5011 N N . ASN A 1 651 ? 18.707 -23.980 9.564 1.00 90.25 651 ASN A N 1
ATOM 5012 C CA . ASN A 1 651 ? 18.891 -23.355 10.876 1.00 90.25 651 ASN A CA 1
ATOM 5013 C C . ASN A 1 651 ? 17.595 -22.693 11.380 1.00 90.25 651 ASN A C 1
ATOM 5015 O O . ASN A 1 651 ? 16.571 -22.695 10.690 1.00 90.25 651 ASN A O 1
ATOM 5019 N N . PHE A 1 652 ? 17.654 -22.066 12.556 1.00 91.94 652 PHE A N 1
ATOM 5020 C CA . PHE A 1 652 ? 16.526 -21.332 13.134 1.00 91.94 652 PHE A CA 1
ATOM 5021 C C . PHE A 1 652 ? 15.912 -20.294 12.170 1.00 91.94 652 PHE A C 1
ATOM 5023 O O . PHE A 1 652 ? 14.693 -20.222 12.048 1.00 91.94 652 PHE A O 1
ATOM 5030 N N . LYS A 1 653 ? 16.723 -19.548 11.402 1.00 92.62 653 LYS A N 1
ATOM 5031 C CA . LYS A 1 653 ? 16.220 -18.547 10.438 1.00 92.62 653 LYS A CA 1
ATOM 5032 C C . LYS A 1 653 ? 15.409 -19.185 9.300 1.00 92.62 653 LYS A C 1
ATOM 5034 O O . LYS A 1 653 ? 14.422 -18.607 8.855 1.00 92.62 653 LYS A O 1
ATOM 5039 N N . SER A 1 654 ? 15.787 -20.386 8.848 1.00 93.00 654 SER A N 1
ATOM 5040 C CA . SER A 1 654 ? 14.995 -21.132 7.858 1.00 93.00 654 SER A CA 1
ATOM 5041 C C . SER A 1 654 ? 13.639 -21.575 8.425 1.00 93.00 654 SER A C 1
ATOM 5043 O O . SER A 1 654 ? 12.617 -21.332 7.788 1.00 93.00 654 SER A O 1
ATOM 5045 N N . GLN A 1 655 ? 13.605 -22.107 9.654 1.00 92.88 655 GLN A N 1
ATOM 5046 C CA . GLN A 1 655 ? 12.365 -22.465 10.360 1.00 92.88 655 GLN A CA 1
ATOM 5047 C C . GLN A 1 655 ? 11.459 -21.243 10.586 1.00 92.88 655 GLN A C 1
ATOM 5049 O O . GLN A 1 655 ? 10.262 -21.296 10.300 1.00 92.88 655 GLN A O 1
ATOM 5054 N N . LEU A 1 656 ? 12.036 -20.122 11.030 1.00 94.62 656 LEU A N 1
ATOM 5055 C CA . LEU A 1 656 ? 11.350 -18.842 11.215 1.00 94.62 656 LEU A CA 1
ATOM 5056 C C . LEU A 1 656 ? 10.638 -18.391 9.931 1.00 94.62 656 LEU A C 1
ATOM 5058 O O . LEU A 1 656 ? 9.481 -17.979 9.984 1.00 94.62 656 LEU A O 1
ATOM 5062 N N . PHE A 1 657 ? 11.280 -18.515 8.764 1.00 95.88 657 PHE A N 1
ATOM 5063 C CA . PHE A 1 657 ? 10.644 -18.155 7.496 1.00 95.88 657 PHE A CA 1
ATOM 5064 C C . PHE A 1 657 ? 9.465 -19.077 7.133 1.00 95.88 657 PHE A C 1
ATOM 5066 O O . PHE A 1 657 ? 8.457 -18.586 6.621 1.00 95.88 657 PHE A O 1
ATOM 5073 N N . LEU A 1 658 ? 9.537 -20.383 7.426 1.00 94.94 658 LEU A N 1
ATOM 5074 C CA . LEU A 1 658 ? 8.413 -21.313 7.203 1.00 94.94 658 LEU A CA 1
ATOM 5075 C C . LEU A 1 658 ? 7.205 -20.956 8.084 1.00 94.94 658 LEU A C 1
ATOM 5077 O O . LEU A 1 658 ? 6.067 -20.860 7.611 1.00 94.94 658 LEU A O 1
ATOM 5081 N N . ALA A 1 659 ? 7.464 -20.680 9.363 1.00 94.81 659 ALA A N 1
ATOM 5082 C CA . ALA A 1 659 ? 6.460 -20.183 10.294 1.00 94.81 659 ALA A CA 1
ATOM 5083 C C . ALA A 1 659 ? 5.858 -18.850 9.806 1.00 94.81 659 ALA A C 1
ATOM 5085 O O . ALA A 1 659 ? 4.639 -18.667 9.806 1.00 94.81 659 ALA A O 1
ATOM 5086 N N . TYR A 1 660 ? 6.695 -17.927 9.327 1.00 95.81 660 TYR A N 1
ATOM 5087 C CA . TYR A 1 660 ? 6.262 -16.624 8.820 1.00 95.81 660 TYR A CA 1
ATOM 5088 C C . TYR A 1 660 ? 5.386 -16.731 7.562 1.00 95.81 660 TYR A C 1
ATOM 5090 O O . TYR A 1 660 ? 4.379 -16.023 7.448 1.00 95.81 660 TYR A O 1
ATOM 5098 N N . CYS A 1 661 ? 5.691 -17.671 6.662 1.00 95.88 661 CYS A N 1
ATOM 5099 C CA . CYS A 1 661 ? 4.837 -17.994 5.517 1.00 95.88 661 CYS A CA 1
ATOM 5100 C C . CYS A 1 661 ? 3.439 -18.452 5.948 1.00 95.88 661 CYS A C 1
ATOM 5102 O O . CYS A 1 661 ? 2.435 -18.007 5.389 1.00 95.88 661 CYS A O 1
ATOM 5104 N N . THR A 1 662 ? 3.360 -19.305 6.970 1.00 94.88 662 THR A N 1
ATOM 5105 C CA . THR A 1 662 ? 2.086 -19.875 7.424 1.00 94.88 662 THR A CA 1
ATOM 5106 C C . THR A 1 662 ? 1.228 -18.874 8.206 1.00 94.88 662 THR A C 1
ATOM 5108 O O . THR A 1 662 ? 0.048 -18.735 7.873 1.00 94.88 662 THR A O 1
ATOM 5111 N N . ILE A 1 663 ? 1.782 -18.099 9.153 1.00 95.69 663 ILE A N 1
ATOM 5112 C CA . ILE A 1 663 ? 0.972 -17.119 9.912 1.00 95.69 663 ILE A CA 1
ATOM 5113 C C . ILE A 1 663 ? 0.503 -15.942 9.054 1.00 95.69 663 ILE A C 1
ATOM 5115 O O . ILE A 1 663 ? -0.635 -15.496 9.184 1.00 95.69 663 ILE A O 1
ATOM 5119 N N . SER A 1 664 ? 1.344 -15.449 8.138 1.00 96.00 664 SER A N 1
ATOM 5120 C CA . SER A 1 664 ? 0.966 -14.323 7.274 1.00 96.00 664 SER A CA 1
ATOM 5121 C C . SER A 1 664 ? -0.146 -14.706 6.296 1.00 96.00 664 SER A C 1
ATOM 5123 O O . SER A 1 664 ? -0.998 -13.871 5.993 1.00 96.00 664 SER A O 1
ATOM 5125 N N . ARG A 1 665 ? -0.202 -15.977 5.864 1.00 93.50 665 ARG A N 1
ATOM 5126 C CA . ARG A 1 665 ? -1.337 -16.512 5.104 1.00 93.50 665 ARG A CA 1
ATOM 5127 C C . ARG A 1 665 ? -2.616 -16.520 5.941 1.00 93.50 665 ARG A C 1
ATOM 5129 O O . ARG A 1 665 ? -3.627 -16.028 5.458 1.00 93.50 665 ARG A O 1
ATOM 5136 N N . LEU A 1 666 ? -2.573 -17.009 7.187 1.00 94.50 666 LEU A N 1
ATOM 5137 C CA . LEU A 1 666 ? -3.733 -17.000 8.098 1.00 94.50 666 LEU A CA 1
ATOM 5138 C C . LEU A 1 666 ? -4.240 -15.575 8.376 1.00 94.50 666 LEU A C 1
ATOM 5140 O O . LEU A 1 666 ? -5.450 -15.342 8.389 1.00 94.50 666 LEU A O 1
ATOM 5144 N N . LEU A 1 667 ? -3.328 -14.609 8.515 1.00 94.94 667 LEU A N 1
ATOM 5145 C CA . LEU A 1 667 ? -3.651 -13.191 8.674 1.00 94.94 667 LEU A CA 1
ATOM 5146 C C . LEU A 1 667 ? -4.306 -12.596 7.417 1.00 94.94 667 LEU A C 1
ATOM 5148 O O . LEU A 1 667 ? -5.358 -11.962 7.518 1.00 94.94 667 LEU A O 1
ATOM 5152 N N . GLY A 1 668 ? -3.732 -12.842 6.235 1.00 92.94 668 GLY A N 1
ATOM 5153 C CA . GLY A 1 668 ? -4.304 -12.403 4.959 1.00 92.94 668 GLY A CA 1
ATOM 5154 C C . GLY A 1 668 ? -5.683 -13.013 4.686 1.00 92.94 668 GLY A C 1
ATOM 5155 O O . GLY A 1 668 ? -6.603 -12.303 4.288 1.00 92.94 668 GLY A O 1
ATOM 5156 N N . ASP A 1 669 ? -5.851 -14.306 4.967 1.00 91.06 669 ASP A N 1
ATOM 5157 C CA . ASP A 1 669 ? -7.108 -15.043 4.809 1.00 91.06 669 ASP A CA 1
ATOM 5158 C C . ASP A 1 669 ? -8.209 -14.551 5.762 1.00 91.06 669 ASP A C 1
ATOM 5160 O O . ASP A 1 669 ? -9.366 -14.419 5.353 1.00 91.06 669 ASP A O 1
ATOM 5164 N N . THR A 1 670 ? -7.855 -14.254 7.016 1.00 91.19 670 THR A N 1
ATOM 5165 C CA . THR A 1 670 ? -8.775 -13.683 8.012 1.00 91.19 670 THR A CA 1
ATOM 5166 C C . THR A 1 670 ? -9.266 -12.306 7.569 1.00 91.19 670 THR A C 1
ATOM 5168 O O . THR A 1 670 ? -10.471 -12.055 7.523 1.00 91.19 670 THR A O 1
ATOM 5171 N N . VAL A 1 671 ? -8.351 -11.416 7.171 1.00 90.12 671 VAL A N 1
ATOM 5172 C CA . VAL A 1 671 ? -8.711 -10.056 6.736 1.00 90.12 671 VAL A CA 1
ATOM 5173 C C . VAL A 1 671 ? -9.493 -10.063 5.425 1.00 90.12 671 VAL A C 1
ATOM 5175 O O . VAL A 1 671 ? -10.496 -9.358 5.322 1.00 90.12 671 VAL A O 1
ATOM 5178 N N . GLU A 1 672 ? -9.115 -10.887 4.447 1.00 87.88 672 GLU A N 1
ATOM 5179 C CA . GLU A 1 672 ? -9.867 -11.006 3.196 1.00 87.88 672 GLU A CA 1
ATOM 5180 C C . GLU A 1 672 ? -11.301 -11.506 3.428 1.00 87.88 672 GLU A C 1
ATOM 5182 O O . GLU A 1 672 ? -12.236 -10.963 2.835 1.00 87.88 672 GLU A O 1
ATOM 5187 N N . SER A 1 673 ? -11.493 -12.476 4.329 1.00 86.31 673 SER A N 1
ATOM 5188 C CA . SER A 1 673 ? -12.827 -12.982 4.686 1.00 86.31 673 SER A CA 1
ATOM 5189 C C . SER A 1 673 ? -13.726 -11.874 5.260 1.00 86.31 673 SER A C 1
ATOM 5191 O O . SER A 1 673 ? -14.924 -11.855 4.993 1.00 86.31 673 SER A O 1
ATOM 5193 N N . HIS A 1 674 ? -13.158 -10.898 5.980 1.00 83.31 674 HIS A N 1
ATOM 5194 C CA . HIS A 1 674 ? -13.895 -9.715 6.437 1.00 83.31 674 HIS A CA 1
ATOM 5195 C C . HIS A 1 674 ? -14.094 -8.642 5.353 1.00 83.31 674 HIS A C 1
ATOM 5197 O O . HIS A 1 674 ? -15.140 -7.995 5.331 1.00 83.31 674 HIS A O 1
ATOM 5203 N N . LEU A 1 675 ? -13.120 -8.421 4.461 1.00 83.06 675 LEU A N 1
ATOM 5204 C CA . LEU A 1 675 ? -13.233 -7.428 3.380 1.00 83.06 675 LEU A CA 1
ATOM 5205 C C . LEU A 1 675 ? -14.276 -7.825 2.325 1.00 83.06 675 LEU A C 1
ATOM 5207 O O . LEU A 1 675 ? -14.930 -6.953 1.756 1.00 83.06 675 LEU A O 1
ATOM 5211 N N . ARG A 1 676 ? -14.494 -9.131 2.120 1.00 80.31 676 ARG A N 1
ATOM 5212 C CA . ARG A 1 676 ? -15.563 -9.688 1.269 1.00 80.31 676 ARG A CA 1
ATOM 5213 C C . ARG A 1 676 ? -16.960 -9.660 1.927 1.00 80.31 676 ARG A C 1
ATOM 5215 O O . ARG A 1 676 ? -17.896 -10.242 1.396 1.00 80.31 676 ARG A O 1
ATOM 5222 N N . LYS A 1 677 ? -17.098 -8.939 3.048 1.00 65.94 677 LYS A N 1
ATOM 5223 C CA . LYS A 1 677 ? -18.322 -8.587 3.798 1.00 65.94 677 LYS A CA 1
ATOM 5224 C C . LYS A 1 677 ? -19.099 -9.708 4.499 1.00 65.94 677 LYS A C 1
ATOM 5226 O O . LYS A 1 677 ? -19.799 -9.380 5.451 1.00 65.94 677 LYS A O 1
ATOM 5231 N N . GLU A 1 678 ? -18.915 -10.983 4.160 1.00 59.50 678 GLU A N 1
ATOM 5232 C CA . GLU A 1 678 ? -19.522 -12.101 4.904 1.00 59.50 678 GLU A CA 1
ATOM 5233 C C . GLU A 1 678 ? -18.516 -13.234 5.164 1.00 59.50 678 GLU A C 1
ATOM 5235 O O . GLU A 1 678 ? -18.087 -13.936 4.249 1.00 59.50 678 GLU A O 1
ATOM 5240 N N . ILE A 1 679 ? -18.156 -13.443 6.438 1.00 78.06 679 ILE A N 1
ATOM 5241 C CA . ILE A 1 679 ? -17.445 -14.650 6.880 1.00 78.06 679 ILE A CA 1
ATOM 5242 C C . ILE A 1 679 ? -18.477 -15.691 7.323 1.00 78.06 679 ILE A C 1
ATOM 5244 O O . ILE A 1 679 ? -19.204 -15.482 8.295 1.00 78.06 679 ILE A O 1
ATOM 5248 N N . SER A 1 680 ? -18.558 -16.818 6.611 1.00 83.81 680 SER A N 1
ATOM 5249 C CA . SER A 1 680 ? -19.464 -17.908 6.990 1.00 83.81 680 SER A CA 1
ATOM 5250 C C . SER A 1 680 ? -19.058 -18.514 8.340 1.00 83.81 680 SER A C 1
ATOM 5252 O O . SER A 1 680 ? -17.877 -18.520 8.701 1.00 83.81 680 SER A O 1
ATOM 5254 N N . ARG A 1 681 ? -20.028 -19.066 9.090 1.00 85.31 681 ARG A N 1
ATOM 5255 C CA . ARG A 1 681 ? -19.756 -19.734 10.380 1.00 85.31 681 ARG A CA 1
ATOM 5256 C C . ARG A 1 681 ? -18.701 -20.834 10.225 1.00 85.31 681 ARG A C 1
ATOM 5258 O O . ARG A 1 681 ? -17.801 -20.915 11.051 1.00 85.31 681 ARG A O 1
ATOM 5265 N N . GLN A 1 682 ? -18.776 -21.608 9.141 1.00 86.88 682 GLN A N 1
ATOM 5266 C CA . GLN A 1 682 ? -17.787 -22.636 8.824 1.00 86.88 682 GLN A CA 1
ATOM 5267 C C . GLN A 1 682 ? -16.394 -22.028 8.615 1.00 86.88 682 GLN A C 1
ATOM 5269 O O . GLN A 1 682 ? -15.468 -22.389 9.331 1.00 86.88 682 GLN A O 1
ATOM 5274 N N . ARG A 1 683 ? -16.256 -21.012 7.746 1.00 86.12 683 ARG A N 1
ATOM 5275 C CA . ARG A 1 683 ? -14.960 -20.366 7.473 1.00 86.12 683 ARG A CA 1
ATOM 5276 C C . ARG A 1 683 ? -14.325 -19.759 8.726 1.00 86.12 683 ARG A C 1
ATOM 5278 O O . ARG A 1 683 ? -13.105 -19.795 8.857 1.00 86.12 683 ARG A O 1
ATOM 5285 N N . ARG A 1 684 ? -15.134 -19.211 9.639 1.00 88.06 684 ARG A N 1
ATOM 5286 C CA . ARG A 1 684 ? -14.677 -18.763 10.962 1.00 88.06 684 ARG A CA 1
ATOM 5287 C C . ARG A 1 684 ? -14.072 -19.929 11.751 1.00 88.06 684 ARG A C 1
ATOM 5289 O O . ARG A 1 684 ? -12.903 -19.845 12.107 1.00 88.06 684 ARG A O 1
ATOM 5296 N N . VAL A 1 685 ? -14.825 -21.013 11.940 1.00 89.06 685 VAL A N 1
ATOM 5297 C CA . VAL A 1 685 ? -14.380 -22.211 12.677 1.00 89.06 685 VAL A CA 1
ATOM 5298 C C . VAL A 1 685 ? -13.132 -22.837 12.045 1.00 89.06 685 VAL A C 1
ATOM 5300 O O . VAL A 1 685 ? -12.230 -23.275 12.756 1.00 89.06 685 VAL A O 1
ATOM 5303 N N . ASP A 1 686 ? -13.023 -22.850 10.716 1.00 88.50 686 ASP A N 1
ATOM 5304 C CA . ASP A 1 686 ? -11.845 -23.376 10.020 1.00 88.50 686 ASP A CA 1
ATOM 5305 C C . ASP A 1 686 ? -10.592 -22.518 10.263 1.00 88.50 686 ASP A C 1
ATOM 5307 O O . ASP A 1 686 ? -9.494 -23.053 10.430 1.00 88.50 686 ASP A O 1
ATOM 5311 N N . LEU A 1 687 ? -10.746 -21.188 10.296 1.00 90.50 687 LEU A N 1
ATOM 5312 C CA . LEU A 1 687 ? -9.662 -20.257 10.621 1.00 90.50 687 LEU A CA 1
ATOM 5313 C C . LEU A 1 687 ? -9.268 -20.354 12.099 1.00 90.50 687 LEU A C 1
ATOM 5315 O O . LEU A 1 687 ? -8.078 -20.441 12.388 1.00 90.50 687 LEU A O 1
ATOM 5319 N N . GLU A 1 688 ? -10.239 -20.416 13.014 1.00 91.62 688 GLU A N 1
ATOM 5320 C CA . GLU A 1 688 ? -10.024 -20.624 14.454 1.00 91.62 688 GLU A CA 1
ATOM 5321 C C . GLU A 1 688 ? -9.230 -21.926 14.693 1.00 91.62 688 GLU A C 1
ATOM 5323 O O . GLU A 1 688 ? -8.160 -21.900 15.303 1.00 91.62 688 GLU A O 1
ATOM 5328 N N . ASN A 1 689 ? -9.653 -23.044 14.091 1.00 91.38 689 ASN A N 1
ATOM 5329 C CA . ASN A 1 689 ? -8.933 -24.323 14.145 1.00 91.38 689 ASN A CA 1
ATOM 5330 C C . ASN A 1 689 ? -7.518 -24.259 13.547 1.00 91.38 689 ASN A C 1
ATOM 5332 O O . ASN A 1 689 ? -6.584 -24.853 14.092 1.00 91.38 689 ASN A O 1
ATOM 5336 N N . ALA A 1 690 ? -7.336 -23.574 12.414 1.00 90.69 690 ALA A N 1
ATOM 5337 C CA . ALA A 1 690 ? -6.031 -23.457 11.769 1.00 90.69 690 ALA A CA 1
ATOM 5338 C C . ALA A 1 690 ? -5.049 -22.614 12.602 1.00 90.69 690 ALA A C 1
ATOM 5340 O O . ALA A 1 690 ? -3.882 -22.982 12.727 1.00 90.69 690 ALA A O 1
ATOM 5341 N N . VAL A 1 691 ? -5.527 -21.524 13.207 1.00 92.44 691 VAL A N 1
ATOM 5342 C CA . VAL A 1 691 ? -4.756 -20.648 14.104 1.00 92.44 691 VAL A CA 1
ATOM 5343 C C . VAL A 1 691 ? -4.397 -21.373 15.404 1.00 92.44 691 VAL A C 1
ATOM 5345 O O . VAL A 1 691 ? -3.242 -21.315 15.827 1.00 92.44 691 VAL A O 1
ATOM 5348 N N . TYR A 1 692 ? -5.337 -22.127 15.983 1.00 93.00 692 TYR A N 1
ATOM 5349 C CA . TYR A 1 692 ? -5.100 -22.959 17.165 1.00 93.00 692 TYR A CA 1
ATOM 5350 C C . TYR A 1 692 ? -3.998 -24.003 16.923 1.00 93.00 692 TYR A C 1
ATOM 5352 O O . TYR A 1 692 ? -3.004 -24.053 17.650 1.00 93.00 692 TYR A O 1
ATOM 5360 N N . ARG A 1 693 ? -4.131 -24.807 15.855 1.00 92.31 693 ARG A N 1
ATOM 5361 C CA . ARG A 1 693 ? -3.133 -25.831 15.487 1.00 92.31 693 ARG A CA 1
ATOM 5362 C C . ARG A 1 693 ? -1.768 -25.209 15.220 1.00 92.31 693 ARG A C 1
ATOM 5364 O O . ARG A 1 693 ? -0.773 -25.698 15.747 1.00 92.31 693 ARG A O 1
ATOM 5371 N N . TRP A 1 694 ? -1.732 -24.099 14.477 1.00 93.38 694 TRP A N 1
ATOM 5372 C CA . TRP A 1 694 ? -0.499 -23.362 14.208 1.00 93.38 694 TRP A CA 1
ATOM 5373 C C . TRP A 1 694 ? 0.214 -22.970 15.508 1.00 93.38 694 TRP A C 1
ATOM 5375 O O . TRP A 1 694 ? 1.402 -23.248 15.649 1.00 93.38 694 TRP A O 1
ATOM 5385 N N . ALA A 1 695 ? -0.500 -22.416 16.493 1.00 93.19 695 ALA A N 1
ATOM 5386 C CA . ALA A 1 695 ? 0.095 -22.040 17.774 1.00 93.19 695 ALA A CA 1
ATOM 5387 C C . ALA A 1 695 ? 0.674 -23.242 18.532 1.00 93.19 695 ALA A C 1
ATOM 5389 O O . ALA A 1 695 ? 1.825 -23.193 18.970 1.00 93.19 695 ALA A O 1
ATOM 5390 N N . LYS A 1 696 ? -0.097 -24.330 18.660 1.00 90.56 696 LYS A N 1
ATOM 5391 C CA . LYS A 1 696 ? 0.310 -25.520 19.426 1.00 90.56 696 LYS A CA 1
ATOM 5392 C C . LYS A 1 696 ? 1.421 -26.332 18.743 1.00 90.56 696 LYS A C 1
ATOM 5394 O O . LYS A 1 696 ? 2.172 -27.003 19.440 1.00 90.56 696 LYS A O 1
ATOM 5399 N N . GLN A 1 697 ? 1.559 -26.260 17.416 1.00 88.31 697 GLN A N 1
ATOM 5400 C CA . GLN A 1 697 ? 2.589 -26.986 16.656 1.00 88.31 697 GLN A CA 1
ATOM 5401 C C . GLN A 1 697 ? 3.860 -26.149 16.429 1.00 88.31 697 GLN A C 1
ATOM 5403 O O . GLN A 1 697 ? 4.967 -26.613 16.693 1.00 88.31 697 GLN A O 1
ATOM 5408 N N . VAL A 1 698 ? 3.724 -24.900 15.971 1.00 90.06 698 VAL A N 1
ATOM 5409 C CA . VAL A 1 698 ? 4.861 -24.070 15.531 1.00 90.06 698 VAL A CA 1
ATOM 5410 C C . VAL A 1 698 ? 5.613 -23.446 16.703 1.00 90.06 698 VAL A C 1
ATOM 5412 O O . VAL A 1 698 ? 6.845 -23.460 16.724 1.00 90.06 698 VAL A O 1
ATOM 5415 N N . ILE A 1 699 ? 4.898 -22.881 17.682 1.00 91.12 699 ILE A N 1
ATOM 5416 C CA . ILE A 1 699 ? 5.529 -22.080 18.741 1.00 91.12 699 ILE A CA 1
ATOM 5417 C C . ILE A 1 699 ? 6.428 -22.913 19.669 1.00 91.12 699 ILE A C 1
ATOM 5419 O O . ILE A 1 699 ? 7.532 -22.439 19.955 1.00 91.12 699 ILE A O 1
ATOM 5423 N N . PRO A 1 700 ? 6.055 -24.133 20.112 1.00 90.38 700 PRO A N 1
ATOM 5424 C CA . PRO A 1 700 ? 6.961 -24.975 20.891 1.00 90.38 700 PRO A CA 1
ATOM 5425 C C . PRO A 1 700 ? 8.241 -25.313 20.120 1.00 90.38 700 PRO A C 1
ATOM 5427 O O . PRO A 1 700 ? 9.330 -25.105 20.649 1.00 90.38 700 PRO A O 1
ATOM 5430 N N . GLY A 1 701 ? 8.129 -25.723 18.849 1.00 87.69 701 GLY A N 1
ATOM 5431 C CA . GLY A 1 701 ? 9.283 -26.052 18.002 1.00 87.69 701 GLY A CA 1
ATOM 5432 C C . GLY A 1 701 ? 10.248 -24.877 17.806 1.00 87.69 701 GLY A C 1
ATOM 5433 O O . GLY A 1 701 ? 11.464 -25.038 17.957 1.00 87.69 701 GLY A O 1
ATOM 5434 N N . LEU A 1 702 ? 9.719 -23.671 17.557 1.00 89.44 702 LEU A N 1
ATOM 5435 C CA . LEU A 1 702 ? 10.537 -22.456 17.488 1.00 89.44 702 LEU A CA 1
ATOM 5436 C C . LEU A 1 702 ? 11.218 -22.156 18.829 1.00 89.44 702 LEU A C 1
ATOM 5438 O O . LEU A 1 702 ? 12.425 -21.939 18.845 1.00 89.44 702 LEU A O 1
ATOM 5442 N N . ARG A 1 703 ? 10.494 -22.180 19.956 1.00 89.31 703 ARG A N 1
ATOM 5443 C CA . ARG A 1 703 ? 11.067 -21.887 21.286 1.00 89.31 703 ARG A CA 1
ATOM 5444 C C . ARG A 1 703 ? 12.151 -22.882 21.700 1.00 89.31 703 ARG A C 1
ATOM 5446 O O . ARG A 1 703 ? 13.191 -22.461 22.202 1.00 89.31 703 ARG A O 1
ATOM 5453 N N . SER A 1 704 ? 11.946 -24.176 21.456 1.00 87.75 704 SER A N 1
ATOM 5454 C CA . SER A 1 704 ? 12.971 -25.203 21.676 1.00 87.75 704 SER A CA 1
ATOM 5455 C C . SER A 1 704 ? 14.212 -24.954 20.817 1.00 87.75 704 SER A C 1
ATOM 5457 O O . SER A 1 704 ? 15.330 -25.102 21.304 1.00 87.75 704 SER A O 1
ATOM 5459 N N . SER A 1 705 ? 14.029 -24.506 19.572 1.00 86.06 705 SER A N 1
ATOM 5460 C CA . SER A 1 705 ? 15.144 -24.145 18.690 1.00 86.06 705 SER A CA 1
ATOM 5461 C C . SER A 1 705 ? 15.882 -22.884 19.160 1.00 86.06 705 SER A C 1
ATOM 5463 O O . SER A 1 705 ? 17.109 -22.867 19.104 1.00 86.06 705 SER A O 1
ATOM 5465 N N . VAL A 1 706 ? 15.181 -21.868 19.691 1.00 88.00 706 VAL A N 1
ATOM 5466 C CA . VAL A 1 706 ? 15.802 -20.670 20.301 1.00 88.00 706 VAL A CA 1
ATOM 5467 C C . VAL A 1 706 ? 16.681 -21.037 21.496 1.00 88.00 706 VAL A C 1
ATOM 5469 O O . VAL A 1 706 ? 17.794 -20.530 21.603 1.00 88.00 706 VAL A O 1
ATOM 5472 N N . ALA A 1 707 ? 16.219 -21.936 22.371 1.00 81.56 707 ALA A N 1
ATOM 5473 C CA . ALA A 1 707 ? 16.971 -22.363 23.555 1.00 81.56 707 ALA A CA 1
ATOM 5474 C C . ALA A 1 707 ? 18.311 -23.058 23.224 1.00 81.56 707 ALA A C 1
ATOM 5476 O O . ALA A 1 707 ? 19.172 -23.166 24.093 1.00 81.56 707 ALA A O 1
ATOM 5477 N N . ALA A 1 708 ? 18.490 -23.508 21.977 1.00 80.25 708 ALA A N 1
ATOM 5478 C CA . ALA A 1 708 ? 19.715 -24.120 21.471 1.00 80.25 708 ALA A CA 1
ATOM 5479 C C . ALA A 1 708 ? 20.621 -23.155 20.670 1.00 80.25 708 ALA A C 1
ATOM 5481 O O . ALA A 1 708 ? 21.615 -23.604 20.103 1.00 80.25 708 ALA A O 1
ATOM 5482 N N . GLN A 1 709 ? 20.287 -21.860 20.562 1.00 84.62 709 GLN A N 1
ATOM 5483 C CA . GLN A 1 709 ? 21.112 -20.859 19.868 1.00 84.62 709 GLN A CA 1
ATOM 5484 C C . GLN A 1 709 ? 21.950 -20.026 20.845 1.00 84.62 709 GLN A C 1
ATOM 5486 O O . GLN A 1 709 ? 21.464 -19.610 21.894 1.00 84.62 709 GLN A O 1
ATOM 5491 N N . GLU A 1 710 ? 23.181 -19.694 20.447 1.00 78.00 710 GLU A N 1
ATOM 5492 C CA . GLU A 1 710 ? 24.038 -18.739 21.168 1.00 78.00 710 GLU A CA 1
ATOM 5493 C C . GLU A 1 710 ? 23.415 -17.324 21.163 1.00 78.00 710 GLU A C 1
ATOM 5495 O O . GLU A 1 710 ? 23.339 -16.662 22.197 1.00 78.00 710 GLU A O 1
ATOM 5500 N N . ASP A 1 711 ? 22.842 -16.907 20.026 1.00 82.81 711 ASP A N 1
ATOM 5501 C CA . ASP A 1 711 ? 22.148 -15.623 19.824 1.00 82.81 711 ASP A CA 1
ATOM 5502 C C . ASP A 1 711 ? 20.678 -15.632 20.310 1.00 82.81 711 ASP A C 1
ATOM 5504 O O . ASP A 1 711 ? 19.765 -15.119 19.648 1.00 82.81 711 ASP A O 1
ATOM 5508 N N . ALA A 1 712 ? 20.415 -16.226 21.479 1.00 85.19 712 ALA A N 1
ATOM 5509 C CA . ALA A 1 712 ? 19.058 -16.441 21.991 1.00 85.19 712 ALA A CA 1
ATOM 5510 C C . ALA A 1 712 ? 18.214 -15.151 22.081 1.00 85.19 712 ALA A C 1
ATOM 5512 O O . ALA A 1 712 ? 17.014 -15.184 21.816 1.00 85.19 712 ALA A O 1
ATOM 5513 N N . ALA A 1 713 ? 18.812 -13.998 22.407 1.00 86.38 713 ALA A N 1
ATOM 5514 C CA . ALA A 1 713 ? 18.097 -12.717 22.497 1.00 86.38 713 ALA A CA 1
ATOM 5515 C C . ALA A 1 713 ? 17.502 -12.266 21.147 1.00 86.38 713 ALA A C 1
ATOM 5517 O O . ALA A 1 713 ? 16.324 -11.925 21.066 1.00 86.38 713 ALA A O 1
ATOM 5518 N N . ILE A 1 714 ? 18.287 -12.342 20.068 1.00 86.94 714 ILE A N 1
ATOM 5519 C CA . ILE A 1 714 ? 17.854 -11.955 18.714 1.00 86.94 714 ILE A CA 1
ATOM 5520 C C . ILE A 1 714 ? 16.781 -12.921 18.206 1.00 86.94 714 ILE A C 1
ATOM 5522 O O . ILE A 1 714 ? 15.791 -12.506 17.605 1.00 86.94 714 ILE A O 1
ATOM 5526 N N . CYS A 1 715 ? 16.954 -14.212 18.487 1.00 89.56 715 CYS A N 1
ATOM 5527 C CA . CYS A 1 715 ? 15.987 -15.231 18.103 1.00 89.56 715 CYS A CA 1
ATOM 5528 C C . CYS A 1 715 ? 14.663 -15.080 18.886 1.00 89.56 715 CYS A C 1
ATOM 5530 O O . CYS A 1 715 ? 13.591 -15.275 18.316 1.00 89.56 715 CYS A O 1
ATOM 5532 N N . ASN A 1 716 ? 14.707 -14.648 20.154 1.00 91.81 716 ASN A N 1
ATOM 5533 C CA . ASN A 1 716 ? 13.515 -14.289 20.931 1.00 91.81 716 ASN A CA 1
ATOM 5534 C C . ASN A 1 716 ? 12.771 -13.080 20.337 1.00 91.81 716 ASN A C 1
ATOM 5536 O O . ASN A 1 716 ? 11.556 -13.163 20.168 1.00 91.81 716 ASN A O 1
ATOM 5540 N N . LEU A 1 717 ? 13.473 -12.007 19.949 1.00 94.38 717 LEU A N 1
ATOM 5541 C CA . LEU A 1 717 ? 12.885 -10.857 19.241 1.00 94.38 717 LEU A CA 1
ATOM 5542 C C . LEU A 1 717 ? 12.169 -11.288 17.944 1.00 94.38 717 LEU A C 1
ATOM 5544 O O . LEU A 1 717 ? 11.088 -10.795 17.619 1.00 94.38 717 LEU A O 1
ATOM 5548 N N . GLU A 1 718 ? 12.735 -12.232 17.194 1.00 95.31 718 GLU A N 1
ATOM 5549 C CA . GLU A 1 718 ? 12.102 -12.777 15.987 1.00 95.31 718 GLU A CA 1
ATOM 5550 C C . GLU A 1 718 ? 10.856 -13.624 16.296 1.00 95.31 718 GLU A C 1
ATOM 5552 O O . GLU A 1 718 ? 9.824 -13.457 15.640 1.00 95.31 718 GLU A O 1
ATOM 5557 N N . VAL A 1 719 ? 10.887 -14.467 17.336 1.00 95.38 719 VAL A N 1
ATOM 5558 C CA . VAL A 1 719 ? 9.681 -15.171 17.813 1.00 95.38 719 VAL A CA 1
ATOM 5559 C C . VAL A 1 719 ? 8.620 -14.172 18.281 1.00 95.38 719 VAL A C 1
ATOM 5561 O O . VAL A 1 719 ? 7.451 -14.325 17.947 1.00 95.38 719 VAL A O 1
ATOM 5564 N N . GLN A 1 720 ? 8.988 -13.112 18.995 1.00 95.81 720 GLN A N 1
ATOM 5565 C CA . GLN A 1 720 ? 8.041 -12.092 19.449 1.00 95.81 720 GLN A CA 1
ATOM 5566 C C . GLN A 1 720 ? 7.396 -11.334 18.285 1.00 95.81 720 GLN A C 1
ATOM 5568 O O . GLN A 1 720 ? 6.179 -11.154 18.279 1.00 95.81 720 GLN A O 1
ATOM 5573 N N . GLN A 1 721 ? 8.163 -10.979 17.249 1.00 96.44 721 GLN A N 1
ATOM 5574 C CA . GLN A 1 721 ? 7.629 -10.406 16.007 1.00 96.44 721 GLN A CA 1
ATOM 5575 C C . GLN A 1 721 ? 6.589 -11.316 15.339 1.00 96.44 721 GLN A C 1
ATOM 5577 O O . GLN A 1 721 ? 5.573 -10.833 14.837 1.00 96.44 721 GLN A O 1
ATOM 5582 N N . MET A 1 722 ? 6.811 -12.632 15.370 1.00 95.00 722 MET A N 1
ATOM 5583 C CA . MET A 1 722 ? 5.841 -13.633 14.924 1.00 95.00 722 MET A CA 1
ATOM 5584 C C . MET A 1 722 ? 4.596 -13.709 15.821 1.00 95.00 722 MET A C 1
ATOM 5586 O O . MET A 1 722 ? 3.478 -13.792 15.309 1.00 95.00 722 MET A O 1
ATOM 5590 N N . LEU A 1 723 ? 4.766 -13.641 17.144 1.00 96.69 723 LEU A N 1
ATOM 5591 C CA . LEU A 1 723 ? 3.659 -13.669 18.104 1.00 96.69 723 LEU A CA 1
ATOM 5592 C C . LEU A 1 723 ? 2.752 -12.441 18.000 1.00 96.69 723 LEU A C 1
ATOM 5594 O O . LEU A 1 723 ? 1.538 -12.592 18.115 1.00 96.69 723 LEU A O 1
ATOM 5598 N N . VAL A 1 724 ? 3.291 -11.257 17.691 1.00 98.06 724 VAL A N 1
ATOM 5599 C CA . VAL A 1 724 ? 2.459 -10.082 17.379 1.00 98.06 724 VAL A CA 1
ATOM 5600 C C . VAL A 1 724 ? 1.494 -10.390 16.231 1.00 98.06 724 VAL A C 1
ATOM 5602 O O . VAL A 1 724 ? 0.312 -10.074 16.333 1.00 98.06 724 VAL A O 1
ATOM 5605 N N . MET A 1 725 ? 1.948 -11.061 15.166 1.00 97.19 725 MET A N 1
ATOM 5606 C CA . MET A 1 725 ? 1.064 -11.432 14.051 1.00 97.19 725 MET A CA 1
ATOM 5607 C C . MET A 1 725 ? -0.010 -12.429 14.489 1.00 97.19 725 MET A C 1
ATOM 5609 O O . MET A 1 725 ? -1.169 -12.250 14.131 1.00 97.19 725 MET A O 1
ATOM 5613 N N . TYR A 1 726 ? 0.349 -13.434 15.295 1.00 97.69 726 TYR A N 1
ATOM 5614 C CA . TYR A 1 726 ? -0.600 -14.398 15.864 1.00 97.69 726 TYR A CA 1
ATOM 5615 C C . TYR A 1 726 ? -1.704 -13.719 16.685 1.00 97.69 726 TYR A C 1
ATOM 5617 O O . TYR A 1 726 ? -2.888 -13.921 16.413 1.00 97.69 726 TYR A O 1
ATOM 5625 N N . PHE A 1 727 ? -1.338 -12.851 17.630 1.00 98.00 727 PHE A N 1
ATOM 5626 C CA . PHE A 1 727 ? -2.323 -12.136 18.436 1.00 98.00 727 PHE A CA 1
ATOM 5627 C C . PHE A 1 727 ? -3.157 -11.155 17.599 1.00 98.00 727 PHE A C 1
ATOM 5629 O O . PHE A 1 727 ? -4.354 -11.042 17.832 1.00 98.00 727 PHE A O 1
ATOM 5636 N N . VAL A 1 728 ? -2.592 -10.529 16.559 1.00 97.75 728 VAL A N 1
ATOM 5637 C CA . VAL A 1 728 ? -3.368 -9.700 15.617 1.00 97.75 728 VAL A CA 1
ATOM 5638 C C . VAL A 1 728 ? -4.397 -10.533 14.843 1.00 97.75 728 VAL A C 1
ATOM 5640 O O . VAL A 1 728 ? -5.508 -10.049 14.629 1.00 97.75 728 VAL A O 1
ATOM 5643 N N . VAL A 1 729 ? -4.091 -11.785 14.471 1.00 96.69 729 VAL A N 1
ATOM 5644 C CA . VAL A 1 729 ? -5.104 -12.690 13.894 1.00 96.69 729 VAL A CA 1
ATOM 5645 C C . VAL A 1 729 ? -6.255 -12.891 14.879 1.00 96.69 729 VAL A C 1
ATOM 5647 O O . VAL A 1 729 ? -7.403 -12.708 14.484 1.00 96.69 729 VAL A O 1
ATOM 5650 N N . LEU A 1 730 ? -5.971 -13.183 16.153 1.00 96.00 730 LEU A N 1
ATOM 5651 C CA . LEU A 1 730 ? -7.005 -13.360 17.182 1.00 96.00 730 LEU A CA 1
ATOM 5652 C C . LEU A 1 730 ? -7.826 -12.081 17.424 1.00 96.00 730 LEU A C 1
ATOM 5654 O O . LEU A 1 730 ? -9.056 -12.149 17.436 1.00 96.00 730 LEU A O 1
ATOM 5658 N N . THR A 1 731 ? -7.185 -10.912 17.541 1.00 95.12 731 THR A N 1
ATOM 5659 C CA . THR A 1 731 ? -7.871 -9.618 17.706 1.00 95.12 731 THR A CA 1
ATOM 5660 C C . THR A 1 731 ? -8.821 -9.323 16.543 1.00 95.12 731 THR A C 1
ATOM 5662 O O . THR A 1 731 ? -9.908 -8.796 16.766 1.00 95.12 731 THR A O 1
ATOM 5665 N N . ILE A 1 732 ? -8.452 -9.673 15.303 1.00 92.88 732 ILE A N 1
ATOM 5666 C CA . ILE A 1 732 ? -9.308 -9.466 14.124 1.00 92.88 732 ILE A CA 1
ATOM 5667 C C . ILE A 1 732 ? -10.418 -10.525 14.051 1.00 92.88 732 ILE A C 1
ATOM 5669 O O . ILE A 1 732 ? -11.570 -10.171 13.809 1.00 92.88 732 ILE A O 1
ATOM 5673 N N . LEU A 1 733 ? -10.093 -11.800 14.270 1.00 91.25 733 LEU A N 1
ATOM 5674 C CA . LEU A 1 733 ? -11.015 -12.935 14.155 1.00 91.25 733 LEU A CA 1
ATOM 5675 C C . LEU A 1 733 ? -12.134 -12.867 15.207 1.00 91.25 733 LEU A C 1
ATOM 5677 O O . LEU A 1 733 ? -13.312 -13.027 14.878 1.00 91.25 733 LEU A O 1
ATOM 5681 N N . HIS A 1 734 ? -11.783 -12.529 16.450 1.00 89.88 734 HIS A N 1
ATOM 5682 C CA . HIS A 1 734 ? -12.720 -12.329 17.559 1.00 89.88 734 HIS A CA 1
ATOM 5683 C C . HIS A 1 734 ? -13.163 -10.867 17.724 1.00 89.88 734 HIS A C 1
ATOM 5685 O O . HIS A 1 734 ? -13.666 -10.496 18.782 1.00 89.88 734 HIS A O 1
ATOM 5691 N N . ARG A 1 735 ? -13.007 -10.005 16.709 1.00 86.19 735 ARG A N 1
ATOM 5692 C CA . ARG A 1 735 ? -13.519 -8.627 16.785 1.00 86.19 735 ARG A CA 1
ATOM 5693 C C . ARG A 1 735 ? -15.051 -8.607 16.839 1.00 86.19 735 ARG A C 1
ATOM 5695 O O . ARG A 1 735 ? -15.713 -9.448 16.226 1.00 86.19 735 ARG A O 1
ATOM 5702 N N . SER A 1 736 ? -15.623 -7.584 17.472 1.00 78.19 736 SER A N 1
ATOM 5703 C CA . SER A 1 736 ? -17.069 -7.351 17.375 1.00 78.19 736 SER A CA 1
ATOM 5704 C C . SER A 1 736 ? -17.502 -7.029 15.930 1.00 78.19 736 SER A C 1
ATOM 5706 O O . SER A 1 736 ? -16.810 -6.272 15.237 1.00 78.19 736 SER A O 1
ATOM 5708 N N . PRO A 1 737 ? -18.656 -7.549 15.461 1.00 69.50 737 PRO A N 1
ATOM 5709 C CA . PRO A 1 737 ? -19.250 -7.143 14.190 1.00 69.50 737 PRO A CA 1
ATOM 5710 C C . PRO A 1 737 ? -19.867 -5.733 14.226 1.00 69.50 737 PRO A C 1
ATOM 5712 O O . PRO A 1 737 ? -20.018 -5.126 13.167 1.00 69.50 737 PRO A O 1
ATOM 5715 N N . THR A 1 738 ? -20.227 -5.202 15.402 1.00 73.06 738 THR A N 1
ATOM 5716 C CA . THR A 1 738 ? -20.974 -3.942 15.553 1.00 73.06 738 THR A CA 1
ATOM 5717 C C . THR A 1 738 ? -20.237 -2.933 16.446 1.00 73.06 738 THR A C 1
ATOM 5719 O O . THR A 1 738 ? -19.923 -3.234 17.600 1.00 73.06 738 THR A O 1
ATOM 5722 N N . PRO A 1 739 ? -19.967 -1.701 15.962 1.00 67.06 739 PRO A N 1
ATOM 5723 C CA . PRO A 1 739 ? -19.354 -0.658 16.782 1.00 67.06 739 PRO A CA 1
ATOM 5724 C C . PRO A 1 739 ? -20.165 -0.380 18.055 1.00 67.06 739 PRO A C 1
ATOM 5726 O O . PRO A 1 739 ? -21.373 -0.163 17.988 1.00 67.06 739 PRO A O 1
ATOM 5729 N N . GLY A 1 740 ? -19.493 -0.362 19.207 1.00 65.00 740 GLY A N 1
ATOM 5730 C CA . GLY A 1 740 ? -20.113 -0.064 20.503 1.00 65.00 740 GLY A CA 1
ATOM 5731 C C . GLY A 1 740 ? -20.802 -1.240 21.207 1.00 65.00 740 GLY A C 1
ATOM 5732 O O . GLY A 1 740 ? -21.386 -1.021 22.267 1.00 65.00 740 GLY A O 1
ATOM 5733 N N . SER A 1 741 ? -20.735 -2.471 20.681 1.00 74.88 741 SER A N 1
ATOM 5734 C CA . SER A 1 741 ? -21.123 -3.656 21.461 1.00 74.88 741 SER A CA 1
ATOM 5735 C C . SER A 1 741 ? -20.139 -3.933 22.605 1.00 74.88 741 SER A C 1
ATOM 5737 O O . SER A 1 741 ? -19.036 -3.385 22.641 1.00 74.88 741 SER A O 1
ATOM 5739 N N . VAL A 1 742 ? -20.494 -4.882 23.478 1.00 74.31 742 VAL A N 1
ATOM 5740 C CA . VAL A 1 742 ? -19.526 -5.522 24.383 1.00 74.31 742 VAL A CA 1
ATOM 5741 C C . VAL A 1 742 ? -18.361 -6.088 23.548 1.00 74.31 742 VAL A C 1
ATOM 5743 O O . VAL A 1 742 ? -18.625 -6.781 22.556 1.00 74.31 742 VAL A O 1
ATOM 5746 N N . PRO A 1 743 ? -17.096 -5.780 23.885 1.00 81.25 743 PRO A N 1
ATOM 5747 C CA . PRO A 1 743 ? -15.931 -6.336 23.209 1.00 81.25 743 PRO A CA 1
ATOM 5748 C C . PRO A 1 743 ? -15.717 -7.808 23.607 1.00 81.25 743 PRO A C 1
ATOM 5750 O O . PRO A 1 743 ? -15.802 -8.136 24.791 1.00 81.25 743 PRO A O 1
ATOM 5753 N N . PRO A 1 744 ? -15.413 -8.717 22.665 1.00 88.25 744 PRO A N 1
ATOM 5754 C CA . PRO A 1 744 ? -15.121 -10.106 23.015 1.00 88.25 744 PRO A CA 1
ATOM 5755 C C . PRO A 1 744 ? -13.808 -10.240 23.798 1.00 88.25 744 PRO A C 1
ATOM 5757 O O . PRO A 1 744 ? -12.767 -9.739 23.366 1.00 88.25 744 PRO A O 1
ATOM 5760 N N . ALA A 1 745 ? -13.846 -10.968 24.919 1.00 91.88 745 ALA A N 1
ATOM 5761 C CA . ALA A 1 745 ? -12.716 -11.152 25.836 1.00 91.88 745 ALA A CA 1
ATOM 5762 C C . ALA A 1 745 ? -11.419 -11.597 25.134 1.00 91.88 745 ALA A C 1
ATOM 5764 O O . ALA A 1 745 ? -10.352 -11.048 25.400 1.00 91.88 745 ALA A O 1
ATOM 5765 N N . ALA A 1 746 ? -11.510 -12.525 24.175 1.00 93.38 746 ALA A N 1
ATOM 5766 C CA . ALA A 1 746 ? -10.360 -13.009 23.407 1.00 93.38 746 ALA A CA 1
ATOM 5767 C C . ALA A 1 746 ? -9.623 -11.889 22.644 1.00 93.38 746 ALA A C 1
ATOM 5769 O O . ALA A 1 746 ? -8.395 -11.888 22.589 1.00 93.38 746 ALA A O 1
ATOM 5770 N N . ALA A 1 747 ? -10.347 -10.907 22.095 1.00 94.06 747 ALA A N 1
ATOM 5771 C CA . ALA A 1 747 ? -9.745 -9.781 21.383 1.00 94.06 747 ALA A CA 1
ATOM 5772 C C . ALA A 1 747 ? -9.076 -8.774 22.336 1.00 94.06 747 ALA A C 1
ATOM 5774 O O . ALA A 1 747 ? -8.042 -8.202 21.981 1.00 94.06 747 ALA A O 1
ATOM 5775 N N . LEU A 1 748 ? -9.612 -8.605 23.552 1.00 94.06 748 LEU A N 1
ATOM 5776 C CA . LEU A 1 748 ? -8.986 -7.797 24.605 1.00 94.06 748 LEU A CA 1
ATOM 5777 C C . LEU A 1 748 ? -7.687 -8.444 25.100 1.00 94.06 748 LEU A C 1
ATOM 5779 O O . LEU A 1 748 ? -6.640 -7.802 25.102 1.00 94.06 748 LEU A O 1
ATOM 5783 N N . VAL A 1 749 ? -7.741 -9.734 25.445 1.00 95.62 749 VAL A N 1
ATOM 5784 C CA . VAL A 1 749 ? -6.591 -10.519 25.927 1.00 95.62 749 VAL A CA 1
ATOM 5785 C C . VAL A 1 749 ? -5.484 -10.566 24.873 1.00 95.62 749 VAL A C 1
ATOM 5787 O O . VAL A 1 749 ? -4.338 -10.248 25.181 1.00 95.62 749 VAL A O 1
ATOM 5790 N N . ALA A 1 750 ? -5.810 -10.853 23.607 1.00 96.94 750 ALA A N 1
ATOM 5791 C CA . ALA A 1 750 ? -4.838 -10.805 22.513 1.00 96.94 750 ALA A CA 1
ATOM 5792 C C . ALA A 1 750 ? -4.192 -9.414 22.362 1.00 96.94 750 ALA A C 1
ATOM 5794 O O . ALA A 1 750 ? -2.985 -9.306 22.154 1.00 96.94 750 ALA A O 1
ATOM 5795 N N . SER A 1 751 ? -4.966 -8.341 22.535 1.00 97.06 751 SER A N 1
ATOM 5796 C CA . SER A 1 751 ? -4.457 -6.967 22.446 1.00 97.06 751 SER A CA 1
ATOM 5797 C C . SER A 1 751 ? -3.605 -6.553 23.652 1.00 97.06 751 SER A C 1
ATOM 5799 O O . SER A 1 751 ? -2.643 -5.808 23.475 1.00 97.06 751 SER A O 1
ATOM 5801 N N . SER A 1 752 ? -3.883 -7.088 24.845 1.00 96.94 752 SER A N 1
ATOM 5802 C CA . SER A 1 752 ? -3.030 -6.957 26.037 1.00 96.94 752 SER A CA 1
ATOM 5803 C C . SER A 1 752 ? -1.702 -7.715 25.858 1.00 96.94 752 SER A C 1
ATOM 5805 O O . SER A 1 752 ? -0.644 -7.140 26.102 1.00 96.94 752 SER A O 1
ATOM 5807 N N . PHE A 1 753 ? -1.711 -8.931 25.289 1.00 98.00 753 PHE A N 1
ATOM 5808 C CA . PHE A 1 753 ? -0.478 -9.634 24.884 1.00 98.00 753 PHE A CA 1
ATOM 5809 C C . PHE A 1 753 ? 0.359 -8.841 23.864 1.00 98.00 753 PHE A C 1
ATOM 5811 O O . PHE A 1 753 ? 1.584 -8.783 23.985 1.00 98.00 753 PHE A O 1
ATOM 5818 N N . ILE A 1 754 ? -0.275 -8.203 22.868 1.00 98.38 754 ILE A N 1
ATOM 5819 C CA . ILE A 1 754 ? 0.429 -7.301 21.938 1.00 98.38 754 ILE A CA 1
ATOM 5820 C C . ILE A 1 754 ? 1.043 -6.128 22.714 1.00 98.38 754 ILE A C 1
ATOM 5822 O O . ILE A 1 754 ? 2.201 -5.787 22.472 1.00 98.38 754 ILE A O 1
ATOM 5826 N N . ALA A 1 755 ? 0.314 -5.537 23.666 1.00 98.19 755 ALA A N 1
ATOM 5827 C CA . ALA A 1 755 ? 0.815 -4.427 24.468 1.00 98.19 755 ALA A CA 1
ATOM 5828 C C . ALA A 1 755 ? 2.068 -4.792 25.279 1.00 98.19 755 ALA A C 1
ATOM 5830 O O . ALA A 1 755 ? 3.046 -4.047 25.216 1.00 98.19 755 ALA A O 1
ATOM 5831 N N . GLY A 1 756 ? 2.093 -5.946 25.956 1.00 97.94 756 GLY A N 1
ATOM 5832 C CA . GLY A 1 756 ? 3.280 -6.410 26.683 1.00 97.94 756 GLY A CA 1
ATOM 5833 C C . GLY A 1 756 ? 4.479 -6.714 25.778 1.00 97.94 756 GLY A C 1
ATOM 5834 O O . GLY A 1 756 ? 5.604 -6.356 26.115 1.00 97.94 756 GLY A O 1
ATOM 5835 N N . ILE A 1 757 ? 4.264 -7.300 24.593 1.00 98.25 757 ILE A N 1
ATOM 5836 C CA . ILE A 1 757 ? 5.358 -7.545 23.631 1.00 98.25 757 ILE A CA 1
ATOM 5837 C C . ILE A 1 757 ? 5.961 -6.223 23.125 1.00 98.25 757 ILE A C 1
ATOM 5839 O O . ILE A 1 757 ? 7.180 -6.082 23.051 1.00 98.25 757 ILE A O 1
ATOM 5843 N N . TYR A 1 758 ? 5.128 -5.227 22.814 1.00 98.31 758 TYR A N 1
ATOM 5844 C CA . TYR A 1 758 ? 5.609 -3.896 22.430 1.00 98.31 758 TYR A CA 1
ATOM 5845 C C . TYR A 1 758 ? 6.274 -3.143 23.589 1.00 98.31 758 TYR A C 1
ATOM 5847 O O . TYR A 1 758 ? 7.209 -2.381 23.349 1.00 98.31 758 TYR A O 1
ATOM 5855 N N . GLU A 1 759 ? 5.839 -3.367 24.831 1.00 97.75 759 GLU A N 1
ATOM 5856 C CA . GLU A 1 759 ? 6.521 -2.850 26.019 1.00 97.75 759 GLU A CA 1
ATOM 5857 C C . GLU A 1 759 ? 7.941 -3.421 26.127 1.00 97.75 759 GLU A C 1
ATOM 5859 O O . GLU A 1 759 ? 8.883 -2.655 26.325 1.00 97.75 759 GLU A O 1
ATOM 5864 N N . GLU A 1 760 ? 8.136 -4.726 25.891 1.00 96.88 760 GLU A N 1
ATOM 5865 C CA . GLU A 1 760 ? 9.482 -5.309 25.810 1.00 96.88 760 GLU A CA 1
ATOM 5866 C C . GLU A 1 760 ? 10.306 -4.715 24.658 1.00 96.88 760 GLU A C 1
ATOM 5868 O O . GLU A 1 760 ? 11.452 -4.322 24.884 1.00 96.88 760 GLU A O 1
ATOM 5873 N N . PHE A 1 761 ? 9.734 -4.573 23.454 1.00 97.06 761 PHE A N 1
ATOM 5874 C CA . PHE A 1 761 ? 10.435 -3.956 22.319 1.00 97.06 761 PHE A CA 1
ATOM 5875 C C . PHE A 1 761 ? 10.864 -2.510 22.601 1.00 97.06 761 PHE A C 1
ATOM 5877 O O . PHE A 1 761 ? 11.903 -2.064 22.108 1.00 97.06 761 PHE A O 1
ATOM 5884 N N . LEU A 1 762 ? 10.068 -1.762 23.367 1.00 95.69 762 LEU A N 1
ATOM 5885 C CA . LEU A 1 762 ? 10.383 -0.398 23.778 1.00 95.69 762 LEU A CA 1
ATOM 5886 C C . LEU A 1 762 ? 11.482 -0.381 24.852 1.00 95.69 762 LEU A C 1
ATOM 5888 O O . LEU A 1 762 ? 12.438 0.380 24.727 1.00 95.69 762 LEU A O 1
ATOM 5892 N N . LEU A 1 763 ? 11.377 -1.241 25.871 1.00 95.38 763 LEU A N 1
ATOM 5893 C CA . LEU A 1 763 ? 12.347 -1.351 26.969 1.00 95.38 763 LEU A CA 1
ATOM 5894 C C . LEU A 1 763 ? 13.724 -1.855 26.507 1.00 95.38 763 LEU A C 1
ATOM 5896 O O . LEU A 1 763 ? 14.739 -1.458 27.077 1.00 95.38 763 LEU A O 1
ATOM 5900 N N . ARG A 1 764 ? 13.769 -2.713 25.481 1.00 94.56 764 ARG A N 1
ATOM 5901 C CA . ARG A 1 764 ? 15.007 -3.244 24.882 1.00 94.56 764 ARG A CA 1
ATOM 5902 C C . ARG A 1 764 ? 15.524 -2.434 23.691 1.00 94.56 764 ARG A C 1
ATOM 5904 O O . ARG A 1 764 ? 16.556 -2.795 23.131 1.00 94.56 764 ARG A O 1
ATOM 5911 N N . ASP A 1 765 ? 14.838 -1.351 23.309 1.00 92.12 765 ASP A N 1
ATOM 5912 C CA . ASP A 1 765 ? 15.202 -0.509 22.158 1.00 92.12 765 ASP A CA 1
ATOM 5913 C C . ASP A 1 765 ? 15.242 -1.298 20.822 1.00 92.12 765 ASP A C 1
ATOM 5915 O O . ASP A 1 765 ? 16.049 -1.057 19.922 1.00 92.12 765 ASP A O 1
ATOM 5919 N N . GLU A 1 766 ? 14.334 -2.271 20.687 1.00 94.12 766 GLU A N 1
ATOM 5920 C CA . GLU A 1 766 ? 14.224 -3.201 19.555 1.00 94.12 766 GLU A CA 1
ATOM 5921 C C . GLU A 1 766 ? 13.238 -2.729 18.473 1.00 94.12 766 GLU A C 1
ATOM 5923 O O . GLU A 1 766 ? 13.329 -3.175 17.327 1.00 94.12 766 GLU A O 1
ATOM 5928 N N . LEU A 1 767 ? 12.358 -1.760 18.780 1.00 93.50 767 LEU A N 1
ATOM 5929 C CA . LEU A 1 767 ? 11.414 -1.152 17.818 1.00 93.50 767 LEU A CA 1
ATOM 5930 C C . LEU A 1 767 ? 12.091 -0.691 16.512 1.00 93.50 767 LEU A C 1
ATOM 5932 O O . LEU A 1 767 ? 11.487 -0.734 15.440 1.00 93.50 767 LEU A O 1
ATOM 5936 N N . ARG A 1 768 ? 13.363 -0.281 16.589 1.00 90.19 768 ARG A N 1
ATOM 5937 C CA . ARG A 1 768 ? 14.189 0.172 15.457 1.00 90.19 768 ARG A CA 1
ATOM 5938 C C . ARG A 1 768 ? 14.424 -0.889 14.372 1.00 90.19 768 ARG A C 1
ATOM 5940 O O . ARG A 1 768 ? 14.706 -0.511 13.235 1.00 90.19 768 ARG A O 1
ATOM 5947 N N . TYR A 1 769 ? 14.331 -2.180 14.702 1.00 93.00 769 TYR A N 1
ATOM 5948 C CA . TYR A 1 769 ? 14.550 -3.288 13.760 1.00 93.00 769 TYR A CA 1
ATOM 5949 C C . TYR A 1 769 ? 13.260 -3.745 13.065 1.00 93.00 769 TYR A C 1
ATOM 5951 O O . TYR A 1 769 ? 13.310 -4.574 12.158 1.00 93.00 769 TYR A O 1
ATOM 5959 N N . LEU A 1 770 ? 12.105 -3.223 13.487 1.00 93.56 770 LEU A N 1
ATOM 5960 C CA . LEU A 1 770 ? 10.801 -3.640 12.988 1.00 93.56 770 LEU A CA 1
ATOM 5961 C C . LEU A 1 770 ? 10.490 -3.013 11.622 1.00 93.56 770 LEU A C 1
ATOM 5963 O O . LEU A 1 770 ? 10.752 -1.833 11.379 1.00 93.56 770 LEU A O 1
ATOM 5967 N N . GLY A 1 771 ? 9.882 -3.800 10.731 1.00 90.94 771 GLY A N 1
ATOM 5968 C CA . GLY A 1 771 ? 9.414 -3.327 9.425 1.00 90.94 771 GLY A CA 1
ATOM 5969 C C . GLY A 1 771 ? 8.168 -2.425 9.506 1.00 90.94 771 GLY A C 1
ATOM 5970 O O . GLY A 1 771 ? 7.474 -2.411 10.523 1.00 90.94 771 GLY A O 1
ATOM 5971 N N . PRO A 1 772 ? 7.799 -1.722 8.418 1.00 89.06 772 PRO A N 1
ATOM 5972 C CA . PRO A 1 772 ? 6.755 -0.688 8.440 1.00 89.06 772 PRO A CA 1
ATOM 5973 C C . PRO A 1 772 ? 5.358 -1.194 8.841 1.00 89.06 772 PRO A C 1
ATOM 5975 O O . PRO A 1 772 ? 4.559 -0.424 9.367 1.00 89.06 772 PRO A O 1
ATOM 5978 N N . VAL A 1 773 ? 5.052 -2.486 8.652 1.00 91.88 773 VAL A N 1
ATOM 5979 C CA . VAL A 1 773 ? 3.768 -3.081 9.079 1.00 91.88 773 VAL A CA 1
ATOM 5980 C C . VAL A 1 773 ? 3.587 -3.088 10.604 1.00 91.88 773 VAL A C 1
ATOM 5982 O O . VAL A 1 773 ? 2.459 -3.074 11.087 1.00 91.88 773 VAL A O 1
ATOM 5985 N N . PHE A 1 774 ? 4.671 -3.013 11.383 1.00 94.88 774 PHE A N 1
ATOM 5986 C CA . PHE A 1 774 ? 4.601 -2.907 12.845 1.00 94.88 774 PHE A CA 1
ATOM 5987 C C . PHE A 1 774 ? 4.071 -1.544 13.331 1.00 94.88 774 PHE A C 1
ATOM 5989 O O . PHE A 1 774 ? 3.869 -1.370 14.529 1.00 94.88 774 PHE A O 1
ATOM 5996 N N . ALA A 1 775 ? 3.772 -0.607 12.423 1.00 92.81 775 ALA A N 1
ATOM 5997 C CA . ALA A 1 775 ? 2.949 0.571 12.698 1.00 92.81 775 ALA A CA 1
ATOM 5998 C C . ALA A 1 775 ? 1.430 0.278 12.705 1.00 92.81 775 ALA A C 1
ATOM 6000 O O . ALA A 1 775 ? 0.664 1.024 13.309 1.00 92.81 775 ALA A O 1
ATOM 6001 N N . PHE A 1 776 ? 0.972 -0.798 12.056 1.00 94.62 776 PHE A N 1
ATOM 6002 C CA . PHE A 1 776 ? -0.447 -1.176 12.014 1.00 94.62 776 PHE A CA 1
ATOM 6003 C C . PHE A 1 776 ? -0.872 -2.002 13.238 1.00 94.62 776 PHE A C 1
ATOM 6005 O O . PHE A 1 776 ? -1.966 -1.804 13.765 1.00 94.62 776 PHE A O 1
ATOM 6012 N N . TYR A 1 777 ? -0.024 -2.907 13.731 1.00 96.81 777 TYR A N 1
ATOM 6013 C CA . TYR A 1 777 ? -0.395 -3.784 14.849 1.00 96.81 777 TYR A CA 1
ATOM 6014 C C . TYR A 1 777 ? -0.771 -3.031 16.149 1.00 96.81 777 TYR A C 1
ATOM 6016 O O . TYR A 1 777 ? -1.763 -3.427 16.764 1.00 96.81 777 TYR A O 1
ATOM 6024 N N . PRO A 1 778 ? -0.119 -1.909 16.533 1.00 96.62 778 PRO A N 1
ATOM 6025 C CA . PRO A 1 778 ? -0.542 -1.106 17.681 1.00 96.62 778 PRO A CA 1
ATOM 6026 C C . PRO A 1 778 ? -1.878 -0.391 17.469 1.00 96.62 778 PRO A C 1
ATOM 6028 O O . PRO A 1 778 ? -2.601 -0.171 18.433 1.00 96.62 778 PRO A O 1
ATOM 6031 N N . LEU A 1 779 ? -2.244 -0.059 16.223 1.00 95.12 779 LEU A N 1
ATOM 6032 C CA . LEU A 1 779 ? -3.585 0.443 15.907 1.00 95.12 779 LEU A CA 1
ATOM 6033 C C . LEU A 1 779 ? -4.627 -0.661 16.107 1.00 95.12 779 LEU A C 1
ATOM 6035 O O . LEU A 1 779 ? -5.646 -0.426 16.747 1.00 95.12 779 LEU A O 1
ATOM 6039 N N . CYS A 1 780 ? -4.357 -1.870 15.607 1.00 94.88 780 CYS A N 1
ATOM 6040 C CA . CYS A 1 780 ? -5.247 -3.019 15.776 1.00 94.88 780 CYS A CA 1
ATOM 6041 C C . CYS A 1 780 ? -5.471 -3.356 17.261 1.00 94.88 780 CYS A C 1
ATOM 6043 O O . CYS A 1 780 ? -6.617 -3.491 17.689 1.00 94.88 780 CYS A O 1
ATOM 6045 N N . ALA A 1 781 ? -4.396 -3.437 18.051 1.00 96.06 781 ALA A N 1
ATOM 6046 C CA . ALA A 1 781 ? -4.483 -3.671 19.490 1.00 96.06 781 ALA A CA 1
ATOM 6047 C C . ALA A 1 781 ? -5.143 -2.491 20.222 1.00 96.06 781 ALA A C 1
ATOM 6049 O O . ALA A 1 781 ? -6.088 -2.680 20.983 1.00 96.06 781 ALA A O 1
ATOM 6050 N N . GLY A 1 782 ? -4.710 -1.258 19.942 1.00 94.88 782 GLY A N 1
ATOM 6051 C CA . GLY A 1 782 ? -5.221 -0.046 20.581 1.00 94.88 782 GLY A CA 1
ATOM 6052 C C . GLY A 1 782 ? -6.717 0.187 20.357 1.00 94.88 782 GLY A C 1
ATOM 6053 O O . GLY A 1 782 ? -7.415 0.580 21.287 1.00 94.88 782 GLY A O 1
ATOM 6054 N N . LEU A 1 783 ? -7.250 -0.126 19.172 1.00 92.56 783 LEU A N 1
ATOM 6055 C CA . LEU A 1 783 ? -8.695 -0.077 18.910 1.00 92.56 783 LEU A CA 1
ATOM 6056 C C . LEU A 1 783 ? -9.493 -1.054 19.788 1.00 92.56 783 LEU A C 1
ATOM 6058 O O . LEU A 1 783 ? -10.626 -0.751 20.153 1.00 92.56 783 LEU A O 1
ATOM 6062 N N . SER A 1 784 ? -8.906 -2.196 20.152 1.00 91.88 784 SER A N 1
ATOM 6063 C CA . SER A 1 784 ? -9.504 -3.140 21.098 1.00 91.88 784 SER A CA 1
ATOM 6064 C C . SER A 1 784 ? -9.383 -2.627 22.540 1.00 91.88 784 SER A C 1
ATOM 6066 O O . SER A 1 784 ? -10.391 -2.508 23.235 1.00 91.88 784 SER A O 1
ATOM 6068 N N . LEU A 1 785 ? -8.184 -2.209 22.959 1.00 92.62 785 LEU A N 1
ATOM 6069 C CA . LEU A 1 785 ? -7.894 -1.697 24.309 1.00 92.62 785 LEU A CA 1
ATOM 6070 C C . LEU A 1 785 ? -8.703 -0.440 24.676 1.00 92.62 785 LEU A C 1
ATOM 6072 O O . LEU A 1 785 ? -9.092 -0.275 25.829 1.00 92.62 785 LEU A O 1
ATOM 6076 N N . LEU A 1 786 ? -9.034 0.409 23.697 1.00 91.75 786 LEU A N 1
ATOM 6077 C CA . LEU A 1 786 ? -9.948 1.544 23.877 1.00 91.75 786 LEU A CA 1
ATOM 6078 C C . LEU A 1 786 ? -11.321 1.127 24.425 1.00 91.75 786 LEU A C 1
ATOM 6080 O O . LEU A 1 786 ? -11.950 1.902 25.139 1.00 91.75 786 LEU A O 1
ATOM 6084 N N . SER A 1 787 ? -11.792 -0.090 24.139 1.00 88.62 787 SER A N 1
ATOM 6085 C CA . SER A 1 787 ? -13.031 -0.592 24.742 1.00 88.62 787 SER A CA 1
ATOM 6086 C C . SER A 1 787 ? -12.845 -1.040 26.200 1.00 88.62 787 SER A C 1
ATOM 6088 O O . SER A 1 787 ? -13.741 -0.791 27.007 1.00 88.62 787 SER A O 1
ATOM 6090 N N . SER A 1 788 ? -11.671 -1.573 26.576 1.00 88.94 788 SER A N 1
ATOM 6091 C CA . SER A 1 788 ? -11.316 -1.878 27.976 1.00 88.94 788 SER A CA 1
ATOM 6092 C C . SER A 1 788 ? -11.282 -0.627 28.863 1.00 88.94 788 SER A C 1
ATOM 6094 O O . SER A 1 788 ? -11.679 -0.705 30.020 1.00 88.94 788 SER A O 1
ATOM 6096 N N . CYS A 1 789 ? -10.894 0.543 28.336 1.00 89.12 789 CYS A N 1
ATOM 6097 C CA . CYS A 1 789 ? -10.858 1.804 29.098 1.00 89.12 789 CYS A CA 1
ATOM 6098 C C . CYS A 1 789 ? -12.205 2.232 29.703 1.00 89.12 789 CYS A C 1
ATOM 6100 O O . CYS A 1 789 ? -12.229 3.098 30.572 1.00 89.12 789 CYS A O 1
ATOM 6102 N N . ARG A 1 790 ? -13.328 1.657 29.253 1.00 89.12 790 ARG A N 1
ATOM 6103 C CA . ARG A 1 790 ? -14.654 1.956 29.809 1.00 89.12 790 ARG A CA 1
ATOM 6104 C C . ARG A 1 790 ? -15.022 1.082 31.012 1.00 89.12 790 ARG A C 1
ATOM 6106 O O . ARG A 1 790 ? -15.993 1.404 31.685 1.00 89.12 790 ARG A O 1
ATOM 6113 N N . TYR A 1 791 ? -14.286 0.010 31.294 1.00 89.69 791 TYR A N 1
ATOM 6114 C CA . TYR A 1 791 ? -14.549 -0.898 32.414 1.00 89.69 791 TYR A CA 1
ATOM 6115 C C . TYR A 1 791 ? -13.684 -0.507 33.616 1.00 89.69 791 TYR A C 1
ATOM 6117 O O . TYR A 1 791 ? -12.463 -0.451 33.500 1.00 89.69 791 TYR A O 1
ATOM 6125 N N . ALA A 1 792 ? -14.295 -0.215 34.767 1.00 88.38 792 ALA A N 1
ATOM 6126 C CA . ALA A 1 792 ? -13.602 0.393 35.913 1.00 88.38 792 ALA A CA 1
ATOM 6127 C C . ALA A 1 792 ? -12.463 -0.473 36.499 1.00 88.38 792 ALA A C 1
ATOM 6129 O O . ALA A 1 792 ? -11.482 0.049 37.020 1.00 88.38 792 ALA A O 1
ATOM 6130 N N . ASP A 1 793 ? -12.591 -1.792 36.388 1.00 90.00 793 ASP A N 1
ATOM 6131 C CA . ASP A 1 793 ? -11.635 -2.828 36.790 1.00 90.00 793 ASP A CA 1
ATOM 6132 C C . ASP A 1 793 ? -10.502 -3.061 35.772 1.00 90.00 793 ASP A C 1
ATOM 6134 O O . ASP A 1 793 ? -9.454 -3.592 36.138 1.00 90.00 793 ASP A O 1
ATOM 6138 N N . LEU A 1 794 ? -10.679 -2.638 34.515 1.00 91.06 794 LEU A N 1
ATOM 6139 C CA . LEU A 1 794 ? -9.665 -2.722 33.453 1.00 91.06 794 LEU A CA 1
ATOM 6140 C C . LEU A 1 794 ? -9.028 -1.368 33.115 1.00 91.06 794 LEU A C 1
ATOM 6142 O O . LEU A 1 794 ? -7.962 -1.338 32.497 1.00 91.06 794 LEU A O 1
ATOM 6146 N N . GLN A 1 795 ? -9.669 -0.256 33.488 1.00 91.31 795 GLN A N 1
ATOM 6147 C CA . GLN A 1 795 ? -9.356 1.088 32.998 1.00 91.31 795 GLN A CA 1
ATOM 6148 C C . GLN A 1 795 ? -7.883 1.461 33.189 1.00 91.31 795 GLN A C 1
ATOM 6150 O O . GLN A 1 795 ? -7.222 1.829 32.221 1.00 91.31 795 GLN A O 1
ATOM 6155 N N . SER A 1 796 ? -7.352 1.320 34.405 1.00 93.00 796 SER A N 1
ATOM 6156 C CA . SER A 1 796 ? -5.965 1.685 34.732 1.00 93.00 796 SER A CA 1
ATOM 6157 C C . SER A 1 796 ? -4.936 0.879 33.929 1.00 93.00 796 SER A C 1
ATOM 6159 O O . SER A 1 796 ? -3.933 1.423 33.463 1.00 93.00 796 SER A O 1
ATOM 6161 N N . THR A 1 797 ? -5.199 -0.411 33.715 1.00 94.50 797 THR A N 1
ATOM 6162 C CA . THR A 1 797 ? -4.364 -1.289 32.891 1.00 94.50 797 THR A CA 1
ATOM 6163 C C . THR A 1 797 ? -4.451 -0.914 31.414 1.00 94.50 797 THR A C 1
ATOM 6165 O O . THR A 1 797 ? -3.419 -0.762 30.762 1.00 94.50 797 THR A O 1
ATOM 6168 N N . ALA A 1 798 ? -5.662 -0.704 30.896 1.00 93.56 798 ALA A N 1
ATOM 6169 C CA . ALA A 1 798 ? -5.897 -0.352 29.501 1.00 93.56 798 ALA A CA 1
ATOM 6170 C C . ALA A 1 798 ? -5.323 1.029 29.135 1.00 93.56 798 ALA A C 1
ATOM 6172 O O . ALA A 1 798 ? -4.760 1.194 28.056 1.00 93.56 798 ALA A O 1
ATOM 6173 N N . GLU A 1 799 ? -5.400 2.011 30.038 1.00 94.81 799 GLU A N 1
ATOM 6174 C CA . GLU A 1 799 ? -4.784 3.334 29.871 1.00 94.81 799 GLU A CA 1
ATOM 6175 C C . GLU A 1 799 ? -3.249 3.251 29.824 1.00 94.81 799 GLU A C 1
ATOM 6177 O O . GLU A 1 799 ? -2.623 3.889 28.969 1.00 94.81 799 GLU A O 1
ATOM 6182 N N . HIS A 1 800 ? -2.630 2.418 30.671 1.00 96.25 800 HIS A N 1
ATOM 6183 C CA . HIS A 1 800 ? -1.189 2.142 30.600 1.00 96.25 800 HIS A CA 1
ATOM 6184 C C . HIS A 1 800 ? -0.812 1.470 29.274 1.00 96.25 800 HIS A C 1
ATOM 6186 O O . HIS A 1 800 ? 0.095 1.927 28.580 1.00 96.25 800 HIS A O 1
ATOM 6192 N N . GLU A 1 801 ? -1.522 0.411 28.884 1.00 96.94 801 GLU A N 1
ATOM 6193 C CA . GLU A 1 801 ? -1.262 -0.327 27.642 1.00 96.94 801 GLU A CA 1
ATOM 6194 C C . GLU A 1 801 ? -1.450 0.554 26.396 1.00 96.94 801 GLU A C 1
ATOM 6196 O O . GLU A 1 801 ? -0.601 0.545 25.504 1.00 96.94 801 GLU A O 1
ATOM 6201 N N . LEU A 1 802 ? -2.485 1.400 26.351 1.00 96.75 802 LEU A N 1
ATOM 6202 C CA . LEU A 1 802 ? -2.652 2.405 25.295 1.00 96.75 802 LEU A CA 1
ATOM 6203 C C . LEU A 1 802 ? -1.526 3.440 25.279 1.00 96.75 802 LEU A C 1
ATOM 6205 O O . LEU A 1 802 ? -1.111 3.870 24.201 1.00 96.75 802 LEU A O 1
ATOM 6209 N N . THR A 1 803 ? -1.015 3.837 26.444 1.00 97.31 803 THR A N 1
ATOM 6210 C CA . THR A 1 803 ? 0.128 4.754 26.537 1.00 97.31 803 THR A CA 1
ATOM 6211 C C . THR A 1 803 ? 1.388 4.109 25.955 1.00 97.31 803 THR A C 1
ATOM 6213 O O . THR A 1 803 ? 2.075 4.743 25.152 1.00 97.31 803 THR A O 1
ATOM 6216 N N . VAL A 1 804 ? 1.637 2.825 26.245 1.00 97.31 804 VAL A N 1
ATOM 6217 C CA . VAL A 1 804 ? 2.707 2.038 25.605 1.00 97.31 804 VAL A CA 1
ATOM 6218 C C . VAL A 1 804 ? 2.511 1.976 24.087 1.00 97.31 804 VAL A C 1
ATOM 6220 O O . VAL A 1 804 ? 3.448 2.281 23.351 1.00 97.31 804 VAL A O 1
ATOM 6223 N N . MET A 1 805 ? 1.306 1.656 23.594 1.00 97.31 805 MET A N 1
ATOM 6224 C CA . MET A 1 805 ? 1.009 1.618 22.150 1.00 97.31 805 MET A CA 1
ATOM 6225 C C . MET A 1 805 ? 1.312 2.956 21.462 1.00 97.31 805 MET A C 1
ATOM 6227 O O . MET A 1 805 ? 1.985 2.985 20.430 1.00 97.31 805 MET A O 1
ATOM 6231 N N . LYS A 1 806 ? 0.859 4.072 22.044 1.00 97.62 806 LYS A N 1
ATOM 6232 C CA . LYS A 1 806 ? 1.087 5.425 21.515 1.00 97.62 806 LYS A CA 1
ATOM 6233 C C . LYS A 1 806 ? 2.567 5.800 21.513 1.00 97.62 806 LYS A C 1
ATOM 6235 O O . LYS A 1 806 ? 3.057 6.302 20.504 1.00 97.62 806 LYS A O 1
ATOM 6240 N N . LEU A 1 807 ? 3.293 5.505 22.591 1.00 97.69 807 LEU A N 1
ATOM 6241 C CA . LEU A 1 807 ? 4.730 5.764 22.688 1.00 97.69 807 LEU A CA 1
ATOM 6242 C C . LEU A 1 807 ? 5.533 4.912 21.689 1.00 97.69 807 LEU A C 1
ATOM 6244 O O . LEU A 1 807 ? 6.456 5.417 21.049 1.00 97.69 807 LEU A O 1
ATOM 6248 N N . CYS A 1 808 ? 5.136 3.655 21.471 1.00 97.62 808 CYS A N 1
ATOM 6249 C CA . CYS A 1 808 ? 5.721 2.802 20.437 1.00 97.62 808 CYS A CA 1
ATOM 6250 C C . CYS A 1 808 ? 5.471 3.352 19.027 1.00 97.62 808 CYS A C 1
ATOM 6252 O O . CYS A 1 808 ? 6.395 3.388 18.219 1.00 97.62 808 CYS A O 1
ATOM 6254 N N . LEU A 1 809 ? 4.256 3.824 18.726 1.00 96.94 809 LEU A N 1
ATOM 6255 C CA . LEU A 1 809 ? 3.942 4.463 17.443 1.00 96.94 809 LEU A CA 1
ATOM 6256 C C . LEU A 1 809 ? 4.714 5.770 17.243 1.00 96.94 809 LEU A C 1
ATOM 6258 O O . LEU A 1 809 ? 5.225 6.010 16.152 1.00 96.94 809 LEU A O 1
ATOM 6262 N N . GLN A 1 810 ? 4.860 6.583 18.292 1.00 96.25 810 GLN A N 1
ATOM 6263 C CA . GLN A 1 810 ? 5.683 7.790 18.261 1.00 96.25 810 GLN A CA 1
ATOM 6264 C C . GLN A 1 810 ? 7.145 7.443 17.941 1.00 96.25 810 GLN A C 1
ATOM 6266 O O . GLN A 1 810 ? 7.717 8.023 17.020 1.00 96.25 810 GLN A O 1
ATOM 6271 N N . LYS A 1 811 ? 7.723 6.439 18.612 1.00 94.56 811 LYS A N 1
ATOM 6272 C CA . LYS A 1 811 ? 9.090 5.961 18.343 1.00 94.56 811 LYS A CA 1
ATOM 6273 C C . LYS A 1 811 ? 9.253 5.362 16.946 1.00 94.56 811 LYS A C 1
ATOM 6275 O O . LYS A 1 811 ? 10.236 5.646 16.271 1.00 94.56 811 LYS A O 1
ATOM 6280 N N . LEU A 1 812 ? 8.274 4.596 16.465 1.00 92.94 812 LEU A N 1
ATOM 6281 C CA . LEU A 1 812 ? 8.262 4.093 15.090 1.00 92.94 812 LEU A CA 1
ATOM 6282 C C . LEU A 1 812 ? 8.143 5.232 14.067 1.00 92.94 812 LEU A C 1
ATOM 6284 O O . LEU A 1 812 ? 8.736 5.122 12.997 1.00 92.94 812 LEU A O 1
ATOM 6288 N N . SER A 1 813 ? 7.455 6.337 14.383 1.00 91.62 813 SER A N 1
ATOM 6289 C CA . SER A 1 813 ? 7.278 7.468 13.456 1.00 91.62 813 SER A CA 1
ATOM 6290 C C . SER A 1 813 ? 8.578 8.196 13.097 1.00 91.62 813 SER A C 1
ATOM 6292 O O . SER A 1 813 ? 8.685 8.724 11.992 1.00 91.62 813 SER A O 1
ATOM 6294 N N . GLU A 1 814 ? 9.605 8.119 13.954 1.00 89.00 814 GLU A N 1
ATOM 6295 C CA . GLU A 1 814 ? 10.966 8.625 13.689 1.00 89.00 814 GLU A CA 1
ATOM 6296 C C . GLU A 1 814 ? 11.634 7.917 12.490 1.00 89.00 814 GLU A C 1
ATOM 6298 O O . GLU A 1 814 ? 12.577 8.436 11.892 1.00 89.00 814 GLU A O 1
ATOM 6303 N N . ARG A 1 815 ? 11.150 6.720 12.127 1.00 87.06 815 ARG A N 1
ATOM 6304 C CA . ARG A 1 815 ? 11.718 5.846 11.087 1.00 87.06 815 ARG A CA 1
ATOM 6305 C C . ARG A 1 815 ? 10.711 5.463 9.994 1.00 87.06 815 ARG A C 1
ATOM 6307 O O . ARG A 1 815 ? 11.121 5.254 8.851 1.00 87.06 815 ARG A O 1
ATOM 6314 N N . TRP A 1 816 ? 9.420 5.418 10.324 1.00 89.56 816 TRP A N 1
ATOM 6315 C CA . TRP A 1 816 ? 8.302 5.004 9.478 1.00 89.56 816 TRP A CA 1
ATOM 6316 C C . TRP A 1 816 ? 7.154 6.018 9.571 1.00 89.56 816 TRP A C 1
ATOM 6318 O O . TRP A 1 816 ? 6.318 5.944 10.470 1.00 89.56 816 TRP A O 1
ATOM 6328 N N . LEU A 1 817 ? 7.055 6.936 8.603 1.00 85.62 817 LEU A N 1
ATOM 6329 C CA . LEU A 1 817 ? 5.992 7.956 8.571 1.00 85.62 817 LEU A CA 1
ATOM 6330 C C . LEU A 1 817 ? 4.571 7.355 8.558 1.00 85.62 817 LEU A C 1
ATOM 6332 O O . LEU A 1 817 ? 3.634 7.967 9.064 1.00 85.62 817 LEU A O 1
ATOM 6336 N N . SER A 1 818 ? 4.420 6.104 8.111 1.00 83.38 818 SER A N 1
ATOM 6337 C CA . SER A 1 818 ? 3.181 5.322 8.222 1.00 83.38 818 SER A CA 1
ATOM 6338 C C . SER A 1 818 ? 2.700 5.048 9.659 1.00 83.38 818 SER A C 1
ATOM 6340 O O . SER A 1 818 ? 1.603 4.523 9.818 1.00 83.38 818 SER A O 1
ATOM 6342 N N . ALA A 1 819 ? 3.470 5.384 10.702 1.00 90.62 819 ALA A N 1
ATOM 6343 C CA . ALA A 1 819 ? 3.030 5.337 12.102 1.00 90.62 819 ALA A CA 1
ATOM 6344 C C . ALA A 1 819 ? 2.302 6.612 12.575 1.00 90.62 819 ALA A C 1
ATOM 6346 O O . ALA A 1 819 ? 1.590 6.565 13.580 1.00 90.62 819 ALA A O 1
ATOM 6347 N N . VAL A 1 820 ? 2.415 7.730 11.845 1.00 91.44 820 VAL A N 1
ATOM 6348 C CA . VAL A 1 820 ? 1.781 9.011 12.214 1.00 91.44 820 VAL A CA 1
ATOM 6349 C C . VAL A 1 820 ? 0.252 8.925 12.136 1.00 91.44 820 VAL A C 1
ATOM 6351 O O . VAL A 1 820 ? -0.433 9.341 13.070 1.00 91.44 820 VAL A O 1
ATOM 6354 N N . GLY A 1 821 ? -0.292 8.339 11.064 1.00 90.50 821 GLY A N 1
ATOM 6355 C CA . GLY A 1 821 ? -1.732 8.091 10.905 1.00 90.50 821 GLY A CA 1
ATOM 6356 C C . GLY A 1 821 ? -2.330 7.262 12.057 1.00 90.50 821 GLY A C 1
ATOM 6357 O O . GLY A 1 821 ? -3.234 7.754 12.738 1.00 90.50 821 GLY A O 1
ATOM 6358 N N . PRO A 1 822 ? -1.800 6.055 12.343 1.00 93.25 822 PRO A N 1
ATOM 6359 C CA . PRO A 1 822 ? -2.121 5.255 13.528 1.00 93.25 822 PRO A CA 1
ATOM 6360 C C . PRO A 1 822 ? -2.086 6.019 14.858 1.00 93.25 822 PRO A C 1
ATOM 6362 O O . PRO A 1 822 ? -3.031 5.921 15.641 1.00 93.25 822 PRO A O 1
ATOM 6365 N N . LEU A 1 823 ? -1.032 6.804 15.112 1.00 95.50 823 LEU A N 1
ATOM 6366 C CA . LEU A 1 823 ? -0.884 7.572 16.353 1.00 95.50 823 LEU A CA 1
ATOM 6367 C C . LEU A 1 823 ? -1.978 8.639 16.492 1.00 95.50 823 LEU A C 1
ATOM 6369 O O . LEU A 1 823 ? -2.634 8.724 17.532 1.00 95.50 823 LEU A O 1
ATOM 6373 N N . ARG A 1 824 ? -2.216 9.414 15.425 1.00 94.00 824 ARG A N 1
ATOM 6374 C CA . ARG A 1 824 ? -3.281 10.426 15.366 1.00 94.00 824 ARG A CA 1
ATOM 6375 C C . ARG A 1 824 ? -4.658 9.785 15.575 1.00 94.00 824 ARG A C 1
ATOM 6377 O O . ARG A 1 824 ? -5.466 10.308 16.336 1.00 94.00 824 ARG A O 1
ATOM 6384 N N . ALA A 1 825 ? -4.910 8.627 14.960 1.00 93.19 825 ALA A N 1
ATOM 6385 C CA . ALA A 1 825 ? -6.164 7.894 15.118 1.00 93.19 8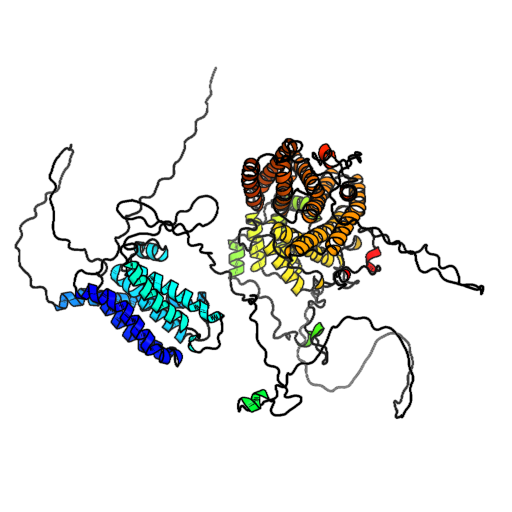25 ALA A CA 1
ATOM 6386 C C . ALA A 1 825 ? -6.400 7.443 16.570 1.00 93.19 825 ALA A C 1
ATOM 6388 O O . ALA A 1 825 ? -7.484 7.680 17.102 1.00 93.19 825 ALA A O 1
ATOM 6389 N N . LEU A 1 826 ? -5.400 6.848 17.235 1.00 95.50 826 LEU A N 1
ATOM 6390 C CA . LEU A 1 826 ? -5.539 6.433 18.635 1.00 95.50 826 LEU A CA 1
ATOM 6391 C C . LEU A 1 826 ? -5.700 7.622 19.591 1.00 95.50 826 LEU A C 1
ATOM 6393 O O . LEU A 1 826 ? -6.465 7.511 20.543 1.00 95.50 826 LEU A O 1
ATOM 6397 N N . ASN A 1 827 ? -5.035 8.757 19.354 1.00 95.12 827 ASN A N 1
ATOM 6398 C CA . ASN A 1 827 ? -5.231 9.962 20.171 1.00 95.12 827 ASN A CA 1
ATOM 6399 C C . ASN A 1 827 ? -6.668 10.488 20.076 1.00 95.12 827 ASN A C 1
ATOM 6401 O O . ASN A 1 827 ? -7.365 10.521 21.090 1.00 95.12 827 ASN A O 1
ATOM 6405 N N . ASN A 1 828 ? -7.142 10.755 18.857 1.00 93.75 828 ASN A N 1
ATOM 6406 C CA . ASN A 1 828 ? -8.487 11.279 18.607 1.00 93.75 828 ASN A CA 1
ATOM 6407 C C . ASN A 1 828 ? -9.606 10.329 19.086 1.00 93.75 828 ASN A C 1
ATOM 6409 O O . ASN A 1 828 ? -10.734 10.762 19.324 1.00 93.75 828 ASN A O 1
ATOM 6413 N N . LEU A 1 829 ? -9.336 9.020 19.166 1.00 92.12 829 LEU A N 1
ATOM 6414 C CA . LEU A 1 829 ? -10.288 8.033 19.678 1.00 92.12 829 LEU A CA 1
ATOM 6415 C C . LEU A 1 829 ? -10.229 7.876 21.203 1.00 92.12 829 LEU A C 1
ATOM 6417 O O . LEU A 1 829 ? -11.274 7.627 21.794 1.00 92.12 829 LEU A O 1
ATOM 6421 N N . THR A 1 830 ? -9.074 8.066 21.854 1.00 93.00 830 THR A N 1
ATOM 6422 C CA . THR A 1 830 ? -9.003 8.113 23.329 1.00 93.00 830 THR A CA 1
ATOM 6423 C C . THR A 1 830 ? -9.874 9.232 23.885 1.00 93.00 830 THR A C 1
ATOM 6425 O O . THR A 1 830 ? -10.677 8.969 24.772 1.00 93.00 830 THR A O 1
ATOM 6428 N N . GLU A 1 831 ? -9.768 10.440 23.329 1.00 89.88 831 GLU A N 1
ATOM 6429 C CA . GLU A 1 831 ? -10.558 11.604 23.760 1.00 89.88 831 GLU A CA 1
ATOM 6430 C C . GLU A 1 831 ? -12.066 11.306 23.677 1.00 89.88 831 GLU A C 1
ATOM 6432 O O . GLU A 1 831 ? -12.785 11.393 24.670 1.00 89.88 831 GLU A O 1
ATOM 6437 N N . LYS A 1 832 ? -12.531 10.804 22.525 1.00 89.81 832 LYS A N 1
ATOM 6438 C CA . LYS A 1 832 ? -13.938 10.417 22.313 1.00 89.81 832 LYS A CA 1
ATOM 6439 C C . LYS A 1 832 ? -14.417 9.284 23.218 1.00 89.81 832 LYS A C 1
ATOM 6441 O O . LYS A 1 832 ? -15.592 9.230 23.560 1.00 89.81 832 LYS A O 1
ATOM 6446 N N . VAL A 1 833 ? -13.545 8.344 23.581 1.00 87.81 833 VAL A N 1
ATOM 6447 C CA . VAL A 1 833 ? -13.898 7.261 24.512 1.00 87.81 833 VAL A CA 1
ATOM 6448 C C . VAL A 1 833 ? -14.010 7.782 25.945 1.00 87.81 833 VAL A C 1
ATOM 6450 O O . VAL A 1 833 ? -14.912 7.353 26.662 1.00 87.81 833 VAL A O 1
ATOM 6453 N N . GLN A 1 834 ? -13.164 8.734 26.343 1.00 85.88 834 GLN A N 1
ATOM 6454 C CA . GLN A 1 834 ? -13.255 9.398 27.646 1.00 85.88 834 GLN A CA 1
ATOM 6455 C C . GLN A 1 834 ? -14.557 10.212 27.775 1.00 85.88 834 GLN A C 1
ATOM 6457 O O . GLN A 1 834 ? -15.213 10.143 28.814 1.00 85.88 834 GLN A O 1
ATOM 6462 N N . GLU A 1 835 ? -14.998 10.888 26.707 1.00 88.25 835 GLU A N 1
ATOM 6463 C CA . GLU A 1 835 ? -16.296 11.589 26.651 1.00 88.25 835 GLU A CA 1
ATOM 6464 C C . GLU A 1 835 ? -17.512 10.663 26.864 1.00 88.25 835 GLU A C 1
ATOM 6466 O O . GLU A 1 835 ? -18.531 11.096 27.403 1.00 88.25 835 GLU A O 1
ATOM 6471 N N . LEU A 1 836 ? -17.424 9.383 26.474 1.00 85.88 836 LEU A N 1
ATOM 6472 C CA . LEU A 1 836 ? -18.509 8.400 26.636 1.00 85.88 836 LEU A CA 1
ATOM 6473 C C . LEU A 1 836 ? -18.665 7.870 28.072 1.00 85.88 836 LEU A C 1
ATOM 6475 O O . LEU A 1 836 ? -19.623 7.137 28.343 1.00 85.88 836 LEU A O 1
ATOM 6479 N N . GLY A 1 837 ? -17.729 8.191 28.968 1.00 82.94 837 GLY A N 1
ATOM 6480 C CA . GLY A 1 837 ? -17.736 7.763 30.365 1.00 82.94 837 GLY A CA 1
ATOM 6481 C C . GLY A 1 837 ? -17.620 6.243 30.590 1.00 82.94 837 GLY A C 1
ATOM 6482 O O . GLY A 1 837 ? -17.606 5.444 29.636 1.00 82.94 837 GLY A O 1
ATOM 6483 N N . PRO A 1 838 ? -17.542 5.826 31.869 1.00 85.12 838 PRO A N 1
ATOM 6484 C CA . PRO A 1 838 ? -17.454 4.422 32.247 1.00 85.12 838 PRO A CA 1
ATOM 6485 C C . PRO A 1 838 ? -18.737 3.659 31.894 1.00 85.12 838 PRO A C 1
ATOM 6487 O O . PRO A 1 838 ? -19.850 4.188 31.929 1.00 85.12 838 PRO A O 1
ATOM 6490 N N . PHE A 1 839 ? -18.572 2.386 31.560 1.00 84.19 839 PHE A N 1
ATOM 6491 C CA . PHE A 1 839 ? -19.639 1.442 31.276 1.00 84.19 839 PHE A CA 1
ATOM 6492 C C . PHE A 1 839 ? -20.023 0.698 32.562 1.00 84.19 839 PHE A C 1
ATOM 6494 O O . PHE A 1 839 ? -19.169 0.143 33.243 1.00 84.19 839 PHE A O 1
ATOM 6501 N N . GLY A 1 840 ? -21.315 0.681 32.901 1.00 72.31 840 GLY A N 1
ATOM 6502 C CA . GLY A 1 840 ? -21.810 0.124 34.170 1.00 72.31 840 GLY A CA 1
ATOM 6503 C C . GLY A 1 840 ? -21.998 -1.399 34.213 1.00 72.31 840 GLY A C 1
ATOM 6504 O O . GLY A 1 840 ? -22.598 -1.894 35.162 1.00 72.31 840 GLY A O 1
ATOM 6505 N N . GLY A 1 841 ? -21.569 -2.133 33.183 1.00 79.12 841 GLY A N 1
ATOM 6506 C CA . GLY A 1 841 ? -21.621 -3.599 33.148 1.00 79.12 841 GLY A CA 1
ATOM 6507 C C . GLY A 1 841 ? -20.308 -4.240 33.602 1.00 79.12 841 GLY A C 1
ATOM 6508 O O . GLY A 1 841 ? -19.258 -3.606 33.556 1.00 79.12 841 GLY A O 1
ATOM 6509 N N . SER A 1 842 ? -20.360 -5.512 34.001 1.00 82.69 842 SER A N 1
ATOM 6510 C CA . SER A 1 842 ? -19.163 -6.301 34.317 1.00 82.69 842 SER A CA 1
ATOM 6511 C C . SER A 1 842 ? -18.262 -6.488 33.094 1.00 82.69 842 SER A C 1
ATOM 6513 O O . SER A 1 842 ? -18.760 -6.606 31.969 1.00 82.69 842 SER A O 1
ATOM 6515 N N . SER A 1 843 ? -16.952 -6.589 33.322 1.00 83.62 843 SER A N 1
ATOM 6516 C CA . SER A 1 843 ? -15.988 -6.983 32.291 1.00 83.62 843 SER A CA 1
ATOM 6517 C C . SER A 1 843 ? -16.358 -8.313 31.622 1.00 83.62 843 SER A C 1
ATOM 6519 O O . SER A 1 843 ? -16.937 -9.193 32.269 1.00 83.62 843 SER A O 1
ATOM 6521 N N . PRO A 1 844 ? -16.049 -8.482 30.324 1.00 86.69 844 PRO A N 1
ATOM 6522 C CA . PRO A 1 844 ? -16.279 -9.741 29.628 1.00 86.69 844 PRO A CA 1
ATOM 6523 C C . PRO A 1 844 ? -15.321 -10.816 30.163 1.00 86.69 844 PRO A C 1
ATOM 6525 O O . PRO A 1 844 ? -14.116 -10.590 30.226 1.00 86.69 844 PRO A O 1
ATOM 6528 N N . ALA A 1 845 ? -15.846 -11.991 30.511 1.00 87.06 845 ALA A N 1
ATOM 6529 C CA . ALA A 1 845 ? -15.039 -13.148 30.902 1.00 87.06 845 ALA A CA 1
ATOM 6530 C C . ALA A 1 845 ? -14.547 -13.925 29.668 1.00 87.06 845 ALA A C 1
ATOM 6532 O O . ALA A 1 845 ? -15.235 -13.979 28.643 1.00 87.06 845 ALA A O 1
ATOM 6533 N N . LEU A 1 846 ? -13.364 -14.537 29.762 1.00 89.81 846 LEU A N 1
ATOM 6534 C CA . LEU A 1 846 ? -12.843 -15.421 28.722 1.00 89.81 846 LEU A CA 1
ATOM 6535 C C . LEU A 1 846 ? -13.476 -16.814 28.832 1.00 89.81 846 LEU A C 1
ATOM 6537 O O . LEU A 1 846 ? -13.361 -17.488 29.854 1.00 89.81 846 LEU A O 1
ATOM 6541 N N . ASP A 1 847 ? -14.134 -17.238 27.756 1.00 87.38 847 ASP A N 1
ATOM 6542 C CA . ASP A 1 847 ? -14.688 -18.585 27.618 1.00 87.38 847 ASP A CA 1
ATOM 6543 C C . ASP A 1 847 ? -13.568 -19.658 27.594 1.00 87.38 847 ASP A C 1
ATOM 6545 O O . ASP A 1 847 ? -12.490 -19.376 27.056 1.00 87.38 847 ASP A O 1
ATOM 6549 N N . PRO A 1 848 ? -13.776 -20.876 28.141 1.00 87.12 848 PRO A N 1
ATOM 6550 C CA . PRO A 1 848 ? -12.766 -21.940 28.139 1.00 87.12 848 PRO A CA 1
ATOM 6551 C C . PRO A 1 848 ? -12.192 -22.296 26.758 1.00 87.12 848 PRO A C 1
ATOM 6553 O O . PRO A 1 848 ? -10.977 -22.491 26.642 1.00 87.12 848 PRO A O 1
ATOM 6556 N N . ASP A 1 849 ? -13.012 -22.319 25.702 1.00 86.00 849 ASP A N 1
ATOM 6557 C CA . ASP A 1 849 ? -12.540 -22.615 24.343 1.00 86.00 849 ASP A CA 1
ATOM 6558 C C . ASP A 1 849 ? -11.625 -21.488 23.844 1.00 86.00 849 ASP A C 1
ATOM 6560 O O . ASP A 1 849 ? -10.566 -21.733 23.259 1.00 86.00 849 ASP A O 1
ATOM 6564 N N . ALA A 1 850 ? -11.978 -20.237 24.152 1.00 89.31 850 ALA A N 1
ATOM 6565 C CA . ALA A 1 850 ? -11.166 -19.064 23.842 1.00 89.31 850 ALA A CA 1
ATOM 6566 C C . ALA A 1 850 ? -9.867 -19.001 24.674 1.00 89.31 850 ALA A C 1
ATOM 6568 O O . ALA A 1 850 ? -8.840 -18.543 24.171 1.00 89.31 850 ALA A O 1
ATOM 6569 N N . ALA A 1 851 ? -9.872 -19.493 25.917 1.00 91.19 851 ALA A N 1
ATOM 6570 C CA . ALA A 1 851 ? -8.686 -19.564 26.772 1.00 91.19 851 ALA A CA 1
ATOM 6571 C C . ALA A 1 851 ? -7.605 -20.507 26.211 1.00 91.19 851 ALA A C 1
ATOM 6573 O O . ALA A 1 851 ? -6.408 -20.242 26.365 1.00 91.19 851 ALA A O 1
ATOM 6574 N N . SER A 1 852 ? -8.003 -21.558 25.485 1.00 92.44 852 SER A N 1
ATOM 6575 C CA . SER A 1 852 ? -7.085 -22.532 24.876 1.00 92.44 852 SER A CA 1
ATOM 6576 C C . SER A 1 852 ? -6.061 -21.903 23.908 1.00 92.44 852 SER A C 1
ATOM 6578 O O . SER A 1 852 ? -4.926 -22.382 23.809 1.00 92.44 852 SER A O 1
ATOM 6580 N N . PHE A 1 853 ? -6.410 -20.783 23.258 1.00 94.25 853 PHE A N 1
ATOM 6581 C CA . PHE A 1 853 ? -5.530 -20.010 22.368 1.00 94.25 853 PHE A CA 1
ATOM 6582 C C . PHE A 1 853 ? -4.396 -19.269 23.098 1.00 94.25 853 PHE A C 1
ATOM 6584 O O . PHE A 1 853 ? -3.412 -18.881 22.462 1.00 94.25 853 PHE A O 1
ATOM 6591 N N . PHE A 1 854 ? -4.518 -19.071 24.413 1.00 94.56 854 PHE A N 1
ATOM 6592 C CA . PHE A 1 854 ? -3.557 -18.341 25.251 1.00 94.56 854 PHE A CA 1
ATOM 6593 C C . PHE A 1 854 ? -2.769 -19.257 26.202 1.00 94.56 854 PHE A C 1
ATOM 6595 O O . PHE A 1 854 ? -1.744 -18.858 26.758 1.00 94.56 854 PHE A O 1
ATOM 6602 N N . GLU A 1 855 ? -3.193 -20.511 26.350 1.00 90.94 855 GLU A N 1
ATOM 6603 C CA . GLU A 1 855 ? -2.461 -21.528 27.101 1.00 90.94 855 GLU A CA 1
ATOM 6604 C C . GLU A 1 855 ? -1.087 -21.814 26.457 1.00 90.94 855 GLU A C 1
ATOM 6606 O O . GLU A 1 855 ? -0.984 -22.173 25.278 1.00 90.94 855 GLU A O 1
ATOM 6611 N N . GLY A 1 856 ? -0.029 -21.685 27.266 1.00 87.38 856 GLY A N 1
ATOM 6612 C CA . GLY A 1 856 ? 1.369 -21.870 26.866 1.00 87.38 856 GLY A CA 1
ATOM 6613 C C . GLY A 1 856 ? 2.134 -20.566 26.600 1.00 87.38 856 GLY A C 1
ATOM 6614 O O . GLY A 1 856 ? 3.331 -20.611 26.309 1.00 87.38 856 GLY A O 1
ATOM 6615 N N . PHE A 1 857 ? 1.496 -19.398 26.710 1.00 92.31 857 PHE A N 1
ATOM 6616 C CA . PHE A 1 857 ? 2.161 -18.090 26.648 1.00 92.31 857 PHE A CA 1
ATOM 6617 C C . PHE A 1 857 ? 2.469 -17.550 28.058 1.00 92.31 857 PHE A C 1
ATOM 6619 O O . PHE A 1 857 ? 1.781 -17.897 29.015 1.00 92.31 857 PHE A O 1
ATOM 6626 N N . ASP A 1 858 ? 3.522 -16.731 28.211 1.00 91.25 858 ASP A N 1
ATOM 6627 C CA . ASP A 1 858 ? 3.834 -16.113 29.512 1.00 91.25 858 ASP A CA 1
ATOM 6628 C C . ASP A 1 858 ? 2.794 -15.028 29.812 1.00 91.25 858 ASP A C 1
ATOM 6630 O O . ASP A 1 858 ? 2.785 -13.965 29.186 1.00 91.25 858 ASP A O 1
ATOM 6634 N N . THR A 1 859 ? 1.910 -15.305 30.769 1.00 91.62 859 THR A N 1
ATOM 6635 C CA . THR A 1 859 ? 0.798 -14.428 31.151 1.00 91.62 859 THR A CA 1
ATOM 6636 C C . THR A 1 859 ? 1.258 -13.079 31.702 1.00 91.62 859 THR A C 1
ATOM 6638 O O . THR A 1 859 ? 0.473 -12.136 31.692 1.00 91.62 859 THR A O 1
ATOM 6641 N N . LYS A 1 860 ? 2.535 -12.920 32.086 1.00 92.12 860 LYS A N 1
ATOM 6642 C CA . LYS A 1 860 ? 3.119 -11.613 32.449 1.00 92.12 860 LYS A CA 1
ATOM 6643 C C . LYS A 1 860 ? 3.079 -10.595 31.308 1.00 92.12 860 LYS A C 1
ATOM 6645 O O . LYS A 1 860 ? 3.069 -9.398 31.577 1.00 92.12 860 LYS A O 1
ATOM 6650 N N . LEU A 1 861 ? 3.044 -11.054 30.053 1.00 93.06 861 LEU A N 1
ATOM 6651 C CA . LEU A 1 861 ? 2.899 -10.193 28.874 1.00 93.06 861 LEU A CA 1
ATOM 6652 C C . LEU A 1 861 ? 1.460 -9.678 28.682 1.00 93.06 861 LEU A C 1
ATOM 6654 O O . LEU A 1 861 ? 1.250 -8.805 27.851 1.00 93.06 861 LEU A O 1
ATOM 6658 N N . CYS A 1 862 ? 0.475 -10.201 29.419 1.00 95.69 862 CYS A N 1
ATOM 6659 C CA . CYS A 1 862 ? -0.934 -9.834 29.303 1.00 95.69 862 CYS A CA 1
ATOM 6660 C C . CYS A 1 862 ? -1.447 -9.303 30.646 1.00 95.69 862 CYS A C 1
ATOM 6662 O O . CYS A 1 862 ? -1.941 -10.055 31.487 1.00 95.69 862 CYS A O 1
ATOM 6664 N N . LYS A 1 863 ? -1.363 -7.988 30.863 1.00 93.56 863 LYS A N 1
ATOM 6665 C CA . LYS A 1 863 ? -1.751 -7.371 32.143 1.00 93.56 863 LYS A CA 1
ATOM 6666 C C . LYS A 1 863 ? -3.244 -7.531 32.449 1.00 93.56 863 LYS A C 1
ATOM 6668 O O . LYS A 1 863 ? -3.605 -7.635 33.616 1.00 93.56 863 LYS A O 1
ATOM 6673 N N . GLN A 1 864 ? -4.099 -7.648 31.429 1.00 92.12 864 GLN A N 1
ATOM 6674 C CA . GLN A 1 864 ? -5.535 -7.921 31.609 1.00 92.12 864 GLN A CA 1
ATOM 6675 C C . GLN A 1 864 ? -5.846 -9.403 31.924 1.00 92.12 864 GLN A C 1
ATOM 6677 O O . GLN A 1 864 ? -7.004 -9.748 32.162 1.00 92.12 864 GLN A O 1
ATOM 6682 N N . TRP A 1 865 ? -4.842 -10.296 31.973 1.00 90.38 865 TRP A N 1
ATOM 6683 C CA . TRP A 1 865 ? -5.052 -11.733 32.213 1.00 90.38 865 TRP A CA 1
ATOM 6684 C C . TRP A 1 865 ? -5.678 -12.027 33.581 1.00 90.38 865 TRP A C 1
ATOM 6686 O O . TRP A 1 865 ? -6.540 -12.894 33.679 1.00 90.38 865 TRP A O 1
ATOM 6696 N N . GLN A 1 866 ? -5.291 -11.294 34.629 1.00 85.44 866 GLN A N 1
ATOM 6697 C CA . GLN A 1 866 ? -5.809 -11.523 35.986 1.00 85.44 866 GLN A CA 1
ATOM 6698 C C . GLN A 1 866 ? -7.302 -11.191 36.130 1.00 85.44 866 GLN A C 1
ATOM 6700 O O . GLN A 1 866 ? -7.967 -11.769 36.985 1.00 85.44 866 GLN A O 1
ATOM 6705 N N . THR A 1 867 ? -7.831 -10.297 35.291 1.00 85.25 867 THR A N 1
ATOM 6706 C CA . THR A 1 867 ? -9.235 -9.858 35.344 1.00 85.25 867 THR A CA 1
ATOM 6707 C C . THR A 1 867 ? -10.111 -10.600 34.332 1.00 85.25 867 THR A C 1
ATOM 6709 O O . THR A 1 867 ? -11.251 -10.930 34.638 1.00 85.25 867 THR A O 1
ATOM 6712 N N . ILE A 1 868 ? -9.586 -10.883 33.132 1.00 86.88 868 ILE A N 1
ATOM 6713 C CA . ILE A 1 868 ? -10.351 -11.466 32.012 1.00 86.88 868 ILE A CA 1
ATOM 6714 C C . ILE A 1 868 ? -10.059 -12.962 31.813 1.00 86.88 868 ILE A C 1
ATOM 6716 O O . ILE A 1 868 ? -10.940 -13.716 31.408 1.00 86.88 868 ILE A O 1
ATOM 6720 N N . GLY A 1 869 ? -8.817 -13.393 32.054 1.00 72.81 869 GLY A N 1
ATOM 6721 C CA . GLY A 1 869 ? -8.292 -14.706 31.653 1.00 72.81 869 GLY A CA 1
ATOM 6722 C C . GLY A 1 869 ? -8.653 -15.876 32.570 1.00 72.81 869 GLY A C 1
ATOM 6723 O O . GLY A 1 869 ? -8.340 -17.019 32.238 1.00 72.81 869 GLY A O 1
ATOM 6724 N N . HIS A 1 870 ? -9.309 -15.623 33.704 1.00 70.50 870 HIS A N 1
ATOM 6725 C CA . HIS A 1 870 ? -9.865 -16.680 34.544 1.00 70.50 870 HIS A CA 1
ATOM 6726 C C . HIS A 1 870 ? -11.295 -17.013 34.086 1.00 70.50 870 HIS A C 1
ATOM 6728 O O . HIS A 1 870 ? -12.154 -16.129 34.139 1.00 70.50 870 HIS A O 1
ATOM 6734 N N . PRO A 1 871 ? -11.587 -18.261 33.664 1.00 55.72 871 PRO A N 1
ATOM 6735 C CA . PRO A 1 871 ? -12.957 -18.664 33.384 1.00 55.72 871 PRO A CA 1
ATOM 6736 C C . PRO A 1 871 ? -13.768 -18.582 34.680 1.00 55.72 871 PRO A C 1
ATOM 6738 O O . PRO A 1 871 ? -13.331 -19.052 35.732 1.00 55.72 871 PRO A O 1
ATOM 6741 N N . SER A 1 872 ? -14.945 -17.966 34.612 1.00 48.44 872 SER A N 1
ATOM 6742 C CA . SER A 1 872 ? -15.825 -17.802 35.767 1.00 48.44 872 SER A CA 1
ATOM 6743 C C . SER A 1 872 ? -16.265 -19.161 36.315 1.00 48.44 872 SER A C 1
ATOM 6745 O O . SER A 1 872 ? -16.919 -19.923 35.600 1.00 48.44 872 SER A O 1
ATOM 6747 N N . GLU A 1 873 ? -15.963 -19.443 37.587 1.00 36.25 873 GLU A N 1
ATOM 6748 C CA . GLU A 1 873 ? -16.571 -20.576 38.291 1.00 36.25 873 GLU A CA 1
ATOM 6749 C C . GLU A 1 873 ? -18.107 -20.460 38.229 1.00 36.25 873 GLU A C 1
ATOM 6751 O O . GLU A 1 873 ? -18.644 -19.354 38.389 1.00 36.25 873 GLU A O 1
ATOM 6756 N N . PRO A 1 874 ? -18.837 -21.569 38.001 1.00 37.25 874 PRO A N 1
ATOM 6757 C CA . PRO A 1 874 ? -20.288 -21.543 37.880 1.00 37.25 874 PRO A CA 1
ATOM 6758 C C . PRO A 1 874 ? -20.930 -21.224 39.234 1.00 37.25 874 PRO A C 1
ATOM 6760 O O . PRO A 1 874 ? -21.226 -22.103 40.044 1.00 37.25 874 PRO A O 1
ATOM 6763 N N . THR A 1 875 ? -21.177 -19.939 39.472 1.00 33.25 875 THR A N 1
ATOM 6764 C CA . THR A 1 875 ? -21.966 -19.474 40.609 1.00 33.25 875 THR A CA 1
ATOM 6765 C C . THR A 1 875 ? -23.416 -19.905 40.419 1.00 33.25 875 THR A C 1
ATOM 6767 O O . THR A 1 875 ? -24.055 -19.618 39.408 1.00 33.25 875 THR A O 1
ATOM 6770 N N . SER A 1 876 ? -23.953 -20.614 41.411 1.00 35.34 876 SER A N 1
ATOM 6771 C CA . SER A 1 876 ? -25.325 -21.121 41.423 1.00 35.34 876 SER A CA 1
ATOM 6772 C C . SER A 1 876 ? -26.342 -19.979 41.586 1.00 35.34 876 SER A C 1
ATOM 6774 O O . SER A 1 876 ? -26.851 -19.739 42.681 1.00 35.34 876 SER A O 1
ATOM 6776 N N . GLY A 1 877 ? -26.612 -19.256 40.494 1.00 30.55 877 GLY A N 1
ATOM 6777 C CA . GLY A 1 877 ? -27.511 -18.102 40.422 1.00 30.55 877 GLY A CA 1
ATOM 6778 C C . GLY A 1 877 ? -28.653 -18.326 39.430 1.00 30.55 877 GLY A C 1
ATOM 6779 O O . GLY A 1 877 ? -28.498 -18.156 38.226 1.00 30.55 877 GLY A O 1
ATOM 6780 N N . ASN A 1 878 ? -29.818 -18.715 39.942 1.00 34.12 878 ASN A N 1
ATOM 6781 C CA . ASN A 1 878 ? -30.989 -19.057 39.140 1.00 34.12 878 ASN A CA 1
ATOM 6782 C C . ASN A 1 878 ? -31.787 -17.810 38.698 1.00 34.12 878 ASN A C 1
ATOM 6784 O O . ASN A 1 878 ? -32.594 -17.319 39.480 1.00 34.12 878 ASN A O 1
ATOM 6788 N N . THR A 1 879 ? -31.630 -17.354 37.448 1.00 31.23 879 THR A N 1
ATOM 6789 C CA . THR A 1 879 ? -32.682 -16.654 36.668 1.00 31.23 879 THR A CA 1
ATOM 6790 C C . THR A 1 879 ? -32.367 -16.719 35.174 1.00 31.23 879 THR A C 1
ATOM 6792 O O . THR A 1 879 ? -31.313 -16.261 34.742 1.00 31.23 879 THR A O 1
ATOM 6795 N N . GLY A 1 880 ? -33.279 -17.270 34.371 1.00 34.97 880 GLY A N 1
ATOM 6796 C CA . GLY A 1 880 ? -33.048 -17.478 32.940 1.00 34.97 880 GLY A CA 1
ATOM 6797 C C . GLY A 1 880 ? -33.336 -16.258 32.059 1.00 34.97 880 GLY A C 1
ATOM 6798 O O . GLY A 1 880 ? -34.396 -15.655 32.184 1.00 34.97 880 GLY A O 1
ATOM 6799 N N . ILE A 1 881 ? -32.431 -15.998 31.111 1.00 32.00 881 ILE A N 1
ATOM 6800 C CA . ILE A 1 881 ? -32.660 -15.521 29.732 1.00 32.00 881 ILE A CA 1
ATOM 6801 C C . ILE A 1 881 ? -31.553 -16.191 28.895 1.00 32.00 881 ILE A C 1
ATOM 6803 O O . ILE A 1 881 ? -30.389 -16.171 29.290 1.00 32.00 881 ILE A O 1
ATOM 6807 N N . ALA A 1 882 ? -31.905 -16.841 27.785 1.00 30.39 882 ALA A N 1
ATOM 6808 C CA . ALA A 1 882 ? -30.980 -17.704 27.043 1.00 30.39 882 ALA A CA 1
ATOM 6809 C C . ALA A 1 882 ? -30.096 -16.941 26.030 1.00 30.39 882 ALA A C 1
ATOM 6811 O O . ALA A 1 882 ? -30.627 -16.139 25.259 1.00 30.39 882 ALA A O 1
ATOM 6812 N N . PRO A 1 883 ? -28.788 -17.252 25.942 1.00 30.92 883 PRO A N 1
ATOM 6813 C CA . PRO A 1 883 ? -27.965 -17.022 24.757 1.00 30.92 883 PRO A CA 1
ATOM 6814 C C . PRO A 1 883 ? -27.877 -18.281 23.867 1.00 30.92 883 PRO A C 1
ATOM 6816 O O . PRO A 1 883 ? -28.133 -19.404 24.298 1.00 30.92 883 PRO A O 1
ATOM 6819 N N . THR A 1 884 ? -27.546 -18.087 22.591 1.00 28.19 884 THR A N 1
ATOM 6820 C CA . THR A 1 884 ? -27.793 -19.052 21.506 1.00 28.19 884 THR A CA 1
ATOM 6821 C C . THR A 1 884 ? -26.637 -20.016 21.189 1.00 28.19 884 THR A C 1
ATOM 6823 O O . THR A 1 884 ? -25.504 -19.592 20.995 1.00 28.19 884 THR A O 1
ATOM 6826 N N . CYS A 1 885 ? -27.000 -21.276 20.907 1.00 26.17 885 CYS A N 1
ATOM 6827 C CA . CYS A 1 885 ? -26.311 -22.229 20.014 1.00 26.17 885 CYS A CA 1
ATOM 6828 C C . CYS A 1 885 ? -24.919 -22.768 20.420 1.00 26.17 885 CYS A C 1
ATOM 6830 O O . CYS A 1 885 ? -23.901 -22.477 19.784 1.00 26.17 885 CYS A O 1
ATOM 6832 N N . THR A 1 886 ? -24.928 -23.705 21.369 1.00 29.02 886 THR A N 1
ATOM 6833 C CA . THR A 1 886 ? -23.903 -24.751 21.531 1.00 29.02 886 THR A CA 1
ATOM 6834 C C . THR A 1 886 ? -23.839 -25.701 20.321 1.00 29.02 886 THR A C 1
ATOM 6836 O O . THR A 1 886 ? -24.804 -25.855 19.571 1.00 29.02 886 THR A O 1
ATOM 6839 N N . MET A 1 887 ? -22.691 -26.362 20.138 1.00 26.69 887 MET A N 1
ATOM 6840 C CA . MET A 1 887 ? -22.482 -27.476 19.201 1.00 26.69 887 MET A CA 1
ATOM 6841 C C . MET A 1 887 ? -22.116 -28.729 20.004 1.00 26.69 887 MET A C 1
ATOM 6843 O O . MET A 1 887 ? -20.971 -28.810 20.429 1.00 26.69 887 MET A O 1
ATOM 6847 N N . ALA A 1 888 ? -23.061 -29.663 20.204 1.00 28.67 888 ALA A N 1
ATOM 6848 C CA . ALA A 1 888 ? -22.840 -31.116 20.390 1.00 28.67 888 ALA A CA 1
ATOM 6849 C C . ALA A 1 888 ? -24.065 -31.829 21.013 1.00 28.67 888 ALA A C 1
ATOM 6851 O O . ALA A 1 888 ? -23.996 -32.304 22.140 1.00 28.67 888 ALA A O 1
ATOM 6852 N N . GLU A 1 889 ? -25.159 -31.988 20.263 1.00 28.70 889 GLU A N 1
ATOM 6853 C CA . GLU A 1 889 ? -26.141 -33.052 20.539 1.00 28.70 889 GLU A CA 1
ATOM 6854 C C . GLU A 1 889 ? -26.524 -33.744 19.224 1.00 28.70 889 GLU A C 1
ATOM 6856 O O . GLU A 1 889 ? -27.311 -33.237 18.430 1.00 28.70 889 GLU A O 1
ATOM 6861 N N . LEU A 1 890 ? -25.917 -34.910 18.981 1.00 27.12 890 LEU A N 1
ATOM 6862 C CA . LEU A 1 890 ? -26.335 -35.882 17.967 1.00 27.12 890 LEU A CA 1
ATOM 6863 C C . LEU A 1 890 ? -26.379 -37.273 18.607 1.00 27.12 890 LEU A C 1
ATOM 6865 O O . LEU A 1 890 ? -25.592 -38.162 18.292 1.00 27.12 890 LEU A O 1
ATOM 6869 N N . HIS A 1 891 ? -27.330 -37.442 19.521 1.00 28.78 891 HIS A N 1
ATOM 6870 C CA . HIS A 1 891 ? -27.902 -38.743 19.831 1.00 28.78 891 HIS A CA 1
ATOM 6871 C C . HIS A 1 891 ? -29.344 -38.729 19.340 1.00 28.78 891 HIS A C 1
ATOM 6873 O O . HIS A 1 891 ? -30.193 -38.096 19.958 1.00 28.78 891 HIS A O 1
ATOM 6879 N N . ASP A 1 892 ? -29.610 -39.436 18.244 1.00 25.25 892 ASP A N 1
ATOM 6880 C CA . ASP A 1 892 ? -30.972 -39.818 17.883 1.00 25.25 892 ASP A CA 1
ATOM 6881 C C . ASP A 1 892 ? -31.037 -41.345 17.821 1.00 25.25 892 ASP A C 1
ATOM 6883 O O . ASP A 1 892 ? -30.580 -41.995 16.876 1.00 25.25 892 ASP A O 1
ATOM 6887 N N . THR A 1 893 ? -31.497 -41.923 18.926 1.00 25.22 893 THR A N 1
ATOM 6888 C CA . THR A 1 893 ? -31.734 -43.355 19.077 1.00 25.22 893 THR A CA 1
ATOM 6889 C C . THR A 1 893 ? -33.223 -43.624 18.937 1.00 25.22 893 THR A C 1
ATOM 6891 O O . THR A 1 893 ? -33.918 -43.638 19.948 1.00 25.22 893 THR A O 1
ATOM 6894 N N . ASP A 1 894 ? -33.697 -43.915 17.723 1.00 24.77 894 ASP A N 1
ATOM 6895 C CA . ASP A 1 894 ? -34.845 -44.816 17.561 1.00 24.77 894 ASP A CA 1
ATOM 6896 C C . ASP A 1 894 ? -34.960 -45.428 16.151 1.00 24.77 894 ASP A C 1
ATOM 6898 O O . ASP A 1 894 ? -35.617 -44.922 15.244 1.00 24.77 894 ASP A O 1
ATOM 6902 N N . ALA A 1 895 ? -34.325 -46.590 15.979 1.00 27.97 895 ALA A N 1
ATOM 6903 C CA . ALA A 1 895 ? -34.581 -47.513 14.869 1.00 27.97 895 ALA A CA 1
ATOM 6904 C C . ALA A 1 895 ? -34.370 -48.975 15.309 1.00 27.97 895 ALA A C 1
ATOM 6906 O O . ALA A 1 895 ? -33.687 -49.765 14.656 1.00 27.97 895 ALA A O 1
ATOM 6907 N N . LEU A 1 896 ? -34.942 -49.346 16.457 1.00 27.78 896 LEU A N 1
ATOM 6908 C CA . LEU A 1 896 ? -34.895 -50.715 16.967 1.00 27.78 896 LEU A CA 1
ATOM 6909 C C . LEU A 1 896 ? -35.935 -51.597 16.250 1.00 27.78 896 LEU A C 1
ATOM 6911 O O . LEU A 1 896 ? -37.127 -51.497 16.541 1.00 27.78 896 LEU A O 1
ATOM 6915 N N . ARG A 1 897 ? -35.497 -52.503 15.359 1.00 25.48 897 ARG A N 1
ATOM 6916 C CA . ARG A 1 897 ? -36.234 -53.742 15.016 1.00 25.48 897 ARG A CA 1
ATOM 6917 C C . ARG A 1 897 ? -35.388 -54.774 14.248 1.00 25.48 897 ARG A C 1
ATOM 6919 O O . ARG A 1 897 ? -35.095 -54.566 13.081 1.00 25.48 897 ARG A O 1
ATOM 6926 N N . SER A 1 898 ? -35.098 -55.894 14.931 1.00 24.81 898 SER A N 1
ATOM 6927 C CA . SER A 1 898 ? -35.154 -57.309 14.470 1.00 24.81 898 SER A CA 1
ATOM 6928 C C . SER A 1 898 ? -34.569 -57.730 13.101 1.00 24.81 898 SER A C 1
ATOM 6930 O O . SER A 1 898 ? -34.930 -57.142 12.092 1.00 24.81 898 SER A O 1
ATOM 6932 N N . LEU A 1 899 ? -33.866 -58.861 12.929 1.00 25.56 899 LEU A N 1
ATOM 6933 C CA . LEU A 1 899 ? -33.283 -59.899 13.813 1.00 25.56 899 LEU A CA 1
ATOM 6934 C C . LEU A 1 899 ? -32.467 -60.881 12.911 1.00 25.56 899 LEU A C 1
ATOM 6936 O O . LEU A 1 899 ? -32.577 -60.812 11.691 1.00 25.56 899 LEU A O 1
ATOM 6940 N N . ASP A 1 900 ? -31.729 -61.813 13.527 1.00 26.86 900 ASP A N 1
ATOM 6941 C CA . ASP A 1 900 ? -31.284 -63.125 12.991 1.00 26.86 900 ASP A CA 1
ATOM 6942 C C . ASP A 1 900 ? -30.084 -63.283 12.007 1.00 26.86 900 ASP A C 1
ATOM 6944 O O . ASP A 1 900 ? -30.194 -63.150 10.791 1.00 26.86 900 ASP A O 1
ATOM 6948 N N . SER A 1 901 ? -28.973 -63.788 12.589 1.00 26.72 901 SER A N 1
ATOM 6949 C CA . SER A 1 901 ? -28.182 -64.988 12.182 1.00 26.72 901 SER A CA 1
ATOM 6950 C C . SER A 1 901 ? -26.667 -64.833 11.830 1.00 26.72 901 SER A C 1
ATOM 6952 O O . SER A 1 901 ? -26.301 -63.968 11.039 1.00 26.72 901 SER A O 1
ATOM 6954 N N . PRO A 1 902 ? -25.771 -65.703 12.374 1.00 28.47 902 PRO A N 1
ATOM 6955 C CA . PRO A 1 902 ? -24.312 -65.779 12.096 1.00 28.47 902 PRO A CA 1
ATOM 6956 C C . PRO A 1 902 ? -23.934 -67.048 11.266 1.00 28.47 902 PRO A C 1
ATOM 6958 O O . PRO A 1 902 ? -24.850 -67.737 10.819 1.00 28.47 902 PRO A O 1
ATOM 6961 N N . PRO A 1 903 ? -22.663 -67.532 11.197 1.00 34.50 903 PRO A N 1
ATOM 6962 C CA . PRO A 1 903 ? -21.334 -66.906 10.999 1.00 34.50 903 PRO A CA 1
ATOM 6963 C C . PRO A 1 903 ? -20.592 -67.455 9.735 1.00 34.50 903 PRO A C 1
ATOM 6965 O O . PRO A 1 903 ? -21.004 -68.470 9.179 1.00 34.50 903 PRO A O 1
ATOM 6968 N N . GLY A 1 904 ? -19.453 -66.871 9.300 1.00 25.20 904 GLY A N 1
ATOM 6969 C CA . GLY A 1 904 ? -18.808 -67.332 8.045 1.00 25.20 904 GLY A CA 1
ATOM 6970 C C . GLY A 1 904 ? -17.379 -66.895 7.650 1.00 25.20 904 GLY A C 1
ATOM 6971 O O . GLY A 1 904 ? -17.169 -66.636 6.473 1.00 25.20 904 GLY A O 1
ATOM 6972 N N . GLN A 1 905 ? -16.396 -66.927 8.564 1.00 25.28 905 GLN A N 1
ATOM 6973 C CA . GLN A 1 905 ? -14.938 -66.991 8.256 1.00 25.28 905 GLN A CA 1
ATOM 6974 C C . GLN A 1 905 ? -14.248 -65.762 7.571 1.00 25.28 905 GLN A C 1
ATOM 6976 O O . GLN A 1 905 ? -14.917 -64.767 7.306 1.00 25.28 905 GLN A O 1
ATOM 6981 N N . PRO A 1 906 ? -12.889 -65.702 7.524 1.00 30.12 906 PRO A N 1
ATOM 6982 C CA . PRO A 1 906 ? -12.156 -64.518 7.992 1.00 30.12 906 PRO A CA 1
ATOM 6983 C C . PRO A 1 906 ? -11.738 -63.520 6.903 1.00 30.12 906 PRO A C 1
ATOM 6985 O O . PRO A 1 906 ? -11.596 -63.868 5.734 1.00 30.12 906 PRO A O 1
ATOM 6988 N N . VAL A 1 907 ? -11.427 -62.298 7.342 1.00 26.73 907 VAL A N 1
ATOM 6989 C CA . VAL A 1 907 ? -10.639 -61.312 6.590 1.00 26.73 907 VAL A CA 1
ATOM 6990 C C . VAL A 1 907 ? -9.495 -60.840 7.484 1.00 26.73 907 VAL A C 1
ATOM 6992 O O . VAL A 1 907 ? -9.707 -60.562 8.665 1.00 26.73 907 VAL A O 1
ATOM 6995 N N . ASP A 1 908 ? -8.291 -60.800 6.920 1.00 25.31 908 ASP A N 1
ATOM 6996 C CA . ASP A 1 908 ? -7.052 -60.528 7.642 1.00 25.31 908 ASP A CA 1
ATOM 6997 C C . ASP A 1 908 ? -6.976 -59.117 8.243 1.00 25.31 908 ASP A C 1
ATOM 6999 O O . ASP A 1 908 ? -7.463 -58.129 7.688 1.00 25.31 908 ASP A O 1
ATOM 7003 N N . THR A 1 909 ? -6.292 -59.035 9.384 1.00 25.66 909 THR A N 1
ATOM 7004 C CA . THR A 1 909 ? -5.888 -57.795 10.052 1.00 25.66 909 THR A CA 1
ATOM 7005 C C . THR A 1 909 ? -5.090 -56.889 9.113 1.00 25.66 909 THR A C 1
ATOM 7007 O O . THR A 1 909 ? -3.935 -57.181 8.803 1.00 25.66 909 THR A O 1
ATOM 7010 N N . TYR A 1 910 ? -5.665 -55.745 8.741 1.00 25.75 910 TYR A N 1
ATOM 7011 C CA . TYR A 1 910 ? -4.890 -54.600 8.269 1.00 25.75 910 TYR A CA 1
ATOM 7012 C C . TYR A 1 910 ? -4.467 -53.751 9.467 1.00 25.75 910 TYR A C 1
ATOM 7014 O O . TYR A 1 910 ? -5.298 -53.211 10.196 1.00 25.75 910 TYR A O 1
ATOM 7022 N N . ASP A 1 911 ? -3.155 -53.685 9.670 1.00 24.81 911 ASP A N 1
ATOM 7023 C CA . ASP A 1 911 ? -2.507 -53.011 10.789 1.00 24.81 911 ASP A CA 1
ATOM 7024 C C . ASP A 1 911 ? -2.674 -51.484 10.683 1.00 24.81 911 ASP A C 1
ATOM 7026 O O . ASP A 1 911 ? -2.129 -50.839 9.785 1.00 24.81 911 ASP A O 1
ATOM 7030 N N . LEU A 1 912 ? -3.446 -50.888 11.598 1.00 25.42 912 LEU A N 1
ATOM 7031 C CA . LEU A 1 912 ? -3.777 -49.456 11.603 1.00 25.42 912 LEU A CA 1
ATOM 7032 C C . LEU A 1 912 ? -2.649 -48.589 12.213 1.00 25.42 912 LEU A C 1
ATOM 7034 O O . LEU A 1 912 ? -2.912 -47.550 12.814 1.00 25.42 912 LEU A O 1
ATOM 7038 N N . ALA A 1 913 ? -1.394 -49.025 12.078 1.00 25.52 913 ALA A N 1
ATOM 7039 C CA . ALA A 1 913 ? -0.218 -48.424 12.711 1.00 25.52 913 ALA A CA 1
ATOM 7040 C C . ALA A 1 913 ? 0.688 -47.615 11.757 1.00 25.52 913 ALA A C 1
ATOM 7042 O O . ALA A 1 913 ? 1.689 -47.059 12.203 1.00 25.52 913 ALA A O 1
ATOM 7043 N N . SER A 1 914 ? 0.369 -47.523 10.456 1.00 25.05 914 SER A N 1
ATOM 7044 C CA . SER A 1 914 ? 1.247 -46.897 9.443 1.00 25.05 914 SER A CA 1
ATOM 7045 C C . SER A 1 914 ? 0.728 -45.588 8.820 1.00 25.05 914 SER A C 1
ATOM 7047 O O . SER A 1 914 ? 1.215 -45.180 7.765 1.00 25.05 914 SER A O 1
ATOM 7049 N N . LEU A 1 915 ? -0.260 -44.928 9.432 1.00 26.77 915 LEU A N 1
ATOM 7050 C CA . LEU A 1 915 ? -0.743 -43.599 9.025 1.00 26.77 915 LEU A CA 1
ATOM 7051 C C . LEU A 1 915 ? -0.196 -42.526 9.977 1.00 26.77 915 LEU A C 1
ATOM 7053 O O . LEU A 1 915 ? -0.898 -42.008 10.842 1.00 26.77 915 LEU A O 1
ATOM 7057 N N . ASP A 1 916 ? 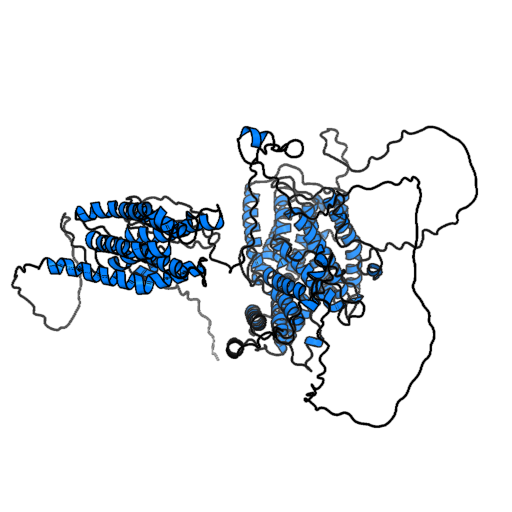1.086 -42.204 9.799 1.00 26.09 916 ASP A N 1
ATOM 7058 C CA . ASP A 1 916 ? 1.770 -41.124 10.515 1.00 26.09 916 ASP A CA 1
ATOM 7059 C C . ASP A 1 916 ? 1.317 -39.748 9.984 1.00 26.09 916 ASP A C 1
ATOM 7061 O O . ASP A 1 916 ? 1.949 -39.134 9.121 1.00 26.09 916 ASP A O 1
ATOM 7065 N N . ILE A 1 917 ? 0.169 -39.271 10.479 1.00 29.83 917 ILE A N 1
ATOM 7066 C CA . ILE A 1 917 ? -0.394 -37.945 10.168 1.00 29.83 917 ILE A CA 1
ATOM 7067 C C . ILE A 1 917 ? 0.296 -36.878 11.044 1.00 29.83 917 ILE A C 1
ATOM 7069 O O . ILE A 1 917 ? -0.333 -36.118 11.784 1.00 29.83 917 ILE A O 1
ATOM 7073 N N . SER A 1 918 ? 1.625 -36.819 10.958 1.00 28.66 918 SER A N 1
ATOM 7074 C CA . SER A 1 918 ? 2.434 -35.766 11.568 1.00 28.66 918 SER A CA 1
ATOM 7075 C C . SER A 1 918 ? 2.361 -34.489 10.724 1.00 28.66 918 SER A C 1
ATOM 7077 O O . SER A 1 918 ? 3.091 -34.304 9.751 1.00 28.66 918 SER A O 1
ATOM 7079 N N . LEU A 1 919 ? 1.449 -33.587 11.100 1.00 40.50 919 LEU A N 1
ATOM 7080 C CA . LEU A 1 919 ? 1.298 -32.239 10.528 1.00 40.50 919 LEU A CA 1
ATOM 7081 C C . LEU A 1 919 ? 2.372 -31.265 11.059 1.00 40.50 919 LEU A C 1
ATOM 7083 O O . LEU A 1 919 ? 2.055 -30.153 11.476 1.00 40.50 919 LEU A O 1
ATOM 7087 N N . ASP A 1 920 ? 3.640 -31.677 11.076 1.00 45.03 920 ASP A N 1
ATOM 7088 C CA . ASP A 1 920 ? 4.752 -30.815 11.483 1.00 45.03 920 ASP A CA 1
ATOM 7089 C C . ASP A 1 920 ? 5.204 -29.919 10.304 1.00 45.03 920 ASP A C 1
ATOM 7091 O O . ASP A 1 920 ? 5.719 -30.439 9.305 1.00 45.03 920 ASP A O 1
ATOM 7095 N N . PRO A 1 921 ? 5.057 -28.578 10.385 1.00 42.56 921 PRO A N 1
ATOM 7096 C CA . PRO A 1 921 ? 5.504 -27.646 9.343 1.00 42.56 921 PRO A CA 1
ATOM 7097 C C . PRO A 1 921 ? 7.029 -27.590 9.161 1.00 42.56 921 PRO A C 1
ATOM 7099 O O . PRO A 1 921 ? 7.497 -26.975 8.203 1.00 42.56 921 PRO A O 1
ATOM 7102 N N . PHE A 1 922 ? 7.804 -28.245 10.028 1.00 50.47 922 PHE A N 1
ATOM 7103 C CA . PHE A 1 922 ? 9.245 -28.446 9.869 1.00 50.47 922 PHE A CA 1
ATOM 7104 C C . PHE A 1 922 ? 9.611 -29.820 9.274 1.00 50.47 922 PHE A C 1
ATOM 7106 O O . PHE A 1 922 ? 10.770 -30.028 8.903 1.00 50.47 922 PHE A O 1
ATOM 7113 N N . SER A 1 923 ? 8.646 -30.735 9.121 1.00 47.66 923 SER A N 1
ATOM 7114 C CA . SER A 1 923 ? 8.859 -32.053 8.514 1.00 47.66 923 SER A CA 1
ATOM 7115 C C . SER A 1 923 ? 8.923 -32.002 6.981 1.00 47.66 923 SER A C 1
ATOM 7117 O O . SER A 1 923 ? 8.418 -31.085 6.332 1.00 47.66 923 SER A O 1
ATOM 7119 N N . ASN A 1 924 ? 9.538 -33.023 6.377 1.00 39.69 924 ASN A N 1
ATOM 7120 C CA . ASN A 1 924 ? 9.681 -33.136 4.919 1.00 39.69 924 ASN A CA 1
ATOM 7121 C C . ASN A 1 924 ? 8.474 -33.811 4.229 1.00 39.69 924 ASN A C 1
ATOM 7123 O O . ASN A 1 924 ? 8.494 -33.987 3.014 1.00 39.69 924 ASN A O 1
ATOM 7127 N N . ASN A 1 925 ? 7.430 -34.202 4.970 1.00 40.47 925 ASN A N 1
ATOM 7128 C CA . ASN A 1 925 ? 6.398 -35.134 4.483 1.00 40.47 925 ASN A CA 1
ATOM 7129 C C . ASN A 1 925 ? 5.334 -34.490 3.564 1.00 40.47 925 ASN A C 1
ATOM 7131 O O . ASN A 1 925 ? 4.456 -35.177 3.037 1.00 40.47 925 ASN A O 1
ATOM 7135 N N . TRP A 1 926 ? 5.424 -33.181 3.319 1.00 40.91 926 TRP A N 1
ATOM 7136 C CA . TRP A 1 926 ? 4.479 -32.427 2.486 1.00 40.91 926 TRP A CA 1
ATOM 7137 C C . TRP A 1 926 ? 4.486 -32.822 1.002 1.00 40.91 926 TRP A C 1
ATOM 7139 O O . TRP A 1 926 ? 3.484 -32.613 0.327 1.00 40.91 926 TRP A O 1
ATOM 7149 N N . GLU A 1 927 ? 5.569 -33.413 0.484 1.00 37.62 927 GLU A N 1
ATOM 7150 C CA . GLU A 1 927 ? 5.689 -33.772 -0.944 1.00 37.62 927 GLU A CA 1
ATOM 7151 C C . GLU A 1 927 ? 4.930 -35.065 -1.337 1.00 37.62 927 GLU A C 1
ATOM 7153 O O . GLU A 1 927 ? 4.985 -35.478 -2.493 1.00 37.62 927 GLU A O 1
ATOM 7158 N N . GLY A 1 928 ? 4.188 -35.684 -0.405 1.00 34.53 928 GLY A N 1
ATOM 7159 C CA . GLY A 1 928 ? 3.324 -36.848 -0.671 1.00 34.53 928 GLY A CA 1
ATOM 7160 C C . GLY A 1 928 ? 1.965 -36.854 0.046 1.00 34.53 928 GLY A C 1
ATOM 7161 O O . GLY A 1 928 ? 1.104 -37.667 -0.288 1.00 34.53 928 GLY A O 1
ATOM 7162 N N . ALA A 1 929 ? 1.731 -35.953 1.005 1.00 30.45 929 ALA A N 1
ATOM 7163 C CA . ALA A 1 929 ? 0.433 -35.814 1.659 1.00 30.45 929 ALA A CA 1
ATOM 7164 C C . ALA A 1 929 ? -0.520 -34.982 0.783 1.00 30.45 929 ALA A C 1
ATOM 7166 O O . ALA A 1 929 ? -0.267 -33.805 0.535 1.00 30.45 929 ALA A O 1
ATOM 7167 N N . GLY A 1 930 ? -1.641 -35.574 0.355 1.00 29.67 930 GLY A N 1
ATOM 7168 C CA . GLY A 1 930 ? -2.684 -34.937 -0.468 1.00 29.67 930 GLY A CA 1
ATOM 7169 C C . GLY A 1 930 ? -3.514 -33.866 0.255 1.00 29.67 930 GLY A C 1
ATOM 7170 O O . GLY A 1 930 ? -4.739 -33.871 0.173 1.00 29.67 930 GLY A O 1
ATOM 7171 N N . PHE A 1 931 ? -2.863 -32.972 0.999 1.00 34.06 931 PHE A N 1
ATOM 7172 C CA . PHE A 1 931 ? -3.496 -31.853 1.683 1.00 34.06 931 PHE A CA 1
ATOM 7173 C C . PHE A 1 931 ? -3.751 -30.718 0.687 1.00 34.06 931 PHE A C 1
ATOM 7175 O O . PHE A 1 931 ? -2.817 -30.174 0.096 1.00 34.06 931 PHE A O 1
ATOM 7182 N N . ASP A 1 932 ? -5.017 -30.356 0.477 1.00 36.09 932 ASP A N 1
ATOM 7183 C CA . ASP A 1 932 ? -5.377 -29.399 -0.567 1.00 36.09 932 ASP A CA 1
ATOM 7184 C C . ASP A 1 932 ? -5.124 -27.939 -0.142 1.00 36.09 932 ASP A C 1
ATOM 7186 O O . ASP A 1 932 ? -5.931 -27.278 0.524 1.00 36.09 932 ASP A O 1
ATOM 7190 N N . TRP A 1 933 ? -3.977 -27.422 -0.580 1.00 39.22 933 TRP A N 1
ATOM 7191 C CA . TRP A 1 933 ? -3.553 -26.039 -0.369 1.00 39.22 933 TRP A CA 1
ATOM 7192 C C . TRP A 1 933 ? -4.245 -25.014 -1.287 1.00 39.22 933 TRP A C 1
ATOM 7194 O O . TRP A 1 933 ? -4.163 -23.819 -0.996 1.00 39.22 933 TRP A O 1
ATOM 7204 N N . SER A 1 934 ? -4.966 -25.441 -2.335 1.00 35.06 934 SER A N 1
ATOM 7205 C CA . SER A 1 934 ? -5.705 -24.548 -3.253 1.00 35.06 934 SER A CA 1
ATOM 7206 C C . SER A 1 934 ? -6.959 -23.931 -2.614 1.00 35.06 934 SER A C 1
ATOM 7208 O O . SER A 1 934 ? -7.538 -22.965 -3.127 1.00 35.06 934 SER A O 1
ATOM 7210 N N . GLY A 1 935 ? -7.382 -24.483 -1.471 1.00 33.06 935 GLY A N 1
ATOM 7211 C CA . GLY A 1 935 ? -8.612 -24.097 -0.792 1.00 33.06 935 GLY A CA 1
ATOM 7212 C C . GLY A 1 935 ? -9.861 -24.635 -1.489 1.00 33.06 935 GLY A C 1
ATOM 7213 O O . GLY A 1 935 ? -10.886 -23.955 -1.484 1.00 33.06 935 GLY A O 1
ATOM 7214 N N . SER A 1 936 ? -9.796 -25.828 -2.093 1.00 33.94 936 SER A N 1
ATOM 7215 C CA . SER A 1 936 ? -10.976 -26.533 -2.624 1.00 33.94 936 SER A CA 1
ATOM 7216 C C . SER A 1 936 ? -12.000 -26.860 -1.529 1.00 33.94 936 SER A C 1
ATOM 7218 O O . SER A 1 936 ? -13.202 -26.761 -1.757 1.00 33.94 936 SER A O 1
ATOM 7220 N N . TRP A 1 937 ? -11.531 -27.114 -0.302 1.00 34.12 937 TRP A N 1
ATOM 7221 C CA . TRP A 1 937 ? -12.356 -27.301 0.896 1.00 34.12 937 TRP A CA 1
ATOM 7222 C C . TRP A 1 937 ? -13.194 -26.067 1.284 1.00 34.12 937 TRP A C 1
ATOM 7224 O O . TRP A 1 937 ? -14.088 -26.176 2.116 1.00 34.12 937 TRP A O 1
ATOM 7234 N N . LEU A 1 938 ? -12.966 -24.907 0.651 1.00 31.08 938 LEU A N 1
ATOM 7235 C CA . LEU A 1 938 ? -13.813 -23.711 0.771 1.00 31.08 938 LEU A CA 1
ATOM 7236 C C . LEU A 1 938 ? -15.013 -23.704 -0.191 1.00 31.08 938 LEU A C 1
ATOM 7238 O O . LEU A 1 938 ? -15.731 -22.707 -0.244 1.00 31.08 938 LEU A O 1
ATOM 7242 N N . LEU A 1 939 ? -15.208 -24.763 -0.984 1.00 28.36 939 LEU A N 1
ATOM 7243 C CA . LEU A 1 939 ? -16.279 -24.888 -1.977 1.00 28.36 939 LEU A CA 1
ATOM 7244 C C . LEU A 1 939 ? -17.029 -26.227 -1.866 1.00 28.36 939 LEU A C 1
ATOM 7246 O O . LEU A 1 939 ? -17.325 -26.860 -2.876 1.00 28.36 939 LEU A O 1
ATOM 7250 N N . ASN A 1 940 ? -17.403 -26.617 -0.644 1.00 22.77 940 ASN A N 1
ATOM 7251 C CA . ASN A 1 940 ? -18.641 -27.377 -0.459 1.00 22.77 940 ASN A CA 1
ATOM 7252 C C . ASN A 1 940 ? -19.796 -26.372 -0.332 1.00 22.77 940 ASN A C 1
ATOM 7254 O O . ASN A 1 940 ? -19.963 -25.741 0.712 1.00 22.77 940 ASN A O 1
ATOM 7258 N N . ILE A 1 941 ? -20.535 -26.216 -1.434 1.00 30.34 941 ILE A N 1
ATOM 7259 C CA . ILE A 1 941 ? -21.899 -25.666 -1.487 1.00 30.34 941 ILE A CA 1
ATOM 7260 C C . ILE A 1 941 ? -22.850 -26.863 -1.503 1.00 30.34 941 ILE A C 1
ATOM 7262 O O . ILE A 1 941 ? -22.565 -27.784 -2.303 1.00 30.34 941 ILE A O 1
#

Foldseek 3Di:
DDDDDDDDDDDDDDDDDDDDDDDDDFAWAWDDDPCLVVLLLCLLVVLLCLCVVCLVVCLVPVLVVLVVCLVVLLVSLLCNLLRTTDFAPDDDDDDDDDDDDDDDDDDDDDDDDDDDDDDDDDDDDDDDDDPVVSSCVSNVLLVVLLVCLLVPQLVVQLVVVVLVPDDPPPCSSLSSSLSSSLSSQQRSNVCGRHNPPPVSVVCLVVQFFQQALRSLLNVLLVVLLVVLLVLQVVPPVDSCSDPPNSSSSRNSVRNSVSNVQSHDPVRPRFTFDQDDDPDDDRFRFGFGDDPVGDDDDTDGDPDDPPDDDDDDDDDDDDDDDDDDPDDDFPCVPDVVTPVCVVVVHHRDDDDDDDDDDDDDDDDDDDDDDDDDDDDDDDDDDDDDDDDDDDDDDDDDDDDDDDDDDDDDDDDPDDDDDDPDPVDPLAPDVQVVVCPPPRDDVVVVPDDPVPPDDPDAQDVVLVVVLVVLCLQDDFPPVLLVQLLVQCVQQPCLLQVQDDVVLVDPVDDHDSLLSLLSSLLSQLQGPDPDPRDHSVSSLVSNVSCLVRVGPPDLSSSLSSLLSLCQQAAAALVDDDCSHSLNSLVVSVVSCSRRNLLEQDDPPDPCRLSSLSSSLSSVLSQLLVCLLNVHARPDQNLSGPHDQHALVSDPDNALSSLLNLLSSQLSVLSSLLSVCVSVPHNDPVNLVVSLVSLLCSCVFSLVVSLVRLVVDPPNVSSVLSSLVSLLSSLLSQLSSQADPDPPDAGALLNLQSLLLNLLSLVVCVVVVVLSSDGQSVLRSLLSSLVRLLSLCQAPVRNVVSVVSNVSSLVSLVVNCVSHVNNVVSNVVSVVSNVVSVVVHHDPDAHAAQDPSSLSSVPPPDCVSRPCCVRHVDHDDDDPDDDDDDDDDDDDDPDDDDDDDDDDDDDDDDDDDDDPPPPPPPPRSNDPCVVPDPDDPSPVVVPPD

Radius of gyration: 40.24 Å; chains: 1; bounding box: 101×146×97 Å

pLDDT: mean 71.84, std 26.89, range [21.8, 98.38]

Secondary structure (DSSP, 8-state):
--------------PPPPP-PPPPPPP-PPPSSHHHHHHHHHHHHHHHHHHHHTHHHHHH-HHHHHHHHHHHHHHHHHHHHHHHSPPTT-----------------------------------------HHHHHHHHHHHHHHHHHHIIIIIHHHHHHHHHHTT--SSS-HHHHHHHHHHHHHHHHHHHHHHHTT-HHHHHHHHTT-SBP-HHHHHHHHHHHHHHHHHTTGGG----GGGSTTHHHHHHHHHHHHHHHHHTT-TTTTT-B------SSS----EE--B-TT------EE--------PPP------PPPP----PPPP-TTTSSS-HHHHHTT------------------------------------------------------------------------------S--S--THHHH-SSS---GGGGS--GGG--PPPP--HHHHHHHHHTTTT----HHHHHHHHHHHHHHTSTT-----GGGS-SSS---HHHHHHHHHHHHTT-SS--TT--HHHHHHHHHHHHHHS----HHHHHHHHHHHTT---S-TTS--TTSHHHHHHHHHHHHHHTTTTSPPPTT-TTHHHHHHHHHHHHHHHHHHHHHHT---S--GGG--PPPP-GGGSSS-SHHHHHHHHHHHHHHHHHHHHHHHHTS---HHHHHHHHHHHHHHHHHHHHHHHHHHTT-TTHHHHHHHHHHHHHHHHHHHHHHT--SSTTSPPPHHHHHHHHHHHHHHHHHHHTT-GGG--GGGGTHHHHHHHHHHHHTTSTTTHHHHHHHHHHHHHHHHHHHTT-GGGHHHHHHHHHHHHHHHHT----SPPPPPPHHHHTTTTTS-GGG-TTHHHHSSPPP--------PPP--S------------------------TT-------TTSSGGGT----TT-GGG---